Protein 1L5A (pdb70)

Nearest PDB structures (foldseek):
  1l5a-assembly1_C  TM=9.997E-01  e=7.066E-83  Vibrio cholerae
  7c1p-assembly3_C  TM=7.994E-01  e=9.201E-27  Mycetohabitans rhizoxinica HKI 454
  7c1k-assembly3_B  TM=8.334E-01  e=7.969E-25  Mycetohabitans rhizoxinica HKI 454
  7c1p-assembly2_B  TM=8.386E-01  e=1.879E-24  Mycetohabitans rhizoxinica HKI 454
  7c1p-assembly1_A  TM=8.193E-01  e=1.002E-24  Mycetohabitans rhizoxinica HKI 454

Sequence (1272 aa):
MLLAQKPFWQRHLAYPHINLDTVAHSLRLTGPLDTTLLLRALHLTVSEIDLFRARFSAQGELYWHPFSPPIDYQDLSIHLEAEPLAWRQIEQDLQRSSTLIDAPITSHQVYRLSHSEHLIYTRAHHIVLDGYGMMLFEQRLSQHYQSLLSGQTPTAAFKPYQSYLEEEAAYLTSHRYWQDKQFWQGYLREAPDLTLTSATYDPQLSHAVSLSYTLNSQLNHLLLKLANANQIGWPDALVALCALYLESAEPDAPWLWLPFMNRWGSVAANVPGLMVNSLPLLRLSAQQTSLGNYLKQSGQAIRSLYLHGRYRIEQIEQDQGLNAEQSYFMSPFINILPFESPHFADCQTELKVLASGSAEGINFTFRGSPQHELCLDITADLASYPQSHWQSHCERFPRFFEQLLARFQQVEQDVARLLAEPAAMLLAQKPFWQRHLAYPHINLDTVAHSLRLTGPLDTTLLLRALHLTVSEIDLFRARFSAQGELYWHPFSPPIDYQDLSIHLEAEPLAWRQIEQDLQRSSTLIDAPITSHQVYRLSHSEHLIYTRAHHIVLDGYGMMLFEQRLSQHYQSLLSGQTPTAAFKPYQSYLEEEAAYLTSHRYWQDKQFWQGYLREAPDLTLTSATYDPQLSHAVSLSYTLNSQLNHLLLKLANANQIGWPDALVALCALYLESAEPDAPWLWLPFMNRWGSVAANVPGLMVNSLPLLRLSAQQTSLGNYLKQSGQAIRSLYLHGRYRIEQIEQDQGLNAEQSYFMSPFINILPFESPHFADCQTELKVLASGSAEGINFTFRGSPQHELCLDITADLASYPQSHWQSHCERFPRFFEQLLARFQQVEQDVARLLAEPAAMLLAQKPFWQRHLAYPHINLDTVAHSLRLTGPLDTTLLLRALHLTVSEIDLFRARFSAQGELYWHPFSPPIDYQDLSIHLEAEPLAWRQIEQDLQRSSTLIDAPITSHQVYRLSHSEHLIYTRAHHIVLDGYGMMLFEQRLSQHYQSLLSGQTPTAAFKPYQSYLEEEAAYLTSHRYWQDKQFWQGYLREAPDLTLTSATYDPQLSHAVSLSYTLNSQLNHLLLKLANANQIGWPDALVALCALYLESAEPDAPWLWLPFMNRWGSVAANVPGLMVNSLPLLRLSAQQTSLGNYLKQSGQAIRSLYLHGRYRIEQIEQDQGLNAEQSYFMSPFINILPFESPHFADCQTELKVLASGSAEGINFTFRGSPQHELCLDITADLASYPQSHWQSHCERFPRFFEQLLARFQQVEQDVARLLAEPAA

GO terms:
  GO:0019290 siderophore biosynthetic process (P, IDA)
  GO:0016880 acid-ammonia (or amide) ligase activity (F, IDA)

Foldseek 3Di:
DDPLLVVVVVVCVVCLQDQFFKWKKKKKKFFQADVVQLQVLLVVLQVLAQLQQWAAAPVRDIDGDPDTADAAEDEQCVDPCQPVVVVVVLVVVVNDSCGGHPDGFKYWYKYNNHSRIIMIMIMGGLSWFADLLVVLSQQSSLQSSVCVVVVHDGDDGFDYVVVVVVVLVCCCPDVLLVVLLVVVVVVPVPDDDFAKDDPPFDQVLWDKDKDKDWFDLLLLVLLCLLQVLLVHHSVLQVQLLVLLLCCPLPVVHQWEKEWQQQLPPDSVVRHGTHQIAIDIQGQDHLPPAFLLVSSNVSSVSVVVCNSSVNNHVSVVCVVVPDDPSMDTQNPPYEEEAADDGRDDPRIDIDMDTPDGGTFAEWYWYWHYHSVDIIMIMIMGGVSHYPPVSSVVCVVRVSVSSVVLSVCCVVVVNDSVVNSVHGSD/DDPLLVVVVVLCVVPVQDQFFKWKKKKKKFFQAPVVLLVVLLVQLQVLAQLQQWAAAPVGDIDGHPDRDDAAEDECAVPDCQPVVVVVVLVVVNVDRPSSHPDRQKYWYKYHRHSGIIMIMIMGGLSWFADVLVLLSQQSSLQSSVCVVPVHDGDDGQDYPVQQVVVLVVCCPDVLLVVLLVVLVVVQVPDDHFAKDDLPDDSVQWDKDKDKAWDDLLLLVLLVVLQVLLVHDSVLLVQLLVLLLCCPLPVVDQWEKEWQQLLPPGSVVRHGTHQIAIDIQRRDDQPPAFQSRSSNVSSVSVVVCNSSVNHHQSNSCVVVVHDPSMDGQNPPYEEEAADDGRDHPRIDIDMDTPGNGDHAAWYWYWHYHSVDIIMTMIMHGVSHYPPVSSVSCVVSVVVSSVVLSVVCVVVVVPSVVNRVHGRD/DDPLLVVVVVLCVVPQQDQQFKWKKKKKKFFQADVVQLQVLLVVLQQLAQLQQWAQAPVGDIDGDPDGDDAAEDEQCVDPCQVVVVVVVLVVVVNDRDDRHPDGFKYWYKYNNHSGIIMIMIMGGLSWFDDLLVLLSQQSSLQSSVCVVVVHDGDDGFDYVVQVVVVLVVCCVDPLLVVLLVVLVVVCVPDDHFAKAPLPFDSVLWDKDKDKDWADLLLLVVLVVLQVVLVHDSVLSVVLLVLLLCCPLPVVHQKEKEKAQPQPPGSNVRHGTHQIAIDIQGRDHLPPFFQSRSSNVSRVRVVVCNSSVNHHQSVSCVVVPDDPSMHGQNPPYEAEAADDGRDDPRIDIDMDTPDRRGAGAWYWYWYHHSVGIIMTMIMHTVSHYDPVSSVVCVPVVSVSSVVLSVVCVVPVVDSVVNRRHGSD

Organism: Vibrio cholerae serotype O1 (strain ATCC 39315 / El Tor Inaba N16961) (NCBI:txid243277)

Solvent-accessible surface area: 56908 Å² total; per-residue (Å²): 66,31,55,7,1,85,41,40,18,99,53,15,97,63,44,65,139,65,36,21,8,7,5,0,25,3,2,72,1,47,9,99,11,56,18,99,43,0,40,120,0,0,76,40,0,2,50,30,2,32,1,6,56,1,43,0,19,58,154,11,114,34,76,100,52,99,143,41,14,109,40,67,70,50,60,7,51,141,90,116,47,9,85,73,54,0,76,158,53,0,77,118,17,40,131,47,83,7,68,2,44,81,24,75,4,9,21,4,15,0,0,57,13,36,129,34,37,0,1,0,0,2,19,0,9,32,0,0,0,2,50,48,0,2,25,21,1,5,65,7,0,18,86,6,3,87,15,54,77,48,70,122,127,58,95,91,54,25,100,69,5,99,35,7,49,101,53,13,56,62,16,84,90,32,61,80,30,55,106,0,57,119,48,3,54,37,49,15,173,88,21,71,131,22,86,64,36,64,110,126,32,42,15,69,120,40,108,65,30,60,100,75,60,68,4,80,83,47,4,3,42,3,1,45,97,1,4,109,58,19,89,31,42,30,43,20,0,1,6,0,1,0,1,11,4,0,49,90,38,36,80,135,16,42,11,0,3,6,22,17,63,13,7,47,71,14,26,0,35,66,4,1,0,3,2,36,2,25,2,0,3,38,26,51,69,6,66,182,41,37,9,13,31,2,0,34,85,3,5,100,22,0,51,32,1,39,36,36,0,45,1,24,4,28,21,2,21,86,48,68,63,29,82,98,158,66,41,10,37,50,14,6,27,1,38,26,87,43,112,143,39,0,116,1,26,113,8,133,31,93,59,109,83,37,24,74,33,42,29,56,1,0,32,0,15,0,106,26,17,9,106,143,107,0,9,0,19,3,30,0,0,49,49,27,18,65,91,73,97,24,93,69,5,19,75,40,0,16,38,25,4,108,107,2,27,38,55,17,84,135,15,142,117,53,40,75,119,2,24,68,58,96,3,96,72,34,54,8,1,97,46,38,18,103,63,15,85,64,43,69,120,55,38,31,9,7,8,0,27,2,3,68,0,52,11,106,10,57,19,98,41,0,38,118,0,0,76,42,0,2,54,28,3,33,1,6,61,0,43,0,19,60,158,9,116,32,74,100,50,100,142,42,13,92,40,74,74,61,78,15,51,103,48,181,93,17,82,64,52,0,90,135,56,2,78,119,20,39,121,34,85,19,63,3,41,82,16,69,4,8,16,1,17,0,2,51,15,38,131,32,30,0,2,0,0,3,11,0,10,33,0,0,0,2,50,46,0,0,22,21,0,7,62,6,0,16,78,5,4,91,13,60,78,34,88,132,124,67,90,90,52,26,97,66,6,94,30,13,46,110,46,18,47,62,20,84,123,41,97,88,56,136,76,1,78,60,50,5,95,16,54,13,167,132,28,68,128,18,85,70,40,66,110,132,51,39,13,68,113,38,112,75,30,64,94,62,26,84,12,89,78,118,7,7,68,6,3,58,24,2,4,104,61,28,121,38,41,39,41,14,0,1,5,0,1,0,2,8,5,0,42,79,14,37,85,129,15,43,11,0,5,5,30,14,54,19,6,55,69,14,40,0,36,72,4,2,0,6,4,34,0,24,1,0,4,39,17,51,71,9,146,105,39,31,1,8,63,3,1,36,80,2,6,102,25,0,56,36,2,46,43,29,0,43,2,27,2,36,26,2,21,124,56,78,64,29,77,104,156,65,42,12,42,50,16,3,29,0,34,23,71,38,89,126,39,1,128,1,27,122,13,126,28,114,59,115,77,39,23,76,26,48,56,29,0,0,20,0,22,1,96,25,18,6,71,123,116,1,15,0,22,2,40,2,3,51,52,30,21,68,94,74,92,21,108,39,4,21,56,86,0,30,117,33,6,117,101,13,44,53,69,28,54,83,30,149,117,63,51,81,25,6,22,66,66,90,1,84,66,32,63,9,1,90,38,36,18,101,65,15,87,64,49,66,113,39,48,18,6,6,8,0,26,2,2,83,0,49,7,88,11,56,16,95,44,0,40,116,0,0,79,43,0,1,50,28,3,31,0,5,57,0,42,0,21,60,153,14,114,29,76,100,50,96,143,38,13,94,38,79,76,66,66,8,48,138,77,118,46,11,94,73,46,0,79,150,53,0,86,128,17,39,130,55,73,8,74,4,43,82,18,74,5,7,19,0,21,0,2,54,13,39,131,25,49,0,1,1,0,2,21,1,11,31,0,0,0,1,39,44,0,4,31,21,0,7,62,7,0,17,79,6,4,91,14,56,82,58,63,127,116,54,92,95,52,28,92,69,6,96,38,14,53,102,50,16,58,64,14,84,85,33,48,101,33,47,108,2,50,131,45,4,76,16,50,18,172,134,23,69,134,24,81,72,46,68,110,129,50,45,16,73,124,36,111,61,32,68,75,69,52,78,15,80,93,58,14,7,131,4,16,43,23,0,2,114,55,27,87,36,43,32,42,45,0,4,8,0,4,1,2,13,2,1,35,73,17,28,83,142,20,50,12,0,3,6,31,12,50,36,3,202,74,15,37,0,30,64,3,2,0,6,5,36,0,24,0,0,5,43,26,56,65,4,116,183,26,33,6,11,60,1,0,42,81,4,6,60,24,8,56,43,1,103,102,26,2,39,1,30,7,34,32,2,28,116,52,71,64,28,86,108,99,70,40,16,46,53,17,4,26,1,38,19,59,44,67,68,49,1,121,2,31,110,6,134,37,76,51,104,87,39,26,70,31,50,22,56,0,0,35,1,28,3,51,22,11,6,112,132,63,6,38,0,42,0,33,0,0,55,44,30,19,67,80,71,94,29,92,48,7,21,105,76,0,12,96,32,12,94,105,26,13,51,37,22,107,79,60,92,117,63,40,72,20,5,21,78,70,104,11,114

Secondary structure (DSSP, 8-state):
--GGGHHHHHHHHHSTTS--SEEEEEEEEESS--HHHHHHHHHHHHHT-GGGGEEE-TT--EEE-SSPPP-EEEE-TT-TTHHHHHHHHHHHHHTS----BTS-S-EEEEEEEETTEEEEEEEEETTT--HHHHHHHHHHHHHHHHHHHHTPPP-PPPPPHHHHHHHHHHHHTSHHHHHHHHHHHHHHHTSPPPPBPPTT--GGG--EEEEEEEPPHHHHHHHHHHHHHTT--HHHHHHHHHHHHHHHHSTT--EEEEEE---TTSGGGGS-S---EEEEEEPPP-TT-BHHHHHHHHHHHHHHHHHTTTS-HHHHHHHTT--TT--B---SEEEEE-PPPPP-TT-EEEEEEEEE----SEEEEEEE-TTS-EEEEEEEETTTS-HHHHHHHHHHHHHHHHHHHHHHHTTTT-HHHHHHSB--/--TTTHHHHHHHHHSSSS---EEEEEEEEES---HHHHHHHHHHHHTT-GGGGEEE-TT--EEE-SSPPP-EEEE-TT-SSHHHHHHHHHHHHHT----SBTS-SEEEEEEE-SSSEEEEEEEEETTT--HHHHHHHHHHHHHHHHHHHSSPPP-PPPPPHHHHHHHHHHHHTSHHHHHHHHHHHHHHHTSPPPPBPPTT--GGG--EEEEEEE--HHHHHHHHHHHHHTT--HHHHHHHHHHHHGGGTSTT--EEEEEE---TTSGGGGS-S---EEEEEEPPP-SSSBHHHHHHHHHHHHHHHHHHTTS-HHHHHHHTT--TT--B---SEEEEE-PPPP--TT-EEEEEEEEE----SEEEEEEE-TTS-EEEEEEEETTTS-HHHHHHHHHHHHHHHHHHHHHHHTTTT-HHHHTTSB--/--TTTHHHHHHHHH-TTS-SSEEEEEEEEESS--HHHHHHHHHHHHHH-GGGGEEE-TT--EEE-SSPPP-EEEE-TTSTTHHHHHHHHHHHHTTS----BSS--EEEEEEEEETTEEEEEEEEETTT--HHHHHHHHHHHHHHHHHHHH-----PPPPPHHHHHHHHHHHHHSHHHHHHHHHHHHHHHTSPPPPBPPTT--GGG--EE----BPPHHHHHHHHHHHHHTTS-HHHHHHHHHHHHHHHH-TT--EEEEEE---TTSGGGGS-S---EEEEEEPPP-TT-BHHHHHHHHHHHHHHHHHTTTS-HHHHHHHTT--TT--B---SEEEEE--PPP--TT-EEEEEEEE-S---SEEEEEEE-TTS-EEEEEEEETTTS-HHHHHHHHHHHHHHHHHHHHHHHHTTT-HHHHHHSB--

B-factor: mean 47.57, std 17.95, range [7.71, 100.92]

Radius of gyration: 36.56 Å; Cα contacts (8 Å, |Δi|>4): 2176; chains: 3; bounding box: 96×94×98 Å

Structure (mmCIF, N/CA/C/O backbone):
data_1L5A
#
_entry.id   1L5A
#
_cell.length_a   132.595
_cell.length_b   161.349
_cell.length_c   115.602
_cell.angle_alpha   90.00
_cell.angle_beta   104.81
_cell.angle_gamma   90.00
#
_symmetry.space_group_name_H-M   'C 1 2 1'
#
loop_
_entity.id
_entity.type
_entity.pdbx_description
1 polymer 'amide synthase'
2 water water
#
loop_
_atom_site.group_PDB
_atom_site.id
_atom_site.type_symbol
_atom_site.label_atom_id
_atom_site.label_alt_id
_atom_site.label_comp_id
_atom_site.label_asym_id
_atom_site.label_entity_id
_atom_site.label_seq_id
_atom_site.pdbx_PDB_ins_code
_atom_site.Cartn_x
_atom_site.Cartn_y
_atom_site.Cartn_z
_atom_site.occupancy
_atom_site.B_iso_or_equiv
_atom_site.auth_seq_id
_atom_site.auth_comp_id
_atom_site.auth_asym_id
_atom_site.auth_atom_id
_atom_site.pdbx_PDB_model_num
ATOM 1 N N . MET A 1 1 ? 42.234 125.071 33.273 1.00 32.91 1 MET A N 1
ATOM 2 C CA . MET A 1 1 ? 40.886 125.307 33.871 1.00 32.29 1 MET A CA 1
ATOM 3 C C . MET A 1 1 ? 39.925 124.193 33.463 1.00 30.93 1 MET A C 1
ATOM 4 O O . MET A 1 1 ? 39.917 123.758 32.313 1.00 30.60 1 MET A O 1
ATOM 9 N N . LEU A 1 2 ? 39.131 123.727 34.417 1.00 28.25 2 LEU A N 1
ATOM 10 C CA . LEU A 1 2 ? 38.166 122.662 34.181 1.00 32.56 2 LEU A CA 1
ATOM 11 C C . LEU A 1 2 ? 36.878 123.173 33.523 1.00 37.13 2 LEU A C 1
ATOM 12 O O . LEU A 1 2 ? 36.403 124.274 33.824 1.00 35.99 2 LEU A O 1
ATOM 17 N N . LEU A 1 3 ? 36.308 122.370 32.631 1.00 35.46 3 LEU A N 1
ATOM 18 C CA . LEU A 1 3 ? 35.075 122.763 31.970 1.00 33.23 3 LEU A CA 1
ATOM 19 C C . LEU A 1 3 ? 34.091 123.373 32.981 1.00 33.60 3 LEU A C 1
ATOM 20 O O . LEU A 1 3 ? 33.513 124.434 32.741 1.00 33.58 3 LEU A O 1
ATOM 25 N N . ALA A 1 4 ? 33.920 122.714 34.122 1.00 28.16 4 ALA A N 1
ATOM 26 C CA . ALA A 1 4 ? 33.010 123.205 35.148 1.00 23.41 4 ALA A CA 1
ATOM 27 C C . ALA A 1 4 ? 33.351 124.620 35.669 1.00 27.37 4 ALA A C 1
ATOM 28 O O . ALA A 1 4 ? 32.476 125.311 36.219 1.00 32.71 4 ALA A O 1
ATOM 30 N N . GLN A 1 5 ? 34.598 125.054 35.503 1.00 23.37 5 GLN A N 1
ATOM 31 C CA . GLN A 1 5 ? 35.002 126.395 35.959 1.00 28.07 5 GLN A CA 1
ATOM 32 C C . GLN A 1 5 ? 34.795 127.463 34.880 1.00 34.16 5 GLN A C 1
ATOM 33 O O . GLN A 1 5 ? 34.629 128.641 35.206 1.00 37.54 5 GLN A O 1
ATOM 39 N N . LYS A 1 6 ? 34.808 127.056 33.608 1.00 27.83 6 LYS A N 1
ATOM 40 C CA . LYS A 1 6 ? 3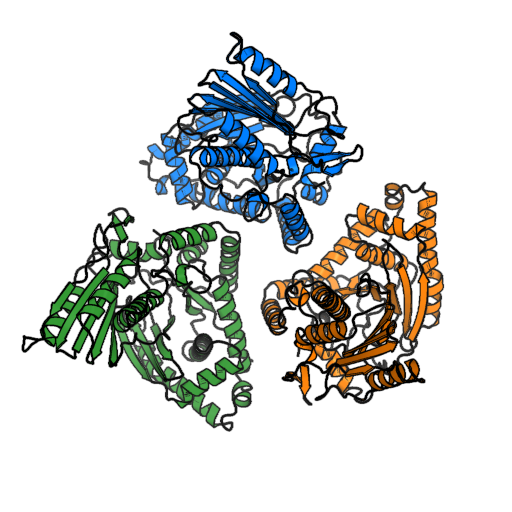4.646 127.990 32.497 1.00 32.35 6 LYS A CA 1
ATOM 41 C C . LYS A 1 6 ? 33.414 128.921 32.620 1.00 31.75 6 LYS A C 1
ATOM 42 O O . LYS A 1 6 ? 33.542 130.141 32.532 1.00 37.25 6 LYS A O 1
ATOM 48 N N . PRO A 1 7 ? 32.211 128.366 32.826 1.00 24.22 7 PRO A N 1
ATOM 49 C CA . PRO A 1 7 ? 31.089 129.299 32.925 1.00 27.67 7 PRO A CA 1
ATOM 50 C C . PRO A 1 7 ? 31.236 130.366 34.000 1.00 32.61 7 PRO A C 1
ATOM 51 O O . PRO A 1 7 ? 30.802 131.498 33.797 1.00 37.78 7 PRO A O 1
ATOM 55 N N . PHE A 1 8 ? 31.856 130.032 35.133 1.00 34.45 8 PHE A N 1
ATOM 56 C CA . PHE A 1 8 ? 32.038 131.039 36.179 1.00 33.74 8 PHE A CA 1
ATOM 57 C C . PHE A 1 8 ? 33.009 132.099 35.685 1.00 30.30 8 PHE A C 1
ATOM 58 O O . PHE A 1 8 ? 32.820 133.296 35.893 1.00 37.88 8 PHE A O 1
ATOM 66 N N . TRP A 1 9 ? 34.046 131.639 35.016 1.00 29.74 9 TRP A N 1
ATOM 67 C CA . TRP A 1 9 ? 35.062 132.521 34.500 1.00 31.50 9 TRP A CA 1
ATOM 68 C C . TRP A 1 9 ? 34.464 133.503 33.499 1.00 38.94 9 TRP A C 1
ATOM 69 O O . TRP A 1 9 ? 34.793 134.692 33.512 1.00 39.44 9 TRP A O 1
ATOM 80 N N . GLN A 1 10 ? 33.589 133.004 32.627 1.00 38.10 10 GLN A N 1
ATOM 81 C CA . GLN A 1 10 ? 32.962 133.855 31.634 1.00 31.60 10 GLN A CA 1
ATOM 82 C C . GLN A 1 10 ? 32.025 134.865 32.296 1.00 32.90 10 GLN A C 1
ATOM 83 O O . GLN A 1 10 ? 32.100 136.064 31.999 1.00 29.07 10 GLN A O 1
ATOM 89 N N . ARG A 1 11 ? 31.165 134.405 33.204 1.00 29.57 11 ARG A N 1
ATOM 90 C CA . ARG A 1 11 ? 30.273 135.332 33.900 1.00 35.30 11 ARG A CA 1
ATOM 91 C C . ARG A 1 11 ? 31.100 136.510 34.454 1.00 40.35 11 ARG A C 1
ATOM 92 O O . ARG A 1 11 ? 30.671 137.666 34.418 1.00 41.54 11 ARG A O 1
ATOM 100 N N . HIS A 1 12 ? 32.298 136.213 34.942 1.00 32.44 12 HIS A N 1
ATOM 101 C CA . HIS A 1 12 ? 33.159 137.244 35.489 1.00 36.97 12 HIS A CA 1
ATOM 102 C C . HIS A 1 12 ? 33.655 138.214 34.426 1.00 42.07 12 HIS A C 1
ATOM 103 O O . HIS A 1 12 ? 33.818 139.407 34.682 1.00 41.34 12 HIS A O 1
ATOM 110 N N . LEU A 1 13 ? 33.930 137.709 33.234 1.00 42.94 13 LEU A N 1
ATOM 111 C CA . LEU A 1 13 ? 34.405 138.599 32.197 1.00 44.71 13 LEU A CA 1
ATOM 112 C C . LEU A 1 13 ? 33.251 139.429 31.673 1.00 45.73 13 LEU A C 1
ATOM 113 O O . LEU A 1 13 ? 33.447 140.520 31.150 1.00 45.43 13 LEU A O 1
ATOM 118 N N . ALA A 1 14 ? 32.042 138.917 31.856 1.00 45.79 14 ALA A N 1
ATOM 119 C CA . ALA A 1 14 ? 30.843 139.589 31.381 1.00 47.19 14 ALA A CA 1
ATOM 120 C C . ALA A 1 14 ? 30.281 140.619 32.352 1.00 50.80 14 ALA A C 1
ATOM 121 O O . ALA A 1 14 ? 29.501 141.482 31.956 1.00 54.59 14 ALA A O 1
ATOM 123 N N . TYR A 1 15 ? 30.645 140.518 33.624 1.00 50.84 15 TYR A N 1
ATOM 124 C CA . TYR A 1 15 ? 30.159 141.467 34.623 1.00 53.81 15 TYR A CA 1
ATOM 125 C C . TYR A 1 15 ? 31.224 141.534 35.700 1.00 55.76 15 TYR A C 1
ATOM 126 O O . TYR A 1 15 ? 31.002 141.095 36.833 1.00 61.24 15 TYR A O 1
ATOM 135 N N . PRO A 1 16 ? 32.397 142.093 35.357 1.00 54.72 16 PRO A N 1
ATOM 136 C CA . PRO A 1 16 ? 33.583 142.264 36.207 1.00 57.14 16 PRO A CA 1
ATOM 137 C C . PRO A 1 16 ? 33.356 143.111 37.449 1.00 64.97 16 PRO A C 1
ATOM 138 O O . PRO A 1 16 ? 33.817 142.784 38.548 1.00 67.17 16 PRO A O 1
ATOM 142 N N . HIS A 1 17 ? 32.647 144.213 37.263 1.00 68.43 17 HIS A N 1
ATOM 143 C CA . HIS A 1 17 ? 32.370 145.120 38.356 1.00 69.23 17 HIS A CA 1
ATOM 144 C C . HIS A 1 17 ? 31.446 144.527 39.422 1.00 66.15 17 HIS A C 1
ATOM 145 O O . HIS A 1 17 ? 31.047 145.229 40.348 1.00 68.78 17 HIS A O 1
ATOM 152 N N . ILE A 1 18 ? 31.083 143.255 39.308 1.00 59.71 18 ILE A N 1
ATOM 153 C CA . ILE A 1 18 ? 30.211 142.684 40.329 1.00 61.08 18 ILE A CA 1
ATOM 154 C C . ILE A 1 18 ? 30.472 141.219 40.675 1.00 62.28 18 ILE A C 1
ATOM 155 O O . ILE A 1 18 ? 30.716 140.383 39.800 1.00 59.71 18 ILE A O 1
ATOM 160 N N . ASN A 1 19 ? 30.423 140.929 41.973 1.00 64.13 19 ASN A N 1
ATOM 161 C CA . ASN A 1 19 ? 30.652 139.586 42.497 1.00 64.19 19 ASN A CA 1
ATOM 162 C C . ASN A 1 19 ? 29.367 138.775 42.444 1.00 60.88 19 ASN A C 1
ATOM 163 O O . ASN A 1 19 ? 28.585 138.785 43.386 1.00 59.96 19 ASN A O 1
ATOM 165 N N . LEU A 1 20 ? 29.166 138.061 41.343 1.00 57.66 20 LEU A N 1
ATOM 166 C CA . LEU A 1 20 ? 27.971 137.248 41.150 1.00 54.95 20 LEU A CA 1
ATOM 167 C C . LEU A 1 20 ? 28.035 135.857 41.768 1.00 54.28 20 LEU A C 1
ATOM 168 O O . LEU A 1 20 ? 27.035 135.339 42.259 1.00 51.83 20 LEU A O 1
ATOM 173 N N . ASP A 1 21 ? 29.213 135.249 41.741 1.00 51.44 21 ASP A N 1
ATOM 174 C CA . ASP A 1 21 ? 29.351 133.895 42.244 1.00 45.53 21 ASP A CA 1
ATOM 175 C C . ASP A 1 21 ? 30.321 133.724 43.394 1.00 42.73 21 ASP A C 1
ATOM 176 O O . ASP A 1 21 ? 31.351 133.080 43.260 1.00 45.74 21 ASP A O 1
ATOM 181 N N . THR A 1 22 ? 29.970 134.305 44.531 1.00 45.30 22 THR A N 1
ATOM 182 C CA . THR A 1 22 ? 30.791 134.238 45.729 1.00 41.50 22 THR A CA 1
ATOM 183 C C . THR A 1 22 ? 30.175 133.263 46.725 1.00 44.06 22 THR A C 1
ATOM 184 O O . THR A 1 22 ? 28.970 133.028 46.712 1.00 43.91 22 THR A O 1
ATOM 188 N N . VAL A 1 23 ? 31.007 132.692 47.583 1.00 39.69 23 VAL A N 1
ATOM 189 C CA . VAL A 1 23 ? 30.528 131.780 48.614 1.00 38.95 23 VAL A CA 1
ATOM 190 C C . VAL A 1 23 ? 31.138 132.258 49.931 1.00 35.77 23 VAL A C 1
ATOM 191 O O . VAL A 1 23 ? 32.363 132.259 50.109 1.00 36.34 23 VAL A O 1
ATOM 195 N N . ALA A 1 24 ? 30.292 132.688 50.849 1.00 29.68 24 ALA A N 1
ATOM 196 C CA . ALA A 1 24 ? 30.791 133.151 52.133 1.00 28.24 24 ALA A CA 1
ATOM 197 C C . ALA A 1 24 ? 29.963 132.609 53.286 1.00 30.42 24 ALA A C 1
ATOM 198 O O . ALA A 1 24 ? 28.724 132.594 53.238 1.00 33.80 24 ALA A O 1
ATOM 200 N N . HIS A 1 25 ? 30.660 132.132 54.311 1.00 29.49 25 HIS A N 1
ATOM 201 C CA . HIS A 1 25 ? 30.013 131.615 55.508 1.00 29.98 25 HIS A CA 1
ATOM 202 C C . HIS A 1 25 ? 30.604 132.307 56.731 1.00 29.65 25 HIS A C 1
ATOM 203 O O . HIS A 1 25 ? 31.741 132.762 56.717 1.00 33.81 25 HIS A O 1
ATOM 210 N N . SER A 1 26 ? 29.822 132.408 57.788 1.00 31.66 26 SER A N 1
ATOM 211 C CA . SER A 1 26 ? 30.333 132.984 59.007 1.00 29.08 26 SER A CA 1
ATOM 212 C C . SER A 1 26 ? 30.021 131.959 60.070 1.00 31.61 26 SER A C 1
ATOM 213 O O . SER A 1 26 ? 28.946 131.343 60.071 1.00 28.54 26 SER A O 1
ATOM 216 N N . LEU A 1 27 ? 30.988 131.744 60.951 1.00 33.97 27 LEU A N 1
ATOM 217 C CA . LEU A 1 27 ? 30.821 130.800 62.040 1.00 30.39 27 LEU A CA 1
ATOM 218 C C . LEU A 1 27 ? 30.890 131.607 63.322 1.00 32.32 27 LEU A C 1
ATOM 219 O O . LEU A 1 27 ? 31.793 132.433 63.511 1.00 36.41 27 LEU A O 1
ATOM 224 N N . ARG A 1 28 ? 29.914 131.414 64.191 1.00 34.94 28 ARG A N 1
ATOM 225 C CA . ARG A 1 28 ? 29.923 132.142 65.442 1.00 41.10 28 ARG A CA 1
ATOM 226 C C . ARG A 1 28 ? 30.016 131.095 66.518 1.00 42.60 28 ARG A C 1
ATOM 227 O O . ARG A 1 28 ? 29.139 130.230 66.658 1.00 33.51 28 ARG A O 1
ATOM 235 N N . LEU A 1 29 ? 31.114 131.161 67.256 1.00 40.46 29 LEU A N 1
ATOM 236 C CA . LEU A 1 29 ? 31.349 130.212 68.312 1.00 37.82 29 LEU A CA 1
ATOM 237 C C . LEU A 1 29 ? 31.162 130.895 69.649 1.00 37.87 29 LEU A C 1
ATOM 238 O O . LEU A 1 29 ? 31.790 131.910 69.955 1.00 40.22 29 LEU A O 1
ATOM 243 N N . THR A 1 30 ? 30.270 130.327 70.437 1.00 35.88 30 THR A N 1
ATOM 244 C CA . THR A 1 30 ? 29.969 130.840 71.752 1.00 37.87 30 THR A CA 1
ATOM 245 C C . THR A 1 30 ? 30.455 129.778 72.728 1.00 38.20 30 THR A C 1
ATOM 246 O O . THR A 1 30 ? 29.959 128.646 72.718 1.00 36.22 30 THR A O 1
ATOM 250 N N . GLY A 1 31 ? 31.449 130.137 73.541 1.00 36.72 31 GLY A N 1
ATOM 251 C CA . GLY A 1 31 ? 32.004 129.182 74.493 1.00 39.21 31 GLY A CA 1
ATOM 252 C C . GLY A 1 31 ? 33.473 129.401 74.838 1.00 39.40 31 GLY A C 1
ATOM 253 O O . GLY A 1 31 ? 34.150 130.208 74.206 1.00 40.77 31 GLY A O 1
ATOM 254 N N . PRO A 1 32 ? 34.002 128.678 75.836 1.00 43.44 32 PRO A N 1
ATOM 255 C CA . PRO A 1 32 ? 35.397 128.786 76.286 1.00 45.32 32 PRO A CA 1
ATOM 256 C C . PRO A 1 32 ? 36.399 128.172 75.296 1.00 46.36 32 PRO A C 1
ATOM 257 O O . PRO A 1 32 ? 37.180 127.288 75.647 1.00 47.68 32 PRO A O 1
ATOM 261 N N . LEU A 1 33 ? 36.371 128.656 74.065 1.00 42.93 33 LEU A N 1
ATOM 262 C CA . LEU A 1 33 ? 37.245 128.173 73.015 1.00 36.60 33 LEU A CA 1
ATOM 263 C C . LEU A 1 33 ? 38.671 128.694 73.202 1.00 36.94 33 LEU A C 1
ATOM 264 O O . LEU A 1 33 ? 38.876 129.745 73.804 1.00 30.49 33 LEU A O 1
ATOM 269 N N . ASP A 1 34 ? 39.656 127.940 72.713 1.00 38.26 34 ASP A N 1
ATOM 270 C CA . ASP A 1 34 ? 41.068 128.328 72.819 1.00 32.99 34 ASP A CA 1
ATOM 271 C C . ASP A 1 34 ? 41.401 129.105 71.550 1.00 35.20 34 ASP A C 1
ATOM 272 O O . ASP A 1 34 ? 41.644 128.501 70.501 1.00 35.95 34 ASP A O 1
ATOM 277 N N . THR A 1 35 ? 41.407 130.436 71.639 1.00 35.14 35 THR A N 1
ATOM 278 C CA . THR A 1 35 ? 41.674 131.289 70.470 1.00 38.11 35 THR A CA 1
ATOM 279 C C . THR A 1 35 ? 42.867 130.829 69.662 1.00 40.46 35 THR A C 1
ATOM 280 O O . THR A 1 35 ? 42.764 130.563 68.467 1.00 47.96 35 THR A O 1
ATOM 284 N N . THR A 1 36 ? 44.006 130.738 70.326 1.00 43.28 36 THR A N 1
ATOM 285 C CA . THR A 1 36 ? 45.234 130.333 69.669 1.00 42.85 36 THR A CA 1
ATOM 286 C C . THR A 1 36 ? 45.113 129.010 68.925 1.00 35.79 36 THR A C 1
ATOM 287 O O . THR A 1 36 ? 45.474 128.928 67.764 1.00 37.83 36 THR A O 1
ATOM 291 N N . LEU A 1 37 ? 44.601 127.977 69.568 1.00 33.30 37 LEU A N 1
ATOM 292 C CA . LEU A 1 37 ? 44.455 126.706 68.869 1.00 36.58 37 LEU A CA 1
ATOM 293 C C . LEU A 1 37 ? 43.486 126.775 67.663 1.00 33.95 37 LEU A C 1
ATOM 294 O O . LEU A 1 37 ? 43.697 126.099 66.641 1.00 31.71 37 LEU A O 1
ATOM 299 N N . LEU A 1 38 ? 42.448 127.606 67.758 1.00 33.03 38 LEU A N 1
ATOM 300 C CA . LEU A 1 38 ? 41.495 127.742 66.650 1.00 31.65 38 LEU A CA 1
ATOM 301 C C . LEU A 1 38 ? 42.237 128.357 65.474 1.00 28.54 38 LEU A C 1
ATOM 302 O O . LEU A 1 38 ? 42.108 127.898 64.339 1.00 31.91 38 LEU A O 1
ATOM 307 N N . LEU A 1 39 ? 43.032 129.382 65.752 1.00 22.08 39 LEU A N 1
ATOM 308 C CA . LEU A 1 39 ? 43.797 130.044 64.707 1.00 25.61 39 LEU A CA 1
ATOM 309 C C . LEU A 1 39 ? 44.755 129.077 64.017 1.00 31.41 39 LEU A C 1
ATOM 310 O O . LEU A 1 39 ? 44.891 129.098 62.791 1.00 36.47 39 LEU A O 1
ATOM 315 N N . ARG A 1 40 ? 45.430 128.241 64.802 1.00 31.30 40 ARG A N 1
ATOM 316 C CA . ARG A 1 40 ? 46.359 127.258 64.257 1.00 25.56 40 ARG A CA 1
ATOM 317 C C . ARG A 1 40 ? 45.535 126.287 63.410 1.00 26.24 40 ARG A C 1
ATOM 318 O O . ARG A 1 40 ? 45.896 125.959 62.275 1.00 21.27 40 ARG A O 1
ATOM 326 N N . ALA A 1 41 ? 44.432 125.815 63.989 1.00 20.14 41 ALA A N 1
ATOM 327 C CA . ALA A 1 41 ? 43.538 124.904 63.284 1.00 20.25 41 ALA A CA 1
ATOM 328 C C . ALA A 1 41 ? 43.125 125.485 61.934 1.00 24.32 41 ALA A C 1
ATOM 329 O O . ALA A 1 41 ? 43.186 124.776 60.924 1.00 22.37 41 ALA A O 1
ATOM 331 N N . LEU A 1 42 ? 42.719 126.765 61.901 1.00 17.73 42 LEU A N 1
ATOM 332 C CA . LEU A 1 42 ? 42.302 127.367 60.638 1.00 17.72 42 LEU A CA 1
ATOM 333 C C . LEU A 1 42 ? 43.476 127.449 59.672 1.00 20.99 42 LEU A C 1
ATOM 334 O O . LEU A 1 42 ? 43.324 127.159 58.492 1.00 31.66 42 LEU A O 1
ATOM 339 N N . HIS A 1 43 ? 44.650 127.833 60.174 1.00 26.39 43 HIS A N 1
ATOM 340 C CA . HIS A 1 43 ? 45.869 127.923 59.360 1.00 21.15 43 HIS A CA 1
ATOM 341 C C . HIS A 1 43 ? 46.229 126.545 58.788 1.00 26.42 43 HIS A C 1
ATOM 342 O O . HIS A 1 43 ? 46.703 126.427 57.652 1.00 24.38 43 HIS A O 1
ATOM 349 N N . LEU A 1 44 ? 46.044 125.503 59.590 1.00 24.67 44 LEU A N 1
ATOM 350 C CA . LEU A 1 44 ? 46.330 124.156 59.123 1.00 28.99 44 LEU A CA 1
ATOM 351 C C . LEU A 1 44 ? 45.319 123.745 58.045 1.00 30.99 44 LEU A C 1
ATOM 352 O O . LEU A 1 44 ? 45.701 123.286 56.962 1.00 32.33 44 LEU A O 1
ATOM 357 N N . THR A 1 45 ? 44.032 123.920 58.327 1.00 24.03 45 THR A N 1
ATOM 358 C CA . THR A 1 45 ? 43.027 123.531 57.358 1.00 25.66 45 THR A CA 1
ATOM 359 C C . THR A 1 45 ? 43.253 124.138 55.977 1.00 30.73 45 THR A C 1
ATOM 360 O O . THR A 1 45 ? 43.239 123.422 54.967 1.00 26.00 45 THR A O 1
ATOM 364 N N . VAL A 1 46 ? 43.455 125.454 55.948 1.00 25.35 46 VAL A N 1
ATOM 365 C CA . VAL A 1 46 ? 43.673 126.193 54.714 1.00 26.14 46 VAL A CA 1
ATOM 366 C C . VAL A 1 46 ? 44.920 125.737 53.941 1.00 24.60 46 VAL A C 1
ATOM 367 O O . VAL A 1 46 ? 44.945 125.769 52.709 1.00 33.41 46 VAL A O 1
ATOM 371 N N . SER A 1 47 ? 45.952 125.298 54.644 1.00 23.59 47 SER A N 1
ATOM 372 C CA . SER A 1 47 ? 47.169 124.832 53.968 1.00 31.06 47 SER A CA 1
ATOM 373 C C . SER A 1 47 ? 46.917 123.604 53.147 1.00 29.24 47 SER A C 1
ATOM 374 O O . SER A 1 47 ? 47.534 123.407 52.109 1.00 32.25 47 SER A O 1
ATOM 377 N N . GLU A 1 48 ? 45.999 122.775 53.618 1.00 32.38 48 GLU A N 1
ATOM 378 C CA . GLU A 1 48 ? 45.666 121.540 52.932 1.00 26.81 48 GLU A CA 1
ATOM 379 C C . GLU A 1 48 ? 44.839 121.709 51.657 1.00 32.08 48 GLU A C 1
ATOM 380 O O . GLU A 1 48 ? 44.717 120.758 50.882 1.00 32.85 48 GLU A O 1
ATOM 386 N N . ILE A 1 49 ? 44.280 122.902 51.431 1.00 29.38 49 ILE A N 1
ATOM 387 C CA . ILE A 1 49 ? 43.435 123.131 50.262 1.00 25.49 49 ILE A CA 1
ATOM 388 C C . ILE A 1 49 ? 44.189 123.804 49.140 1.00 23.24 49 ILE A C 1
ATOM 389 O O . ILE A 1 49 ? 44.261 125.021 49.086 1.00 30.80 49 ILE A O 1
ATOM 394 N N . ASP A 1 50 ? 44.739 123.017 48.228 1.00 26.83 50 ASP A N 1
ATOM 395 C CA . ASP A 1 50 ? 45.511 123.574 47.128 1.00 21.93 50 ASP A CA 1
ATOM 396 C C . ASP A 1 50 ? 44.784 124.595 46.266 1.00 28.29 50 ASP A C 1
ATOM 397 O O . ASP A 1 50 ? 45.365 125.595 45.849 1.00 27.89 50 ASP A O 1
ATOM 402 N N . LEU A 1 51 ? 43.515 124.345 45.986 1.00 24.30 51 LEU A N 1
ATOM 403 C CA . LEU A 1 51 ? 42.772 125.255 45.132 1.00 29.07 51 LEU A CA 1
ATOM 404 C C . LEU A 1 51 ? 42.645 126.673 45.726 1.00 31.42 51 LEU A C 1
ATOM 405 O O . LEU A 1 51 ? 42.520 127.638 44.981 1.00 35.28 51 LEU A O 1
ATOM 410 N N . PHE A 1 52 ? 42.675 126.820 47.045 1.00 23.09 52 PHE A N 1
ATOM 411 C CA . PHE A 1 52 ? 42.600 128.166 47.602 1.00 23.87 52 PHE A CA 1
ATOM 412 C C . PHE A 1 52 ? 43.837 128.992 47.198 1.00 24.20 52 PHE A C 1
ATOM 413 O O . PHE A 1 52 ? 43.906 130.178 47.499 1.00 23.47 52 PHE A O 1
ATOM 421 N N . ARG A 1 53 ? 44.815 128.374 46.543 1.00 18.94 53 ARG A N 1
ATOM 422 C CA . ARG A 1 53 ? 46.013 129.102 46.117 1.00 21.66 53 ARG A CA 1
ATOM 423 C C . ARG A 1 53 ? 45.943 129.391 44.621 1.00 26.68 53 ARG A C 1
ATOM 424 O O . ARG A 1 53 ? 46.882 129.920 44.023 1.00 27.34 53 ARG A O 1
ATOM 432 N N . ALA A 1 54 ? 44.823 129.032 44.019 1.00 22.94 54 ALA A N 1
ATOM 433 C CA . ALA A 1 54 ? 44.619 129.256 42.606 1.00 29.07 54 ALA A CA 1
ATOM 434 C C . ALA A 1 54 ? 44.530 130.741 42.277 1.00 33.01 54 ALA A C 1
ATOM 435 O O . ALA A 1 54 ? 44.056 131.541 43.080 1.00 36.36 54 ALA A O 1
ATOM 437 N N . ARG A 1 55 ? 44.997 131.086 41.082 1.00 35.55 55 ARG A N 1
ATOM 438 C CA . ARG A 1 55 ? 44.957 132.446 40.563 1.00 42.16 55 ARG A CA 1
ATOM 439 C C . ARG A 1 55 ? 44.792 132.358 39.048 1.00 45.26 55 ARG A C 1
ATOM 440 O O . ARG A 1 55 ? 45.213 131.374 38.421 1.00 38.31 55 ARG A O 1
ATOM 448 N N . PHE A 1 56 ? 44.163 133.373 38.457 1.00 46.21 56 PHE A N 1
ATOM 449 C CA . PHE A 1 56 ? 43.949 133.350 37.017 1.00 44.69 56 PHE A CA 1
ATOM 450 C C . PHE A 1 56 ? 44.611 134.495 36.274 1.00 47.68 56 PHE A C 1
ATOM 451 O O . PHE A 1 56 ? 44.641 135.629 36.757 1.00 48.95 56 PHE A O 1
ATOM 459 N N . SER A 1 57 ? 45.146 134.192 35.093 1.00 50.44 57 SER A N 1
ATOM 460 C CA . SER A 1 57 ? 45.776 135.213 34.255 1.00 46.15 57 SER A CA 1
ATOM 461 C C . SER A 1 57 ? 44.647 135.945 33.544 1.00 45.36 57 SER A C 1
ATOM 462 O O . SER A 1 57 ? 43.489 135.524 33.607 1.00 44.10 57 SER A O 1
ATOM 465 N N . ALA A 1 58 ? 44.986 137.033 32.862 1.00 47.82 58 ALA A N 1
ATOM 466 C CA . ALA A 1 58 ? 43.990 137.809 32.131 1.00 45.86 58 ALA A CA 1
ATOM 467 C C . ALA A 1 58 ? 43.392 136.950 31.018 1.00 41.69 58 ALA A C 1
ATOM 468 O O . ALA A 1 58 ? 42.269 137.191 30.576 1.00 36.68 58 ALA A O 1
ATOM 470 N N . GLN A 1 59 ? 44.151 135.940 30.594 1.00 34.55 59 GLN A N 1
ATOM 471 C CA . GLN A 1 59 ? 43.737 135.026 29.538 1.00 40.29 59 GLN A CA 1
ATOM 472 C C . GLN A 1 59 ? 43.078 133.752 30.076 1.00 41.96 59 GLN A C 1
ATOM 473 O O . GLN A 1 59 ? 42.951 132.758 29.349 1.00 37.85 59 GLN A O 1
ATOM 479 N N . GLY A 1 60 ? 42.687 133.772 31.349 1.00 44.57 60 GLY A N 1
ATOM 480 C CA . GLY A 1 60 ? 42.052 132.613 31.956 1.00 43.71 60 GLY A CA 1
ATOM 481 C C . GLY A 1 60 ? 42.965 131.436 32.282 1.00 46.68 60 GLY A C 1
ATOM 482 O O . GLY A 1 60 ? 42.477 130.324 32.536 1.00 42.07 60 GLY A O 1
ATOM 483 N N . GLU A 1 61 ? 44.281 131.652 32.260 1.00 46.52 61 GLU A N 1
ATOM 484 C CA . GLU A 1 61 ? 45.219 130.579 32.587 1.00 46.72 61 GLU A CA 1
ATOM 485 C C . GLU A 1 61 ? 45.327 130.457 34.098 1.00 49.95 61 GLU A C 1
ATOM 486 O O . GLU A 1 61 ? 45.650 131.430 34.786 1.00 51.86 61 GLU A O 1
ATOM 492 N N . LEU A 1 62 ? 45.040 129.264 34.609 1.00 44.30 62 LEU A N 1
ATOM 493 C CA . LEU A 1 62 ? 45.107 129.018 36.030 1.00 38.40 62 LEU A CA 1
ATOM 494 C C . LEU A 1 62 ? 46.551 128.679 36.363 1.00 40.54 62 LEU A C 1
ATOM 495 O O . LEU A 1 62 ? 47.191 127.874 35.684 1.00 41.88 62 LEU A O 1
ATOM 500 N N . TYR A 1 63 ? 47.074 129.335 37.390 1.00 39.47 63 TYR A N 1
ATOM 501 C CA . TYR A 1 63 ? 48.444 129.107 37.840 1.00 34.39 63 TYR A CA 1
ATOM 502 C C . TYR A 1 63 ? 48.414 129.140 39.386 1.00 40.47 63 TYR A C 1
ATOM 503 O O . TYR A 1 63 ? 47.421 129.608 39.987 1.00 34.60 63 TYR A O 1
ATOM 512 N N . TRP A 1 64 ? 49.485 128.661 40.026 1.00 35.84 64 TRP A N 1
ATOM 513 C CA . TRP A 1 64 ? 49.512 128.572 41.487 1.00 35.53 64 TRP A CA 1
ATOM 514 C C . TRP A 1 64 ? 50.387 129.495 42.342 1.00 36.98 64 TRP A C 1
ATOM 515 O O . TRP A 1 64 ? 51.609 129.558 42.191 1.00 40.91 64 TRP A O 1
ATOM 526 N N . HIS A 1 65 ? 49.742 130.180 43.275 1.00 34.31 65 HIS A N 1
ATOM 527 C CA . HIS A 1 65 ? 50.441 131.042 44.217 1.00 31.19 65 HIS A CA 1
ATOM 528 C C . HIS A 1 65 ? 51.190 130.073 45.157 1.00 30.54 65 HIS A C 1
ATOM 529 O O . HIS A 1 65 ? 50.649 129.050 45.582 1.00 35.81 65 HIS A O 1
ATOM 536 N N . PRO A 1 66 ? 52.436 130.388 45.508 1.00 31.49 66 PRO A N 1
ATOM 537 C CA . PRO A 1 66 ? 53.181 129.477 46.386 1.00 28.00 66 PRO A CA 1
ATOM 538 C C . PRO A 1 66 ? 52.883 129.537 47.882 1.00 27.62 66 PRO A C 1
ATOM 539 O O . PRO A 1 66 ? 53.309 128.664 48.623 1.00 31.48 66 PRO A O 1
ATOM 543 N N . PHE A 1 67 ? 52.137 130.536 48.334 1.00 27.07 67 PHE A N 1
ATOM 544 C CA . PHE A 1 67 ? 51.864 130.648 49.761 1.00 24.05 67 PHE A CA 1
ATOM 545 C C . PHE A 1 67 ? 50.410 130.343 50.083 1.00 30.63 67 PHE A C 1
ATOM 546 O O . PHE A 1 67 ? 49.533 130.538 49.250 1.00 32.07 67 PHE A O 1
ATOM 554 N N . SER A 1 68 ? 50.141 129.858 51.289 1.00 34.52 68 SER A N 1
ATOM 555 C CA . SER A 1 68 ? 48.758 129.578 51.649 1.00 38.41 68 SER A CA 1
ATOM 556 C C . SER A 1 68 ? 48.068 130.881 51.999 1.00 41.65 68 SER A C 1
ATOM 557 O O . SER A 1 68 ? 48.705 131.878 52.321 1.00 44.52 68 SER A O 1
ATOM 560 N N . PRO A 1 69 ? 46.743 130.901 51.910 1.00 47.28 69 PRO A N 1
ATOM 561 C CA . PRO A 1 69 ? 45.963 132.100 52.228 1.00 43.46 69 PRO A CA 1
ATOM 562 C C . PRO A 1 69 ? 46.262 132.666 53.636 1.00 40.53 69 PRO A C 1
ATOM 563 O O . PRO A 1 69 ? 46.380 131.919 54.617 1.00 36.29 69 PRO A O 1
ATOM 567 N N . PRO A 1 70 ? 46.390 133.995 53.748 1.00 35.24 70 PRO A N 1
ATOM 568 C CA . PRO A 1 70 ? 46.660 134.629 55.051 1.00 33.06 70 PRO A CA 1
ATOM 569 C C . PRO A 1 70 ? 45.423 134.462 55.925 1.00 30.55 70 PRO A C 1
ATOM 570 O O . PRO A 1 70 ? 44.320 134.317 55.420 1.00 30.55 70 PRO A O 1
ATOM 574 N N . ILE A 1 71 ? 45.609 134.495 57.231 1.00 31.94 71 ILE A N 1
ATOM 575 C CA . ILE A 1 71 ? 44.493 134.426 58.147 1.00 32.81 71 ILE A CA 1
ATOM 576 C C . ILE A 1 71 ? 44.520 135.740 58.916 1.00 40.30 71 ILE A C 1
ATOM 577 O O . ILE A 1 71 ? 45.401 135.961 59.735 1.00 47.12 71 ILE A O 1
ATOM 582 N N . ASP A 1 72 ? 43.565 136.615 58.635 1.00 41.34 72 ASP A N 1
ATOM 583 C CA . ASP A 1 72 ? 43.495 137.904 59.293 1.00 39.73 72 ASP A CA 1
ATOM 584 C C . ASP A 1 72 ? 42.768 137.760 60.628 1.00 36.62 72 ASP A C 1
ATOM 585 O O . ASP A 1 72 ? 41.554 137.523 60.673 1.00 43.68 72 ASP A O 1
ATOM 590 N N . TYR A 1 73 ? 43.525 137.876 61.717 1.00 27.31 73 TYR A N 1
ATOM 591 C CA . TYR A 1 73 ? 42.970 137.771 63.071 1.00 28.10 73 TYR A CA 1
ATOM 592 C C . TYR A 1 73 ? 42.918 139.106 63.824 1.00 34.25 73 TYR A C 1
ATOM 593 O O . TYR A 1 73 ? 43.813 139.941 63.701 1.00 33.71 73 TYR A O 1
ATOM 602 N N . GLN A 1 74 ? 41.872 139.298 64.616 1.00 30.99 74 GLN A N 1
ATOM 603 C CA . GLN A 1 74 ? 41.761 140.513 65.401 1.00 33.31 74 GLN A CA 1
ATOM 604 C C . GLN A 1 74 ? 41.091 140.230 66.733 1.00 34.34 74 GLN A C 1
ATOM 605 O O . GLN A 1 74 ? 40.025 139.610 66.789 1.00 31.69 74 GLN A O 1
ATOM 611 N N . ASP A 1 75 ? 41.757 140.646 67.806 1.00 37.87 75 ASP A N 1
ATOM 612 C CA . ASP A 1 75 ? 41.218 140.504 69.157 1.00 41.33 75 ASP A CA 1
ATOM 613 C C . ASP A 1 75 ? 40.444 141.812 69.344 1.00 45.63 75 ASP A C 1
ATOM 614 O O . ASP A 1 75 ? 41.039 142.897 69.382 1.00 47.12 75 ASP A O 1
ATOM 619 N N . LEU A 1 76 ? 39.124 141.720 69.443 1.00 43.10 76 LEU A N 1
ATOM 620 C CA . LEU A 1 76 ? 38.315 142.911 69.587 1.00 34.98 76 LEU A CA 1
ATOM 621 C C . LEU A 1 76 ? 37.686 142.991 70.945 1.00 41.02 76 LEU A C 1
ATOM 622 O O . LEU A 1 76 ? 36.960 143.946 71.222 1.00 42.27 76 LEU A O 1
ATOM 627 N N . SER A 1 77 ? 37.959 141.995 71.788 1.00 42.72 77 SER A N 1
ATOM 628 C CA . SER A 1 77 ? 37.398 141.946 73.141 1.00 51.13 77 SER A CA 1
ATOM 629 C C . SER A 1 77 ? 37.629 143.227 73.939 1.00 54.47 77 SER A C 1
ATOM 630 O O . SER A 1 77 ? 36.989 143.457 74.966 1.00 54.94 77 SER A O 1
ATOM 633 N N . ILE A 1 78 ? 38.525 144.070 73.435 1.00 58.72 78 ILE A N 1
ATOM 634 C CA . ILE A 1 78 ? 38.851 145.339 74.069 1.00 60.81 78 ILE A CA 1
ATOM 635 C C . ILE A 1 78 ? 37.794 146.407 73.818 1.00 60.64 78 ILE A C 1
ATOM 636 O O . ILE A 1 78 ? 37.488 147.197 74.702 1.00 58.34 78 ILE A O 1
ATOM 641 N N . HIS A 1 79 ? 37.248 146.429 72.604 1.00 67.48 79 HIS A N 1
ATOM 642 C CA . HIS A 1 79 ? 36.241 147.417 72.212 1.00 68.53 79 HIS A CA 1
ATOM 643 C C . HIS A 1 79 ? 34.831 147.027 72.624 1.00 70.06 79 HIS A C 1
ATOM 644 O O . HIS A 1 79 ? 34.518 145.843 72.766 1.00 66.24 79 HIS A O 1
ATOM 651 N N . LEU A 1 80 ? 33.986 148.037 72.822 1.00 76.15 80 LEU A N 1
ATOM 652 C CA . LEU A 1 80 ? 32.594 147.820 73.217 1.00 78.47 80 LEU A CA 1
ATOM 653 C C . LEU A 1 80 ? 31.750 147.575 71.968 1.00 78.28 80 LEU A C 1
ATOM 654 O O . LEU A 1 80 ? 30.701 146.930 72.030 1.00 80.37 80 LEU A O 1
ATOM 656 N N . GLU A 1 81 ? 32.223 148.102 70.839 1.00 77.41 81 GLU A N 1
ATOM 657 C CA . GLU A 1 81 ? 31.560 147.936 69.543 1.00 73.70 81 GLU A CA 1
ATOM 658 C C . GLU A 1 81 ? 32.304 146.832 68.775 1.00 69.13 81 GLU A C 1
ATOM 659 O O . GLU A 1 81 ? 32.566 146.952 67.570 1.00 69.22 81 GLU A O 1
ATOM 661 N N . ALA A 1 82 ? 32.645 145.761 69.494 1.00 59.96 82 ALA A N 1
ATOM 662 C CA . ALA A 1 82 ? 33.375 144.634 68.918 1.00 46.67 82 ALA A CA 1
ATOM 663 C C . ALA A 1 82 ? 32.619 143.997 67.757 1.00 40.90 82 ALA A C 1
ATOM 664 O O . ALA A 1 82 ? 33.167 143.859 66.657 1.00 33.11 82 ALA A O 1
ATOM 666 N N . GLU A 1 83 ? 31.367 143.612 68.001 1.00 32.22 83 GLU A N 1
ATOM 667 C CA . GLU A 1 83 ? 30.571 142.990 66.963 1.00 34.96 83 GLU A CA 1
ATOM 668 C C . GLU A 1 83 ? 30.403 143.896 65.744 1.00 39.41 83 GLU A C 1
ATOM 669 O O . GLU A 1 83 ? 30.731 143.508 64.618 1.00 40.75 83 GLU A O 1
ATOM 675 N N . PRO A 1 84 ? 29.887 145.112 65.945 1.00 40.20 84 PRO A N 1
ATOM 676 C CA . PRO A 1 84 ? 29.727 145.995 64.791 1.00 40.91 84 PRO A CA 1
ATOM 677 C C . PRO A 1 84 ? 31.047 146.201 64.056 1.00 42.49 84 PRO A C 1
ATOM 678 O O . PRO A 1 84 ? 31.084 146.331 62.827 1.00 43.31 84 PRO A O 1
ATOM 682 N N . LEU A 1 85 ? 32.142 146.221 64.804 1.00 42.51 85 LEU A N 1
ATOM 683 C CA . LEU A 1 85 ? 33.430 146.422 64.169 1.00 41.11 85 LEU A CA 1
ATOM 684 C C . LEU A 1 85 ? 33.742 145.223 63.263 1.00 42.73 85 LEU A C 1
ATOM 685 O O . LEU A 1 85 ? 34.188 145.390 62.122 1.00 40.91 85 LEU A O 1
ATOM 690 N N . ALA A 1 86 ? 33.498 144.015 63.771 1.00 31.28 86 ALA A N 1
ATOM 691 C CA . ALA A 1 86 ? 33.759 142.816 62.996 1.00 33.98 86 ALA A CA 1
ATOM 692 C C . ALA A 1 86 ? 32.871 142.786 61.739 1.00 35.40 86 ALA A C 1
ATOM 693 O O . ALA A 1 86 ? 33.378 142.616 60.621 1.00 31.83 86 ALA A O 1
ATOM 695 N N . TRP A 1 87 ? 31.562 142.989 61.911 1.00 30.20 87 TRP A N 1
ATOM 696 C CA . TRP A 1 87 ? 30.660 142.976 60.760 1.00 34.05 87 TRP A CA 1
ATOM 697 C C . TRP A 1 87 ? 30.881 144.048 59.694 1.00 33.98 87 TRP A C 1
ATOM 698 O O . TRP A 1 87 ? 30.487 143.850 58.551 1.00 38.62 87 TRP A O 1
ATOM 709 N N . ARG A 1 88 ? 31.507 145.169 60.035 1.00 30.71 88 ARG A N 1
ATOM 710 C CA . ARG A 1 88 ? 31.748 146.185 59.014 1.00 40.66 88 ARG A CA 1
ATOM 711 C C . ARG A 1 88 ? 32.802 145.634 58.076 1.00 40.35 88 ARG A C 1
ATOM 712 O O . ARG A 1 88 ? 32.758 145.863 56.869 1.00 45.50 88 ARG A O 1
ATOM 720 N N . GLN A 1 89 ? 33.768 144.920 58.640 1.00 38.93 89 GLN A N 1
ATOM 721 C CA . GLN A 1 89 ? 34.847 144.378 57.833 1.00 37.48 89 GLN A CA 1
ATOM 722 C C . GLN A 1 89 ? 34.374 143.174 57.048 1.00 40.38 89 GLN A C 1
ATOM 723 O O . GLN A 1 89 ? 34.880 142.898 55.962 1.00 38.54 89 GLN A O 1
ATOM 729 N N . ILE A 1 90 ? 33.400 142.452 57.585 1.00 37.53 90 ILE A N 1
ATOM 730 C CA . ILE A 1 90 ? 32.895 141.309 56.853 1.00 39.85 90 ILE A CA 1
ATOM 731 C C . ILE A 1 90 ? 32.134 141.826 55.629 1.00 40.46 90 ILE A C 1
ATOM 732 O O . ILE A 1 90 ? 32.292 141.306 54.516 1.00 37.42 90 ILE A O 1
ATOM 737 N N . GLU A 1 91 ? 31.330 142.865 55.829 1.00 36.96 91 GLU A N 1
ATOM 738 C CA . GLU A 1 91 ? 30.561 143.432 54.727 1.00 43.68 91 GLU A CA 1
ATOM 739 C C . GLU A 1 91 ? 31.530 144.057 53.753 1.00 46.66 91 GLU A C 1
ATOM 740 O O . GLU A 1 91 ? 31.316 144.036 52.549 1.00 52.18 91 GLU A O 1
ATOM 746 N N . GLN A 1 92 ? 32.615 144.611 54.269 1.00 46.82 92 GLN A N 1
ATOM 747 C CA . GLN A 1 92 ? 33.585 145.226 53.388 1.00 48.46 92 GLN A CA 1
ATOM 748 C C . GLN A 1 92 ? 34.069 144.186 52.380 1.00 44.83 92 GLN A C 1
ATOM 749 O O . GLN A 1 92 ? 34.123 144.450 51.184 1.00 43.46 92 GLN A O 1
ATOM 755 N N . ASP A 1 93 ? 34.405 142.992 52.854 1.00 43.64 93 ASP A N 1
ATOM 756 C CA . ASP A 1 93 ? 34.886 141.968 51.938 1.00 41.86 93 ASP A CA 1
ATOM 757 C C . ASP A 1 93 ? 33.786 141.526 50.972 1.00 43.61 93 ASP A C 1
ATOM 758 O O . ASP A 1 93 ? 34.047 141.287 49.791 1.00 37.64 93 ASP A O 1
ATOM 763 N N . LEU A 1 94 ? 32.559 141.412 51.468 1.00 37.34 94 LEU A N 1
ATOM 764 C CA . LEU A 1 94 ? 31.448 141.047 50.603 1.00 39.25 94 LEU A CA 1
ATOM 765 C C . LEU A 1 94 ? 31.280 142.100 49.506 1.00 43.89 94 LEU A C 1
ATOM 766 O O . LEU A 1 94 ? 30.950 141.781 48.373 1.00 51.88 94 LEU A O 1
ATOM 771 N N . GLN A 1 95 ? 31.516 143.359 49.841 1.00 50.32 95 GLN A N 1
ATOM 772 C CA . GLN A 1 95 ? 31.383 144.426 48.867 1.00 51.78 95 GLN A CA 1
ATOM 773 C C . GLN A 1 95 ? 32.675 144.681 48.112 1.00 58.32 95 GLN A C 1
ATOM 774 O O . GLN A 1 95 ? 32.766 145.666 47.382 1.00 66.68 95 GLN A O 1
ATOM 780 N N . ARG A 1 96 ? 33.682 143.826 48.268 1.00 60.42 96 ARG A N 1
ATOM 781 C CA . ARG A 1 96 ? 34.926 144.095 47.553 1.00 63.79 96 ARG A CA 1
ATOM 782 C C . ARG A 1 96 ? 34.716 143.970 46.045 1.00 68.49 96 ARG A C 1
ATOM 783 O O . ARG A 1 96 ? 33.743 143.353 45.590 1.00 62.09 96 ARG A O 1
ATOM 791 N N . SER A 1 97 ? 35.628 144.577 45.283 1.00 76.13 97 SER A N 1
ATOM 792 C CA . SER A 1 97 ? 35.586 144.571 43.814 1.00 83.10 97 SER A CA 1
ATOM 793 C C . SER A 1 97 ? 35.509 143.150 43.243 1.00 84.15 97 SER A C 1
ATOM 794 O O . SER A 1 97 ? 35.031 142.936 42.119 1.00 83.67 97 SER A O 1
ATOM 797 N N . SER A 1 98 ? 35.995 142.194 44.031 1.00 81.91 98 SER A N 1
ATOM 798 C CA . SER A 1 98 ? 35.990 140.788 43.668 1.00 83.86 98 SER A CA 1
ATOM 799 C C . SER A 1 98 ? 36.557 140.461 42.288 1.00 84.26 98 SER A C 1
ATOM 800 O O . SER A 1 98 ? 35.975 139.656 41.552 1.00 84.56 98 SER A O 1
ATOM 803 N N . THR A 1 99 ? 37.687 141.079 41.940 1.00 79.16 99 THR A N 1
ATOM 804 C CA . THR A 1 99 ? 38.328 140.807 40.656 1.00 73.93 99 THR A CA 1
ATOM 805 C C . THR A 1 99 ? 38.828 139.368 40.717 1.00 69.50 99 THR A C 1
ATOM 806 O O . THR A 1 99 ? 38.876 138.773 41.788 1.00 69.96 99 THR A O 1
ATOM 810 N N . LEU A 1 100 ? 39.191 138.800 39.576 1.00 62.76 100 LEU A N 1
ATOM 811 C CA . LEU A 1 100 ? 39.668 137.431 39.560 1.00 54.04 100 LEU A CA 1
ATOM 812 C C . LEU A 1 100 ? 41.068 137.341 39.014 1.00 54.08 100 LEU A C 1
ATOM 813 O O . LEU A 1 100 ? 41.802 136.413 39.344 1.00 65.64 100 LEU A O 1
ATOM 818 N N . ILE A 1 101 ? 41.441 138.292 38.165 1.00 50.97 101 ILE A N 1
ATOM 819 C CA . ILE A 1 101 ? 42.771 138.266 37.573 1.00 45.94 101 ILE A CA 1
ATOM 820 C C . ILE A 1 101 ? 43.857 138.505 38.620 1.00 42.59 101 ILE A C 1
ATOM 821 O O . ILE A 1 101 ? 43.767 139.420 39.432 1.00 36.99 101 ILE A O 1
ATOM 826 N N . ASP A 1 102 ? 44.868 137.650 38.595 1.00 40.83 102 ASP A N 1
ATOM 827 C CA . ASP A 1 102 ? 46.005 137.750 39.491 1.00 45.75 102 ASP A CA 1
ATOM 828 C C . ASP A 1 102 ? 45.704 138.135 40.947 1.00 44.62 102 ASP A C 1
ATOM 829 O O . ASP A 1 102 ? 46.543 138.743 41.606 1.00 47.12 102 ASP A O 1
ATOM 834 N N . ALA A 1 103 ? 44.532 137.771 41.459 1.00 39.65 103 ALA A N 1
ATOM 835 C CA . ALA A 1 103 ? 44.189 138.107 42.836 1.00 40.60 103 ALA A CA 1
ATOM 836 C C . ALA A 1 103 ? 43.851 136.883 43.716 1.00 44.69 103 ALA A C 1
ATOM 837 O O . ALA A 1 103 ? 43.586 135.788 43.222 1.00 43.92 103 ALA A O 1
ATOM 839 N N . PRO A 1 104 ? 43.866 137.061 45.041 1.00 41.37 104 PRO A N 1
ATOM 840 C CA . PRO A 1 104 ? 43.553 135.931 45.915 1.00 35.36 104 PRO A CA 1
ATOM 841 C C . PRO A 1 104 ? 42.076 135.622 45.778 1.00 39.80 104 PRO A C 1
ATOM 842 O O . PRO A 1 104 ? 41.249 136.529 45.828 1.00 42.87 104 PRO A O 1
ATOM 846 N N . ILE A 1 105 ? 41.742 134.344 45.643 1.00 40.20 105 ILE A N 1
ATOM 847 C CA . ILE A 1 105 ? 40.353 133.946 45.497 1.00 34.73 105 ILE A CA 1
ATOM 848 C C . ILE A 1 105 ? 39.640 133.778 46.824 1.00 29.77 105 ILE A C 1
ATOM 849 O O . ILE A 1 105 ? 38.416 133.760 46.869 1.00 34.76 105 ILE A O 1
ATOM 854 N N . THR A 1 106 ? 40.372 133.635 47.917 1.00 26.30 106 THR A N 1
ATOM 855 C CA . THR A 1 106 ? 39.667 133.480 49.187 1.00 31.30 106 THR A CA 1
ATOM 856 C C . THR A 1 106 ? 40.090 134.502 50.230 1.00 27.37 106 THR A C 1
ATOM 857 O O . THR A 1 106 ? 41.058 135.221 50.050 1.00 32.99 106 THR A O 1
ATOM 861 N N . SER A 1 107 ? 39.344 134.555 51.324 1.00 29.29 107 SER A N 1
ATOM 862 C CA . SER A 1 107 ? 39.627 135.465 52.420 1.00 28.43 107 SER A CA 1
ATOM 863 C C . SER A 1 107 ? 39.294 134.733 53.718 1.00 26.15 107 SER A C 1
ATOM 864 O O . SER A 1 107 ? 38.325 133.967 53.776 1.00 26.56 107 SER A O 1
ATOM 867 N N . HIS A 1 108 ? 40.092 134.966 54.756 1.00 23.35 108 HIS A N 1
ATOM 868 C CA . HIS A 1 108 ? 39.874 134.319 56.045 1.00 24.98 108 HIS A CA 1
ATOM 869 C C . HIS A 1 108 ? 40.057 135.324 57.166 1.00 29.36 108 HIS A C 1
ATOM 870 O O . HIS A 1 108 ? 41.137 135.887 57.357 1.00 26.80 108 HIS A O 1
ATOM 877 N N . GLN A 1 109 ? 38.995 135.555 57.919 1.00 29.39 109 GLN A N 1
ATOM 878 C CA . GLN A 1 109 ? 39.080 136.515 58.995 1.00 30.38 109 GLN A CA 1
ATOM 879 C C . GLN A 1 109 ? 38.597 135.869 60.291 1.00 34.79 109 GLN A C 1
ATOM 880 O O . GLN A 1 109 ? 37.638 135.109 60.276 1.00 34.82 109 GLN A O 1
ATOM 886 N N . VAL A 1 110 ? 39.268 136.154 61.407 1.00 34.22 110 VAL A N 1
ATOM 887 C CA . VAL A 1 110 ? 38.850 135.608 62.694 1.00 30.01 110 VAL A CA 1
ATOM 888 C C . VAL A 1 110 ? 38.730 136.734 63.708 1.00 32.46 110 VAL A C 1
ATOM 889 O O . VAL A 1 110 ? 39.585 137.608 63.769 1.00 31.19 110 VAL A O 1
ATOM 893 N N . TYR A 1 111 ? 37.687 136.698 64.527 1.00 34.09 111 TYR A N 1
ATOM 894 C CA . TYR A 1 111 ? 37.498 137.736 65.531 1.00 34.73 111 TYR A CA 1
ATOM 895 C C . TYR A 1 111 ? 37.203 137.215 66.914 1.00 33.36 111 TYR A C 1
ATOM 896 O O . TYR A 1 111 ? 36.279 136.434 67.110 1.00 35.96 111 TYR A O 1
ATOM 905 N N . ARG A 1 112 ? 37.985 137.666 67.878 1.00 35.29 112 ARG A N 1
ATOM 906 C CA . ARG A 1 112 ? 37.733 137.302 69.256 1.00 39.96 112 ARG A CA 1
ATOM 907 C C . ARG A 1 112 ? 36.884 138.493 69.721 1.00 38.13 112 ARG A C 1
ATOM 908 O O . ARG A 1 112 ? 37.382 139.609 69.870 1.00 33.27 112 ARG A O 1
ATOM 916 N N . LEU A 1 113 ? 35.592 138.259 69.903 1.00 35.63 113 LEU A N 1
ATOM 917 C CA . LEU A 1 113 ? 34.688 139.317 70.330 1.00 40.76 113 LEU A CA 1
ATOM 918 C C . LEU A 1 113 ? 34.756 139.471 71.842 1.00 46.68 113 LEU A C 1
ATOM 919 O O . LEU A 1 113 ? 34.765 140.582 72.367 1.00 50.26 113 LEU A O 1
ATOM 924 N N . SER A 1 114 ? 34.788 138.339 72.532 1.00 45.88 114 SER A N 1
ATOM 925 C CA . SER A 1 114 ? 34.883 138.302 73.978 1.00 41.21 114 SER A CA 1
ATOM 926 C C . SER A 1 114 ? 35.612 136.987 74.275 1.00 45.37 114 SER A C 1
ATOM 927 O O . SER A 1 114 ? 35.949 136.254 73.353 1.00 47.86 114 SER A O 1
ATOM 930 N N . HIS A 1 115 ? 35.867 136.667 75.535 1.00 48.80 115 HIS A N 1
ATOM 931 C CA . HIS A 1 115 ? 36.569 135.419 75.810 1.00 51.29 115 HIS A CA 1
ATOM 932 C C . HIS A 1 115 ? 35.708 134.195 75.471 1.00 47.24 115 HIS A C 1
ATOM 933 O O . HIS A 1 115 ? 36.227 133.104 75.288 1.00 55.32 115 HIS A O 1
ATOM 940 N N . SER A 1 116 ? 34.399 134.377 75.368 1.00 43.63 116 SER A N 1
ATOM 941 C CA . SER A 1 116 ? 33.503 133.261 75.064 1.00 42.09 116 SER A CA 1
ATOM 942 C C . SER A 1 116 ? 32.792 133.418 73.710 1.00 42.09 116 SER A C 1
ATOM 943 O O . SER A 1 116 ? 31.871 132.655 73.377 1.00 35.19 116 SER A O 1
ATOM 946 N N . GLU A 1 117 ? 33.226 134.402 72.932 1.00 35.01 117 GLU A N 1
ATOM 947 C CA . GLU A 1 117 ? 32.608 134.665 71.649 1.00 33.14 117 GLU A CA 1
ATOM 948 C C . GLU A 1 117 ? 33.628 134.870 70.533 1.00 33.99 117 GLU A C 1
ATOM 949 O O . GLU A 1 117 ? 34.467 135.782 70.598 1.00 37.38 117 GLU A O 1
ATOM 955 N N . HIS A 1 118 ? 33.546 134.032 69.506 1.00 26.76 118 HIS A N 1
ATOM 956 C CA . HIS A 1 118 ? 34.444 134.139 68.350 1.00 34.72 118 HIS A CA 1
ATOM 957 C C . HIS A 1 118 ? 33.660 134.151 67.035 1.00 34.64 118 HIS A C 1
ATOM 958 O O . HIS A 1 118 ? 32.611 133.497 66.900 1.00 34.90 118 HIS A O 1
ATOM 965 N N . LEU A 1 119 ? 34.186 134.884 66.062 1.00 31.01 119 LEU A N 1
ATOM 966 C CA . LEU A 1 119 ? 33.543 134.972 64.764 1.00 29.15 119 LEU A CA 1
ATOM 967 C C . LEU A 1 119 ? 34.527 134.625 63.665 1.00 30.02 119 LEU A C 1
ATOM 968 O O . LEU A 1 119 ? 35.543 135.295 63.513 1.00 29.86 119 LEU A O 1
ATOM 973 N N . ILE A 1 120 ? 34.222 133.570 62.915 1.00 26.10 120 ILE A N 1
ATOM 974 C CA . ILE A 1 120 ? 35.057 133.135 61.803 1.00 27.26 120 ILE A CA 1
ATOM 975 C C . ILE A 1 120 ? 34.335 133.422 60.499 1.00 30.46 120 ILE A C 1
ATOM 976 O O . ILE A 1 120 ? 33.173 133.045 60.319 1.00 32.60 120 ILE A O 1
ATOM 981 N N . TYR A 1 121 ? 35.039 134.073 59.591 1.00 24.81 121 TYR A N 1
ATOM 982 C CA . TYR A 1 121 ? 34.489 134.423 58.302 1.00 30.26 121 TYR A CA 1
ATOM 983 C C . TYR A 1 121 ? 35.351 133.804 57.208 1.00 32.78 121 TYR A C 1
ATOM 984 O O . TYR A 1 121 ? 36.560 134.045 57.130 1.00 33.14 121 TYR A O 1
ATOM 993 N N . THR A 1 122 ? 34.709 133.012 56.359 1.00 30.89 122 THR A N 1
ATOM 994 C CA . THR A 1 122 ? 35.381 132.349 55.254 1.00 29.59 122 THR A CA 1
ATOM 995 C C . THR A 1 122 ? 34.715 132.747 53.945 1.00 29.60 122 THR A C 1
ATOM 996 O O . THR A 1 122 ? 33.504 132.669 53.826 1.00 32.80 122 THR A O 1
ATOM 1000 N N . ARG A 1 123 ? 35.498 133.171 52.966 1.00 26.00 123 ARG A N 1
ATOM 1001 C CA . ARG A 1 123 ? 34.938 133.537 51.679 1.00 29.91 123 ARG A CA 1
ATOM 1002 C C . ARG A 1 123 ? 35.769 133.030 50.530 1.00 28.88 123 ARG A C 1
ATOM 1003 O O . ARG A 1 123 ? 36.998 133.100 50.549 1.00 24.28 123 ARG A O 1
ATOM 1011 N N . ALA A 1 124 ? 35.077 132.572 49.499 1.00 26.93 124 ALA A N 1
ATOM 1012 C CA . ALA A 1 124 ? 35.735 132.073 48.310 1.00 28.09 124 ALA A CA 1
ATOM 1013 C C . ALA A 1 124 ? 34.857 132.370 47.111 1.00 25.16 124 ALA A C 1
ATOM 1014 O O . ALA A 1 124 ? 33.718 132.771 47.244 1.00 34.41 124 ALA A O 1
ATOM 1016 N N . HIS A 1 125 ? 35.401 132.195 45.926 1.00 34.88 125 HIS A N 1
ATOM 1017 C CA . HIS A 1 125 ? 34.615 132.376 44.721 1.00 30.46 125 HIS A CA 1
ATOM 1018 C C . HIS A 1 125 ? 34.129 130.979 44.313 1.00 33.51 125 HIS A C 1
ATOM 1019 O O . HIS A 1 125 ? 34.842 129.984 44.469 1.00 35.09 125 HIS A O 1
ATOM 1026 N N . HIS A 1 126 ? 32.915 130.897 43.797 1.00 32.80 126 HIS A N 1
ATOM 1027 C CA . HIS A 1 126 ? 32.373 129.615 43.382 1.00 38.57 126 HIS A CA 1
ATOM 1028 C C . HIS A 1 126 ? 33.271 128.834 42.411 1.00 37.18 126 HIS A C 1
ATOM 1029 O O . HIS A 1 126 ? 33.098 127.631 42.231 1.00 40.38 126 HIS A O 1
ATOM 1036 N N . ILE A 1 127 ? 34.223 129.521 41.788 1.00 32.41 127 ILE A N 1
ATOM 1037 C CA . ILE A 1 127 ? 35.103 128.894 40.819 1.00 26.62 127 ILE A CA 1
ATOM 1038 C C . ILE A 1 127 ? 36.166 127.973 41.438 1.00 30.64 127 ILE A C 1
ATOM 1039 O O . ILE A 1 127 ? 36.836 127.232 40.713 1.00 32.90 127 ILE A O 1
ATOM 1044 N N . VAL A 1 128 ? 36.339 128.028 42.758 1.00 24.48 128 VAL A N 1
ATOM 1045 C CA . VAL A 1 128 ? 37.290 127.132 43.432 1.00 26.67 128 VAL A CA 1
ATOM 1046 C C . VAL A 1 128 ? 36.641 126.389 44.606 1.00 28.64 128 VAL A C 1
ATOM 1047 O O . VAL A 1 128 ? 37.312 125.631 45.307 1.00 34.17 128 VAL A O 1
ATOM 1051 N N . LEU A 1 129 ? 35.337 126.577 44.792 1.00 23.09 129 LEU A N 1
ATOM 1052 C CA . LEU A 1 129 ? 34.640 125.936 45.888 1.00 23.70 129 LEU A CA 1
ATOM 1053 C C . LEU A 1 129 ? 33.117 125.899 45.711 1.00 27.47 129 LEU A C 1
ATOM 1054 O O . LEU A 1 129 ? 32.515 126.892 45.293 1.00 22.86 129 LEU A O 1
ATOM 1059 N N . ASP A 1 130 ? 32.507 124.752 46.026 1.00 19.40 130 ASP A N 1
ATOM 1060 C CA . ASP A 1 130 ? 31.057 124.607 45.976 1.00 17.47 130 ASP A CA 1
ATOM 1061 C C . ASP A 1 130 ? 30.567 124.342 47.397 1.00 24.66 130 ASP A C 1
ATOM 1062 O O . ASP A 1 130 ? 31.332 124.458 48.351 1.00 24.18 130 ASP A O 1
ATOM 1067 N N . GLY A 1 131 ? 29.305 123.969 47.548 1.00 20.14 131 GLY A N 1
ATOM 1068 C CA . GLY A 1 131 ? 28.790 123.744 48.886 1.00 19.70 131 GLY A CA 1
ATOM 1069 C C . GLY A 1 131 ? 29.492 122.649 49.644 1.00 24.55 131 GLY A C 1
ATOM 1070 O O . GLY A 1 131 ? 29.918 122.825 50.787 1.00 32.43 131 GLY A O 1
ATOM 1071 N N . TYR A 1 132 ? 29.626 121.506 48.993 1.00 31.46 132 TYR A N 1
ATOM 1072 C CA . TYR A 1 132 ? 30.251 120.345 49.605 1.00 30.39 132 TYR A CA 1
ATOM 1073 C C . TYR A 1 132 ? 31.699 120.700 50.002 1.00 30.60 132 TYR A C 1
ATOM 1074 O O . TYR A 1 132 ? 32.174 120.310 51.083 1.00 24.21 132 TYR A O 1
ATOM 1083 N N . GLY A 1 133 ? 32.393 121.444 49.142 1.00 24.68 133 GLY A N 1
ATOM 1084 C CA . GLY A 1 133 ? 33.752 121.841 49.478 1.00 24.56 133 GLY A CA 1
ATOM 1085 C C . GLY A 1 133 ? 33.771 122.663 50.777 1.00 30.32 133 GLY A C 1
ATOM 1086 O O . GLY A 1 133 ? 34.631 122.469 51.659 1.00 18.43 133 GLY A O 1
ATOM 1087 N N . MET A 1 134 ? 32.796 123.567 50.899 1.00 20.19 134 MET A N 1
ATOM 1088 C CA . MET A 1 134 ? 32.678 124.417 52.053 1.00 22.41 134 MET A CA 1
ATOM 1089 C C . MET A 1 134 ? 32.530 123.590 53.323 1.00 28.23 134 MET A C 1
ATOM 1090 O O . MET A 1 134 ? 33.254 123.807 54.311 1.00 27.93 134 MET A O 1
ATOM 1095 N N . MET A 1 135 ? 31.607 122.634 53.318 1.00 30.44 135 MET A N 1
ATOM 1096 C CA . MET A 1 135 ? 31.452 121.841 54.524 1.00 28.14 135 MET A CA 1
ATOM 1097 C C . MET A 1 135 ? 32.702 121.009 54.790 1.00 23.50 135 MET A C 1
ATOM 1098 O O . MET A 1 135 ? 33.069 120.834 55.953 1.00 29.91 135 MET A O 1
ATOM 1103 N N . LEU A 1 136 ? 33.370 120.525 53.739 1.00 17.38 136 LEU A N 1
ATOM 1104 C CA . LEU A 1 136 ? 34.604 119.770 53.936 1.00 24.47 136 LEU A CA 1
ATOM 1105 C C . LEU A 1 136 ? 35.584 120.678 54.666 1.00 29.13 136 LEU A C 1
ATOM 1106 O O . LEU A 1 136 ? 36.257 120.251 55.594 1.00 37.91 136 LEU A O 1
ATOM 1111 N N . PHE A 1 137 ? 35.657 121.937 54.245 1.00 28.93 137 PHE A N 1
ATOM 1112 C CA . PHE A 1 137 ? 36.544 122.903 54.885 1.00 26.65 137 PHE A CA 1
ATOM 1113 C C . PHE A 1 137 ? 36.156 123.079 56.363 1.00 32.12 137 PHE A C 1
ATOM 1114 O O . PHE A 1 137 ? 37.015 123.239 57.229 1.00 35.41 137 PHE A O 1
ATOM 1122 N N . GLU A 1 138 ? 34.861 123.045 56.648 1.00 28.62 138 GLU A N 1
ATOM 1123 C CA . GLU A 1 138 ? 34.394 123.240 58.013 1.00 30.82 138 GLU A CA 1
ATOM 1124 C C . GLU A 1 138 ? 34.696 122.062 58.900 1.00 30.80 138 GLU A C 1
ATOM 1125 O O . GLU A 1 138 ? 35.156 122.231 60.022 1.00 33.53 138 GLU A O 1
ATOM 1131 N N . GLN A 1 139 ? 34.449 120.865 58.392 1.00 32.50 139 GLN A N 1
ATOM 1132 C CA . GLN A 1 139 ? 34.710 119.665 59.162 1.00 30.33 139 GLN A CA 1
ATOM 1133 C C . GLN A 1 139 ? 36.213 119.524 59.440 1.00 31.66 139 GLN A C 1
ATOM 1134 O O . GLN A 1 139 ? 36.628 119.141 60.541 1.00 31.61 139 GLN A O 1
ATOM 1140 N N . ARG A 1 140 ? 37.031 119.856 58.451 1.00 26.36 140 ARG A N 1
ATOM 1141 C CA . ARG A 1 140 ? 38.468 119.781 58.627 1.00 26.13 140 ARG A CA 1
ATOM 1142 C C . ARG A 1 140 ? 38.877 120.784 59.731 1.00 30.76 140 ARG A C 1
ATOM 1143 O O . ARG A 1 140 ? 39.667 120.465 60.621 1.00 30.40 140 ARG A O 1
ATOM 1151 N N . LEU A 1 141 ? 38.320 121.988 59.695 1.00 24.23 141 LEU A N 1
ATOM 1152 C CA . LEU A 1 141 ? 38.663 122.972 60.710 1.00 29.34 141 LEU A CA 1
ATOM 1153 C C . LEU A 1 141 ? 38.352 122.361 62.065 1.00 32.72 141 LEU A C 1
ATOM 1154 O O . LEU A 1 141 ? 39.140 122.453 63.009 1.00 34.72 141 LEU A O 1
ATOM 1159 N N . SER A 1 142 ? 37.187 121.739 62.147 1.00 28.28 142 SER A N 1
ATOM 1160 C CA . SER A 1 142 ? 36.760 121.074 63.358 1.00 30.76 142 SER A CA 1
ATOM 1161 C C . SER A 1 142 ? 37.807 120.024 63.772 1.00 36.95 142 SER A C 1
ATOM 1162 O O . SER A 1 142 ? 38.281 120.012 64.907 1.00 37.05 142 SER A O 1
ATOM 1165 N N . GLN A 1 143 ? 38.161 119.143 62.838 1.00 32.39 143 GLN A N 1
ATOM 1166 C CA . GLN A 1 143 ? 39.118 118.091 63.114 1.00 30.78 143 GLN A CA 1
ATOM 1167 C C . GLN A 1 143 ? 40.440 118.598 63.659 1.00 32.10 143 GLN A C 1
ATOM 1168 O O . GLN A 1 143 ? 40.929 118.107 64.683 1.00 34.03 143 GLN A O 1
ATOM 1174 N N . HIS A 1 144 ? 41.029 119.576 62.993 1.00 28.25 144 HIS A N 1
ATOM 1175 C CA . HIS A 1 144 ? 42.291 120.084 63.483 1.00 26.52 144 HIS A CA 1
ATOM 1176 C C . HIS A 1 144 ? 42.154 120.691 64.870 1.00 28.36 144 HIS A C 1
ATOM 1177 O O . HIS A 1 144 ? 43.031 120.491 65.716 1.00 29.55 144 HIS A O 1
ATOM 1184 N N . TYR A 1 145 ? 41.059 121.408 65.129 1.00 27.88 145 TYR A N 1
ATOM 1185 C CA . TYR A 1 145 ? 40.884 122.007 66.455 1.00 27.37 145 TYR A CA 1
ATOM 1186 C C . TYR A 1 145 ? 40.837 120.926 67.539 1.00 31.01 145 TYR A C 1
ATOM 1187 O O . TYR A 1 145 ? 41.510 121.030 68.564 1.00 38.82 145 TYR A O 1
ATOM 1196 N N . GLN A 1 146 ? 40.042 119.891 67.313 1.00 25.50 146 GLN A N 1
ATOM 1197 C CA . GLN A 1 146 ? 39.921 118.823 68.290 1.00 28.71 146 GLN A CA 1
ATOM 1198 C C . GLN A 1 146 ? 41.264 118.157 68.538 1.00 30.52 146 GLN A C 1
ATOM 1199 O O . GLN A 1 146 ? 41.579 117.815 69.667 1.00 29.25 146 GLN A O 1
ATOM 1205 N N . SER A 1 147 ? 42.049 117.978 67.481 1.00 31.30 147 SER A N 1
ATOM 1206 C CA . SER A 1 147 ? 43.344 117.349 67.611 1.00 33.17 147 SER A CA 1
ATOM 1207 C C . SER A 1 147 ? 44.238 118.225 68.446 1.00 38.31 147 SER A C 1
ATOM 1208 O O . SER A 1 147 ? 44.892 117.742 69.360 1.00 47.22 147 SER A O 1
ATOM 1211 N N . LEU A 1 148 ? 44.261 119.516 68.150 1.00 34.64 148 LEU A N 1
ATOM 1212 C CA . LEU A 1 148 ? 45.121 120.403 68.904 1.00 33.59 148 LEU A CA 1
ATOM 1213 C C . LEU A 1 148 ? 44.715 120.449 70.363 1.00 38.55 148 LEU A C 1
ATOM 1214 O O . LEU A 1 148 ? 45.559 120.413 71.253 1.00 33.06 148 LEU A O 1
ATOM 1219 N N . LEU A 1 149 ? 43.413 120.505 70.610 1.00 44.45 149 LEU A N 1
ATOM 1220 C CA . LEU A 1 149 ? 42.908 120.586 71.971 1.00 42.58 149 LEU A CA 1
ATOM 1221 C C . LEU A 1 149 ? 43.196 119.320 72.762 1.00 45.29 149 LEU A C 1
ATOM 1222 O O . LEU A 1 149 ? 43.578 119.387 73.924 1.00 45.13 149 LEU A O 1
ATOM 1227 N N . SER A 1 150 ? 43.019 118.166 72.132 1.00 44.74 150 SER A N 1
ATOM 1228 C CA . SER A 1 150 ? 43.239 116.896 72.816 1.00 46.18 150 SER A CA 1
ATOM 1229 C C . SER A 1 150 ? 44.666 116.390 72.702 1.00 48.91 150 SER A C 1
ATOM 1230 O O . SER A 1 150 ? 44.978 115.294 73.171 1.00 48.58 150 SER A O 1
ATOM 1233 N N . GLY A 1 151 ? 45.523 117.183 72.071 1.00 47.63 151 GLY A N 1
ATOM 1234 C CA . GLY A 1 151 ? 46.911 116.797 71.921 1.00 49.25 151 GLY A CA 1
ATOM 1235 C C . GLY A 1 151 ? 47.172 115.508 71.153 1.00 55.75 151 GLY A C 1
ATOM 1236 O O . GLY A 1 151 ? 48.152 114.814 71.420 1.00 58.33 151 GLY A O 1
ATOM 1237 N N . GLN A 1 152 ? 46.305 115.171 70.206 1.00 56.85 152 GLN A N 1
ATOM 1238 C CA . GLN A 1 152 ? 46.513 113.973 69.404 1.00 56.49 152 GLN A CA 1
ATOM 1239 C C . GLN A 1 152 ? 47.029 114.325 68.011 1.00 53.06 152 GLN A C 1
ATOM 1240 O O . GLN A 1 152 ? 46.979 115.478 67.582 1.00 53.01 152 GLN A O 1
ATOM 1246 N N . THR A 1 153 ? 47.543 113.319 67.315 1.00 55.69 153 THR A N 1
ATOM 1247 C CA . THR A 1 153 ? 48.050 113.514 65.966 1.00 54.58 153 THR A CA 1
ATOM 1248 C C . THR A 1 153 ? 46.808 113.624 65.107 1.00 48.33 153 THR A C 1
ATOM 1249 O O . THR A 1 153 ? 45.880 112.823 65.214 1.00 46.75 153 THR A O 1
ATOM 1253 N N . PRO A 1 154 ? 46.760 114.638 64.255 1.00 45.05 154 PRO A N 1
ATOM 1254 C CA . PRO A 1 154 ? 45.573 114.784 63.413 1.00 43.63 154 PRO A CA 1
ATOM 1255 C C . PRO A 1 154 ? 45.471 113.720 62.321 1.00 41.80 154 PRO A C 1
ATOM 1256 O O . PRO A 1 154 ? 46.482 113.172 61.877 1.00 37.70 154 PRO A O 1
ATOM 1260 N N . THR A 1 155 ? 44.251 113.413 61.893 1.00 38.56 155 THR A N 1
ATOM 1261 C CA . THR A 1 155 ? 44.090 112.429 60.834 1.00 37.31 155 THR A CA 1
ATOM 1262 C C . THR A 1 155 ? 44.609 113.004 59.527 1.00 37.51 155 THR A C 1
ATOM 1263 O O . THR A 1 155 ? 45.037 114.164 59.459 1.00 36.48 155 THR A O 1
ATOM 1267 N N . ALA A 1 156 ? 44.530 112.195 58.483 1.00 30.93 156 ALA A N 1
ATOM 1268 C CA . ALA A 1 156 ? 45.029 112.580 57.185 1.00 29.60 156 ALA A CA 1
ATOM 1269 C C . ALA A 1 156 ? 44.474 113.883 56.631 1.00 34.24 156 ALA A C 1
ATOM 1270 O O . ALA A 1 156 ? 43.321 114.266 56.869 1.00 41.30 156 ALA A O 1
ATOM 1272 N N . ALA A 1 157 ? 45.344 114.541 55.879 1.00 28.86 157 ALA A N 1
ATOM 1273 C CA . ALA A 1 157 ? 45.089 115.799 55.213 1.00 30.87 157 ALA A CA 1
ATOM 1274 C C . ALA A 1 157 ? 44.339 115.576 53.891 1.00 33.03 157 ALA A C 1
ATOM 1275 O O . ALA A 1 157 ? 44.263 114.457 53.390 1.00 38.40 157 ALA A O 1
ATOM 1277 N N . PHE A 1 158 ? 43.792 116.649 53.335 1.00 28.40 158 PHE A N 1
ATOM 1278 C CA . PHE A 1 158 ? 43.098 116.571 52.060 1.00 29.69 158 PHE A CA 1
ATOM 1279 C C . PHE A 1 158 ? 44.146 116.121 51.041 1.00 28.92 158 PHE A C 1
ATOM 1280 O O . PHE A 1 158 ? 45.317 116.468 51.174 1.00 35.69 158 PHE A O 1
ATOM 1288 N N . LYS A 1 159 ? 43.741 115.353 50.038 1.00 23.59 159 LYS A N 1
ATOM 1289 C CA . LYS A 1 159 ? 44.676 114.912 49.009 1.00 27.66 159 LYS A CA 1
ATOM 1290 C C . LYS A 1 159 ? 44.955 116.146 48.143 1.00 30.36 159 LYS A C 1
ATOM 1291 O O . LYS A 1 159 ? 44.144 117.056 48.090 1.00 27.45 159 LYS A O 1
ATOM 1297 N N . PRO A 1 160 ? 46.110 116.197 47.463 1.00 32.66 160 PRO A N 1
ATOM 1298 C CA . PRO A 1 160 ? 46.384 117.372 46.626 1.00 32.33 160 PRO A CA 1
ATOM 1299 C C . PRO A 1 160 ? 45.387 117.514 45.501 1.00 29.94 160 PRO A C 1
ATOM 1300 O O . PRO A 1 160 ? 44.840 116.520 45.035 1.00 31.42 160 PRO A O 1
ATOM 1304 N N . TYR A 1 161 ? 45.148 118.751 45.070 1.00 31.62 161 TYR A N 1
ATOM 1305 C CA . TYR A 1 161 ? 44.194 119.003 43.994 1.00 32.94 161 TYR A CA 1
ATOM 1306 C C . TYR A 1 161 ? 44.661 118.281 42.739 1.00 33.11 161 TYR A C 1
ATOM 1307 O O . TYR A 1 161 ? 43.847 117.835 41.936 1.00 35.68 161 TYR A O 1
ATOM 1316 N N . GLN A 1 162 ? 45.980 118.172 42.587 1.00 34.54 162 GLN A N 1
ATOM 1317 C CA . GLN A 1 162 ? 46.594 117.502 41.446 1.00 35.22 162 GLN A CA 1
ATOM 1318 C C . GLN A 1 162 ? 46.126 116.050 41.310 1.00 33.61 162 GLN A C 1
ATOM 1319 O O . GLN A 1 162 ? 46.042 115.514 40.200 1.00 32.77 162 GLN A O 1
ATOM 1325 N N . SER A 1 163 ? 45.831 115.400 42.428 1.00 28.30 163 SER A N 1
ATOM 1326 C CA . SER A 1 163 ? 45.363 114.022 42.344 1.00 29.95 163 SER A CA 1
ATOM 1327 C C . SER A 1 163 ? 43.992 114.019 41.667 1.00 32.74 163 SER A C 1
ATOM 1328 O O . SER A 1 163 ? 43.680 113.108 40.886 1.00 29.05 163 SER A O 1
ATOM 1331 N N . TYR A 1 164 ? 43.180 115.034 41.969 1.00 23.50 164 TYR A N 1
ATOM 1332 C CA . TYR A 1 164 ? 41.860 115.145 41.360 1.00 26.82 164 TYR A CA 1
ATOM 1333 C C . TYR A 1 164 ? 42.012 115.435 39.859 1.00 27.90 164 TYR A C 1
ATOM 1334 O O . TYR A 1 164 ? 41.340 114.831 39.023 1.00 27.43 164 TYR A O 1
ATOM 1343 N N . LEU A 1 165 ? 42.906 116.343 39.502 1.00 25.78 165 LEU A N 1
ATOM 1344 C CA . LEU A 1 165 ? 43.067 116.638 38.094 1.00 27.90 165 LEU A CA 1
ATOM 1345 C C . LEU A 1 165 ? 43.390 115.376 37.335 1.00 29.87 165 LEU A C 1
ATOM 1346 O O . LEU A 1 165 ? 42.818 115.118 36.272 1.00 31.73 165 LEU A O 1
ATOM 1351 N N . GLU A 1 166 ? 44.317 114.596 37.879 1.00 29.43 166 GLU A N 1
ATOM 1352 C CA . GLU A 1 166 ? 44.712 113.349 37.239 1.00 34.01 166 GLU A CA 1
ATOM 1353 C C . GLU A 1 166 ? 43.518 112.415 37.088 1.00 34.11 166 GLU A C 1
ATOM 1354 O O . GLU A 1 166 ? 43.268 111.864 36.009 1.00 31.74 166 GLU A O 1
ATOM 1360 N N . GLU A 1 167 ? 42.773 112.243 38.171 1.00 25.15 167 GLU A N 1
ATOM 1361 C CA . GLU A 1 167 ? 41.612 111.380 38.118 1.00 27.78 167 GLU A CA 1
ATOM 1362 C C . GLU A 1 167 ? 40.648 111.895 37.030 1.00 30.15 167 GLU A C 1
ATOM 1363 O O . GLU A 1 167 ? 40.204 111.122 36.175 1.00 30.61 167 GLU A O 1
ATOM 1369 N N . GLU A 1 168 ? 40.368 113.199 37.036 1.00 28.41 168 GLU A N 1
ATOM 1370 C CA . GLU A 1 168 ? 39.451 113.781 36.067 1.00 28.17 168 GLU A CA 1
ATOM 1371 C C . GLU A 1 168 ? 39.982 113.610 34.653 1.00 33.26 168 GLU A C 1
ATOM 1372 O O . GLU A 1 168 ? 39.218 113.342 33.711 1.00 32.09 168 GLU A O 1
ATOM 1378 N N . ALA A 1 169 ? 41.291 113.752 34.500 1.00 30.11 169 ALA A N 1
ATOM 1379 C CA . ALA A 1 169 ? 41.904 113.587 33.186 1.00 35.35 169 ALA A CA 1
ATOM 1380 C C . ALA A 1 169 ? 41.694 112.161 32.651 1.00 38.84 169 ALA A C 1
ATOM 1381 O O . ALA A 1 169 ? 41.319 111.961 31.489 1.00 43.57 169 ALA A O 1
ATOM 1383 N N . ALA A 1 170 ? 41.941 111.180 33.509 1.00 30.44 170 ALA A N 1
ATOM 1384 C CA . ALA A 1 170 ? 41.793 109.786 33.146 1.00 32.20 170 ALA A CA 1
ATOM 1385 C C . ALA A 1 170 ? 40.350 109.484 32.754 1.00 36.10 170 ALA A C 1
ATOM 1386 O O . ALA A 1 170 ? 40.097 108.713 31.815 1.00 36.39 170 ALA A O 1
ATOM 1388 N N . TYR A 1 171 ? 39.408 110.075 33.486 1.00 36.42 171 TYR A N 1
ATOM 1389 C CA . TYR A 1 171 ? 37.984 109.872 33.211 1.00 34.53 171 TYR A CA 1
ATOM 1390 C C . TYR A 1 171 ? 37.584 110.414 31.838 1.00 38.01 171 TYR A C 1
ATOM 1391 O O . TYR A 1 171 ? 36.801 109.782 31.123 1.00 32.39 171 TYR A O 1
ATOM 1400 N N . LEU A 1 172 ? 38.114 111.588 31.489 1.00 29.87 172 LEU A N 1
ATOM 1401 C CA . LEU A 1 172 ? 37.806 112.216 30.209 1.00 38.93 172 LEU A CA 1
ATOM 1402 C C . LEU A 1 172 ? 38.262 111.420 28.996 1.00 41.70 172 LEU A C 1
ATOM 1403 O O . LEU A 1 172 ? 37.771 111.646 27.885 1.00 41.40 172 LEU A O 1
ATOM 1408 N N . THR A 1 173 ? 39.215 110.513 29.206 1.00 40.84 173 THR A N 1
ATOM 1409 C CA . THR A 1 173 ? 39.733 109.681 28.126 1.00 39.46 173 THR A CA 1
ATOM 1410 C C . THR A 1 173 ? 39.262 108.246 28.267 1.00 36.09 173 THR A C 1
ATOM 1411 O O . THR A 1 173 ? 39.575 107.415 27.435 1.00 43.48 173 THR A O 1
ATOM 1415 N N . SER A 1 174 ? 38.496 107.963 29.308 1.00 32.82 174 SER A N 1
ATOM 1416 C CA . SER A 1 174 ? 38.002 106.615 29.544 1.00 35.57 174 SER A CA 1
ATOM 1417 C C . SER A 1 174 ? 36.777 106.264 28.706 1.00 35.30 174 SER A C 1
ATOM 1418 O O . SER A 1 174 ? 36.117 107.141 28.150 1.00 37.73 174 SER A O 1
ATOM 1421 N N . HIS A 1 175 ? 36.475 104.973 28.627 1.00 34.80 175 HIS A N 1
ATOM 1422 C CA . HIS A 1 175 ? 35.300 104.527 27.892 1.00 43.25 175 HIS A CA 1
ATOM 1423 C C . HIS A 1 175 ? 34.037 105.022 28.617 1.00 39.06 175 HIS A C 1
ATOM 1424 O O . HIS A 1 175 ? 33.031 105.324 27.975 1.00 33.81 175 HIS A O 1
ATOM 1431 N N . ARG A 1 176 ? 34.099 105.109 29.948 1.00 40.21 176 ARG A N 1
ATOM 1432 C CA . ARG A 1 176 ? 32.957 105.561 30.762 1.00 40.32 176 ARG A CA 1
ATOM 1433 C C . ARG A 1 176 ? 32.482 106.931 30.260 1.00 40.48 176 ARG A C 1
ATOM 1434 O O . ARG A 1 176 ? 31.290 107.199 30.181 1.00 37.87 176 ARG A O 1
ATOM 1442 N N . TYR A 1 177 ? 33.434 107.792 29.924 1.00 37.50 177 TYR A N 1
ATOM 1443 C CA . TYR A 1 177 ? 33.122 109.106 29.394 1.00 40.98 177 TYR A CA 1
ATOM 1444 C C . TYR A 1 177 ? 32.150 108.914 28.231 1.00 42.21 177 TYR A C 1
ATOM 1445 O O . TYR A 1 177 ? 31.114 109.583 28.144 1.00 43.08 177 TYR A O 1
ATOM 1454 N N . TRP A 1 178 ? 32.485 107.992 27.335 1.00 41.01 178 TRP A N 1
ATOM 1455 C CA . TRP A 1 178 ? 31.619 107.757 26.204 1.00 40.93 178 TRP A CA 1
ATOM 1456 C C . TRP A 1 178 ? 30.312 107.061 26.526 1.00 40.09 178 TRP A C 1
ATOM 1457 O O . TRP A 1 178 ? 29.296 107.314 25.875 1.00 35.06 178 TRP A O 1
ATOM 1468 N N . GLN A 1 179 ? 30.309 106.216 27.546 1.00 38.10 179 GLN A N 1
ATOM 1469 C CA . GLN A 1 179 ? 29.057 105.593 27.935 1.00 44.36 179 GLN A CA 1
ATOM 1470 C C . GLN A 1 179 ? 28.176 106.705 28.499 1.00 44.74 179 GLN A C 1
ATOM 1471 O O . GLN A 1 179 ? 26.966 106.719 28.289 1.00 46.96 179 GLN A O 1
ATOM 1477 N N . ASP A 1 180 ? 28.789 107.636 29.222 1.00 41.50 180 ASP A N 1
ATOM 1478 C CA . ASP A 1 180 ? 28.029 108.722 29.814 1.00 40.13 180 ASP A CA 1
ATOM 1479 C C . ASP A 1 180 ? 27.402 109.587 28.720 1.00 39.86 180 ASP A C 1
ATOM 1480 O O . ASP A 1 180 ? 26.189 109.805 28.731 1.00 34.53 180 ASP A O 1
ATOM 1485 N N . LYS A 1 181 ? 28.207 110.063 27.772 1.00 34.36 181 LYS A N 1
ATOM 1486 C CA . LYS A 1 181 ? 27.666 110.869 26.684 1.00 34.68 181 LYS A CA 1
ATOM 1487 C C . LYS A 1 181 ? 26.498 110.117 26.055 1.00 40.56 181 LYS A C 1
ATOM 1488 O O . LYS A 1 181 ? 25.423 110.678 25.824 1.00 44.62 181 LYS A O 1
ATOM 1494 N N . GLN A 1 182 ? 26.727 108.837 25.784 1.00 44.56 182 GLN A N 1
ATOM 1495 C CA . GLN A 1 182 ? 25.718 107.965 25.198 1.00 45.87 182 GLN A CA 1
ATOM 1496 C C . GLN A 1 182 ? 24.412 108.076 25.989 1.00 42.74 182 GLN A C 1
ATOM 1497 O O . GLN A 1 182 ? 23.352 108.363 25.434 1.00 40.57 182 GLN A O 1
ATOM 1503 N N . PHE A 1 183 ? 24.513 107.879 27.299 1.00 36.87 183 PHE A N 1
ATOM 1504 C CA . PHE A 1 183 ? 23.362 107.918 28.175 1.00 35.80 183 PHE A CA 1
ATOM 1505 C C . PHE A 1 183 ? 22.574 109.231 28.203 1.00 41.50 183 PHE A C 1
ATOM 1506 O O . PHE A 1 183 ? 21.336 109.204 28.144 1.00 40.07 183 PHE A O 1
ATOM 1514 N N . TRP A 1 184 ? 23.260 110.369 28.312 1.00 36.40 184 TRP A N 1
ATOM 1515 C CA . TRP A 1 184 ? 22.533 111.634 28.362 1.00 39.78 184 TRP A CA 1
ATOM 1516 C C . TRP A 1 184 ? 21.901 111.878 27.014 1.00 40.23 184 TRP A C 1
ATOM 1517 O O . TRP A 1 184 ? 20.784 112.379 26.933 1.00 39.26 184 TRP A O 1
ATOM 1528 N N . GLN A 1 185 ? 22.607 111.500 25.957 1.00 37.56 185 GLN A N 1
ATOM 1529 C CA . GLN A 1 185 ? 22.085 111.667 24.605 1.00 43.94 185 GLN A CA 1
ATOM 1530 C C . GLN A 1 185 ? 20.730 110.945 24.437 1.00 45.86 185 GLN A C 1
ATOM 1531 O O . GLN A 1 185 ? 19.769 111.489 23.893 1.00 43.18 185 GLN A O 1
ATOM 1537 N N . GLY A 1 186 ? 20.655 109.715 24.924 1.00 42.31 186 GLY A N 1
ATOM 1538 C CA . GLY A 1 186 ? 19.423 108.978 24.786 1.00 37.93 186 GLY A CA 1
ATOM 1539 C C . GLY A 1 186 ? 18.345 109.462 25.715 1.00 40.66 186 GLY A C 1
ATOM 1540 O O . GLY A 1 186 ? 17.173 109.465 25.352 1.00 44.95 186 GLY A O 1
ATOM 1541 N N . TYR A 1 187 ? 18.747 109.868 26.916 1.00 39.93 187 TYR A N 1
ATOM 1542 C CA . TYR A 1 187 ? 17.827 110.354 27.940 1.00 33.82 187 TYR A CA 1
ATOM 1543 C C . TYR A 1 187 ? 17.032 111.552 27.443 1.00 39.95 187 TYR A C 1
ATOM 1544 O O . TYR A 1 187 ? 15.811 111.618 27.619 1.00 37.09 187 TYR A O 1
ATOM 1553 N N . LEU A 1 188 ? 17.737 112.498 26.830 1.00 36.58 188 LEU A N 1
ATOM 1554 C CA . LEU A 1 188 ? 17.107 113.702 26.318 1.00 42.91 188 LEU A CA 1
ATOM 1555 C C . LEU A 1 188 ? 16.332 113.463 25.029 1.00 43.61 188 LEU A C 1
ATOM 1556 O O . LEU A 1 188 ? 15.301 114.088 24.816 1.00 50.14 188 LEU A O 1
ATOM 1561 N N . ARG A 1 189 ? 16.813 112.564 24.176 1.00 49.12 189 ARG A N 1
ATOM 1562 C CA . ARG A 1 189 ? 16.137 112.289 22.903 1.00 54.07 189 ARG A CA 1
ATOM 1563 C C . ARG A 1 189 ? 14.724 111.785 23.137 1.00 53.70 189 ARG A C 1
ATOM 1564 O O . ARG A 1 189 ? 13.760 112.287 22.557 1.00 51.93 189 ARG A O 1
ATOM 1572 N N . GLU A 1 190 ? 14.611 110.790 24.006 1.00 55.04 190 GLU A N 1
ATOM 1573 C CA . GLU A 1 190 ? 13.324 110.209 24.339 1.00 55.15 190 GLU A CA 1
ATOM 1574 C C . GLU A 1 190 ? 12.721 111.036 25.466 1.00 55.82 190 GLU A C 1
ATOM 1575 O O . GLU A 1 190 ? 12.332 110.486 26.508 1.00 58.06 190 GLU A O 1
ATOM 1577 N N . ALA A 1 191 ? 12.644 112.356 25.253 1.00 50.33 191 ALA A N 1
ATOM 1578 C CA . ALA A 1 191 ? 12.101 113.267 26.265 1.00 39.90 191 ALA A CA 1
ATOM 1579 C C . ALA A 1 191 ? 11.756 114.659 25.752 1.00 37.70 191 ALA A C 1
ATOM 1580 O O . ALA A 1 191 ? 12.263 115.109 24.717 1.00 34.24 191 ALA A O 1
ATOM 1582 N N . PRO A 1 192 ? 10.872 115.358 26.481 1.00 30.78 192 PRO A N 1
ATOM 1583 C CA . PRO A 1 192 ? 10.442 116.713 26.131 1.00 36.17 192 PRO A CA 1
ATOM 1584 C C . PRO A 1 192 ? 11.672 117.616 26.231 1.00 37.96 192 PRO A C 1
ATOM 1585 O O . PRO A 1 192 ? 12.555 117.357 27.048 1.00 42.62 192 PRO A O 1
ATOM 1589 N N . ASP A 1 193 ? 11.717 118.662 25.412 1.00 33.77 193 ASP A N 1
ATOM 1590 C CA . ASP A 1 193 ? 12.824 119.608 25.401 1.00 40.97 193 ASP A CA 1
ATOM 1591 C C . ASP A 1 193 ? 13.111 120.280 26.734 1.00 43.66 193 ASP A C 1
ATOM 1592 O O . ASP A 1 193 ? 12.228 120.467 27.570 1.00 45.31 193 ASP A O 1
ATOM 1597 N N . LEU A 1 194 ? 14.371 120.630 26.931 1.00 43.51 194 LEU A N 1
ATOM 1598 C CA . LEU A 1 194 ? 14.772 121.326 28.142 1.00 42.15 194 LEU A CA 1
ATOM 1599 C C . LEU A 1 194 ? 14.616 122.813 27.817 1.00 40.81 194 LEU A C 1
ATOM 1600 O O . LEU A 1 194 ? 14.700 123.214 26.655 1.00 36.87 194 LEU A O 1
ATOM 1605 N N . THR A 1 195 ? 14.381 123.625 28.837 1.00 39.50 195 THR A N 1
ATOM 1606 C CA . THR A 1 195 ? 14.228 125.048 28.632 1.00 33.33 195 THR A CA 1
ATOM 1607 C C . THR A 1 195 ? 15.571 125.761 28.632 1.00 35.00 195 THR A C 1
ATOM 1608 O O . THR A 1 195 ? 16.404 125.510 29.487 1.00 31.70 195 THR A O 1
ATOM 1612 N N . LEU A 1 196 ? 15.778 126.651 27.668 1.00 39.76 196 LEU A N 1
ATOM 1613 C CA . LEU A 1 196 ? 17.024 127.399 27.604 1.00 39.39 196 LEU A CA 1
ATOM 1614 C C . LEU A 1 196 ? 16.923 128.666 28.428 1.00 43.67 196 LEU A C 1
ATOM 1615 O O . LEU A 1 196 ? 15.838 129.086 28.825 1.00 42.96 196 LEU A O 1
ATOM 1620 N N . THR A 1 197 ? 18.078 129.267 28.680 1.00 47.48 197 THR A N 1
ATOM 1621 C CA . THR A 1 197 ? 18.155 130.506 29.434 1.00 41.00 197 THR A CA 1
ATOM 1622 C C . THR A 1 197 ? 17.680 131.589 28.483 1.00 40.10 197 THR A C 1
ATOM 1623 O O . THR A 1 197 ? 18.071 131.609 27.322 1.00 36.85 197 THR A O 1
ATOM 1627 N N . SER A 1 198 ? 16.833 132.483 28.976 1.00 43.76 198 SER A N 1
ATOM 1628 C CA . SER A 1 198 ? 16.329 133.567 28.150 1.00 40.95 198 SER A CA 1
ATOM 1629 C C . SER A 1 198 ? 17.490 134.388 27.627 1.00 40.79 198 SER A C 1
ATOM 1630 O O . SER A 1 198 ? 18.516 134.556 28.298 1.00 43.88 198 SER A O 1
ATOM 1633 N N . ALA A 1 199 ? 17.316 134.898 26.420 1.00 41.40 199 ALA A N 1
ATOM 1634 C CA . ALA A 1 199 ? 18.329 135.710 25.765 1.00 45.86 199 ALA A CA 1
ATOM 1635 C C . ALA A 1 199 ? 18.413 137.096 26.399 1.00 45.51 199 ALA A C 1
ATOM 1636 O O . ALA A 1 199 ? 19.423 137.781 26.278 1.00 46.63 199 ALA A O 1
ATOM 1638 N N . THR A 1 200 ? 17.357 137.491 27.094 1.00 42.28 200 THR A N 1
ATOM 1639 C CA . THR A 1 200 ? 17.315 138.802 27.723 1.00 45.51 200 THR A CA 1
ATOM 1640 C C . THR A 1 200 ? 17.498 138.712 29.232 1.00 47.90 200 THR A C 1
ATOM 1641 O O . THR A 1 200 ? 17.144 139.634 29.977 1.00 44.29 200 THR A O 1
ATOM 1645 N N . TYR A 1 201 ? 18.039 137.594 29.699 1.00 49.43 201 TYR A N 1
ATOM 1646 C CA . TYR A 1 201 ? 18.249 137.456 31.125 1.00 49.46 201 TYR A CA 1
ATOM 1647 C C . TYR A 1 201 ? 19.562 138.066 31.570 1.00 46.19 201 TYR A C 1
ATOM 1648 O O . TYR A 1 201 ? 20.619 137.654 31.124 1.00 48.27 201 TYR A O 1
ATOM 1657 N N . ASP A 1 202 ? 19.486 139.060 32.444 1.00 48.69 202 ASP A N 1
ATOM 1658 C CA . ASP A 1 202 ? 20.680 139.711 32.961 1.00 49.18 202 ASP A CA 1
ATOM 1659 C C . ASP A 1 202 ? 20.867 139.234 34.401 1.00 51.09 202 ASP A C 1
ATOM 1660 O O . ASP A 1 202 ? 20.100 139.598 35.291 1.00 43.27 202 ASP A O 1
ATOM 1665 N N . PRO A 1 203 ? 21.906 138.421 34.639 1.00 52.44 203 PRO A N 1
ATOM 1666 C CA . PRO A 1 203 ? 22.238 137.858 35.947 1.00 48.18 203 PRO A CA 1
ATOM 1667 C C . PRO A 1 203 ? 22.247 138.869 37.070 1.00 48.06 203 PRO A C 1
ATOM 1668 O O . PRO A 1 203 ? 21.796 138.565 38.174 1.00 51.99 203 PRO A O 1
ATOM 1672 N N . GLN A 1 204 ? 22.756 140.071 36.799 1.00 47.04 204 GLN A N 1
ATOM 1673 C CA . GLN A 1 204 ? 22.828 141.095 37.839 1.00 46.34 204 GLN A CA 1
ATOM 1674 C C . GLN A 1 204 ? 21.487 141.682 38.250 1.00 43.53 204 GLN A C 1
ATOM 1675 O O . GLN A 1 204 ? 21.340 142.163 39.368 1.00 44.70 204 GLN A O 1
ATOM 1681 N N . LEU A 1 205 ? 20.495 141.637 37.373 1.00 42.60 205 LEU A N 1
ATOM 1682 C CA . LEU A 1 205 ? 19.205 142.178 37.761 1.00 42.27 205 LEU A CA 1
ATOM 1683 C C . LEU A 1 205 ? 18.407 141.225 38.638 1.00 42.61 205 LEU A C 1
ATOM 1684 O O . LEU A 1 205 ? 17.209 141.412 38.826 1.00 47.61 205 LEU A O 1
ATOM 1689 N N . SER A 1 206 ? 19.061 140.203 39.178 1.00 39.23 206 SER A N 1
ATOM 1690 C CA . SER A 1 206 ? 18.370 139.252 40.044 1.00 40.04 206 SER A CA 1
ATOM 1691 C C . SER A 1 206 ? 17.648 139.948 41.204 1.00 36.91 206 SER A C 1
ATOM 1692 O O . SER A 1 206 ? 18.140 140.927 41.739 1.00 41.35 206 SER A O 1
ATOM 1695 N N . HIS A 1 207 ? 16.491 139.428 41.593 1.00 31.78 207 HIS A N 1
ATOM 1696 C CA . HIS A 1 207 ? 15.695 139.982 42.681 1.00 34.49 207 HIS A CA 1
ATOM 1697 C C . HIS A 1 207 ? 15.107 138.783 43.404 1.00 37.50 207 HIS A C 1
ATOM 1698 O O . HIS A 1 207 ? 14.058 138.277 43.023 1.00 48.27 207 HIS A O 1
ATOM 1705 N N . ALA A 1 208 ? 15.776 138.340 44.462 1.00 39.49 208 ALA A N 1
ATOM 1706 C CA . ALA A 1 208 ? 15.354 137.154 45.207 1.00 37.62 208 ALA A CA 1
ATOM 1707 C C . ALA A 1 208 ? 14.319 137.335 46.302 1.00 35.47 208 ALA A C 1
ATOM 1708 O O . ALA A 1 208 ? 14.357 138.301 47.051 1.00 43.28 208 ALA A O 1
ATOM 1710 N N . VAL A 1 209 ? 13.396 136.388 46.384 1.00 28.87 209 VAL A N 1
ATOM 1711 C CA . VAL A 1 209 ? 12.374 136.393 47.415 1.00 37.52 209 VAL A CA 1
ATOM 1712 C C . VAL A 1 209 ? 12.341 134.985 48.017 1.00 41.01 209 VAL A C 1
ATOM 1713 O O . VAL A 1 209 ? 12.668 134.005 47.346 1.00 42.95 209 VAL A O 1
ATOM 1717 N N . SER A 1 210 ? 11.958 134.877 49.284 1.00 42.14 210 SER A N 1
ATOM 1718 C CA . SER A 1 210 ? 11.938 133.573 49.922 1.00 43.24 210 SER A CA 1
ATOM 1719 C C . SER A 1 210 ? 11.024 133.454 51.135 1.00 43.81 210 SER A C 1
ATOM 1720 O O . SER A 1 210 ? 10.616 134.449 51.732 1.00 42.19 210 SER A O 1
ATOM 1723 N N . LEU A 1 211 ? 10.706 132.209 51.478 1.00 46.38 211 LEU A N 1
ATOM 1724 C CA . LEU A 1 211 ? 9.848 131.888 52.607 1.00 47.07 211 LEU A CA 1
ATOM 1725 C C . LEU A 1 211 ? 10.283 130.529 53.128 1.00 48.31 211 LEU A C 1
ATOM 1726 O O . LEU A 1 211 ? 10.648 129.651 52.347 1.00 46.74 211 LEU A O 1
ATOM 1731 N N . SER A 1 212 ? 10.243 130.357 54.446 1.00 49.65 212 SER A N 1
ATOM 1732 C CA . SER A 1 212 ? 10.650 129.103 55.060 1.00 47.70 212 SER A CA 1
ATOM 1733 C C . SER A 1 212 ? 9.507 128.465 55.817 1.00 52.28 212 SER A C 1
ATOM 1734 O O . SER A 1 212 ? 8.801 129.137 56.570 1.00 50.60 212 SER A O 1
ATOM 1737 N N . TYR A 1 213 ? 9.329 127.165 55.604 1.00 55.12 213 TYR A N 1
ATOM 1738 C CA . TYR A 1 213 ? 8.294 126.403 56.278 1.00 60.64 213 TYR A CA 1
ATOM 1739 C C . TYR A 1 213 ? 8.946 125.217 56.973 1.00 63.31 213 TYR A C 1
ATOM 1740 O O . TYR A 1 213 ? 9.610 124.402 56.336 1.00 62.66 213 TYR A O 1
ATOM 1749 N N . THR A 1 214 ? 8.766 125.132 58.287 1.00 66.11 214 THR A N 1
ATOM 1750 C CA . THR A 1 214 ? 9.348 124.042 59.058 1.00 64.69 214 THR A CA 1
ATOM 1751 C C . THR A 1 214 ? 8.423 122.838 59.032 1.00 64.80 214 THR A C 1
ATOM 1752 O O . THR A 1 214 ? 7.251 122.925 59.411 1.00 61.97 214 THR A O 1
ATOM 1756 N N . LEU A 1 215 ? 8.962 121.714 58.570 1.00 62.57 215 LEU A N 1
ATOM 1757 C CA . LEU A 1 215 ? 8.199 120.483 58.483 1.00 59.75 215 LEU A CA 1
ATOM 1758 C C . LEU A 1 215 ? 7.890 119.923 59.856 1.00 58.02 215 LEU A C 1
ATOM 1759 O O . LEU A 1 215 ? 8.740 119.899 60.748 1.00 52.13 215 LEU A O 1
ATOM 1764 N N . ASN A 1 216 ? 6.651 119.482 60.013 1.00 57.01 216 ASN A N 1
ATOM 1765 C CA . ASN A 1 216 ? 6.193 118.897 61.253 1.00 57.01 216 ASN A CA 1
ATOM 1766 C C . ASN A 1 216 ? 7.011 117.637 61.551 1.00 58.28 216 ASN A C 1
ATOM 1767 O O . ASN A 1 216 ? 7.342 116.864 60.646 1.00 56.85 216 ASN A O 1
ATOM 1772 N N . SER A 1 217 ? 7.351 117.436 62.819 1.00 61.78 217 SER A N 1
ATOM 1773 C CA . SER A 1 217 ? 8.139 116.269 63.211 1.00 64.19 217 SER A CA 1
ATOM 1774 C C . SER A 1 217 ? 7.524 114.942 62.781 1.00 61.29 217 SER A C 1
ATOM 1775 O O . SER A 1 217 ? 8.236 114.036 62.340 1.00 57.34 217 SER A O 1
ATOM 1778 N N . GLN A 1 218 ? 6.205 114.827 62.905 1.00 58.84 218 GLN A N 1
ATOM 1779 C CA . GLN A 1 218 ? 5.528 113.594 62.525 1.00 61.29 218 GLN A CA 1
ATOM 1780 C C . GLN A 1 218 ? 5.821 113.274 61.063 1.00 61.79 218 GLN A C 1
ATOM 1781 O O . GLN A 1 218 ? 5.913 112.098 60.685 1.00 59.55 218 GLN A O 1
ATOM 1783 N N . LEU A 1 219 ? 5.980 114.316 60.243 1.00 60.37 219 LEU A N 1
ATOM 1784 C CA . LEU A 1 219 ? 6.283 114.117 58.829 1.00 55.25 219 LEU A CA 1
ATOM 1785 C C . LEU A 1 219 ? 7.691 113.553 58.685 1.00 56.75 219 LEU A C 1
ATOM 1786 O O . LEU A 1 219 ? 7.933 112.692 57.844 1.00 49.92 219 LEU A O 1
ATOM 1791 N N . ASN A 1 220 ? 8.620 114.044 59.505 1.00 59.90 220 ASN A N 1
ATOM 1792 C CA . ASN A 1 220 ? 9.999 113.572 59.449 1.00 61.39 220 ASN A CA 1
ATOM 1793 C C . ASN A 1 220 ? 10.103 112.078 59.729 1.00 62.04 220 ASN A C 1
ATOM 1794 O O . ASN A 1 220 ? 10.864 111.372 59.068 1.00 62.61 220 ASN A O 1
ATOM 1799 N N . HIS A 1 221 ? 9.342 111.592 60.704 1.00 63.42 221 HIS A N 1
ATOM 1800 C CA . HIS A 1 221 ? 9.364 110.167 61.013 1.00 62.63 221 HIS A CA 1
ATOM 1801 C C . HIS A 1 221 ? 8.852 109.417 59.783 1.00 63.95 221 HIS A C 1
ATOM 1802 O O . HIS A 1 221 ? 9.446 108.422 59.361 1.00 68.59 221 HIS A O 1
ATOM 1804 N N . LEU A 1 222 ? 7.760 109.909 59.199 1.00 62.30 222 LEU A N 1
ATOM 1805 C CA . LEU A 1 222 ? 7.175 109.291 58.005 1.00 58.45 222 LEU A CA 1
ATOM 1806 C C . LEU A 1 222 ? 8.160 109.325 56.838 1.00 56.71 222 LEU A C 1
ATOM 1807 O O . LEU A 1 222 ? 8.298 108.350 56.088 1.00 52.80 222 LEU A O 1
ATOM 1812 N N . LEU A 1 223 ? 8.839 110.463 56.701 1.00 56.12 223 LEU A N 1
ATOM 1813 C CA . LEU A 1 223 ? 9.825 110.683 55.646 1.00 52.93 223 LEU A CA 1
ATOM 1814 C C . LEU A 1 223 ? 10.859 109.568 55.725 1.00 57.80 223 LEU A C 1
ATOM 1815 O O . LEU A 1 223 ? 11.211 108.950 54.711 1.00 55.07 223 LEU A O 1
ATOM 1820 N N . LEU A 1 224 ? 11.348 109.319 56.940 1.00 57.08 224 LEU A N 1
ATOM 1821 C CA . LEU A 1 224 ? 12.335 108.271 57.144 1.00 57.83 224 LEU A CA 1
ATOM 1822 C C . LEU A 1 224 ? 11.726 106.939 56.746 1.00 61.95 224 LEU A C 1
ATOM 1823 O O . LEU A 1 224 ? 12.244 106.280 55.843 1.00 65.52 224 LEU A O 1
ATOM 1828 N N . LYS A 1 225 ? 10.622 106.550 57.388 1.00 62.35 225 LYS A N 1
ATOM 1829 C CA . LYS A 1 225 ? 9.981 105.280 57.049 1.00 63.40 225 LYS A CA 1
ATOM 1830 C C . LYS A 1 225 ? 9.891 105.147 55.540 1.00 60.85 225 LYS A C 1
ATOM 1831 O O . LYS A 1 225 ? 10.420 104.198 54.959 1.00 59.43 225 LYS A O 1
ATOM 1837 N N . LEU A 1 226 ? 9.235 106.111 54.906 1.00 58.10 226 LEU A N 1
ATOM 1838 C CA . LEU A 1 226 ? 9.084 106.096 53.459 1.00 58.24 226 LEU A CA 1
ATOM 1839 C C . LEU A 1 226 ? 10.408 105.822 52.759 1.00 59.32 226 LEU A C 1
ATOM 1840 O O . LEU A 1 226 ? 10.468 105.030 51.819 1.00 60.00 226 LEU A O 1
ATOM 1845 N N . ALA A 1 227 ? 11.465 106.479 53.230 1.00 59.00 227 ALA A N 1
ATOM 1846 C CA . ALA A 1 227 ? 12.801 106.328 52.664 1.00 56.78 227 ALA A CA 1
ATOM 1847 C C . ALA A 1 227 ? 13.292 104.899 52.809 1.00 58.47 227 ALA A C 1
ATOM 1848 O O . ALA A 1 227 ? 13.721 104.274 51.835 1.00 56.97 227 ALA A O 1
ATOM 1850 N N . ASN A 1 228 ? 13.238 104.400 54.041 1.00 58.29 228 ASN A N 1
ATOM 1851 C CA . ASN A 1 228 ? 13.653 103.039 54.352 1.00 61.58 228 ASN A CA 1
ATOM 1852 C C . ASN A 1 228 ? 12.935 102.035 53.462 1.00 61.19 228 ASN A C 1
ATOM 1853 O O . ASN A 1 228 ? 13.567 101.233 52.770 1.00 60.88 228 ASN A O 1
ATOM 1858 N N . ALA A 1 229 ? 11.607 102.098 53.489 1.00 56.86 229 ALA A N 1
ATOM 1859 C CA . ALA A 1 229 ? 10.770 101.192 52.723 1.00 57.39 229 ALA A CA 1
ATOM 1860 C C . ALA A 1 229 ? 11.126 101.111 51.247 1.00 60.26 229 ALA A C 1
ATOM 1861 O O . ALA A 1 229 ? 10.790 100.132 50.577 1.00 65.01 229 ALA A O 1
ATOM 1863 N N . ASN A 1 230 ? 11.805 102.127 50.728 1.00 56.55 230 ASN A N 1
ATOM 1864 C CA . ASN A 1 230 ? 12.165 102.099 49.324 1.00 52.90 230 ASN A CA 1
ATOM 1865 C C . ASN A 1 230 ? 13.666 101.969 49.106 1.00 52.88 230 ASN A C 1
ATOM 1866 O O . ASN A 1 230 ? 14.170 102.161 47.996 1.00 51.60 230 ASN A O 1
ATOM 1871 N N . GLN A 1 231 ? 14.382 101.617 50.168 1.00 51.44 231 GLN A N 1
ATOM 1872 C CA . GLN A 1 231 ? 15.826 101.444 50.075 1.00 55.74 231 GLN A CA 1
ATOM 1873 C C . GLN A 1 231 ? 16.508 102.673 49.466 1.00 56.41 231 GLN A C 1
ATOM 1874 O O . GLN A 1 231 ? 17.378 102.553 48.592 1.00 54.44 231 GLN A O 1
ATOM 1876 N N . ILE A 1 232 ? 16.085 103.853 49.915 1.00 54.21 232 ILE A N 1
ATOM 1877 C CA . ILE A 1 232 ? 16.666 105.109 49.456 1.00 52.61 232 ILE A CA 1
ATOM 1878 C C . ILE A 1 232 ? 16.844 105.998 50.679 1.00 51.83 232 ILE A C 1
ATOM 1879 O O . ILE A 1 232 ? 16.180 105.792 51.697 1.00 47.81 232 ILE A O 1
ATOM 1884 N N . GLY A 1 233 ? 17.758 106.961 50.594 1.00 50.56 233 GLY A N 1
ATOM 1885 C CA . GLY A 1 233 ? 17.966 107.862 51.714 1.00 51.86 233 GLY A CA 1
ATOM 1886 C C . GLY A 1 233 ? 16.902 108.954 51.676 1.00 53.83 233 GLY A C 1
ATOM 1887 O O . GLY A 1 233 ? 16.286 109.177 50.628 1.00 50.67 233 GLY A O 1
ATOM 1888 N N . TRP A 1 234 ? 16.678 109.645 52.793 1.00 50.54 234 TRP A N 1
ATOM 1889 C CA . TRP A 1 234 ? 15.665 110.688 52.787 1.00 51.26 234 TRP A CA 1
ATOM 1890 C C . TRP A 1 234 ? 15.910 111.799 51.773 1.00 47.89 234 TRP A C 1
ATOM 1891 O O . TRP A 1 234 ? 14.959 112.334 51.206 1.00 48.52 234 TRP A O 1
ATOM 1902 N N . PRO A 1 235 ? 17.179 112.175 51.536 1.00 44.26 235 PRO A N 1
ATOM 1903 C CA . PRO A 1 235 ? 17.375 113.237 50.541 1.00 43.38 235 PRO A CA 1
ATOM 1904 C C . PRO A 1 235 ? 16.777 112.820 49.175 1.00 40.43 235 PRO A C 1
ATOM 1905 O O . PRO A 1 235 ? 15.961 113.540 48.599 1.00 39.99 235 PRO A O 1
ATOM 1909 N N . ASP A 1 236 ? 17.181 111.659 48.669 1.00 37.29 236 ASP A N 1
ATOM 1910 C CA . ASP A 1 236 ? 16.663 111.159 47.398 1.00 38.37 236 ASP A CA 1
ATOM 1911 C C . ASP A 1 236 ? 15.147 111.005 47.467 1.00 40.64 236 ASP A C 1
ATOM 1912 O O . ASP A 1 236 ? 14.458 111.135 46.450 1.00 39.33 236 ASP A O 1
ATOM 1917 N N . ALA A 1 237 ? 14.638 110.711 48.664 1.00 35.11 237 ALA A N 1
ATOM 1918 C CA . ALA A 1 237 ? 13.202 110.527 48.861 1.00 41.48 237 ALA A CA 1
ATOM 1919 C C . ALA A 1 237 ? 12.464 111.848 48.674 1.00 44.68 237 ALA A C 1
ATOM 1920 O O . ALA A 1 237 ? 11.410 111.883 48.034 1.00 43.99 237 ALA A O 1
ATOM 1922 N N . LEU A 1 238 ? 13.016 112.922 49.243 1.00 40.04 238 LEU A N 1
ATOM 1923 C CA . LEU A 1 238 ? 12.414 114.240 49.126 1.00 41.23 238 LEU A CA 1
ATOM 1924 C C . LEU A 1 238 ? 12.425 114.677 47.663 1.00 39.18 238 LEU A C 1
ATOM 1925 O O . LEU A 1 238 ? 11.507 115.359 47.209 1.00 32.38 238 LEU A O 1
ATOM 1930 N N . VAL A 1 239 ? 13.461 114.283 46.925 1.00 32.45 239 VAL A N 1
ATOM 1931 C CA . VAL A 1 239 ? 13.548 114.660 45.520 1.00 31.18 239 VAL A CA 1
ATOM 1932 C C . VAL A 1 239 ? 12.408 114.010 44.765 1.00 38.28 239 VAL A C 1
ATOM 1933 O O . VAL A 1 239 ? 11.813 114.624 43.876 1.00 34.54 239 VAL A O 1
ATOM 1937 N N . ALA A 1 240 ? 12.102 112.766 45.143 1.00 41.30 240 ALA A N 1
ATOM 1938 C CA . ALA A 1 240 ? 11.020 112.001 44.529 1.00 34.41 240 ALA A CA 1
ATOM 1939 C C . ALA A 1 240 ? 9.701 112.652 44.910 1.00 36.99 240 ALA A C 1
ATOM 1940 O O . ALA A 1 240 ? 8.894 112.972 44.035 1.00 40.02 240 ALA A O 1
ATOM 1942 N N . LEU A 1 241 ? 9.492 112.849 46.215 1.00 33.78 241 LEU A N 1
ATOM 1943 C CA . LEU A 1 241 ? 8.284 113.495 46.726 1.00 38.38 241 LEU A CA 1
ATOM 1944 C C . LEU A 1 241 ? 8.109 114.868 46.088 1.00 40.20 241 LEU A C 1
ATOM 1945 O O . LEU A 1 241 ? 7.014 115.240 45.695 1.00 43.49 241 LEU A O 1
ATOM 1950 N N . CYS A 1 242 ? 9.193 115.622 45.982 1.00 43.27 242 CYS A N 1
ATOM 1951 C CA . CYS A 1 242 ? 9.115 116.935 45.374 1.00 41.30 242 CYS A CA 1
ATOM 1952 C C . CYS A 1 242 ? 8.645 116.811 43.931 1.00 41.56 242 CYS A C 1
ATOM 1953 O O . CYS A 1 242 ? 7.847 117.620 43.464 1.00 40.72 242 CYS A O 1
ATOM 1956 N N . ALA A 1 243 ? 9.128 115.801 43.216 1.00 40.13 243 ALA A N 1
ATOM 1957 C CA . ALA A 1 243 ? 8.704 115.631 41.827 1.00 43.75 243 ALA A CA 1
ATOM 1958 C C . ALA A 1 243 ? 7.226 115.233 41.757 1.00 43.88 243 ALA A C 1
ATOM 1959 O O . ALA A 1 243 ? 6.508 115.642 40.843 1.00 42.35 243 ALA A O 1
ATOM 1961 N N . LEU A 1 244 ? 6.781 114.422 42.711 1.00 45.40 244 LEU A N 1
ATOM 1962 C CA . LEU A 1 244 ? 5.382 113.999 42.751 1.00 49.46 244 LEU A CA 1
ATOM 1963 C C . LEU A 1 244 ? 4.538 115.264 42.890 1.00 55.10 244 LEU A C 1
ATOM 1964 O O . LEU A 1 244 ? 3.564 115.473 42.162 1.00 57.53 244 LEU A O 1
ATOM 1969 N N . TYR A 1 245 ? 4.938 116.104 43.841 1.00 57.16 245 TYR A N 1
ATOM 1970 C CA . TYR A 1 245 ? 4.276 117.370 44.136 1.00 52.61 245 TYR A CA 1
ATOM 1971 C C . TYR A 1 245 ? 4.143 118.264 42.910 1.00 47.25 245 TYR A C 1
ATOM 1972 O O . TYR A 1 245 ? 3.100 118.867 42.682 1.00 50.88 245 TYR A O 1
ATOM 1981 N N . LEU A 1 246 ? 5.206 118.344 42.125 1.00 46.12 246 LEU A N 1
ATOM 1982 C CA . LEU A 1 246 ? 5.215 119.163 40.928 1.00 47.55 246 LEU A CA 1
ATOM 1983 C C . LEU A 1 246 ? 4.300 118.594 39.865 1.00 48.68 246 LEU A C 1
ATOM 1984 O O . LEU A 1 246 ? 4.069 119.225 38.836 1.00 54.39 246 LEU A O 1
ATOM 1989 N N . GLU A 1 247 ? 3.772 117.402 40.105 1.00 50.11 247 GLU A N 1
ATOM 1990 C CA . GLU A 1 247 ? 2.881 116.787 39.124 1.00 55.39 247 GLU A CA 1
ATOM 1991 C C . GLU A 1 247 ? 1.603 117.614 39.032 1.00 53.30 247 GLU A C 1
ATOM 1992 O O . GLU A 1 247 ? 1.066 117.828 37.953 1.00 48.70 247 GLU A O 1
ATOM 1998 N N . SER A 1 248 ? 1.130 118.083 40.179 1.00 54.98 248 SER A N 1
ATOM 1999 C CA . SER A 1 248 ? -0.068 118.901 40.223 1.00 59.43 248 SER A CA 1
ATOM 2000 C C . SER A 1 248 ? 0.308 120.374 40.199 1.00 60.22 248 SER A C 1
ATOM 2001 O O . SER A 1 248 ? -0.176 121.130 39.366 1.00 62.02 248 SER A O 1
ATOM 2004 N N . ALA A 1 249 ? 1.197 120.759 41.108 1.00 65.06 249 ALA A N 1
ATOM 2005 C CA . ALA A 1 249 ? 1.647 122.140 41.253 1.00 67.91 249 ALA A CA 1
ATOM 2006 C C . ALA A 1 249 ? 2.220 122.824 40.008 1.00 68.93 249 ALA A C 1
ATOM 2007 O O . ALA A 1 249 ? 2.116 124.043 39.871 1.00 71.22 249 ALA A O 1
ATOM 2009 N N . GLU A 1 250 ? 2.823 122.062 39.105 1.00 70.14 250 GLU A N 1
ATOM 2010 C CA . GLU A 1 250 ? 3.406 122.653 37.900 1.00 70.32 250 GLU A CA 1
ATOM 2011 C C . GLU A 1 250 ? 3.557 121.553 36.850 1.00 70.15 250 GLU A C 1
ATOM 2012 O O . GLU A 1 250 ? 4.640 121.293 36.342 1.00 68.24 250 GLU A O 1
ATOM 2018 N N . PRO A 1 251 ? 2.445 120.909 36.496 1.00 73.45 251 PRO A N 1
ATOM 2019 C CA . PRO A 1 251 ? 2.421 119.824 35.510 1.00 74.90 251 PRO A CA 1
ATOM 2020 C C . PRO A 1 251 ? 3.155 120.098 34.196 1.00 74.97 251 PRO A C 1
ATOM 2021 O O . PRO A 1 251 ? 3.720 119.180 33.598 1.00 75.87 251 PRO A O 1
ATOM 2025 N N . ASP A 1 252 ? 3.152 121.350 33.748 1.00 73.50 252 ASP A N 1
ATOM 2026 C CA . ASP A 1 252 ? 3.805 121.704 32.491 1.00 72.25 252 ASP A CA 1
ATOM 2027 C C . ASP A 1 252 ? 5.332 121.727 32.537 1.00 69.82 252 ASP A C 1
ATOM 2028 O O . ASP A 1 252 ? 5.993 121.927 31.511 1.00 64.53 252 ASP A O 1
ATOM 2033 N N . ALA A 1 253 ? 5.890 121.527 33.729 1.00 62.06 253 ALA A N 1
ATOM 2034 C CA . ALA A 1 253 ? 7.336 121.490 33.893 1.00 53.85 253 ALA A CA 1
ATOM 2035 C C . ALA A 1 253 ? 7.731 120.016 33.964 1.00 44.59 253 ALA A C 1
ATOM 2036 O O . ALA A 1 253 ? 7.584 119.361 34.992 1.00 45.01 253 ALA A O 1
ATOM 2038 N N . PRO A 1 254 ? 8.211 119.463 32.851 1.00 40.76 254 PRO A N 1
ATOM 2039 C CA . PRO A 1 254 ? 8.598 118.052 32.876 1.00 40.52 254 PRO A CA 1
ATOM 2040 C C . PRO A 1 254 ? 9.915 117.773 33.596 1.00 38.27 254 PRO A C 1
ATOM 2041 O O . PRO A 1 254 ? 10.191 116.636 33.963 1.00 44.86 254 PRO A O 1
ATOM 2045 N N . TRP A 1 255 ? 10.722 118.803 33.814 1.00 38.81 255 TRP A N 1
ATOM 2046 C CA . TRP A 1 255 ? 12.000 118.590 34.466 1.00 33.31 255 TRP A CA 1
ATOM 2047 C C . TRP A 1 255 ? 12.182 119.167 35.866 1.00 39.81 255 TRP A C 1
ATOM 2048 O O . TRP A 1 255 ? 11.601 120.201 36.207 1.00 43.39 255 TRP A O 1
ATOM 2059 N N . LEU A 1 256 ? 12.987 118.470 36.673 1.00 38.88 256 LEU A N 1
ATOM 2060 C CA . LEU A 1 256 ? 13.346 118.903 38.028 1.00 31.86 256 LEU A CA 1
ATOM 2061 C C . LEU A 1 256 ? 14.865 118.850 38.020 1.00 31.46 256 LEU A C 1
ATOM 2062 O O . LEU A 1 256 ? 15.423 117.797 37.767 1.00 36.63 256 LEU A O 1
ATOM 2067 N N . TRP A 1 257 ? 15.541 119.965 38.286 1.00 33.96 257 TRP A N 1
ATOM 2068 C CA . TRP A 1 257 ? 16.993 119.962 38.278 1.00 27.99 257 TRP A CA 1
ATOM 2069 C C . TRP A 1 257 ? 17.552 119.663 39.649 1.00 36.24 257 TRP A C 1
ATOM 2070 O O . TRP A 1 257 ? 17.013 120.120 40.662 1.00 38.53 257 TRP A O 1
ATOM 2081 N N . LEU A 1 258 ? 18.638 118.886 39.653 1.00 37.73 258 LEU A N 1
ATOM 2082 C CA . LEU A 1 258 ? 19.335 118.436 40.859 1.00 35.22 258 LEU A CA 1
ATOM 2083 C C . LEU A 1 258 ? 20.814 118.725 40.825 1.00 32.96 258 LEU A C 1
ATOM 2084 O O . LEU A 1 258 ? 21.413 118.881 39.755 1.00 35.71 258 LEU A O 1
ATOM 2089 N N . PRO A 1 259 ? 21.429 118.789 42.008 1.00 27.52 259 PRO A N 1
ATOM 2090 C CA . PRO A 1 259 ? 22.862 119.032 42.005 1.00 28.71 259 PRO A CA 1
ATOM 2091 C C . PRO A 1 259 ? 23.486 117.684 42.392 1.00 31.08 259 PRO A C 1
ATOM 2092 O O . PRO A 1 259 ? 23.157 117.136 43.452 1.00 36.28 259 PRO A O 1
ATOM 2096 N N . PHE A 1 260 ? 24.308 117.108 41.517 1.00 24.93 260 PHE A N 1
ATOM 2097 C CA . PHE A 1 260 ? 25.002 115.865 41.872 1.00 24.84 260 PHE A CA 1
ATOM 2098 C C . PHE A 1 260 ? 26.405 116.303 42.353 1.00 29.23 260 PHE A C 1
ATOM 2099 O O . PHE A 1 260 ? 27.199 116.870 41.579 1.00 26.35 260 PHE A O 1
ATOM 2107 N N . MET A 1 261 ? 26.697 116.064 43.630 1.00 28.00 261 MET A N 1
ATOM 2108 C CA . MET A 1 261 ? 27.971 116.484 44.222 1.00 28.17 261 MET A CA 1
ATOM 2109 C C . MET A 1 261 ? 29.205 116.060 43.409 1.00 31.30 261 MET A C 1
ATOM 2110 O O . MET A 1 261 ? 30.193 116.808 43.313 1.00 30.87 261 MET A O 1
ATOM 2115 N N . ASN A 1 262 ? 29.153 114.858 42.834 1.00 28.55 262 ASN A N 1
ATOM 2116 C CA . ASN A 1 262 ? 30.261 114.370 42.036 1.00 24.95 262 ASN A CA 1
ATOM 2117 C C . ASN A 1 262 ? 31.494 114.083 42.930 1.00 28.86 262 ASN A C 1
ATOM 2118 O O . ASN A 1 262 ? 32.632 114.241 42.502 1.00 28.54 262 ASN A O 1
ATOM 2123 N N . ARG A 1 263 ? 31.238 113.665 44.170 1.00 28.11 263 ARG A N 1
ATOM 2124 C CA . ARG A 1 263 ? 32.275 113.327 45.151 1.00 36.81 263 ARG A CA 1
ATOM 2125 C C . ARG A 1 263 ? 32.261 111.813 45.358 1.00 39.20 263 ARG A C 1
ATOM 2126 O O . ARG A 1 263 ? 33.223 111.228 45.839 1.00 34.06 263 ARG A O 1
ATOM 2134 N N . TRP A 1 264 ? 31.138 111.197 45.003 1.00 43.31 264 TRP A N 1
ATOM 2135 C CA . TRP A 1 264 ? 30.929 109.761 45.144 1.00 39.15 264 TRP A CA 1
ATOM 2136 C C . TRP A 1 264 ? 31.989 108.895 44.470 1.00 35.24 264 TRP A C 1
ATOM 2137 O O . TRP A 1 264 ? 32.228 108.999 43.268 1.00 31.27 264 TRP A O 1
ATOM 2148 N N . GLY A 1 265 ? 32.634 108.044 45.265 1.00 29.28 265 GLY A N 1
ATOM 2149 C CA . GLY A 1 265 ? 33.669 107.176 44.737 1.00 18.98 265 GLY A CA 1
ATOM 2150 C C . GLY A 1 265 ? 34.884 107.875 44.160 1.00 25.60 265 GLY A C 1
ATOM 2151 O O . GLY A 1 265 ? 35.684 107.242 43.487 1.00 26.12 265 GLY A O 1
ATOM 2152 N N . SER A 1 266 ? 35.061 109.164 44.446 1.00 28.16 266 SER A N 1
ATOM 2153 C CA . SER A 1 266 ? 36.187 109.906 43.888 1.00 29.00 266 SER A CA 1
ATOM 2154 C C . SER A 1 266 ? 37.128 110.524 44.913 1.00 32.35 266 SER A C 1
ATOM 2155 O O . SER A 1 266 ? 36.765 110.769 46.066 1.00 26.52 266 SER A O 1
ATOM 2158 N N . VAL A 1 267 ? 38.345 110.803 44.476 1.00 28.83 267 VAL A N 1
ATOM 2159 C CA . VAL A 1 267 ? 39.309 111.409 45.373 1.00 29.95 267 VAL A CA 1
ATOM 2160 C C . VAL A 1 267 ? 38.834 112.820 45.731 1.00 31.56 267 VAL A C 1
ATOM 2161 O O . VAL A 1 267 ? 39.323 113.438 46.672 1.00 37.47 267 VAL A O 1
ATOM 2165 N N . ALA A 1 268 ? 37.851 113.311 44.985 1.00 30.57 268 ALA A N 1
ATOM 2166 C CA . ALA A 1 268 ? 37.290 114.632 45.224 1.00 23.13 268 ALA A CA 1
ATOM 2167 C C . ALA A 1 268 ? 36.608 114.609 46.583 1.00 26.27 268 ALA A C 1
ATOM 2168 O O . ALA A 1 268 ? 36.282 115.654 47.147 1.00 28.50 268 ALA A O 1
ATOM 2170 N N . ALA A 1 269 ? 36.378 113.412 47.109 1.00 21.93 269 ALA A N 1
ATOM 2171 C CA . ALA A 1 269 ? 35.730 113.306 48.407 1.00 25.19 269 ALA A CA 1
ATOM 2172 C C . ALA A 1 269 ? 36.680 113.822 49.471 1.00 25.93 269 ALA A C 1
ATOM 2173 O O . ALA A 1 269 ? 36.274 114.059 50.608 1.00 22.66 269 ALA A O 1
ATOM 2175 N N . ASN A 1 270 ? 37.943 113.985 49.091 1.00 21.46 270 ASN A N 1
ATOM 2176 C CA . ASN A 1 270 ? 38.960 114.479 50.005 1.00 30.58 270 ASN A CA 1
ATOM 2177 C C . ASN A 1 270 ? 39.722 115.628 49.379 1.00 30.44 270 ASN A C 1
ATOM 2178 O O . ASN A 1 270 ? 40.901 115.809 49.651 1.00 37.13 270 ASN A O 1
ATOM 2183 N N . VAL A 1 271 ? 39.051 116.405 48.542 1.00 27.07 271 VAL A N 1
ATOM 2184 C CA . VAL A 1 271 ? 39.693 117.532 47.895 1.00 26.93 271 VAL A CA 1
ATOM 2185 C C . VAL A 1 271 ? 38.677 118.636 47.736 1.00 25.59 271 VAL A C 1
ATOM 2186 O O . VAL A 1 271 ? 37.841 118.595 46.841 1.00 27.24 271 VAL A O 1
ATOM 2190 N N . PRO A 1 272 ? 38.713 119.622 48.634 1.00 26.36 272 PRO A N 1
ATOM 2191 C CA . PRO A 1 272 ? 37.762 120.728 48.536 1.00 17.04 272 PRO A CA 1
ATOM 2192 C C . PRO A 1 272 ? 37.985 121.401 47.183 1.00 25.17 272 PRO A C 1
ATOM 2193 O O . PRO A 1 272 ? 39.125 121.594 46.766 1.00 23.51 272 PRO A O 1
ATOM 2197 N N . GLY A 1 273 ? 36.898 121.713 46.484 1.00 24.31 273 GLY A N 1
ATOM 2198 C CA . GLY A 1 273 ? 37.012 122.355 45.187 1.00 25.73 273 GLY A CA 1
ATOM 2199 C C . GLY A 1 273 ? 35.656 122.468 44.506 1.00 30.96 273 GLY A C 1
ATOM 2200 O O . GLY A 1 273 ? 34.614 122.339 45.149 1.00 23.60 273 GLY A O 1
ATOM 2201 N N . LEU A 1 274 ? 35.667 122.705 43.196 1.00 27.52 274 LEU A N 1
ATOM 2202 C CA . LEU A 1 274 ? 34.435 122.811 42.433 1.00 21.64 274 LEU A CA 1
ATOM 2203 C C . LEU A 1 274 ? 34.156 121.526 41.660 1.00 23.80 274 LEU A C 1
ATOM 2204 O O . LEU A 1 274 ? 34.867 121.174 40.709 1.00 19.25 274 LEU A O 1
ATOM 2209 N N . MET A 1 275 ? 33.110 120.820 42.053 1.00 20.85 275 MET A N 1
ATOM 2210 C CA . MET A 1 275 ? 32.792 119.596 41.339 1.00 30.12 275 MET A CA 1
ATOM 2211 C C . MET A 1 275 ? 31.298 119.390 41.094 1.00 28.28 275 MET A C 1
ATOM 2212 O O . MET A 1 275 ? 30.921 118.587 40.250 1.00 26.95 275 MET A O 1
ATOM 2217 N N . VAL A 1 276 ? 30.458 120.117 41.825 1.00 23.47 276 VAL A N 1
ATOM 2218 C CA . VAL A 1 276 ? 29.024 119.957 41.702 1.00 20.04 276 VAL A CA 1
ATOM 2219 C C . VAL A 1 276 ? 28.568 120.097 40.242 1.00 25.36 276 VAL A C 1
ATOM 2220 O O . VAL A 1 276 ? 29.089 120.917 39.479 1.00 21.66 276 VAL A O 1
ATOM 2224 N N . ASN A 1 277 ? 27.592 119.283 39.857 1.00 28.28 277 ASN A N 1
ATOM 2225 C CA . ASN A 1 277 ? 27.095 119.276 38.484 1.00 27.78 277 ASN A CA 1
ATOM 2226 C C . ASN A 1 277 ? 25.577 119.281 38.513 1.00 31.82 277 ASN A C 1
ATOM 2227 O O . ASN A 1 277 ? 24.946 118.517 39.257 1.00 35.94 277 ASN A O 1
ATOM 2232 N N . SER A 1 278 ? 24.987 120.159 37.715 1.00 36.56 278 SER A N 1
ATOM 2233 C CA . SER A 1 278 ? 23.528 120.287 37.644 1.00 33.75 278 SER A CA 1
ATOM 2234 C C . SER A 1 278 ? 22.967 119.349 36.592 1.00 31.24 278 SER A C 1
ATOM 2235 O O . SER A 1 278 ? 23.339 119.416 35.418 1.00 36.12 278 SER A O 1
ATOM 2238 N N . LEU A 1 279 ? 22.047 118.494 37.002 1.00 27.81 279 LEU A N 1
ATOM 2239 C CA . LEU A 1 279 ? 21.482 117.531 36.071 1.00 31.50 279 LEU A CA 1
ATOM 2240 C C . LEU A 1 279 ? 19.964 117.524 36.055 1.00 30.33 279 LEU A C 1
ATOM 2241 O O . LEU A 1 279 ? 19.307 117.746 37.075 1.00 21.23 279 LEU A O 1
ATOM 2246 N N . PRO A 1 280 ? 19.381 117.277 34.877 1.00 33.75 280 PRO A N 1
ATOM 2247 C CA . PRO A 1 280 ? 17.920 117.257 34.830 1.00 35.19 280 PRO A CA 1
ATOM 2248 C C . PRO A 1 280 ? 17.334 115.850 35.011 1.00 31.92 280 PRO A C 1
ATOM 2249 O O . PRO A 1 280 ? 17.799 114.894 34.408 1.00 37.83 280 PRO A O 1
ATOM 2253 N N . LEU A 1 281 ? 16.323 115.757 35.867 1.00 29.45 281 LEU A N 1
ATOM 2254 C CA . LEU A 1 281 ? 15.590 114.527 36.162 1.00 33.33 281 LEU A CA 1
ATOM 2255 C C . LEU A 1 281 ? 14.247 114.654 35.443 1.00 35.22 281 LEU A C 1
ATOM 2256 O O . LEU A 1 281 ? 13.535 115.647 35.621 1.00 39.24 281 LEU A O 1
ATOM 2261 N N . LEU A 1 282 ? 13.902 113.678 34.615 1.00 40.08 282 LEU A N 1
ATOM 2262 C CA . LEU A 1 282 ? 12.618 113.728 33.922 1.00 33.01 282 LEU A CA 1
ATOM 2263 C C . LEU A 1 282 ? 11.681 113.139 34.943 1.00 34.52 282 LEU A C 1
ATOM 2264 O O . LEU A 1 282 ? 11.845 111.986 35.344 1.00 35.49 282 LEU A O 1
ATOM 2269 N N . ARG A 1 283 ? 10.721 113.935 35.396 1.00 33.22 283 ARG A N 1
ATOM 2270 C CA . ARG A 1 283 ? 9.806 113.459 36.414 1.00 37.82 283 ARG A CA 1
ATOM 2271 C C . ARG A 1 283 ? 8.897 112.379 35.883 1.00 42.81 283 ARG A C 1
ATOM 2272 O O . ARG A 1 283 ? 8.377 112.472 34.769 1.00 44.41 283 ARG A O 1
ATOM 2280 N N . LEU A 1 284 ? 8.714 111.347 36.690 1.00 43.78 284 LEU A N 1
ATOM 2281 C CA . LEU A 1 284 ? 7.840 110.246 36.332 1.00 47.47 284 LEU A CA 1
ATOM 2282 C C . LEU A 1 284 ? 6.378 110.665 36.525 1.00 50.75 284 LEU A C 1
ATOM 2283 O O . LEU A 1 284 ? 6.062 111.483 37.393 1.00 49.07 284 LEU A O 1
ATOM 2288 N N . SER A 1 285 ? 5.492 110.089 35.720 1.00 50.04 285 SER A N 1
ATOM 2289 C CA . SER A 1 285 ? 4.070 110.372 35.823 1.00 53.10 285 SER A CA 1
ATOM 2290 C C . SER A 1 285 ? 3.495 109.735 37.088 1.00 52.96 285 SER A C 1
ATOM 2291 O O . SER A 1 285 ? 3.993 108.712 37.556 1.00 55.57 285 SER A O 1
ATOM 2294 N N . ALA A 1 286 ? 2.450 110.341 37.641 1.00 53.67 286 ALA A N 1
ATOM 2295 C CA . ALA A 1 286 ? 1.820 109.805 38.842 1.00 59.82 286 ALA A CA 1
ATOM 2296 C C . ALA A 1 286 ? 0.623 108.928 38.462 1.00 63.61 286 ALA A C 1
ATOM 2297 O O . ALA A 1 286 ? 0.068 108.211 39.305 1.00 67.01 286 ALA A O 1
ATOM 2299 N N . GLN A 1 287 ? 0.239 108.987 37.189 1.00 61.71 287 GLN A N 1
ATOM 2300 C CA . GLN A 1 287 ? -0.894 108.223 36.679 1.00 66.42 287 GLN A CA 1
ATOM 2301 C C . GLN A 1 287 ? -0.579 106.733 36.548 1.00 69.35 287 GLN A C 1
ATOM 2302 O O . GLN A 1 287 ? 0.480 106.353 36.045 1.00 72.38 287 GLN A O 1
ATOM 2304 N N . GLN A 1 288 ? -1.504 105.894 37.011 1.00 70.72 288 GLN A N 1
ATOM 2305 C CA . GLN A 1 288 ? -1.342 104.440 36.939 1.00 73.05 288 GLN A CA 1
ATOM 2306 C C . GLN A 1 288 ? -0.141 103.916 37.715 1.00 67.15 288 GLN A C 1
ATOM 2307 O O . GLN A 1 288 ? 0.659 103.151 37.179 1.00 67.17 288 GLN A O 1
ATOM 2313 N N . THR A 1 289 ? -0.017 104.310 38.974 1.00 61.15 289 THR A N 1
ATOM 2314 C CA . THR A 1 289 ? 1.100 103.855 39.775 1.00 56.41 289 THR A CA 1
ATOM 2315 C C . THR A 1 289 ? 0.822 104.138 41.217 1.00 54.36 289 THR A C 1
ATOM 2316 O O . THR A 1 289 ? 0.096 105.071 41.547 1.00 54.26 289 THR A O 1
ATOM 2320 N N . SER A 1 290 ? 1.430 103.341 42.078 1.00 50.82 290 SER A N 1
ATOM 2321 C CA . SER A 1 290 ? 1.269 103.524 43.503 1.00 57.12 290 SER A CA 1
ATOM 2322 C C . SER A 1 290 ? 2.368 104.458 43.988 1.00 58.13 290 SER A C 1
ATOM 2323 O O . SER A 1 290 ? 3.406 104.607 43.334 1.00 56.73 290 SER A O 1
ATOM 2326 N N . LEU A 1 291 ? 2.126 105.095 45.128 1.00 56.61 291 LEU A N 1
ATOM 2327 C CA . LEU A 1 291 ? 3.103 105.994 45.726 1.00 56.21 291 LEU A CA 1
ATOM 2328 C C . LEU A 1 291 ? 4.373 105.168 45.919 1.00 56.43 291 LEU A C 1
ATOM 2329 O O . LEU A 1 291 ? 5.487 105.614 45.605 1.00 56.20 291 LEU A O 1
ATOM 2334 N N . GLY A 1 292 ? 4.181 103.952 46.423 1.00 52.71 292 GLY A N 1
ATOM 2335 C CA . GLY A 1 292 ? 5.297 103.059 46.659 1.00 50.07 292 GLY A CA 1
ATOM 2336 C C . GLY A 1 292 ? 6.102 102.843 45.399 1.00 47.09 292 GLY A C 1
ATOM 2337 O O . GLY A 1 292 ? 7.326 102.927 45.418 1.00 50.77 292 GLY A O 1
ATOM 2338 N N . ASN A 1 293 ? 5.425 102.565 44.293 1.00 43.64 293 ASN A N 1
ATOM 2339 C CA . ASN A 1 293 ? 6.143 102.357 43.052 1.00 49.25 293 ASN A CA 1
ATOM 2340 C C . ASN A 1 293 ? 6.728 103.685 42.541 1.00 50.26 293 ASN A C 1
ATOM 2341 O O . ASN A 1 293 ? 7.733 103.700 41.824 1.00 46.66 293 ASN A O 1
ATOM 2343 N N . TYR A 1 294 ? 6.108 104.800 42.917 1.00 48.44 294 TYR A N 1
ATOM 2344 C CA . TYR A 1 294 ? 6.597 106.097 42.473 1.00 47.56 294 TYR A CA 1
ATOM 2345 C C . TYR A 1 294 ? 7.964 106.382 43.098 1.00 45.10 294 TYR A C 1
ATOM 2346 O O . TYR A 1 294 ? 8.934 106.683 42.401 1.00 40.57 294 TYR A O 1
ATOM 2355 N N . LEU A 1 295 ? 8.037 106.287 44.419 1.00 42.80 295 LEU A N 1
ATOM 2356 C CA . LEU A 1 295 ? 9.293 106.521 45.111 1.00 44.49 295 LEU A CA 1
ATOM 2357 C C . LEU A 1 295 ? 10.405 105.580 44.597 1.00 50.43 295 LEU A C 1
ATOM 2358 O O . LEU A 1 295 ? 11.478 106.045 44.177 1.00 47.85 295 LEU A O 1
ATOM 2363 N N . LYS A 1 296 ? 10.147 104.268 44.610 1.00 48.83 296 LYS A N 1
ATOM 2364 C CA . LYS A 1 296 ? 11.135 103.298 44.143 1.00 44.18 296 LYS A CA 1
ATOM 2365 C C . LYS A 1 296 ? 11.641 103.615 42.747 1.00 41.30 296 LYS A C 1
ATOM 2366 O O . LYS A 1 296 ? 12.846 103.687 42.525 1.00 44.05 296 LYS A O 1
ATOM 2368 N N . GLN A 1 297 ? 10.730 103.810 41.803 1.00 45.68 297 GLN A N 1
ATOM 2369 C CA . GLN A 1 297 ? 11.121 104.108 40.426 1.00 49.08 297 GLN A CA 1
ATOM 2370 C C . GLN A 1 297 ? 11.771 105.490 40.242 1.00 51.37 297 GLN A C 1
ATOM 2371 O O . GLN A 1 297 ? 12.539 105.706 39.296 1.00 49.22 297 GLN A O 1
ATOM 2377 N N . SER A 1 298 ? 11.466 106.431 41.131 1.00 48.20 298 SER A N 1
ATOM 2378 C CA . SER A 1 298 ? 12.080 107.745 41.030 1.00 46.75 298 SER A CA 1
ATOM 2379 C C . SER A 1 298 ? 13.513 107.577 41.511 1.00 45.44 298 SER A C 1
ATOM 2380 O O . SER A 1 298 ? 14.463 108.038 40.857 1.00 38.63 298 SER A O 1
ATOM 2383 N N . GLY A 1 299 ? 13.655 106.890 42.647 1.00 37.38 299 GLY A N 1
ATOM 2384 C CA . GLY A 1 299 ? 14.970 106.639 43.210 1.00 44.60 299 GLY A CA 1
ATOM 2385 C C . GLY A 1 299 ? 15.934 106.037 42.199 1.00 47.75 299 GLY A C 1
ATOM 2386 O O . GLY A 1 299 ? 17.118 106.403 42.152 1.00 47.91 299 GLY A O 1
ATOM 2387 N N . GLN A 1 300 ? 15.426 105.124 41.374 1.00 44.91 300 GLN A N 1
ATOM 2388 C CA . GLN A 1 300 ? 16.252 104.477 40.366 1.00 44.49 300 GLN A CA 1
ATOM 2389 C C . GLN A 1 300 ? 16.640 105.482 39.304 1.00 43.91 300 GLN A C 1
ATOM 2390 O O . GLN A 1 300 ? 17.798 105.523 38.867 1.00 44.75 300 GLN A O 1
ATOM 2396 N N . ALA A 1 301 ? 15.669 106.294 38.891 1.00 42.41 301 ALA A N 1
ATOM 2397 C CA . ALA A 1 301 ? 15.901 107.313 37.872 1.00 38.94 301 ALA A CA 1
ATOM 2398 C C . ALA A 1 301 ? 16.948 108.292 38.405 1.00 40.87 301 ALA A C 1
ATOM 2399 O O . ALA A 1 301 ? 17.850 108.722 37.675 1.00 32.76 301 ALA A O 1
ATOM 2401 N N . ILE A 1 302 ? 16.824 108.636 39.685 1.00 35.98 302 ILE A N 1
ATOM 2402 C CA . ILE A 1 302 ? 17.774 109.544 40.299 1.00 38.42 302 ILE A CA 1
ATOM 2403 C C . ILE A 1 302 ? 19.146 108.899 40.329 1.00 41.37 302 ILE A C 1
ATOM 2404 O O . ILE A 1 302 ? 20.138 109.505 39.899 1.00 44.93 302 ILE A O 1
ATOM 2409 N N . ARG A 1 303 ? 19.196 107.662 40.822 1.00 40.72 303 ARG A N 1
ATOM 2410 C CA . ARG A 1 303 ? 20.456 106.918 40.908 1.00 41.54 303 ARG A CA 1
ATOM 2411 C C . ARG A 1 303 ? 21.161 106.887 39.555 1.00 42.22 303 ARG A C 1
ATOM 2412 O O . ARG A 1 303 ? 22.382 107.073 39.438 1.00 41.12 303 ARG A O 1
ATOM 2420 N N . SER A 1 304 ? 20.364 106.615 38.535 1.00 38.24 304 SER A N 1
ATOM 2421 C CA . SER A 1 304 ? 20.859 106.562 37.186 1.00 39.20 304 SER A CA 1
ATOM 2422 C C . SER A 1 304 ? 21.550 107.887 36.856 1.00 42.85 304 SER A C 1
ATOM 2423 O O . SER A 1 304 ? 22.554 107.896 36.150 1.00 41.62 304 SER A O 1
ATOM 2426 N N . LEU A 1 305 ? 21.021 109.003 37.365 1.00 40.56 305 LEU A N 1
ATOM 2427 C CA . LEU A 1 305 ? 21.633 110.303 37.093 1.00 40.81 305 LEU A CA 1
ATOM 2428 C C . LEU A 1 305 ? 23.030 110.357 37.728 1.00 36.28 305 LEU A C 1
ATOM 2429 O O . LEU A 1 305 ? 23.997 110.790 37.109 1.00 26.57 305 LEU A O 1
ATOM 2434 N N . TYR A 1 306 ? 23.131 109.911 38.969 1.00 32.11 306 TYR A N 1
ATOM 2435 C CA . TYR A 1 306 ? 24.421 109.911 39.656 1.00 38.59 306 TYR A CA 1
ATOM 2436 C C . TYR A 1 306 ? 25.471 109.050 38.935 1.00 35.93 306 TYR A C 1
ATOM 2437 O O . TYR A 1 306 ? 26.630 109.441 38.841 1.00 32.17 306 TYR A O 1
ATOM 2446 N N . LEU A 1 307 ? 25.067 107.885 38.431 1.00 34.38 307 LEU A N 1
ATOM 2447 C CA . LEU A 1 307 ? 26.002 107.001 37.736 1.00 35.76 307 LEU A CA 1
ATOM 2448 C C . LEU A 1 307 ? 26.611 107.612 36.470 1.00 35.30 307 LEU A C 1
ATOM 2449 O O . LEU A 1 307 ? 27.749 107.301 36.111 1.00 35.67 307 LEU A O 1
ATOM 2454 N N . HIS A 1 308 ? 25.869 108.482 35.793 1.00 30.58 308 HIS A N 1
ATOM 2455 C CA . HIS A 1 308 ? 26.394 109.112 34.586 1.00 29.75 308 HIS A CA 1
ATOM 2456 C C . HIS A 1 308 ? 26.672 110.579 34.901 1.00 34.47 308 HIS A C 1
ATOM 2457 O O . HIS A 1 308 ? 27.021 111.367 34.010 1.00 32.62 308 HIS A O 1
ATOM 2464 N N . GLY A 1 309 ? 26.558 110.909 36.193 1.00 28.13 309 GLY A N 1
ATOM 2465 C CA . GLY A 1 309 ? 26.744 112.261 36.689 1.00 27.29 309 GLY A CA 1
ATOM 2466 C C . GLY A 1 309 ? 28.056 113.022 36.547 1.00 31.80 309 GLY A C 1
ATOM 2467 O O . GLY A 1 309 ? 28.076 114.241 36.713 1.00 34.51 309 GLY A O 1
ATOM 2468 N N . ARG A 1 310 ? 29.144 112.335 36.239 1.00 31.66 310 ARG A N 1
ATOM 2469 C CA . ARG A 1 310 ? 30.437 112.984 36.120 1.00 28.56 310 ARG A CA 1
ATOM 2470 C C . ARG A 1 310 ? 30.572 113.662 34.769 1.00 36.73 310 ARG A C 1
ATOM 2471 O O . ARG A 1 310 ? 31.534 114.422 34.532 1.00 35.84 310 ARG A O 1
ATOM 2479 N N . TYR A 1 311 ? 29.617 113.389 33.875 1.00 36.10 311 TYR A N 1
ATOM 2480 C CA . TYR A 1 311 ? 29.633 114.009 32.539 1.00 30.60 311 TYR A CA 1
ATOM 2481 C C . TYR A 1 311 ? 29.080 115.427 32.755 1.00 27.26 311 TYR A C 1
ATOM 2482 O O . TYR A 1 311 ? 27.966 115.622 33.237 1.00 25.50 311 TYR A O 1
ATOM 2491 N N . ARG A 1 312 ? 29.892 116.419 32.443 1.00 31.84 312 ARG A N 1
ATOM 2492 C CA . ARG A 1 312 ? 29.505 117.813 32.631 1.00 33.41 312 ARG A CA 1
ATOM 2493 C C . ARG A 1 312 ? 28.291 118.286 31.823 1.00 33.92 312 ARG A C 1
ATOM 2494 O O . ARG A 1 312 ? 28.192 118.067 30.607 1.00 27.26 312 ARG A O 1
ATOM 2502 N N . ILE A 1 313 ? 27.371 118.948 32.516 1.00 33.77 313 ILE A N 1
ATOM 2503 C CA . ILE A 1 313 ? 26.178 119.470 31.875 1.00 32.54 313 ILE A CA 1
ATOM 2504 C C . ILE A 1 313 ? 26.587 120.476 30.796 1.00 32.46 313 ILE A C 1
ATOM 2505 O O . ILE A 1 313 ? 25.912 120.614 29.779 1.00 35.61 313 ILE A O 1
ATOM 2510 N N . GLU A 1 314 ? 27.696 121.177 31.009 1.00 27.94 314 GLU A N 1
ATOM 2511 C CA . GLU A 1 314 ? 28.158 122.141 30.019 1.00 28.21 314 GLU A CA 1
ATOM 2512 C C . GLU A 1 314 ? 28.456 121.377 28.755 1.00 33.31 314 GLU A C 1
ATOM 2513 O O . GLU A 1 314 ? 28.200 121.858 27.647 1.00 38.78 314 GLU A O 1
ATOM 2519 N N . GLN A 1 315 ? 29.004 120.174 28.936 1.00 39.54 315 GLN A N 1
ATOM 2520 C CA . GLN A 1 315 ? 29.358 119.301 27.818 1.00 34.09 315 GLN A CA 1
ATOM 2521 C C . GLN A 1 315 ? 28.066 118.853 27.146 1.00 30.95 315 GLN A C 1
ATOM 2522 O O . GLN A 1 315 ? 27.965 118.860 25.924 1.00 29.24 315 GLN A O 1
ATOM 2528 N N . ILE A 1 316 ? 27.085 118.459 27.955 1.00 25.11 316 ILE A N 1
ATOM 2529 C CA . ILE A 1 316 ? 25.795 118.055 27.422 1.00 29.80 316 ILE A CA 1
ATOM 2530 C C . ILE A 1 316 ? 25.264 119.227 26.578 1.00 32.20 316 ILE A C 1
ATOM 2531 O O . ILE A 1 316 ? 24.850 119.026 25.443 1.00 35.02 316 ILE A O 1
ATOM 2536 N N . GLU A 1 317 ? 25.307 120.445 27.112 1.00 28.62 317 GLU A N 1
ATOM 2537 C CA . GLU A 1 317 ? 24.822 121.595 26.350 1.00 39.81 317 GLU A CA 1
ATOM 2538 C C . GLU A 1 317 ? 25.440 121.572 24.951 1.00 44.40 317 GLU A C 1
ATOM 2539 O O . GLU A 1 317 ? 24.722 121.708 23.949 1.00 45.01 317 GLU A O 1
ATOM 2545 N N . GLN A 1 318 ? 26.760 121.401 24.878 1.00 43.64 318 GLN A N 1
ATOM 2546 C CA . GLN A 1 318 ? 27.437 121.360 23.579 1.00 47.73 318 GLN A CA 1
ATOM 2547 C C . GLN A 1 318 ? 26.922 120.198 22.730 1.00 45.56 318 GLN A C 1
ATOM 2548 O O . GLN A 1 318 ? 26.672 120.352 21.535 1.00 44.88 318 GLN A O 1
ATOM 2554 N N . ASP A 1 319 ? 26.774 119.036 23.357 1.00 38.43 319 ASP A N 1
ATOM 2555 C CA . ASP A 1 319 ? 26.312 117.852 22.655 1.00 39.45 319 ASP A CA 1
ATOM 2556 C C . ASP A 1 319 ? 24.929 118.076 22.057 1.00 43.45 319 ASP A C 1
ATOM 2557 O O . ASP A 1 319 ? 24.620 117.576 20.979 1.00 46.29 319 ASP A O 1
ATOM 2562 N N . GLN A 1 320 ? 24.100 118.839 22.756 1.00 44.67 320 GLN A N 1
ATOM 2563 C CA . GLN A 1 320 ? 22.747 119.107 22.297 1.00 37.93 320 GLN A CA 1
ATOM 2564 C C . GLN A 1 320 ? 22.659 120.277 21.339 1.00 35.44 320 GLN A C 1
ATOM 2565 O O . GLN A 1 320 ? 21.569 120.744 21.055 1.00 42.85 320 GLN A O 1
ATOM 2571 N N . GLY A 1 321 ? 23.788 120.775 20.857 1.00 31.66 321 GLY A N 1
ATOM 2572 C CA . GLY A 1 321 ? 23.715 121.872 19.910 1.00 36.44 321 GLY A CA 1
ATOM 2573 C C . GLY A 1 321 ? 23.632 123.320 20.375 1.00 43.19 321 GLY A C 1
ATOM 2574 O O . GLY A 1 321 ? 23.726 124.213 19.536 1.00 43.06 321 GLY A O 1
ATOM 2575 N N . LEU A 1 322 ? 23.449 123.590 21.666 1.00 44.45 322 LEU A N 1
ATOM 2576 C CA . LEU A 1 322 ? 23.406 124.988 22.091 1.00 45.30 322 LEU A CA 1
ATOM 2577 C C . LEU A 1 322 ? 24.719 125.609 21.639 1.00 46.57 322 LEU A C 1
ATOM 2578 O O . LEU A 1 322 ? 25.721 124.902 21.508 1.00 49.39 322 LEU A O 1
ATOM 2583 N N . ASN A 1 323 ? 24.713 126.916 21.390 1.00 46.61 323 ASN A N 1
ATOM 2584 C CA . ASN A 1 323 ? 25.926 127.619 20.980 1.00 52.22 323 ASN A CA 1
ATOM 2585 C C . ASN A 1 323 ? 26.587 128.146 22.249 1.00 54.26 323 ASN A C 1
ATOM 2586 O O . ASN A 1 323 ? 26.018 128.038 23.338 1.00 61.24 323 ASN A O 1
ATOM 2591 N N . ALA A 1 324 ? 27.772 128.726 22.121 1.00 53.43 324 ALA A N 1
ATOM 2592 C CA . ALA A 1 324 ? 28.471 129.239 23.292 1.00 57.14 324 ALA A CA 1
ATOM 2593 C C . ALA A 1 324 ? 27.659 130.243 24.120 1.00 58.94 324 ALA A C 1
ATOM 2594 O O . ALA A 1 324 ? 27.715 130.227 25.346 1.00 58.44 324 ALA A O 1
ATOM 2596 N N . GLU A 1 325 ? 26.899 131.110 23.461 1.00 61.21 325 GLU A N 1
ATOM 2597 C CA . GLU A 1 325 ? 26.106 132.101 24.184 1.00 63.62 325 GLU A CA 1
ATOM 2598 C C . GLU A 1 325 ? 24.845 131.540 24.841 1.00 59.51 325 GLU A C 1
ATOM 2599 O O . GLU A 1 325 ? 24.049 132.301 25.387 1.00 64.12 325 GLU A O 1
ATOM 2605 N N . GLN A 1 326 ? 24.657 130.225 24.803 1.00 52.06 326 GLN A N 1
ATOM 2606 C CA . GLN A 1 326 ? 23.468 129.640 25.413 1.00 47.62 326 GLN A CA 1
ATOM 2607 C C . GLN A 1 326 ? 23.747 128.759 26.616 1.00 39.77 326 GLN A C 1
ATOM 2608 O O . GLN A 1 326 ? 24.871 128.310 26.826 1.00 48.66 326 GLN A O 1
ATOM 2614 N N . SER A 1 327 ? 22.705 128.519 27.401 1.00 30.56 327 SER A N 1
ATOM 2615 C CA . SER A 1 327 ? 22.782 127.676 28.593 1.00 36.85 327 SER A CA 1
ATOM 2616 C C . SER A 1 327 ? 21.372 127.206 28.940 1.00 35.79 327 SER A C 1
ATOM 2617 O O . SER A 1 327 ? 20.393 127.789 28.487 1.00 38.24 327 SER A O 1
ATOM 2620 N N . TYR A 1 328 ? 21.261 126.146 29.728 1.00 30.29 328 TYR A N 1
ATOM 2621 C CA . TYR A 1 328 ? 19.943 125.663 30.119 1.00 29.27 328 TYR A CA 1
ATOM 2622 C C . TYR A 1 328 ? 19.409 126.443 31.311 1.00 35.55 328 TYR A C 1
ATOM 2623 O O . TYR A 1 328 ? 20.177 126.888 32.193 1.00 28.88 328 TYR A O 1
ATOM 2632 N N . PHE A 1 329 ? 18.088 126.582 31.348 1.00 29.78 329 PHE A N 1
ATOM 2633 C CA . PHE A 1 329 ? 17.433 127.254 32.457 1.00 27.41 329 PHE A CA 1
ATOM 2634 C C . PHE A 1 329 ? 17.221 126.147 33.472 1.00 29.28 329 PHE A C 1
ATOM 2635 O O . PHE A 1 329 ? 16.265 125.383 33.378 1.00 28.61 329 PHE A O 1
ATOM 2643 N N . MET A 1 330 ? 18.120 126.032 34.443 1.00 37.44 330 MET A N 1
ATOM 2644 C CA . MET A 1 330 ? 17.981 124.953 35.423 1.00 36.42 330 MET A CA 1
ATOM 2645 C C . MET A 1 330 ? 16.923 125.214 36.475 1.00 31.99 330 MET A C 1
ATOM 2646 O O . MET A 1 330 ? 17.224 125.389 37.646 1.00 36.93 330 MET A O 1
ATOM 2651 N N . SER A 1 331 ? 15.667 125.215 36.047 1.00 30.70 331 SER A N 1
ATOM 2652 C CA . SER A 1 331 ? 14.563 125.438 36.966 1.00 29.52 331 SER A CA 1
ATOM 2653 C C . SER A 1 331 ? 13.345 124.651 36.516 1.00 23.61 331 SER A C 1
ATOM 2654 O O . SER A 1 331 ? 13.116 124.487 35.333 1.00 27.73 331 SER A O 1
ATOM 2657 N N . PRO A 1 332 ? 12.555 124.137 37.457 1.00 22.01 332 PRO A N 1
ATOM 2658 C CA . PRO A 1 332 ? 12.702 124.220 38.917 1.00 28.26 332 PRO A CA 1
ATOM 2659 C C . PRO A 1 332 ? 13.918 123.419 39.429 1.00 30.99 332 PRO A C 1
ATOM 2660 O O . PRO A 1 332 ? 14.340 122.442 38.823 1.00 32.21 332 PRO A O 1
ATOM 2664 N N . PHE A 1 333 ? 14.457 123.836 40.564 1.00 34.68 333 PHE A N 1
ATOM 2665 C CA . PHE A 1 333 ? 15.660 123.231 41.117 1.00 32.38 333 PHE A CA 1
ATOM 2666 C C . PHE A 1 333 ? 15.488 122.807 42.577 1.00 35.26 333 PHE A C 1
ATOM 2667 O O . PHE A 1 333 ? 14.880 123.531 43.369 1.00 37.20 333 PHE A O 1
ATOM 2675 N N . ILE A 1 334 ? 16.016 121.638 42.937 1.00 31.07 334 ILE A N 1
ATOM 2676 C CA . ILE A 1 334 ? 15.914 121.195 44.324 1.00 32.78 334 ILE A CA 1
ATOM 2677 C C . ILE A 1 334 ? 17.307 120.990 44.943 1.00 28.79 334 ILE A C 1
ATOM 2678 O O . ILE A 1 334 ? 18.239 120.536 44.294 1.00 32.29 334 ILE A O 1
ATOM 2683 N N . ASN A 1 335 ? 17.445 121.380 46.199 1.00 34.27 335 ASN A N 1
ATOM 2684 C CA . ASN A 1 335 ? 18.713 121.302 46.927 1.00 33.46 335 ASN A CA 1
ATOM 2685 C C . ASN A 1 335 ? 18.418 120.714 48.278 1.00 36.02 335 ASN A C 1
ATOM 2686 O O . ASN A 1 335 ? 17.437 121.102 48.928 1.00 41.96 335 ASN A O 1
ATOM 2691 N N . ILE A 1 336 ? 19.253 119.785 48.712 1.00 33.80 336 ILE A N 1
ATOM 2692 C CA . ILE A 1 336 ? 19.079 119.221 50.040 1.00 32.93 336 ILE A CA 1
ATOM 2693 C C . ILE A 1 336 ? 20.333 119.600 50.817 1.00 36.38 336 ILE A C 1
ATOM 2694 O O . ILE A 1 336 ? 21.445 119.298 50.393 1.00 40.82 336 ILE A O 1
ATOM 2699 N N . LEU A 1 337 ? 20.157 120.289 51.936 1.00 36.55 337 LEU A N 1
ATOM 2700 C CA . LEU A 1 337 ? 21.291 120.701 52.765 1.00 37.47 337 LEU A CA 1
ATOM 2701 C C . LEU A 1 337 ? 21.192 119.969 54.099 1.00 36.97 337 LEU A C 1
ATOM 2702 O O . LEU A 1 337 ? 20.590 120.473 55.052 1.00 39.04 337 LEU A O 1
ATOM 2707 N N . PRO A 1 338 ? 21.808 118.775 54.180 1.00 32.90 338 PRO A N 1
ATOM 2708 C CA . PRO A 1 338 ? 21.839 117.870 55.332 1.00 33.81 338 PRO A CA 1
ATOM 2709 C C . PRO A 1 338 ? 22.928 118.003 56.376 1.00 37.74 338 PRO A C 1
ATOM 2710 O O . PRO A 1 338 ? 22.757 117.559 57.511 1.00 44.85 338 PRO A O 1
ATOM 2714 N N . PHE A 1 339 ? 24.049 118.596 55.999 1.00 43.23 339 PHE A N 1
ATOM 2715 C CA . PHE A 1 339 ? 25.195 118.723 56.901 1.00 42.09 339 PHE A CA 1
ATOM 2716 C C . PHE A 1 339 ? 25.083 119.662 58.100 1.00 37.94 339 PHE A C 1
ATOM 2717 O O . PHE A 1 339 ? 24.580 120.777 57.984 1.00 42.26 339 PHE A O 1
ATOM 2725 N N . GLU A 1 340 ? 25.561 119.197 59.251 1.00 33.95 340 GLU A N 1
ATOM 2726 C CA . GLU A 1 340 ? 25.526 119.985 60.484 1.00 39.95 340 GLU A CA 1
ATOM 2727 C C . GLU A 1 340 ? 26.660 120.996 60.483 1.00 39.35 340 GLU A C 1
ATOM 2728 O O . GLU A 1 340 ? 27.659 120.809 59.795 1.00 42.81 340 GLU A O 1
ATOM 2734 N N . SER A 1 341 ? 26.517 122.059 61.260 1.00 36.84 341 SER A N 1
ATOM 2735 C CA . SER A 1 341 ? 27.580 123.044 61.341 1.00 38.56 341 SER A CA 1
ATOM 2736 C C . SER A 1 341 ? 28.761 122.370 62.076 1.00 37.48 341 SER A C 1
ATOM 2737 O O . SER A 1 341 ? 28.573 121.422 62.848 1.00 33.66 341 SER A O 1
ATOM 2740 N N . PRO A 1 342 ? 29.994 122.835 61.834 1.00 33.09 342 PRO A N 1
ATOM 2741 C CA . PRO A 1 342 ? 31.151 122.217 62.502 1.00 32.48 342 PRO A CA 1
ATOM 2742 C C . PRO A 1 342 ? 31.123 122.353 64.030 1.00 33.15 342 PRO A C 1
ATOM 2743 O O . PRO A 1 342 ? 30.741 123.399 64.561 1.00 33.12 342 PRO A O 1
ATOM 2747 N N . HIS A 1 343 ? 31.529 121.305 64.740 1.00 31.77 343 HIS A N 1
ATOM 2748 C CA . HIS A 1 343 ? 31.532 121.359 66.200 1.00 34.73 343 HIS A CA 1
ATOM 2749 C C . HIS A 1 343 ? 32.884 121.697 66.860 1.00 33.49 343 HIS A C 1
ATOM 2750 O O . HIS A 1 343 ? 33.948 121.408 66.320 1.00 33.67 343 HIS A O 1
ATOM 2757 N N . PHE A 1 344 ? 32.820 122.327 68.027 1.00 33.45 344 PHE A N 1
ATOM 2758 C CA . PHE A 1 344 ? 34.009 122.680 68.802 1.00 36.69 344 PHE A CA 1
ATOM 2759 C C . PHE A 1 344 ? 33.710 122.468 70.291 1.00 39.97 344 PHE A C 1
ATOM 2760 O O . PHE A 1 344 ? 32.758 123.049 70.834 1.00 39.41 344 PHE A O 1
ATOM 2768 N N . ALA A 1 345 ? 34.519 121.631 70.939 1.00 37.86 345 ALA A N 1
ATOM 2769 C CA . ALA A 1 345 ? 34.360 121.319 72.359 1.00 35.60 345 ALA A CA 1
ATOM 2770 C C . ALA A 1 345 ? 33.824 122.464 73.207 1.00 34.20 345 ALA A C 1
ATOM 2771 O O . ALA A 1 345 ? 34.334 123.585 73.163 1.00 33.78 345 ALA A O 1
ATOM 2773 N N . ASP A 1 346 ? 32.789 122.163 73.979 1.00 31.00 346 ASP A N 1
ATOM 2774 C CA . ASP A 1 346 ? 32.172 123.132 74.870 1.00 36.76 346 ASP A CA 1
ATOM 2775 C C . ASP A 1 346 ? 31.686 124.412 74.195 1.00 36.74 346 ASP A C 1
ATOM 2776 O O . ASP A 1 346 ? 31.722 125.480 74.802 1.00 38.79 346 ASP A O 1
ATOM 2781 N N . CYS A 1 347 ? 31.230 124.317 72.946 1.00 38.86 347 CYS A N 1
ATOM 2782 C CA . CYS A 1 347 ? 30.721 125.507 72.253 1.00 35.62 347 CYS A CA 1
ATOM 2783 C C . CYS A 1 347 ? 29.486 125.253 71.405 1.00 32.84 347 CYS A C 1
ATOM 2784 O O . CYS A 1 347 ? 29.184 124.121 71.020 1.00 35.10 347 CYS A O 1
ATOM 2787 N N . GLN A 1 348 ? 28.764 126.328 71.130 1.00 36.86 348 GLN A N 1
ATOM 2788 C CA . GLN A 1 348 ? 27.601 126.252 70.256 1.00 39.79 348 GLN A CA 1
ATOM 2789 C C . GLN A 1 348 ? 28.084 126.921 68.982 1.00 34.05 348 GLN A C 1
ATOM 2790 O O . GLN A 1 348 ? 28.822 127.897 69.033 1.00 36.46 348 GLN A O 1
ATOM 2796 N N . THR A 1 349 ? 27.674 126.390 67.843 1.00 36.26 349 THR A N 1
ATOM 2797 C CA . THR A 1 349 ? 28.068 126.952 66.565 1.00 33.72 349 THR A CA 1
ATOM 2798 C C . THR A 1 349 ? 26.849 127.470 65.806 1.00 33.16 349 THR A C 1
ATOM 2799 O O . THR A 1 349 ? 25.877 126.753 65.573 1.00 34.69 349 THR A O 1
ATOM 2803 N N . GLU A 1 350 ? 26.896 128.735 65.437 1.00 35.20 350 GLU A N 1
ATOM 2804 C CA . GLU A 1 350 ? 25.816 129.331 64.673 1.00 41.46 350 GLU A CA 1
ATOM 2805 C C . GLU A 1 350 ? 26.440 129.619 63.304 1.00 40.21 350 GLU A C 1
ATOM 2806 O O . GLU A 1 350 ? 27.353 130.444 63.171 1.00 40.90 350 GLU A O 1
ATOM 2812 N N . LEU A 1 351 ? 25.973 128.904 62.290 1.00 35.10 351 LEU A N 1
ATOM 2813 C CA . LEU A 1 351 ? 26.496 129.079 60.941 1.00 32.10 351 LEU A CA 1
ATOM 2814 C C . LEU A 1 351 ? 25.597 130.020 60.160 1.00 32.31 351 LEU A C 1
ATOM 2815 O O . LEU A 1 351 ? 24.373 129.963 60.281 1.00 32.14 351 LEU A O 1
ATOM 2820 N N . LYS A 1 352 ? 26.183 130.905 59.369 1.00 35.50 352 LYS A N 1
ATOM 2821 C CA . LYS A 1 352 ? 25.351 131.812 58.592 1.00 35.27 352 LYS A CA 1
ATOM 2822 C C . LYS A 1 352 ? 25.884 131.954 57.167 1.00 37.16 352 LYS A C 1
ATOM 2823 O O . LYS A 1 352 ? 27.051 132.317 56.951 1.00 38.76 352 LYS A O 1
ATOM 2829 N N . VAL A 1 353 ? 25.029 131.625 56.200 1.00 32.79 353 VAL A N 1
ATOM 2830 C CA . VAL A 1 353 ? 25.366 131.724 54.782 1.00 31.52 353 VAL A CA 1
ATOM 2831 C C . VAL A 1 353 ? 25.240 133.200 54.401 1.00 35.27 353 VAL A C 1
ATOM 2832 O O . VAL A 1 353 ? 24.146 133.743 54.414 1.00 34.17 353 VAL A O 1
ATOM 2836 N N . LEU A 1 354 ? 26.362 133.844 54.084 1.00 36.14 354 LEU A N 1
ATOM 2837 C CA . LEU A 1 354 ? 26.381 135.264 53.748 1.00 34.09 354 LEU A CA 1
ATOM 2838 C C . LEU A 1 354 ? 26.325 135.518 52.264 1.00 42.10 354 LEU A C 1
ATOM 2839 O O . LEU A 1 354 ? 25.970 136.622 51.831 1.00 44.86 354 LEU A O 1
ATOM 2844 N N . ALA A 1 355 ? 26.705 134.503 51.492 1.00 44.66 355 ALA A N 1
ATOM 2845 C CA . ALA A 1 355 ? 26.691 134.573 50.037 1.00 42.70 355 ALA A CA 1
ATOM 2846 C C . ALA A 1 355 ? 26.710 133.151 49.488 1.00 48.26 355 ALA A C 1
ATOM 2847 O O . ALA A 1 355 ? 27.346 132.258 50.075 1.00 46.56 355 ALA A O 1
ATOM 2849 N N . SER A 1 356 ? 26.006 132.925 48.377 1.00 47.78 356 SER A N 1
ATOM 2850 C CA . SER A 1 356 ? 25.993 131.593 47.776 1.00 47.34 356 SER A CA 1
ATOM 2851 C C . SER A 1 356 ? 25.534 131.552 46.338 1.00 50.99 356 SER A C 1
ATOM 2852 O O . SER A 1 356 ? 24.727 130.708 45.961 1.00 51.09 356 SER A O 1
ATOM 2855 N N . GLY A 1 357 ? 26.059 132.460 45.532 1.00 55.47 357 GLY A N 1
ATOM 2856 C CA . GLY A 1 357 ? 25.700 132.469 44.136 1.00 61.65 357 GLY A CA 1
ATOM 2857 C C . GLY A 1 357 ? 24.520 133.355 43.838 1.00 69.02 357 GLY A C 1
ATOM 2858 O O . GLY A 1 357 ? 24.188 134.260 44.606 1.00 66.94 357 GLY A O 1
ATOM 2859 N N . SER A 1 358 ? 23.879 133.079 42.711 1.00 73.98 358 SER A N 1
ATOM 2860 C CA . SER A 1 358 ? 22.736 133.859 42.277 1.00 78.05 358 SER A CA 1
ATOM 2861 C C . SER A 1 358 ? 21.515 132.979 42.039 1.00 74.59 358 SER A C 1
ATOM 2862 O O . SER A 1 358 ? 21.612 131.885 41.471 1.00 72.73 358 SER A O 1
ATOM 2865 N N . ALA A 1 359 ? 20.367 133.473 42.488 1.00 71.40 359 ALA A N 1
ATOM 2866 C CA . ALA A 1 359 ? 19.112 132.749 42.351 1.00 70.97 359 ALA A CA 1
ATOM 2867 C C . ALA A 1 359 ? 18.567 132.878 40.934 1.00 66.49 359 ALA A C 1
ATOM 2868 O O . ALA A 1 359 ? 18.487 133.980 40.397 1.00 71.81 359 ALA A O 1
ATOM 2870 N N . GLU A 1 360 ? 18.203 131.757 40.324 1.00 56.60 360 GLU A N 1
ATOM 2871 C CA . GLU A 1 360 ? 17.653 131.791 38.980 1.00 54.17 360 GLU A CA 1
ATOM 2872 C C . GLU A 1 360 ? 16.456 130.841 38.967 1.00 47.84 360 GLU A C 1
ATOM 2873 O O . GLU A 1 360 ? 16.553 129.717 39.442 1.00 44.32 360 GLU A O 1
ATOM 2879 N N . GLY A 1 361 ? 15.322 131.299 38.446 1.00 40.23 361 GLY A N 1
ATOM 2880 C CA . GLY A 1 361 ? 14.138 130.460 38.422 1.00 29.84 361 GLY A CA 1
ATOM 2881 C C . GLY A 1 361 ? 13.591 130.265 39.825 1.00 32.45 361 GLY A C 1
ATOM 2882 O O . GLY A 1 361 ? 13.682 131.157 40.661 1.00 33.68 361 GLY A O 1
ATOM 2883 N N . ILE A 1 362 ? 12.981 129.118 40.089 1.00 32.38 362 ILE A N 1
ATOM 2884 C CA . ILE A 1 362 ? 12.475 128.854 41.419 1.00 30.85 362 ILE A CA 1
ATOM 2885 C C . ILE A 1 362 ? 13.315 127.710 41.999 1.00 36.63 362 ILE A C 1
ATOM 2886 O O . ILE A 1 362 ? 13.740 126.802 41.283 1.00 38.75 362 ILE A O 1
ATOM 2891 N N . ASN A 1 363 ? 13.560 127.771 43.300 1.00 39.56 363 ASN A N 1
ATOM 2892 C CA . ASN A 1 363 ? 14.397 126.795 43.989 1.00 37.19 363 ASN A CA 1
ATOM 2893 C C . ASN A 1 363 ? 13.721 126.245 45.261 1.00 40.58 363 ASN A C 1
ATOM 2894 O O . ASN A 1 363 ? 13.178 127.006 46.074 1.00 42.85 363 ASN A O 1
ATOM 2899 N N . PHE A 1 364 ? 13.726 124.925 45.417 1.00 32.83 364 PHE A N 1
ATOM 2900 C CA . PHE A 1 364 ? 13.160 124.307 46.606 1.00 39.15 364 PHE A CA 1
ATOM 2901 C C . PHE A 1 364 ? 14.353 123.787 47.380 1.00 39.89 364 PHE A C 1
ATOM 2902 O O . PHE A 1 364 ? 15.151 123.013 46.855 1.00 44.13 364 PHE A O 1
ATOM 2910 N N . THR A 1 365 ? 14.495 124.231 48.618 1.00 36.88 365 THR A N 1
ATOM 2911 C CA . THR A 1 365 ? 15.617 123.797 49.421 1.00 37.20 365 THR A CA 1
ATOM 2912 C C . THR A 1 365 ? 15.207 123.188 50.749 1.00 40.89 365 THR A C 1
ATOM 2913 O O . THR A 1 365 ? 14.312 123.670 51.436 1.00 38.93 365 THR A O 1
ATOM 2917 N N . PHE A 1 366 ? 15.861 122.093 51.093 1.00 41.83 366 PHE A N 1
ATOM 2918 C CA . PHE A 1 366 ? 15.567 121.438 52.347 1.00 41.67 366 PHE A CA 1
ATOM 2919 C C . PHE A 1 366 ? 16.832 121.462 53.186 1.00 43.97 366 PHE A C 1
ATOM 2920 O O . PHE A 1 366 ? 17.837 120.848 52.822 1.00 42.21 366 PHE A O 1
ATOM 2928 N N . ARG A 1 367 ? 16.800 122.209 54.285 1.00 41.61 367 ARG A N 1
ATOM 2929 C CA . ARG A 1 367 ? 17.959 122.276 55.158 1.00 48.36 367 ARG A CA 1
ATOM 2930 C C . ARG A 1 367 ? 17.628 121.641 56.493 1.00 46.85 367 ARG A C 1
ATOM 2931 O O . ARG A 1 367 ? 16.560 121.870 57.066 1.00 49.68 367 ARG A O 1
ATOM 2939 N N . GLY A 1 368 ? 18.549 120.816 56.973 1.00 46.51 368 GLY A N 1
ATOM 2940 C CA . GLY A 1 368 ? 18.348 120.141 58.237 1.00 42.69 368 GLY A CA 1
ATOM 2941 C C . GLY A 1 368 ? 18.328 118.632 58.086 1.00 43.67 368 GLY A C 1
ATOM 2942 O O . GLY A 1 368 ? 19.003 118.059 57.220 1.00 34.82 368 GLY A O 1
ATOM 2943 N N . SER A 1 369 ? 17.526 117.985 58.923 1.00 45.04 369 SER A N 1
ATOM 2944 C CA . SER A 1 369 ? 17.450 116.537 58.913 1.00 47.74 369 SER A CA 1
ATOM 2945 C C . SER A 1 369 ? 16.197 116.034 59.613 1.00 47.59 369 SER A C 1
ATOM 2946 O O . SER A 1 369 ? 15.820 116.532 60.674 1.00 47.52 369 SER A O 1
ATOM 2949 N N . PRO A 1 370 ? 15.534 115.027 59.028 1.00 49.15 370 PRO A N 1
ATOM 2950 C CA . PRO A 1 370 ? 14.319 114.493 59.652 1.00 49.94 370 PRO A CA 1
ATOM 2951 C C . PRO A 1 370 ? 14.565 114.015 61.090 1.00 53.23 370 PRO A C 1
ATOM 2952 O O . PRO A 1 370 ? 13.625 113.835 61.867 1.00 51.80 370 PRO A O 1
ATOM 2956 N N . GLN A 1 371 ? 15.832 113.815 61.435 1.00 53.22 371 GLN A N 1
ATOM 2957 C CA . GLN A 1 371 ? 16.195 113.378 62.774 1.00 62.49 371 GLN A CA 1
ATOM 2958 C C . GLN A 1 371 ? 16.064 114.534 63.767 1.00 66.77 371 GLN A C 1
ATOM 2959 O O . GLN A 1 371 ? 15.969 114.325 64.983 1.00 67.36 371 GLN A O 1
ATOM 2965 N N . HIS A 1 372 ? 16.067 115.756 63.248 1.00 66.03 372 HIS A N 1
ATOM 2966 C CA . HIS A 1 372 ? 15.947 116.931 64.098 1.00 68.92 372 HIS A CA 1
ATOM 2967 C C . HIS A 1 372 ? 14.917 117.881 63.505 1.00 65.73 372 HIS A C 1
ATOM 2968 O O . HIS A 1 372 ? 13.730 117.564 63.441 1.00 63.45 372 HIS A O 1
ATOM 2975 N N . GLU A 1 373 ? 15.371 119.053 63.084 1.00 64.92 373 GLU A N 1
ATOM 2976 C CA . GLU A 1 373 ? 14.478 120.011 62.468 1.00 60.86 373 GLU A CA 1
ATOM 2977 C C . GLU A 1 373 ? 14.818 120.043 60.986 1.00 58.05 373 GLU A C 1
ATOM 2978 O O . GLU A 1 373 ? 15.989 120.092 60.606 1.00 53.41 373 GLU A O 1
ATOM 2984 N N . LEU A 1 374 ? 13.784 119.987 60.156 1.00 54.56 374 LEU A N 1
ATOM 2985 C CA . LEU A 1 374 ? 13.951 120.017 58.713 1.00 53.06 374 LEU A CA 1
ATOM 2986 C C . LEU A 1 374 ? 13.073 121.119 58.148 1.00 53.28 374 LEU A C 1
ATOM 2987 O O . LEU A 1 374 ? 11.845 121.062 58.258 1.00 52.76 374 LEU A O 1
ATOM 2992 N N . CYS A 1 375 ? 13.701 122.122 57.542 1.00 52.80 375 CYS A N 1
ATOM 2993 C CA . CYS A 1 375 ? 12.954 123.238 56.961 1.00 54.61 375 CYS A CA 1
ATOM 2994 C C . CYS A 1 375 ? 12.991 123.243 55.432 1.00 51.57 375 CYS A C 1
ATOM 2995 O O . CYS A 1 375 ? 13.914 122.702 54.814 1.00 53.62 375 CYS A O 1
ATOM 2998 N N . LEU A 1 376 ? 11.960 123.840 54.840 1.00 46.00 376 LEU A N 1
ATOM 2999 C CA . LEU A 1 376 ? 11.841 123.959 53.398 1.00 40.63 376 LEU A CA 1
ATOM 3000 C C . LEU A 1 376 ? 11.891 125.432 53.059 1.00 40.27 376 LEU A C 1
ATOM 3001 O O . LEU A 1 376 ? 11.150 126.223 53.630 1.00 44.16 376 LEU A O 1
ATOM 3006 N N . ASP A 1 377 ? 12.774 125.803 52.143 1.00 40.73 377 ASP A N 1
ATOM 3007 C CA . ASP A 1 377 ? 12.890 127.189 51.730 1.00 37.24 377 ASP A CA 1
ATOM 3008 C C . ASP A 1 377 ? 12.490 127.282 50.273 1.00 42.95 377 ASP A C 1
ATOM 3009 O O . ASP A 1 377 ? 13.081 126.604 49.429 1.00 41.23 377 ASP A O 1
ATOM 3014 N N . ILE A 1 378 ? 11.489 128.112 49.980 1.00 40.47 378 ILE A N 1
ATOM 3015 C CA . ILE A 1 378 ? 11.040 128.305 48.606 1.00 38.49 378 ILE A CA 1
ATOM 3016 C C . ILE A 1 378 ? 11.557 129.668 48.160 1.00 36.99 378 ILE A C 1
ATOM 3017 O O . ILE A 1 378 ? 11.036 130.694 48.566 1.00 44.91 378 ILE A O 1
ATOM 3022 N N . THR A 1 379 ? 12.587 129.672 47.325 1.00 36.36 379 THR A N 1
ATOM 3023 C CA . THR A 1 379 ? 13.192 130.905 46.838 1.00 32.88 379 THR A CA 1
ATOM 3024 C C . THR A 1 379 ? 13.052 131.089 45.326 1.00 38.78 379 THR A C 1
ATOM 3025 O O . THR A 1 379 ? 13.282 130.161 44.549 1.00 36.45 379 THR A O 1
ATOM 3029 N N . ALA A 1 380 ? 12.682 132.298 44.914 1.00 38.74 380 ALA A N 1
ATOM 3030 C CA . ALA A 1 380 ? 12.523 132.597 43.501 1.00 34.98 380 ALA A CA 1
ATOM 3031 C C . ALA A 1 380 ? 13.201 133.903 43.157 1.00 35.30 380 ALA A C 1
ATOM 3032 O O . ALA A 1 380 ? 13.300 134.796 43.990 1.00 38.16 380 ALA A O 1
ATOM 3034 N N . ASP A 1 381 ? 13.690 133.991 41.928 1.00 32.50 381 ASP A N 1
ATOM 3035 C CA . ASP A 1 381 ? 14.312 135.203 41.430 1.00 34.70 381 ASP A CA 1
ATOM 3036 C C . ASP A 1 381 ? 13.229 135.835 40.557 1.00 34.14 381 ASP A C 1
ATOM 3037 O O . ASP A 1 381 ? 12.963 135.372 39.447 1.00 33.53 381 ASP A O 1
ATOM 3042 N N . LEU A 1 382 ? 12.596 136.883 41.060 1.00 33.35 382 LEU A N 1
ATOM 3043 C CA . LEU A 1 382 ? 11.518 137.523 40.312 1.00 37.77 382 LEU A CA 1
ATOM 3044 C C . LEU A 1 382 ? 11.895 138.032 38.921 1.00 35.17 382 LEU A C 1
ATOM 3045 O O . LEU A 1 382 ? 11.021 138.266 38.091 1.00 36.31 382 LEU A O 1
ATOM 3050 N N . ALA A 1 383 ? 13.191 138.162 38.658 1.00 32.44 383 ALA A N 1
ATOM 3051 C CA . ALA A 1 383 ? 13.664 138.628 37.360 1.00 31.72 383 ALA A CA 1
ATOM 3052 C C . ALA A 1 383 ? 13.724 137.486 36.337 1.00 33.90 383 ALA A C 1
ATOM 3053 O O . ALA A 1 383 ? 13.982 137.712 35.158 1.00 34.22 383 ALA A O 1
ATOM 3055 N N . SER A 1 384 ? 13.501 136.260 36.788 1.00 31.22 384 SER A N 1
ATOM 3056 C CA . SER A 1 384 ? 13.540 135.119 35.877 1.00 40.49 384 SER A CA 1
ATOM 3057 C C . SER A 1 384 ? 12.519 134.056 36.272 1.00 42.36 384 SER A C 1
ATOM 3058 O O . SER A 1 384 ? 12.622 132.901 35.854 1.00 42.03 384 SER A O 1
ATOM 3061 N N . TYR A 1 385 ? 11.544 134.438 37.093 1.00 37.63 385 TYR A N 1
ATOM 3062 C CA . TYR A 1 385 ? 10.519 133.497 37.521 1.00 34.11 385 TYR A CA 1
ATOM 3063 C C . TYR A 1 385 ? 9.331 134.309 38.011 1.00 33.20 385 TYR A C 1
ATOM 3064 O O . TYR A 1 385 ? 9.476 135.188 38.840 1.00 34.15 385 TYR A O 1
ATOM 3073 N N . PRO A 1 386 ? 8.129 134.018 37.498 1.00 42.70 386 PRO A N 1
ATOM 3074 C CA . PRO A 1 386 ? 6.908 134.741 37.879 1.00 40.84 386 PRO A CA 1
ATOM 3075 C C . PRO A 1 386 ? 6.573 134.720 39.359 1.00 42.10 386 PRO A C 1
ATOM 3076 O O . PRO A 1 386 ? 6.450 133.659 39.966 1.00 40.45 386 PRO A O 1
ATOM 3080 N N . GLN A 1 387 ? 6.412 135.910 39.928 1.00 42.79 387 GLN A N 1
ATOM 3081 C CA . GLN A 1 387 ? 6.097 136.037 41.339 1.00 43.38 387 GLN A CA 1
ATOM 3082 C C . GLN A 1 387 ? 4.852 135.303 41.797 1.00 42.83 387 GLN A C 1
ATOM 3083 O O . GLN A 1 387 ? 4.843 134.733 42.882 1.00 47.61 387 GLN A O 1
ATOM 3089 N N . SER A 1 388 ? 3.796 135.320 40.993 1.00 46.96 388 SER A N 1
ATOM 3090 C CA . SER A 1 388 ? 2.564 134.658 41.404 1.00 45.72 388 SER A CA 1
ATOM 3091 C C . SER A 1 388 ? 2.763 133.167 41.584 1.00 44.99 388 SER A C 1
ATOM 3092 O O . SER A 1 388 ? 2.312 132.602 42.574 1.00 49.29 388 SER A O 1
ATOM 3095 N N . HIS A 1 389 ? 3.453 132.527 40.647 1.00 46.67 389 HIS A N 1
ATOM 3096 C CA . HIS A 1 389 ? 3.701 131.093 40.761 1.00 47.19 389 HIS A CA 1
ATOM 3097 C C . HIS A 1 389 ? 4.463 130.851 42.064 1.00 46.65 389 HIS A C 1
ATOM 3098 O O . HIS A 1 389 ? 4.156 129.926 42.818 1.00 48.27 389 HIS A O 1
ATOM 3105 N N . TRP A 1 390 ? 5.451 131.693 42.341 1.00 42.94 390 TRP A N 1
ATOM 3106 C CA . TRP A 1 390 ? 6.196 131.546 43.573 1.00 41.28 390 TRP A CA 1
ATOM 3107 C C . TRP A 1 390 ? 5.209 131.620 44.738 1.00 44.24 390 TRP A C 1
ATOM 3108 O O . TRP A 1 390 ? 5.289 130.812 45.668 1.00 47.01 390 TRP A O 1
ATOM 3119 N N . GLN A 1 391 ? 4.281 132.582 44.684 1.00 42.52 391 GLN A N 1
ATOM 3120 C CA . GLN A 1 391 ? 3.261 132.742 45.729 1.00 45.73 391 GLN A CA 1
ATOM 3121 C C . GLN A 1 391 ? 2.558 131.399 45.919 1.00 49.57 391 GLN A C 1
ATOM 3122 O O . GLN A 1 391 ? 2.488 130.849 47.021 1.00 54.71 391 GLN A O 1
ATOM 3128 N N . SER A 1 392 ? 2.027 130.889 44.817 1.00 43.05 392 SER A N 1
ATOM 3129 C CA . SER A 1 392 ? 1.308 129.632 44.799 1.00 45.90 392 SER A CA 1
ATOM 3130 C C . SER A 1 392 ? 2.095 128.479 45.446 1.00 48.36 392 SER A C 1
ATOM 3131 O O . SER A 1 392 ? 1.536 127.718 46.250 1.00 45.52 392 SER A O 1
ATOM 3134 N N . HIS A 1 393 ? 3.382 128.354 45.101 1.00 46.08 393 HIS A N 1
ATOM 3135 C CA . HIS A 1 393 ? 4.210 127.281 45.654 1.00 44.42 393 HIS A CA 1
ATOM 3136 C C . HIS A 1 393 ? 4.327 127.419 47.158 1.00 43.91 393 HIS A C 1
ATOM 3137 O O . HIS A 1 393 ? 4.241 126.420 47.882 1.00 43.45 393 HIS A O 1
ATOM 3144 N N . CYS A 1 394 ? 4.500 128.646 47.642 1.00 41.15 394 CYS A N 1
ATOM 3145 C CA . CYS A 1 394 ? 4.631 128.833 49.084 1.00 45.33 394 CYS A CA 1
ATOM 3146 C C . CYS A 1 394 ? 3.397 128.411 49.863 1.00 48.50 394 CYS A C 1
ATOM 3147 O O . CYS A 1 394 ? 3.467 128.177 51.064 1.00 54.43 394 CYS A O 1
ATOM 3150 N N . GLU A 1 395 ? 2.260 128.314 49.191 1.00 53.30 395 GLU A N 1
ATOM 3151 C CA . GLU A 1 395 ? 1.053 127.903 49.886 1.00 55.71 395 GLU A CA 1
ATOM 3152 C C . GLU A 1 395 ? 0.771 126.425 49.609 1.00 55.63 395 GLU A C 1
ATOM 3153 O O . GLU A 1 395 ? 0.351 125.692 50.504 1.00 56.57 395 GLU A O 1
ATOM 3155 N N . ARG A 1 396 ? 1.035 125.983 48.381 1.00 48.26 396 ARG A N 1
ATOM 3156 C CA . ARG A 1 396 ? 0.761 124.602 48.012 1.00 48.66 396 ARG A CA 1
ATOM 3157 C C . ARG A 1 396 ? 1.779 123.548 48.492 1.00 52.41 396 ARG A C 1
ATOM 3158 O O . ARG A 1 396 ? 1.385 122.471 48.950 1.00 50.41 396 ARG A O 1
ATOM 3160 N N . PHE A 1 397 ? 3.075 123.837 48.412 1.00 51.30 397 PHE A N 1
ATOM 3161 C CA . PHE A 1 397 ? 4.049 122.838 48.832 1.00 53.29 397 PHE A CA 1
ATOM 3162 C C . PHE A 1 397 ? 3.831 122.437 50.293 1.00 55.62 397 PHE A C 1
ATOM 3163 O O . PHE A 1 397 ? 3.695 121.251 50.594 1.00 56.06 397 PHE A O 1
ATOM 3171 N N . PRO A 1 398 ? 3.789 123.411 51.222 1.00 56.68 398 PRO A N 1
ATOM 3172 C CA . PRO A 1 398 ? 3.578 123.040 52.628 1.00 56.97 398 PRO A CA 1
ATOM 3173 C C . PRO A 1 398 ? 2.323 122.201 52.841 1.00 58.07 398 PRO A C 1
ATOM 3174 O O . PRO A 1 398 ? 2.323 121.252 53.629 1.00 59.95 398 PRO A O 1
ATOM 3178 N N . ARG A 1 399 ? 1.258 122.553 52.128 1.00 57.29 399 ARG A N 1
ATOM 3179 C CA . ARG A 1 399 ? 0.000 121.829 52.236 1.00 57.21 399 ARG A CA 1
ATOM 3180 C C . ARG A 1 399 ? 0.243 120.391 51.779 1.00 57.45 399 ARG A C 1
ATOM 3181 O O . ARG A 1 399 ? -0.248 119.436 52.401 1.00 52.66 399 ARG A O 1
ATOM 3183 N N . PHE A 1 400 ? 1.017 120.248 50.703 1.00 54.32 400 PHE A N 1
ATOM 3184 C CA . PHE A 1 400 ? 1.348 118.933 50.158 1.00 53.29 400 PHE A CA 1
ATOM 3185 C C . PHE A 1 400 ? 1.847 118.007 51.259 1.00 56.19 400 PHE A C 1
ATOM 3186 O O . PHE A 1 400 ? 1.471 116.838 51.304 1.00 61.25 400 PHE A O 1
ATOM 3194 N N . PHE A 1 401 ? 2.695 118.529 52.141 1.00 54.97 401 PHE A N 1
ATOM 3195 C CA . PHE A 1 401 ? 3.231 117.724 53.227 1.00 60.53 401 PHE A CA 1
ATOM 3196 C C . PHE A 1 401 ? 2.178 117.478 54.299 1.00 64.00 401 PHE A C 1
ATOM 3197 O O . PHE A 1 401 ? 2.168 116.427 54.945 1.00 66.88 401 PHE A O 1
ATOM 3205 N N . GLU A 1 402 ? 1.288 118.448 54.486 1.00 66.06 402 GLU A N 1
ATOM 3206 C CA . GLU A 1 402 ? 0.224 118.314 55.472 1.00 63.58 402 GLU A CA 1
ATOM 3207 C C . GLU A 1 402 ? -0.701 117.166 55.069 1.00 63.79 402 GLU A C 1
ATOM 3208 O O . GLU A 1 402 ? -1.167 116.406 55.922 1.00 62.50 402 GLU A O 1
ATOM 3214 N N . GLN A 1 403 ? -0.953 117.045 53.767 1.00 61.35 403 GLN A N 1
ATOM 3215 C CA . GLN A 1 403 ? -1.800 115.983 53.233 1.00 64.85 403 GLN A CA 1
ATOM 3216 C C . GLN A 1 403 ? -1.171 114.620 53.431 1.00 65.26 403 GLN A C 1
ATOM 3217 O O . GLN A 1 403 ? -1.757 113.747 54.053 1.00 69.13 403 GLN A O 1
ATOM 3223 N N . LEU A 1 404 ? 0.022 114.444 52.872 1.00 69.39 404 LEU A N 1
ATOM 3224 C CA . LEU A 1 404 ? 0.748 113.185 52.968 1.00 63.38 404 LEU A CA 1
ATOM 3225 C C . LEU A 1 404 ? 0.676 112.681 54.398 1.00 64.19 404 LEU A C 1
ATOM 3226 O O . LEU A 1 404 ? 0.387 111.508 54.631 1.00 63.02 404 LEU A O 1
ATOM 3231 N N . LEU A 1 405 ? 0.934 113.562 55.361 1.00 64.05 405 LEU A N 1
ATOM 3232 C CA . LEU A 1 405 ? 0.885 113.143 56.758 1.00 69.60 405 LEU A CA 1
ATOM 3233 C C . LEU A 1 405 ? -0.519 112.687 57.145 1.00 70.89 405 LEU A C 1
ATOM 3234 O O . LEU A 1 405 ? -0.683 111.814 57.999 1.00 73.32 405 LEU A O 1
ATOM 3239 N N . ALA A 1 406 ? -1.521 113.289 56.509 1.00 68.81 406 ALA A N 1
ATOM 3240 C CA . ALA A 1 406 ? -2.921 112.971 56.759 1.00 66.78 406 ALA A CA 1
ATOM 3241 C C . ALA A 1 406 ? -3.289 111.628 56.145 1.00 66.83 406 ALA A C 1
ATOM 3242 O O . ALA A 1 406 ? -3.707 110.716 56.859 1.00 65.78 406 ALA A O 1
ATOM 3244 N N . ARG A 1 407 ? -3.153 111.513 54.824 1.00 66.22 407 ARG A N 1
ATOM 3245 C CA . ARG A 1 407 ? -3.448 110.259 54.132 1.00 71.16 407 ARG A CA 1
ATOM 3246 C C . ARG A 1 407 ? -2.856 109.102 54.943 1.00 75.18 407 ARG A C 1
ATOM 3247 O O . ARG A 1 407 ? -3.334 107.968 54.881 1.00 74.43 407 ARG A O 1
ATOM 3255 N N . PHE A 1 408 ? -1.813 109.417 55.708 1.00 78.17 408 PHE A N 1
ATOM 3256 C CA . PHE A 1 408 ? -1.128 108.454 56.561 1.00 81.27 408 PHE A CA 1
ATOM 3257 C C . PHE A 1 408 ? -1.991 108.192 57.798 1.00 84.41 408 PHE A C 1
ATOM 3258 O O . PHE A 1 408 ? -2.279 107.044 58.140 1.00 82.17 408 PHE A O 1
ATOM 3266 N N . GLN A 1 409 ? -2.400 109.272 58.458 1.00 88.47 409 GLN A N 1
ATOM 3267 C CA . GLN A 1 409 ? -3.244 109.191 59.645 1.00 90.36 409 GLN A CA 1
ATOM 3268 C C . GLN A 1 409 ? -4.459 108.334 59.322 1.00 91.18 409 GLN A C 1
ATOM 3269 O O . GLN A 1 409 ? -4.688 107.296 59.943 1.00 89.80 409 GLN A O 1
ATOM 3275 N N . GLN A 1 410 ? -5.227 108.783 58.334 1.00 92.85 410 GLN A N 1
ATOM 3276 C CA . GLN A 1 410 ? -6.436 108.093 57.907 1.00 93.59 410 GLN A CA 1
ATOM 3277 C C . GLN A 1 410 ? -6.159 106.720 57.290 1.00 92.02 410 GLN A C 1
ATOM 3278 O O . GLN A 1 410 ? -6.898 106.252 56.423 1.00 95.52 410 GLN A O 1
ATOM 3284 N N . VAL A 1 411 ? -5.088 106.081 57.750 1.00 88.46 411 VAL A N 1
ATOM 3285 C CA . VAL A 1 411 ? -4.704 104.748 57.295 1.00 83.71 411 VAL A CA 1
ATOM 3286 C C . VAL A 1 411 ? -3.888 104.100 58.415 1.00 82.80 411 VAL A C 1
ATOM 3287 O O . VAL A 1 411 ? -3.086 103.188 58.196 1.00 76.72 411 VAL A O 1
ATOM 3291 N N . GLU A 1 412 ? -4.123 104.596 59.628 1.00 84.12 412 GLU A N 1
ATOM 3292 C CA . GLU A 1 412 ? -3.461 104.109 60.828 1.00 85.10 412 GLU A CA 1
ATOM 3293 C C . GLU A 1 412 ? -1.967 103.886 60.641 1.00 83.82 412 GLU A C 1
ATOM 3294 O O . GLU A 1 412 ? -1.467 102.768 60.746 1.00 83.44 412 GLU A O 1
ATOM 3300 N N . GLN A 1 413 ? -1.272 104.977 60.350 1.00 82.96 413 GLN A N 1
ATOM 3301 C CA . GLN A 1 413 ? 0.172 104.996 60.169 1.00 80.70 413 GLN A CA 1
ATOM 3302 C C . GLN A 1 413 ? 0.797 103.658 59.756 1.00 80.34 413 GLN A C 1
ATOM 3303 O O . GLN A 1 413 ? 1.783 103.205 60.350 1.00 78.23 413 GLN A O 1
ATOM 3309 N N . ASP A 1 414 ? 0.220 103.038 58.728 1.00 77.98 414 ASP A N 1
ATOM 3310 C CA . ASP A 1 414 ? 0.719 101.768 58.212 1.00 73.85 414 ASP A CA 1
ATOM 3311 C C . ASP A 1 414 ? 1.530 102.017 56.944 1.00 70.05 414 ASP A C 1
ATOM 3312 O O . ASP A 1 414 ? 0.984 102.040 55.841 1.00 65.57 414 ASP A O 1
ATOM 3317 N N . VAL A 1 415 ? 2.836 102.194 57.111 1.00 68.51 415 VAL A N 1
ATOM 3318 C CA . VAL A 1 415 ? 3.736 102.450 55.993 1.00 68.25 415 VAL A CA 1
ATOM 3319 C C . VAL A 1 415 ? 3.368 101.707 54.710 1.00 68.56 415 VAL A C 1
ATOM 3320 O O . VAL A 1 415 ? 3.322 102.305 53.637 1.00 72.68 415 VAL A O 1
ATOM 3324 N N . ALA A 1 416 ? 3.105 100.410 54.815 1.00 69.59 416 ALA A N 1
ATOM 3325 C CA . ALA A 1 416 ? 2.764 99.609 53.636 1.00 72.48 416 ALA A CA 1
ATOM 3326 C C . ALA A 1 416 ? 1.425 100.004 53.011 1.00 71.61 416 ALA A C 1
ATOM 3327 O O . ALA A 1 416 ? 1.253 99.957 51.786 1.00 65.97 416 ALA A O 1
ATOM 3329 N N . ARG A 1 417 ? 0.477 100.392 53.853 1.00 72.03 417 ARG A N 1
ATOM 3330 C CA . ARG A 1 417 ? -0.828 100.789 53.358 1.00 78.02 417 ARG A CA 1
ATOM 3331 C C . ARG A 1 417 ? -0.739 102.108 52.590 1.00 81.38 417 ARG A C 1
ATOM 3332 O O . ARG A 1 417 ? -1.320 102.242 51.504 1.00 81.12 417 ARG A O 1
ATOM 3340 N N . LEU A 1 418 ? 0.001 103.072 53.143 1.00 80.04 418 LEU A N 1
ATOM 3341 C CA . LEU A 1 418 ? 0.165 104.375 52.498 1.00 76.46 418 LEU A CA 1
ATOM 3342 C C . LEU A 1 418 ? 0.897 104.240 51.160 1.00 77.87 418 LEU A C 1
ATOM 3343 O O . LEU A 1 418 ? 0.543 104.896 50.179 1.00 77.82 418 LEU A O 1
ATOM 3348 N N . LEU A 1 419 ? 1.921 103.390 51.122 1.00 76.30 419 LEU A N 1
ATOM 3349 C CA . LEU A 1 419 ? 2.669 103.170 49.891 1.00 74.74 419 LEU A CA 1
ATOM 3350 C C . LEU A 1 419 ? 1.764 102.440 48.916 1.00 73.96 419 LEU A C 1
ATOM 3351 O O . LEU A 1 419 ? 1.994 102.431 47.701 1.00 72.84 419 LEU A O 1
ATOM 3356 N N . ALA A 1 420 ? 0.719 101.839 49.473 1.00 74.48 420 ALA A N 1
ATOM 3357 C CA . ALA A 1 420 ? -0.257 101.092 48.699 1.00 71.80 420 ALA A CA 1
ATOM 3358 C C . ALA A 1 420 ? -1.163 102.000 47.871 1.00 66.04 420 ALA A C 1
ATOM 3359 O O . ALA A 1 420 ? -1.476 101.683 46.727 1.00 61.43 420 ALA A O 1
ATOM 3361 N N . GLU A 1 421 ? -1.579 103.127 48.444 1.00 66.42 421 GLU A N 1
ATOM 3362 C CA . GLU A 1 421 ? -2.456 104.051 47.723 1.00 72.07 421 GLU A CA 1
ATOM 3363 C C . GLU A 1 421 ? -1.794 104.534 46.440 1.00 70.83 421 GLU A C 1
ATOM 3364 O O . GLU A 1 421 ? -0.574 104.457 46.299 1.00 72.54 421 GLU A O 1
ATOM 3370 N N . PRO A 1 422 ? -2.594 105.028 45.479 1.00 71.47 422 PRO A N 1
ATOM 3371 C CA . PRO A 1 422 ? -2.076 105.532 44.198 1.00 71.67 422 PRO A CA 1
ATOM 3372 C C . PRO A 1 422 ? -1.186 106.771 44.401 1.00 72.58 422 PRO A C 1
ATOM 3373 O O . PRO A 1 422 ? -1.362 107.519 45.368 1.00 73.56 422 PRO A O 1
ATOM 3377 N N . ALA A 1 423 ? -0.234 106.986 43.498 1.00 69.95 423 ALA A N 1
ATOM 3378 C CA . ALA A 1 423 ? 0.671 108.130 43.611 1.00 67.77 423 ALA A CA 1
ATOM 3379 C C . ALA A 1 423 ? -0.105 109.450 43.661 1.00 67.68 423 ALA A C 1
ATOM 3380 O O . ALA A 1 423 ? 0.153 110.311 44.504 1.00 57.56 423 ALA A O 1
ATOM 3382 N N . ALA A 1 424 ? -1.065 109.588 42.752 1.00 72.37 424 ALA A N 1
ATOM 3383 C CA . ALA A 1 424 ? -1.899 110.782 42.660 1.00 74.06 424 ALA A CA 1
ATOM 3384 C C . ALA A 1 424 ? -2.763 110.993 43.909 1.00 75.27 424 ALA A C 1
ATOM 3385 O O . ALA A 1 424 ? -2.501 110.348 44.947 1.00 76.43 424 ALA A O 1
ATOM 3387 N N . MET B 1 1 ? 46.418 80.079 19.808 1.00 38.10 1 MET B N 1
ATOM 3388 C CA . MET B 1 1 ? 46.688 81.273 18.971 1.00 37.60 1 MET B CA 1
ATOM 3389 C C . MET B 1 1 ? 45.480 82.221 18.926 1.00 41.07 1 MET B C 1
ATOM 3390 O O . MET B 1 1 ? 44.326 81.776 18.873 1.00 36.26 1 MET B O 1
ATOM 3395 N N . LEU B 1 2 ? 45.746 83.525 18.956 1.00 42.13 2 LEU B N 1
ATOM 3396 C CA . LEU B 1 2 ? 44.673 84.513 18.884 1.00 43.06 2 LEU B CA 1
ATOM 3397 C C . LEU B 1 2 ? 44.291 84.725 17.424 1.00 43.43 2 LEU B C 1
ATOM 3398 O O . LEU B 1 2 ? 45.077 84.442 16.512 1.00 40.00 2 LEU B O 1
ATOM 3403 N N . LEU B 1 3 ? 43.088 85.233 17.199 1.00 43.28 3 LEU B N 1
ATOM 3404 C CA . LEU B 1 3 ? 42.646 85.457 15.838 1.00 39.72 3 LEU B CA 1
ATOM 3405 C C . LEU B 1 3 ? 43.589 86.397 15.107 1.00 38.72 3 LEU B C 1
ATOM 3406 O O . LEU B 1 3 ? 43.932 86.166 13.958 1.00 40.33 3 LEU B O 1
ATOM 3411 N N . ALA B 1 4 ? 44.023 87.451 15.779 1.00 34.85 4 ALA B N 1
ATOM 3412 C CA . ALA B 1 4 ? 44.916 88.408 15.160 1.00 31.41 4 ALA B CA 1
ATOM 3413 C C . ALA B 1 4 ? 46.247 87.784 14.777 1.00 37.67 4 ALA B C 1
ATOM 3414 O O . ALA B 1 4 ? 47.000 88.340 13.967 1.00 42.91 4 ALA B O 1
ATOM 3416 N N . GLN B 1 5 ? 46.548 86.630 15.361 1.00 39.07 5 GLN B N 1
ATOM 3417 C CA . GLN B 1 5 ? 47.815 85.963 15.083 1.00 38.57 5 GLN B CA 1
ATOM 3418 C C . GLN B 1 5 ? 47.751 85.026 13.894 1.00 36.78 5 GLN B C 1
ATOM 3419 O O . GLN B 1 5 ? 48.735 84.873 13.175 1.00 39.58 5 GLN B O 1
ATOM 3425 N N . LYS B 1 6 ? 46.587 84.416 13.691 1.00 37.59 6 LYS B N 1
ATOM 3426 C CA . LYS B 1 6 ? 46.366 83.478 12.595 1.00 38.67 6 LYS B CA 1
ATOM 3427 C C . LYS B 1 6 ? 46.832 83.943 11.209 1.00 37.33 6 LYS B C 1
ATOM 3428 O O . LYS B 1 6 ? 47.494 83.193 10.495 1.00 36.85 6 LYS B O 1
ATOM 3434 N N . PRO B 1 7 ? 46.496 85.175 10.802 1.00 37.56 7 PRO B N 1
ATOM 3435 C CA . PRO B 1 7 ? 47.009 85.486 9.467 1.00 36.88 7 PRO B CA 1
ATOM 3436 C C . PRO B 1 7 ? 48.518 85.464 9.358 1.00 36.14 7 PRO B C 1
ATOM 3437 O O . PRO B 1 7 ? 49.053 85.123 8.306 1.00 43.47 7 PRO B O 1
ATOM 3441 N N . PHE B 1 8 ? 49.222 85.812 10.426 1.00 36.87 8 PHE B N 1
ATOM 3442 C CA . PHE B 1 8 ? 50.676 85.775 10.328 1.00 37.98 8 PHE B CA 1
ATOM 3443 C C . PHE B 1 8 ? 51.093 84.322 10.194 1.00 36.74 8 PHE B C 1
ATOM 3444 O O . PHE B 1 8 ? 51.973 84.002 9.409 1.00 41.16 8 PHE B O 1
ATOM 3452 N N . TRP B 1 9 ? 50.444 83.444 10.950 1.00 41.19 9 TRP B N 1
ATOM 3453 C CA . TRP B 1 9 ? 50.770 82.020 10.913 1.00 45.49 9 TRP B CA 1
ATOM 3454 C C . TRP B 1 9 ? 50.613 81.514 9.488 1.00 48.09 9 TRP B C 1
ATOM 3455 O O . TRP B 1 9 ? 51.497 80.840 8.949 1.00 48.15 9 TRP B O 1
ATOM 3466 N N . GLN B 1 10 ? 49.480 81.861 8.885 1.00 51.53 10 GLN B N 1
ATOM 3467 C CA . GLN B 1 10 ? 49.173 81.483 7.511 1.00 49.67 10 GLN B CA 1
ATOM 3468 C C . GLN B 1 10 ? 50.266 81.957 6.565 1.00 46.75 10 GLN B C 1
ATOM 3469 O O . GLN B 1 10 ? 50.811 81.166 5.794 1.00 45.69 10 GLN B O 1
ATOM 3475 N N . ARG B 1 11 ? 50.595 83.242 6.621 1.00 40.52 11 ARG B N 1
ATOM 3476 C CA . ARG B 1 11 ? 51.624 83.745 5.738 1.00 39.88 11 ARG B CA 1
ATOM 3477 C C . ARG B 1 11 ? 52.885 82.905 5.850 1.00 44.55 11 ARG B C 1
ATOM 3478 O O . ARG B 1 11 ? 53.498 82.566 4.843 1.00 48.77 11 ARG B O 1
ATOM 3486 N N . HIS B 1 12 ? 53.271 82.535 7.063 1.00 44.73 12 HIS B N 1
ATOM 3487 C CA . HIS B 1 12 ? 54.471 81.724 7.212 1.00 46.47 12 HIS B CA 1
ATOM 3488 C C . HIS B 1 12 ? 54.357 80.360 6.497 1.00 49.14 12 HIS B C 1
ATOM 3489 O O . HIS B 1 12 ? 55.309 79.911 5.844 1.00 44.17 12 HIS B O 1
ATOM 3496 N N . LEU B 1 13 ? 53.213 79.691 6.640 1.00 48.21 13 LEU B N 1
ATOM 3497 C CA . LEU B 1 13 ? 53.014 78.391 6.002 1.00 47.40 13 LEU B CA 1
ATOM 3498 C C . LEU B 1 13 ? 53.034 78.493 4.496 1.00 48.80 13 LEU B C 1
ATOM 3499 O O . LEU B 1 13 ? 53.568 77.624 3.820 1.00 52.32 13 LEU B O 1
ATOM 3504 N N . ALA B 1 14 ? 52.443 79.559 3.979 1.00 49.27 14 ALA B N 1
ATOM 3505 C CA . ALA B 1 14 ? 52.360 79.785 2.547 1.00 52.02 14 ALA B CA 1
ATOM 3506 C C . ALA B 1 14 ? 53.696 80.152 1.899 1.00 56.91 14 ALA B C 1
ATOM 3507 O O . ALA B 1 14 ? 53.837 80.070 0.678 1.00 62.58 14 ALA B O 1
ATOM 3509 N N . TYR B 1 15 ? 54.669 80.567 2.704 1.00 58.45 15 TYR B N 1
ATOM 3510 C CA . TYR B 1 15 ? 55.991 80.927 2.187 1.00 62.56 15 TYR B CA 1
ATOM 3511 C C . TYR B 1 15 ? 57.041 80.673 3.275 1.00 65.73 15 TYR B C 1
ATOM 3512 O O . TYR B 1 15 ? 57.705 81.595 3.735 1.00 67.05 15 TYR B O 1
ATOM 3521 N N . PRO B 1 16 ? 57.213 79.406 3.683 1.00 71.37 16 PRO B N 1
ATOM 3522 C CA . PRO B 1 16 ? 58.152 78.954 4.715 1.00 76.84 16 PRO B CA 1
ATOM 3523 C C . PRO B 1 16 ? 59.559 79.535 4.669 1.00 81.43 16 PRO B C 1
ATOM 3524 O O . PRO B 1 16 ? 60.145 79.832 5.712 1.00 84.68 16 PRO B O 1
ATOM 3528 N N . HIS B 1 17 ? 60.112 79.683 3.472 1.00 83.36 17 HIS B N 1
ATOM 3529 C CA . HIS B 1 17 ? 61.458 80.225 3.354 1.00 85.67 17 HIS B CA 1
ATOM 3530 C C . HIS B 1 17 ? 61.576 81.648 3.907 1.00 84.58 17 HIS B C 1
ATOM 3531 O O . HIS B 1 17 ? 62.161 81.852 4.975 1.00 86.24 17 HIS B O 1
ATOM 3538 N N . ILE B 1 18 ? 60.998 82.615 3.197 1.00 80.76 18 ILE B N 1
ATOM 3539 C CA . ILE B 1 18 ? 61.043 84.033 3.574 1.00 81.28 18 ILE B CA 1
ATOM 3540 C C . ILE B 1 18 ? 60.468 84.465 4.931 1.00 80.08 18 ILE B C 1
ATOM 3541 O O . ILE B 1 18 ? 59.402 84.004 5.358 1.00 77.93 18 ILE B O 1
ATOM 3546 N N . ASN B 1 19 ? 61.183 85.378 5.587 1.00 76.30 19 ASN B N 1
ATOM 3547 C CA . ASN B 1 19 ? 60.753 85.937 6.864 1.00 70.31 19 ASN B CA 1
ATOM 3548 C C . ASN B 1 19 ? 60.105 87.283 6.521 1.00 64.00 19 ASN B C 1
ATOM 3549 O O . ASN B 1 19 ? 60.720 88.340 6.643 1.00 64.23 19 ASN B O 1
ATOM 3554 N N . LEU B 1 20 ? 58.850 87.204 6.085 1.00 58.22 20 LEU B N 1
ATOM 3555 C CA . LEU B 1 20 ? 58.029 88.349 5.682 1.00 56.96 20 LEU B CA 1
ATOM 3556 C C . LEU B 1 20 ? 57.555 89.342 6.743 1.00 55.57 20 LEU B C 1
ATOM 3557 O O . LEU B 1 20 ? 57.424 90.536 6.473 1.00 52.15 20 LEU B O 1
ATOM 3562 N N . ASP B 1 21 ? 57.273 88.857 7.943 1.00 52.80 21 ASP B N 1
ATOM 3563 C CA . ASP B 1 21 ? 56.775 89.741 8.983 1.00 48.44 21 ASP B CA 1
ATOM 3564 C C . ASP B 1 21 ? 57.696 89.840 10.184 1.00 49.08 21 ASP B C 1
ATOM 3565 O O . ASP B 1 21 ? 57.647 89.032 11.105 1.00 56.51 21 ASP B O 1
ATOM 3570 N N . THR B 1 22 ? 58.542 90.853 10.159 1.00 42.48 22 THR B N 1
ATOM 3571 C CA . THR B 1 22 ? 59.490 91.065 11.221 1.00 39.32 22 THR B CA 1
ATOM 3572 C C . THR B 1 22 ? 59.493 92.520 11.614 1.00 41.93 22 THR B C 1
ATOM 3573 O O . THR B 1 22 ? 59.313 93.394 10.776 1.00 43.19 22 THR B O 1
ATOM 3577 N N . VAL B 1 23 ? 59.684 92.766 12.901 1.00 39.56 23 VAL B N 1
ATOM 3578 C CA . VAL B 1 23 ? 59.757 94.109 13.435 1.00 41.46 23 VAL B CA 1
ATOM 3579 C C . VAL B 1 23 ? 61.115 94.137 14.114 1.00 46.05 23 VAL B C 1
ATOM 3580 O O . VAL B 1 23 ? 61.416 93.303 14.980 1.00 46.63 23 VAL B O 1
ATOM 3584 N N . ALA B 1 24 ? 61.947 95.086 13.714 1.00 43.39 24 ALA B N 1
ATOM 3585 C CA . ALA B 1 24 ? 63.273 95.168 14.275 1.00 40.41 24 ALA B CA 1
ATOM 3586 C C . ALA B 1 24 ? 63.802 96.581 14.304 1.00 42.23 24 ALA B C 1
ATOM 3587 O O . ALA B 1 24 ? 63.879 97.229 13.276 1.00 52.12 24 ALA B O 1
ATOM 3589 N N . HIS B 1 25 ? 64.173 97.053 15.486 1.00 44.11 25 HIS B N 1
ATOM 3590 C CA . HIS B 1 25 ? 64.730 98.392 15.634 1.00 43.87 25 HIS B CA 1
ATOM 3591 C C . HIS B 1 25 ? 66.179 98.315 16.091 1.00 41.23 25 HIS B C 1
ATOM 3592 O O . HIS B 1 25 ? 66.627 97.304 16.612 1.00 46.84 25 HIS B O 1
ATOM 3599 N N . SER B 1 26 ? 66.912 99.393 15.876 1.00 39.25 26 SER B N 1
ATOM 3600 C CA . SER B 1 26 ? 68.283 99.493 16.333 1.00 37.06 26 SER B CA 1
ATOM 3601 C C . SER B 1 26 ? 68.232 100.811 17.094 1.00 37.92 26 SER B C 1
ATOM 3602 O O . SER B 1 26 ? 67.478 101.710 16.721 1.00 40.91 26 SER B O 1
ATOM 3605 N N . LEU B 1 27 ? 68.968 100.915 18.191 1.00 41.17 27 LEU B N 1
ATOM 3606 C CA . LEU B 1 27 ? 68.973 102.158 18.966 1.00 41.18 27 LEU B CA 1
ATOM 3607 C C . LEU B 1 27 ? 70.429 102.478 19.162 1.00 41.22 27 LEU B C 1
ATOM 3608 O O . LEU B 1 27 ? 71.171 101.682 19.750 1.00 40.17 27 LEU B O 1
ATOM 3613 N N . ARG B 1 28 ? 70.853 103.625 18.647 1.00 45.13 28 ARG B N 1
ATOM 3614 C CA . ARG B 1 28 ? 72.241 104.010 18.802 1.00 47.32 28 ARG B CA 1
ATOM 3615 C C . ARG B 1 28 ? 72.313 105.025 19.926 1.00 46.73 28 ARG B C 1
ATOM 3616 O O . ARG B 1 28 ? 71.681 106.079 19.864 1.00 46.70 28 ARG B O 1
ATOM 3624 N N . LEU B 1 29 ? 73.055 104.671 20.970 1.00 44.44 29 LEU B N 1
ATOM 3625 C CA . LEU B 1 29 ? 73.207 105.530 22.132 1.00 48.20 29 LEU B CA 1
ATOM 3626 C C . LEU B 1 29 ? 74.583 106.180 22.169 1.00 47.93 29 LEU B C 1
ATOM 3627 O O . LEU B 1 29 ? 75.618 105.500 22.292 1.00 47.16 29 LEU B O 1
ATOM 3632 N N . THR B 1 30 ? 74.592 107.503 22.067 1.00 44.68 30 THR B N 1
ATOM 3633 C CA . THR B 1 30 ? 75.847 108.240 22.086 1.00 47.27 30 THR B CA 1
ATOM 3634 C C . THR B 1 30 ? 75.930 109.025 23.398 1.00 45.60 30 THR B C 1
ATOM 3635 O O . THR B 1 30 ? 75.038 109.822 23.729 1.00 42.55 30 THR B O 1
ATOM 3639 N N . GLY B 1 31 ? 76.996 108.752 24.154 1.00 46.73 31 GLY B N 1
ATOM 3640 C CA . GLY B 1 31 ? 77.192 109.381 25.454 1.00 52.38 31 GLY B CA 1
ATOM 3641 C C . GLY B 1 31 ? 77.946 108.480 26.432 1.00 55.40 31 GLY B C 1
ATOM 3642 O O . GLY B 1 31 ? 78.495 107.448 26.028 1.00 54.82 31 GLY B O 1
ATOM 3643 N N . PRO B 1 32 ? 78.008 108.847 27.727 1.00 57.35 32 PRO B N 1
ATOM 3644 C CA . PRO B 1 32 ? 78.706 108.069 28.766 1.00 57.28 32 PRO B CA 1
ATOM 3645 C C . PRO B 1 32 ? 77.794 107.050 29.472 1.00 53.71 32 PRO B C 1
ATOM 3646 O O . PRO B 1 32 ? 77.684 107.007 30.692 1.00 53.40 32 PRO B O 1
ATOM 3650 N N . LEU B 1 33 ? 77.138 106.236 28.670 1.00 53.69 33 LEU B N 1
ATOM 3651 C CA . LEU B 1 33 ? 76.233 105.208 29.147 1.00 47.33 33 LEU B CA 1
ATOM 3652 C C . LEU B 1 33 ? 76.944 104.234 30.079 1.00 45.55 33 LEU B C 1
ATOM 3653 O O . LEU B 1 33 ? 78.117 103.938 29.886 1.00 41.59 33 LEU B O 1
ATOM 3658 N N . ASP B 1 34 ? 76.237 103.738 31.091 1.00 43.99 34 ASP B N 1
ATOM 3659 C CA . ASP B 1 34 ? 76.817 102.737 31.984 1.00 39.58 34 ASP B CA 1
ATOM 3660 C C . ASP B 1 34 ? 76.498 101.388 31.300 1.00 40.25 34 ASP B C 1
ATOM 3661 O O . ASP B 1 34 ? 75.383 100.860 31.435 1.00 36.43 34 ASP B O 1
ATOM 3666 N N . THR B 1 35 ? 77.459 100.844 30.555 1.00 35.17 35 THR B N 1
ATOM 3667 C CA . THR B 1 35 ? 77.248 99.586 29.849 1.00 37.15 35 THR B CA 1
ATOM 3668 C C . THR B 1 35 ? 76.572 98.531 30.717 1.00 40.84 35 THR B C 1
ATOM 3669 O O . THR B 1 35 ? 75.468 98.072 30.401 1.00 41.82 35 THR B O 1
ATOM 3673 N N . THR B 1 36 ? 77.219 98.161 31.819 1.00 41.34 36 THR B N 1
ATOM 3674 C CA . THR B 1 36 ? 76.664 97.151 32.709 1.00 37.27 36 THR B CA 1
ATOM 3675 C C . THR B 1 36 ? 75.220 97.391 33.133 1.00 32.83 36 THR B C 1
ATOM 3676 O O . THR B 1 36 ? 74.406 96.474 33.090 1.00 34.94 36 THR B O 1
ATOM 3680 N N . LEU B 1 37 ? 74.893 98.605 33.552 1.00 31.91 37 LEU B N 1
ATOM 3681 C CA . LEU B 1 37 ? 73.521 98.881 33.973 1.00 35.37 37 LEU B CA 1
ATOM 3682 C C . LEU B 1 37 ? 72.542 98.790 32.803 1.00 36.28 37 LEU B C 1
ATOM 3683 O O . LEU B 1 37 ? 71.356 98.527 32.985 1.00 30.91 37 LEU B O 1
ATOM 3688 N N . LEU B 1 38 ? 73.046 99.028 31.599 1.00 36.98 38 LEU B N 1
ATOM 3689 C CA . LEU B 1 38 ? 72.208 98.983 30.42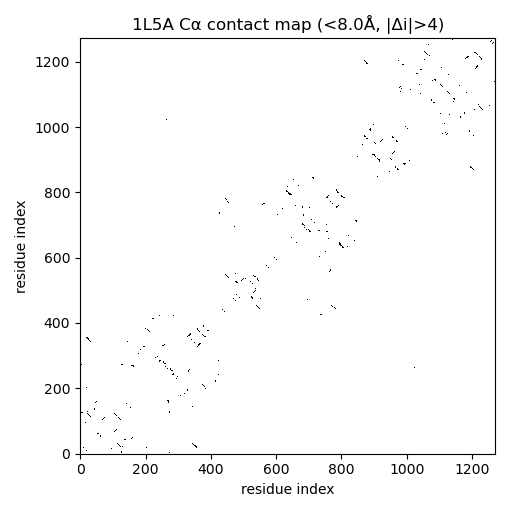5 1.00 34.60 38 LEU B CA 1
ATOM 3690 C C . LEU B 1 38 ? 71.868 97.515 30.199 1.00 35.05 38 LEU B C 1
ATOM 3691 O O . LEU B 1 38 ? 70.690 97.140 30.018 1.00 30.39 38 LEU B O 1
ATOM 3696 N N . LEU B 1 39 ? 72.903 96.682 30.234 1.00 26.46 39 LEU B N 1
ATOM 3697 C CA . LEU B 1 39 ? 72.712 95.260 30.036 1.00 27.83 39 LEU B CA 1
ATOM 3698 C C . LEU B 1 39 ? 71.761 94.676 31.089 1.00 31.96 39 LEU B C 1
ATOM 3699 O O . LEU B 1 39 ? 70.969 93.780 30.797 1.00 32.79 39 LEU B O 1
ATOM 3704 N N . ARG B 1 40 ? 71.818 95.190 32.311 1.00 35.50 40 ARG B N 1
ATOM 3705 C CA . ARG B 1 40 ? 70.934 94.684 33.353 1.00 35.47 40 ARG B CA 1
ATOM 3706 C C . ARG B 1 40 ? 69.516 95.105 33.006 1.00 31.41 40 ARG B C 1
ATOM 3707 O O . ARG B 1 40 ? 68.583 94.306 33.084 1.00 32.57 40 ARG B O 1
ATOM 3715 N N . ALA B 1 41 ? 69.371 96.368 32.620 1.00 32.08 41 ALA B N 1
ATOM 3716 C CA . ALA B 1 41 ? 68.080 96.948 32.240 1.00 33.71 41 ALA B CA 1
ATOM 3717 C C . ALA B 1 41 ? 67.457 96.174 31.079 1.00 34.55 41 ALA B C 1
ATOM 3718 O O . ALA B 1 41 ? 66.263 95.858 31.094 1.00 32.78 41 ALA B O 1
ATOM 3720 N N . LEU B 1 42 ? 68.262 95.871 30.065 1.00 28.54 42 LEU B N 1
ATOM 3721 C CA . LEU B 1 42 ? 67.740 95.111 28.946 1.00 30.68 42 LEU B CA 1
ATOM 3722 C C . LEU B 1 42 ? 67.291 93.737 29.447 1.00 34.07 42 LEU B C 1
ATOM 3723 O O . LEU B 1 42 ? 66.217 93.246 29.086 1.00 38.24 42 LEU B O 1
ATOM 3728 N N . HIS B 1 43 ? 68.113 93.128 30.301 1.00 36.63 43 HIS B N 1
ATOM 3729 C CA . HIS B 1 43 ? 67.807 91.811 30.865 1.00 34.82 43 HIS B CA 1
ATOM 3730 C C . HIS B 1 43 ? 66.488 91.832 31.610 1.00 34.44 43 HIS B C 1
ATOM 3731 O O . HIS B 1 43 ? 65.641 90.957 31.424 1.00 33.29 43 HIS B O 1
ATOM 3738 N N . LEU B 1 44 ? 66.319 92.834 32.466 1.00 33.53 44 LEU B N 1
ATOM 3739 C CA . LEU B 1 44 ? 65.096 92.943 33.242 1.00 37.28 44 LEU B CA 1
ATOM 3740 C C . LEU B 1 44 ? 63.870 93.140 32.364 1.00 40.62 44 LEU B C 1
ATOM 3741 O O . LEU B 1 44 ? 62.809 92.549 32.615 1.00 38.85 44 LEU B O 1
ATOM 3746 N N . THR B 1 45 ? 64.031 93.962 31.328 1.00 35.54 45 THR B N 1
ATOM 3747 C CA . THR B 1 45 ? 62.938 94.272 30.429 1.00 35.02 45 THR B CA 1
ATOM 3748 C C . THR B 1 45 ? 62.421 93.058 29.656 1.00 36.66 45 THR B C 1
ATOM 3749 O O . THR B 1 45 ? 61.218 92.791 29.677 1.00 24.46 45 THR B O 1
ATOM 3753 N N . VAL B 1 46 ? 63.313 92.322 28.985 1.00 34.22 46 VAL B N 1
ATOM 3754 C CA . VAL B 1 46 ? 62.875 91.153 28.230 1.00 32.47 46 VAL B CA 1
ATOM 3755 C C . VAL B 1 46 ? 62.240 90.129 29.154 1.00 34.93 46 VAL B C 1
ATOM 3756 O O . VAL B 1 46 ? 61.374 89.364 28.740 1.00 43.25 46 VAL B O 1
ATOM 3760 N N . SER B 1 47 ? 62.644 90.119 30.419 1.00 32.37 47 SER B N 1
ATOM 3761 C CA . SER B 1 47 ? 62.089 89.137 31.343 1.00 29.85 47 SER B CA 1
ATOM 3762 C C . SER B 1 47 ? 60.699 89.448 31.790 1.00 30.78 47 SER B C 1
ATOM 3763 O O . SER B 1 47 ? 60.048 88.595 32.390 1.00 34.16 47 SER B O 1
ATOM 3766 N N . GLU B 1 48 ? 60.243 90.671 31.535 1.00 25.74 48 GLU B N 1
ATOM 3767 C CA . GLU B 1 48 ? 58.891 91.027 31.923 1.00 24.12 48 GLU B CA 1
ATOM 3768 C C . GLU B 1 48 ? 57.907 90.704 30.793 1.00 31.01 48 GLU B C 1
ATOM 3769 O O . GLU B 1 48 ? 56.704 90.674 31.023 1.00 36.37 48 GLU B O 1
ATOM 3775 N N . ILE B 1 49 ? 58.417 90.430 29.588 1.00 26.07 49 ILE B N 1
ATOM 3776 C CA . ILE B 1 49 ? 57.563 90.171 28.437 1.00 25.97 49 ILE B CA 1
ATOM 3777 C C . ILE B 1 49 ? 57.324 88.697 28.142 1.00 28.64 49 ILE B C 1
ATOM 3778 O O . ILE B 1 49 ? 58.029 88.070 27.351 1.00 29.51 49 ILE B O 1
ATOM 3783 N N . ASP B 1 50 ? 56.303 88.149 28.782 1.00 28.04 50 ASP B N 1
ATOM 3784 C CA . ASP B 1 50 ? 55.958 86.758 28.591 1.00 31.36 50 ASP B CA 1
ATOM 3785 C C . ASP B 1 50 ? 55.938 86.334 27.124 1.00 33.29 50 ASP B C 1
ATOM 3786 O O . ASP B 1 50 ? 56.483 85.296 26.780 1.00 37.61 50 ASP B O 1
ATOM 3791 N N . LEU B 1 51 ? 55.327 87.142 26.262 1.00 30.27 51 LEU B N 1
ATOM 3792 C CA . LEU B 1 51 ? 55.219 86.787 24.853 1.00 31.10 51 LEU B CA 1
ATOM 3793 C C . LEU B 1 51 ? 56.534 86.547 24.107 1.00 31.25 51 LEU B C 1
ATOM 3794 O O . LEU B 1 51 ? 56.531 85.892 23.078 1.00 31.78 51 LEU B O 1
ATOM 3799 N N . PHE B 1 52 ? 57.655 87.069 24.595 1.00 27.03 52 PHE B N 1
ATOM 3800 C CA . PHE B 1 52 ? 58.921 86.805 23.916 1.00 22.69 52 PHE B CA 1
ATOM 3801 C C . PHE B 1 52 ? 59.376 85.343 24.158 1.00 24.18 52 PHE B C 1
ATOM 3802 O O . PHE B 1 52 ? 60.350 84.880 23.584 1.00 21.75 52 PHE B O 1
ATOM 3810 N N . ARG B 1 53 ? 58.666 84.615 25.005 1.00 25.39 53 ARG B N 1
ATOM 3811 C CA . ARG B 1 53 ? 59.010 83.220 25.271 1.00 32.63 53 ARG B CA 1
ATOM 3812 C C . ARG B 1 53 ? 58.091 82.305 24.461 1.00 36.50 53 ARG B C 1
ATOM 3813 O O . ARG B 1 53 ? 58.167 81.079 24.550 1.00 34.56 53 ARG B O 1
ATOM 3821 N N . ALA B 1 54 ? 57.203 82.901 23.677 1.00 37.44 54 ALA B N 1
ATOM 3822 C CA . ALA B 1 54 ? 56.304 82.092 22.864 1.00 38.22 54 ALA B CA 1
ATOM 3823 C C . ALA B 1 54 ? 57.060 81.376 21.743 1.00 37.69 54 ALA B C 1
ATOM 3824 O O . ALA B 1 54 ? 58.004 81.903 21.151 1.00 36.72 54 ALA B O 1
ATOM 3826 N N . ARG B 1 55 ? 56.631 80.160 21.465 1.00 32.65 55 ARG B N 1
ATOM 3827 C CA . ARG B 1 55 ? 57.206 79.384 20.394 1.00 37.97 55 ARG B CA 1
ATOM 3828 C C . ARG B 1 55 ? 56.039 78.663 19.732 1.00 36.91 55 ARG B C 1
ATOM 3829 O O . ARG B 1 55 ? 55.039 78.358 20.395 1.00 30.57 55 ARG B O 1
ATOM 3837 N N . PHE B 1 56 ? 56.155 78.413 18.428 1.00 34.16 56 PHE B N 1
ATOM 3838 C CA . PHE B 1 56 ? 55.095 77.721 17.710 1.00 34.73 56 PHE B CA 1
ATOM 3839 C C . PHE B 1 56 ? 55.480 76.328 17.182 1.00 34.93 56 PHE B C 1
ATOM 3840 O O . PHE B 1 56 ? 56.518 76.141 16.548 1.00 29.96 56 PHE B O 1
ATOM 3848 N N . SER B 1 57 ? 54.629 75.350 17.464 1.00 41.37 57 SER B N 1
ATOM 3849 C CA . SER B 1 57 ? 54.832 73.975 17.004 1.00 46.09 57 SER B CA 1
ATOM 3850 C C . SER B 1 57 ? 54.614 73.866 15.493 1.00 48.35 57 SER B C 1
ATOM 3851 O O . SER B 1 57 ? 54.304 74.844 14.811 1.00 50.96 57 SER B O 1
ATOM 3854 N N . ALA B 1 58 ? 54.750 72.656 14.975 1.00 53.64 58 ALA B N 1
ATOM 3855 C CA . ALA B 1 58 ? 54.561 72.438 13.548 1.00 53.41 58 ALA B CA 1
ATOM 3856 C C . ALA B 1 58 ? 53.090 72.616 13.214 1.00 50.35 58 ALA B C 1
ATOM 3857 O O . ALA B 1 58 ? 52.750 73.121 12.143 1.00 44.67 58 ALA B O 1
ATOM 3859 N N . GLN B 1 59 ? 52.219 72.201 14.128 1.00 46.67 59 GLN B N 1
ATOM 3860 C CA . GLN B 1 59 ? 50.786 72.344 13.894 1.00 51.76 59 GLN B CA 1
ATOM 3861 C C . GLN B 1 59 ? 50.292 73.711 14.346 1.00 53.72 59 GLN B C 1
ATOM 3862 O O . GLN B 1 59 ? 49.093 73.906 14.560 1.00 52.21 59 GLN B O 1
ATOM 3868 N N . GLY B 1 60 ? 51.216 74.651 14.515 1.00 51.73 60 GLY B N 1
ATOM 3869 C CA . GLY B 1 60 ? 50.815 75.986 14.905 1.00 50.08 60 GLY B CA 1
ATOM 3870 C C . GLY B 1 60 ? 50.285 76.171 16.308 1.00 48.18 60 GLY B C 1
ATOM 3871 O O . GLY B 1 60 ? 49.533 77.117 16.567 1.00 47.82 60 GLY B O 1
ATOM 3872 N N . GLU B 1 61 ? 50.653 75.272 17.214 1.00 44.34 61 GLU B N 1
ATOM 3873 C CA . GLU B 1 61 ? 50.232 75.407 18.603 1.00 43.42 61 GLU B CA 1
ATOM 3874 C C . GLU B 1 61 ? 51.250 76.320 19.275 1.00 42.73 61 GLU B C 1
ATOM 3875 O O . GLU B 1 61 ? 52.457 76.136 19.128 1.00 45.60 61 GLU B O 1
ATOM 3881 N N . LEU B 1 62 ? 50.773 77.329 19.982 1.00 40.62 62 LEU B N 1
ATOM 3882 C CA . LEU B 1 62 ? 51.683 78.247 20.647 1.00 40.78 62 LEU B CA 1
ATOM 3883 C C . LEU B 1 62 ? 51.996 77.673 22.017 1.00 38.23 62 LEU B C 1
ATOM 3884 O O . LEU B 1 62 ? 51.088 77.357 22.783 1.00 40.61 62 LEU B O 1
ATOM 3889 N N . TYR B 1 63 ? 53.280 77.508 22.315 1.00 35.98 63 TYR B N 1
ATOM 3890 C CA . TYR B 1 63 ? 53.695 76.988 23.620 1.00 35.50 63 TYR B CA 1
ATOM 3891 C C . TYR B 1 63 ? 54.771 77.916 24.235 1.00 34.47 63 TYR B C 1
ATOM 3892 O O . TYR B 1 63 ? 55.279 78.825 23.576 1.00 33.61 63 TYR B O 1
ATOM 3901 N N . TRP B 1 64 ? 55.127 77.696 25.490 1.00 33.97 64 TRP B N 1
ATOM 3902 C CA . TRP B 1 64 ? 56.070 78.591 26.127 1.00 26.77 64 TRP B CA 1
ATOM 3903 C C . TRP B 1 64 ? 57.451 78.064 26.453 1.00 31.93 64 TRP B C 1
ATOM 3904 O O . TRP B 1 64 ? 57.603 76.982 26.991 1.00 35.37 64 TRP B O 1
ATOM 3915 N N . HIS B 1 65 ? 58.466 78.847 26.130 1.00 30.54 65 HIS B N 1
ATOM 3916 C CA . HIS B 1 65 ? 59.813 78.451 26.442 1.00 29.09 65 HIS B CA 1
ATOM 3917 C C . HIS B 1 65 ? 59.929 78.782 27.926 1.00 32.02 65 HIS B C 1
ATOM 3918 O O . HIS B 1 65 ? 59.335 79.740 28.400 1.00 33.25 65 HIS B O 1
ATOM 3925 N N . PRO B 1 66 ? 60.682 77.982 28.686 1.00 32.22 66 PRO B N 1
ATOM 3926 C CA . PRO B 1 66 ? 60.809 78.265 30.114 1.00 28.87 66 PRO B CA 1
ATOM 3927 C C . PRO B 1 66 ? 61.753 79.398 30.478 1.00 29.53 66 PRO B C 1
ATOM 3928 O O . PRO B 1 66 ? 61.648 79.949 31.575 1.00 36.26 66 PRO B O 1
ATOM 3932 N N . PHE B 1 67 ? 62.653 79.760 29.564 1.00 26.13 67 PHE B N 1
ATOM 3933 C CA . PHE B 1 67 ? 63.645 80.815 29.827 1.00 28.13 67 PHE B CA 1
ATOM 3934 C C . PHE B 1 67 ? 63.424 82.155 29.121 1.00 31.56 67 PHE B C 1
ATOM 3935 O O . PHE B 1 67 ? 62.878 82.217 28.022 1.00 34.59 67 PHE B O 1
ATOM 3943 N N . SER B 1 68 ? 63.864 83.236 29.749 1.00 31.58 68 SER B N 1
ATOM 3944 C CA . SER B 1 68 ? 63.742 84.545 29.124 1.00 33.06 68 SER B CA 1
ATOM 3945 C C . SER B 1 68 ? 64.690 84.547 27.909 1.00 29.47 68 SER B C 1
ATOM 3946 O O . SER B 1 68 ? 65.632 83.771 27.850 1.00 30.98 68 SER B O 1
ATOM 3949 N N . PRO B 1 69 ? 64.447 85.407 26.919 1.00 33.07 69 PRO B N 1
ATOM 3950 C CA . PRO B 1 69 ? 65.365 85.379 25.777 1.00 37.58 69 PRO B CA 1
ATOM 3951 C C . PRO B 1 69 ? 66.758 85.823 26.195 1.00 38.87 69 PRO B C 1
ATOM 3952 O O . PRO B 1 69 ? 66.910 86.670 27.071 1.00 39.49 69 PRO B O 1
ATOM 3956 N N . PRO B 1 70 ? 67.794 85.256 25.571 1.00 34.20 70 PRO B N 1
ATOM 3957 C CA . PRO B 1 70 ? 69.179 85.619 25.893 1.00 34.03 70 PRO B CA 1
ATOM 3958 C C . PRO B 1 70 ? 69.477 87.029 25.392 1.00 37.83 70 PRO B C 1
ATOM 3959 O O . PRO B 1 70 ? 68.821 87.526 24.481 1.00 39.78 70 PRO B O 1
ATOM 3963 N N . ILE B 1 71 ? 70.481 87.657 25.979 1.00 36.61 71 ILE B N 1
ATOM 3964 C CA . ILE B 1 71 ? 70.917 88.968 25.549 1.00 36.08 71 ILE B CA 1
ATOM 3965 C C . ILE B 1 71 ? 72.362 88.733 25.148 1.00 40.53 71 ILE B C 1
ATOM 3966 O O . ILE B 1 71 ? 73.174 88.356 25.981 1.00 48.16 71 ILE B O 1
ATOM 3971 N N . ASP B 1 72 ? 72.683 88.931 23.879 1.00 44.19 72 ASP B N 1
ATOM 3972 C CA . ASP B 1 72 ? 74.045 88.731 23.415 1.00 46.85 72 ASP B CA 1
ATOM 3973 C C . ASP B 1 72 ? 74.794 90.050 23.409 1.00 45.26 72 ASP B C 1
ATOM 3974 O O . ASP B 1 72 ? 74.450 90.970 22.674 1.00 50.50 72 ASP B O 1
ATOM 3979 N N . TYR B 1 73 ? 75.812 90.135 24.259 1.00 42.19 73 TYR B N 1
ATOM 3980 C CA . TYR B 1 73 ? 76.621 91.338 24.389 1.00 34.17 73 TYR B CA 1
ATOM 3981 C C . TYR B 1 73 ? 78.048 91.131 23.920 1.00 38.36 73 TYR B C 1
ATOM 3982 O O . TYR B 1 73 ? 78.668 90.109 24.207 1.00 34.50 73 TYR B O 1
ATOM 3991 N N . GLN B 1 74 ? 78.569 92.108 23.193 1.00 41.00 74 GLN B N 1
ATOM 3992 C CA . GLN B 1 74 ? 79.946 92.044 22.738 1.00 41.42 74 GLN B CA 1
ATOM 3993 C C . GLN B 1 74 ? 80.563 93.419 22.866 1.00 46.31 74 GLN B C 1
ATOM 3994 O O . GLN B 1 74 ? 79.966 94.425 22.447 1.00 46.54 74 GLN B O 1
ATOM 4000 N N . ASP B 1 75 ? 81.742 93.459 23.485 1.00 47.71 75 ASP B N 1
ATOM 4001 C CA . ASP B 1 75 ? 82.498 94.699 23.670 1.00 47.97 75 ASP B CA 1
ATOM 4002 C C . ASP B 1 75 ? 83.416 94.778 22.453 1.00 46.10 75 ASP B C 1
ATOM 4003 O O . ASP B 1 75 ? 84.382 94.032 22.359 1.00 40.10 75 ASP B O 1
ATOM 4008 N N . LEU B 1 76 ? 83.115 95.663 21.513 1.00 45.50 76 LEU B N 1
ATOM 4009 C CA . LEU B 1 76 ? 83.940 95.728 20.319 1.00 53.07 76 LEU B CA 1
ATOM 4010 C C . LEU B 1 76 ? 84.941 96.875 20.364 1.00 57.66 76 LEU B C 1
ATOM 4011 O O . LEU B 1 76 ? 85.608 97.168 19.371 1.00 57.34 76 LEU B O 1
ATOM 4016 N N . SER B 1 77 ? 85.049 97.498 21.536 1.00 61.48 77 SER B N 1
ATOM 4017 C CA . SER B 1 77 ? 85.961 98.616 21.774 1.00 59.92 77 SER B CA 1
ATOM 4018 C C . SER B 1 77 ? 87.402 98.338 21.354 1.00 61.16 77 SER B C 1
ATOM 4019 O O . SER B 1 77 ? 88.046 99.189 20.748 1.00 59.61 77 SER B O 1
ATOM 4022 N N . ILE B 1 78 ? 87.909 97.152 21.679 1.00 62.38 78 ILE B N 1
ATOM 4023 C CA . ILE B 1 78 ? 89.285 96.808 21.347 1.00 65.40 78 ILE B CA 1
ATOM 4024 C C . ILE B 1 78 ? 89.467 96.415 19.885 1.00 69.33 78 ILE B C 1
ATOM 4025 O O . ILE B 1 78 ? 90.577 96.462 19.357 1.00 68.47 78 ILE B O 1
ATOM 4027 N N . HIS B 1 79 ? 88.375 96.032 19.230 1.00 76.03 79 HIS B N 1
ATOM 4028 C CA . HIS B 1 79 ? 88.426 95.620 17.830 1.00 77.48 79 HIS B CA 1
ATOM 4029 C C . HIS B 1 79 ? 88.435 96.825 16.887 1.00 80.08 79 HIS B C 1
ATOM 4030 O O . HIS B 1 79 ? 87.860 97.873 17.187 1.00 77.13 79 HIS B O 1
ATOM 4032 N N . LEU B 1 80 ? 89.100 96.664 15.746 1.00 85.34 80 LEU B N 1
ATOM 4033 C CA . LEU B 1 80 ? 89.203 97.724 14.744 1.00 91.19 80 LEU B CA 1
ATOM 4034 C C . LEU B 1 80 ? 87.989 97.729 13.814 1.00 91.39 80 LEU B C 1
ATOM 4035 O O . LEU B 1 80 ? 87.431 98.787 13.506 1.00 89.89 80 LEU B O 1
ATOM 4040 N N . GLU B 1 81 ? 87.602 96.536 13.364 1.00 91.48 81 GLU B N 1
ATOM 4041 C CA . GLU B 1 81 ? 86.445 96.352 12.486 1.00 89.49 81 GLU B CA 1
ATOM 4042 C C . GLU B 1 81 ? 85.226 96.366 13.418 1.00 85.48 81 GLU B C 1
ATOM 4043 O O . GLU B 1 81 ? 84.501 95.374 13.535 1.00 85.39 81 GLU B O 1
ATOM 4049 N N . ALA B 1 82 ? 85.014 97.502 14.077 1.00 79.75 82 ALA B N 1
ATOM 4050 C CA . ALA B 1 82 ? 83.930 97.658 15.043 1.00 73.13 82 ALA B CA 1
ATOM 4051 C C . ALA B 1 82 ? 82.523 97.584 14.487 1.00 67.48 82 ALA B C 1
ATOM 4052 O O . ALA B 1 82 ? 81.887 96.527 14.496 1.00 66.33 82 ALA B O 1
ATOM 4054 N N . GLU B 1 83 ? 82.037 98.729 14.031 1.00 57.32 83 GLU B N 1
ATOM 4055 C CA . GLU B 1 83 ? 80.697 98.836 13.492 1.00 53.37 83 GLU B CA 1
ATOM 4056 C C . GLU B 1 83 ? 80.375 97.732 12.473 1.00 54.03 83 GLU B C 1
ATOM 4057 O O . GLU B 1 83 ? 79.308 97.118 12.527 1.00 52.82 83 GLU B O 1
ATOM 4063 N N . PRO B 1 84 ? 81.290 97.475 11.525 1.00 49.60 84 PRO B N 1
ATOM 4064 C CA . PRO B 1 84 ? 81.050 96.434 10.528 1.00 46.30 84 PRO B CA 1
ATOM 4065 C C . PRO B 1 84 ? 80.756 95.096 11.184 1.00 48.38 84 PRO B C 1
ATOM 4066 O O . PRO B 1 84 ? 79.902 94.331 10.716 1.00 51.71 84 PRO B O 1
ATOM 4070 N N . LEU B 1 85 ? 81.472 94.812 12.266 1.00 46.69 85 LEU B N 1
ATOM 4071 C CA . LEU B 1 85 ? 81.286 93.561 12.985 1.00 45.25 85 LEU B CA 1
ATOM 4072 C C . LEU B 1 85 ? 79.890 93.542 13.604 1.00 45.21 85 LEU B C 1
ATOM 4073 O O . LEU B 1 85 ? 79.220 92.509 13.605 1.00 49.48 85 LEU B O 1
ATOM 4078 N N . ALA B 1 86 ? 79.447 94.686 14.122 1.00 36.60 86 ALA B N 1
ATOM 4079 C CA . ALA B 1 86 ? 78.125 94.768 14.725 1.00 39.12 86 ALA B CA 1
ATOM 4080 C C . ALA B 1 86 ? 77.045 94.534 13.669 1.00 40.77 86 ALA B C 1
ATOM 4081 O O . ALA B 1 86 ? 76.298 93.552 13.730 1.00 41.01 86 ALA B O 1
ATOM 4083 N N . TRP B 1 87 ? 76.975 95.435 12.695 1.00 43.35 87 TRP B N 1
ATOM 4084 C CA . TRP B 1 87 ? 75.985 95.334 11.623 1.00 48.46 87 TRP B CA 1
ATOM 4085 C C . TRP B 1 87 ? 75.963 94.000 10.883 1.00 49.74 87 TRP B C 1
ATOM 4086 O O . TRP B 1 87 ? 74.902 93.539 10.474 1.00 50.47 87 TRP B O 1
ATOM 4097 N N . ARG B 1 88 ? 77.130 93.387 10.717 1.00 48.11 88 ARG B N 1
ATOM 4098 C CA . ARG B 1 88 ? 77.233 92.104 10.039 1.00 50.17 88 ARG B CA 1
ATOM 4099 C C . ARG B 1 88 ? 76.439 91.036 10.809 1.00 53.19 88 ARG B C 1
ATOM 4100 O O . ARG B 1 88 ? 75.824 90.146 10.223 1.00 56.84 88 ARG B O 1
ATOM 4108 N N . GLN B 1 89 ? 76.443 91.132 12.129 1.00 52.80 89 GLN B N 1
ATOM 4109 C CA . GLN B 1 89 ? 75.717 90.171 12.937 1.00 47.47 89 GLN B CA 1
ATOM 4110 C C . GLN B 1 89 ? 74.250 90.546 12.977 1.00 43.45 89 GLN B C 1
ATOM 4111 O O . GLN B 1 89 ? 73.379 89.692 13.164 1.00 42.39 89 GLN B O 1
ATOM 4117 N N . ILE B 1 90 ? 73.978 91.831 12.815 1.00 41.08 90 ILE B N 1
ATOM 4118 C CA . ILE B 1 90 ? 72.601 92.303 12.810 1.00 41.72 90 ILE B CA 1
ATOM 4119 C C . ILE B 1 90 ? 71.922 91.795 11.525 1.00 46.77 90 ILE B C 1
ATOM 4120 O O . ILE B 1 90 ? 70.873 91.133 11.569 1.00 39.65 90 ILE B O 1
ATOM 4125 N N . GLU B 1 91 ? 72.551 92.100 10.390 1.00 44.44 91 GLU B N 1
ATOM 4126 C CA . GLU B 1 91 ? 72.063 91.693 9.085 1.00 44.01 91 GLU B CA 1
ATOM 4127 C C . GLU B 1 91 ? 71.885 90.192 9.059 1.00 45.14 91 GLU B C 1
ATOM 4128 O O . GLU B 1 91 ? 70.940 89.685 8.454 1.00 42.90 91 GLU B O 1
ATOM 4134 N N . GLN B 1 92 ? 72.795 89.481 9.716 1.00 41.74 92 GLN B N 1
ATOM 4135 C CA . GLN B 1 92 ? 72.709 88.027 9.750 1.00 45.28 92 GLN B CA 1
ATOM 4136 C C . GLN B 1 92 ? 71.390 87.583 10.393 1.00 49.36 92 GLN B C 1
ATOM 4137 O O . GLN B 1 92 ? 70.774 86.617 9.953 1.00 50.19 92 GLN B O 1
ATOM 4143 N N . ASP B 1 93 ? 70.944 88.301 11.420 1.00 50.11 93 ASP B N 1
ATOM 4144 C CA . ASP B 1 93 ? 69.701 87.944 12.087 1.00 45.91 93 ASP B CA 1
ATOM 4145 C C . ASP B 1 93 ? 68.482 88.333 11.249 1.00 47.12 93 ASP B C 1
ATOM 4146 O O . ASP B 1 93 ? 67.501 87.586 11.179 1.00 42.21 93 ASP B O 1
ATOM 4151 N N . LEU B 1 94 ? 68.533 89.515 10.639 1.00 41.87 94 LEU B N 1
ATOM 4152 C CA . LEU B 1 94 ? 67.444 89.959 9.785 1.00 42.02 94 LEU B CA 1
ATOM 4153 C C . LEU B 1 94 ? 67.359 88.933 8.664 1.00 47.80 94 LEU B C 1
ATOM 4154 O O . LEU B 1 94 ? 66.292 88.676 8.115 1.00 49.39 94 LEU B O 1
ATOM 4159 N N . GLN B 1 95 ? 68.507 88.341 8.347 1.00 49.16 95 GLN B N 1
ATOM 4160 C CA . GLN B 1 95 ? 68.613 87.326 7.312 1.00 49.44 95 GLN B CA 1
ATOM 4161 C C . GLN B 1 95 ? 68.610 85.922 7.882 1.00 52.89 95 GLN B C 1
ATOM 4162 O O . GLN B 1 95 ? 69.192 85.006 7.298 1.00 55.26 95 GLN B O 1
ATOM 4168 N N . ARG B 1 96 ? 67.969 85.751 9.029 1.00 59.34 96 ARG B N 1
ATOM 4169 C CA . ARG B 1 96 ? 67.891 84.438 9.656 1.00 61.80 96 ARG B CA 1
ATOM 4170 C C . ARG B 1 96 ? 66.890 83.625 8.841 1.00 69.27 96 ARG B C 1
ATOM 4171 O O . ARG B 1 96 ? 66.185 84.174 7.985 1.00 68.77 96 ARG B O 1
ATOM 4179 N N . SER B 1 97 ? 66.826 82.326 9.114 1.00 74.19 97 SER B N 1
ATOM 4180 C CA . SER B 1 97 ? 65.857 81.456 8.453 1.00 78.95 97 SER B CA 1
ATOM 4181 C C . SER B 1 97 ? 64.644 81.542 9.377 1.00 81.44 97 SER B C 1
ATOM 4182 O O . SER B 1 97 ? 63.553 81.947 8.971 1.00 81.49 97 SER B O 1
ATOM 4185 N N . SER B 1 98 ? 64.891 81.173 10.634 1.00 84.36 98 SER B N 1
ATOM 4186 C CA . SER B 1 98 ? 63.920 81.174 11.726 1.00 85.95 98 SER B CA 1
ATOM 4187 C C . SER B 1 98 ? 62.506 80.774 11.347 1.00 84.53 98 SER B C 1
ATOM 4188 O O . SER B 1 98 ? 61.551 81.516 11.596 1.00 84.74 98 SER B O 1
ATOM 4191 N N . THR B 1 99 ? 62.371 79.605 10.735 1.00 82.06 99 THR B N 1
ATOM 4192 C CA . THR B 1 99 ? 61.051 79.129 10.376 1.00 79.20 99 THR B CA 1
ATOM 4193 C C . THR B 1 99 ? 60.282 79.156 11.685 1.00 76.60 99 THR B C 1
ATOM 4194 O O . THR B 1 99 ? 60.457 78.272 12.513 1.00 82.85 99 THR B O 1
ATOM 4198 N N . LEU B 1 100 ? 59.463 80.185 11.880 1.00 71.33 100 LEU B N 1
ATOM 4199 C CA . LEU B 1 100 ? 58.674 80.338 13.097 1.00 61.55 100 LEU B CA 1
ATOM 4200 C C . LEU B 1 100 ? 58.669 79.139 14.022 1.00 55.09 100 LEU B C 1
ATOM 4201 O O . LEU B 1 100 ? 58.755 79.287 15.238 1.00 60.97 100 LEU B O 1
ATOM 4206 N N . ILE B 1 101 ? 58.551 77.951 13.440 1.00 48.45 101 ILE B N 1
ATOM 4207 C CA . ILE B 1 101 ? 58.492 76.727 14.214 1.00 46.15 101 ILE B CA 1
ATOM 4208 C C . ILE B 1 101 ? 59.684 76.444 15.128 1.00 42.66 101 ILE B C 1
ATOM 4209 O O . ILE B 1 101 ? 60.836 76.465 14.711 1.00 41.65 101 ILE B O 1
ATOM 4214 N N . ASP B 1 102 ? 59.375 76.210 16.397 1.00 38.27 102 ASP B N 1
ATOM 4215 C CA . ASP B 1 102 ? 60.367 75.886 17.407 1.00 42.06 102 ASP B CA 1
ATOM 4216 C C . ASP B 1 102 ? 61.647 76.736 17.377 1.00 38.04 102 ASP B C 1
ATOM 4217 O O . ASP B 1 102 ? 62.752 76.206 17.373 1.00 41.41 102 ASP B O 1
ATOM 4222 N N . ALA B 1 103 ? 61.500 78.052 17.365 1.00 33.54 103 ALA B N 1
ATOM 4223 C CA . ALA B 1 103 ? 62.661 78.934 17.339 1.00 38.45 103 ALA B CA 1
ATOM 4224 C C . ALA B 1 103 ? 62.475 80.177 18.204 1.00 36.14 103 ALA B C 1
ATOM 4225 O O . ALA B 1 103 ? 61.367 80.652 18.408 1.00 33.11 103 ALA B O 1
ATOM 4227 N N . PRO B 1 104 ? 63.570 80.709 18.742 1.00 36.50 104 PRO B N 1
ATOM 4228 C CA . PRO B 1 104 ? 63.390 81.910 19.559 1.00 29.21 104 PRO B CA 1
ATOM 4229 C C . PRO B 1 104 ? 62.681 82.905 18.652 1.00 31.90 104 PRO B C 1
ATOM 4230 O O . PRO B 1 104 ? 63.155 83.193 17.545 1.00 34.65 104 PRO B O 1
ATOM 4234 N N . ILE B 1 105 ? 61.555 83.427 19.115 1.00 27.14 105 ILE B N 1
ATOM 4235 C CA . ILE B 1 105 ? 60.787 84.364 18.327 1.00 31.86 105 ILE B CA 1
ATOM 4236 C C . ILE B 1 105 ? 61.379 85.773 18.286 1.00 33.21 105 ILE B C 1
ATOM 4237 O O . ILE B 1 105 ? 60.952 86.601 17.473 1.00 42.78 105 ILE B O 1
ATOM 4242 N N . THR B 1 106 ? 62.344 86.060 19.154 1.00 26.96 106 THR B N 1
ATOM 4243 C CA . THR B 1 106 ? 62.985 87.385 19.162 1.00 29.23 106 THR B CA 1
ATOM 4244 C C . THR B 1 106 ? 64.501 87.271 19.236 1.00 29.01 106 THR B C 1
ATOM 4245 O O . THR B 1 106 ? 65.042 86.173 19.343 1.00 33.74 106 THR B O 1
ATOM 4249 N N . SER B 1 107 ? 65.177 88.411 19.159 1.00 23.12 107 SER B N 1
ATOM 4250 C CA . SER B 1 107 ? 66.625 88.445 19.263 1.00 27.23 107 SER B CA 1
ATOM 4251 C C . SER B 1 107 ? 67.030 89.766 19.916 1.00 33.12 107 SER B C 1
ATOM 4252 O O . SER B 1 107 ? 66.409 90.816 19.672 1.00 29.12 107 SER B O 1
ATOM 4255 N N . HIS B 1 108 ? 68.061 89.713 20.761 1.00 30.04 108 HIS B N 1
ATOM 4256 C CA . HIS B 1 108 ? 68.519 90.912 21.453 1.00 28.65 108 HIS B CA 1
ATOM 4257 C C . HIS B 1 108 ? 70.019 90.938 21.426 1.00 31.88 108 HIS B C 1
ATOM 4258 O O . HIS B 1 108 ? 70.679 90.044 21.956 1.00 36.47 108 HIS B O 1
ATOM 4265 N N . GLN B 1 109 ? 70.560 91.963 20.780 1.00 33.81 109 GLN B N 1
ATOM 4266 C CA . GLN B 1 109 ? 72.002 92.092 20.642 1.00 37.29 109 GLN B CA 1
ATOM 4267 C C . GLN B 1 109 ? 72.430 93.464 21.110 1.00 41.81 109 GLN B C 1
ATOM 4268 O O . GLN B 1 109 ? 71.781 94.475 20.797 1.00 41.87 109 GLN B O 1
ATOM 4274 N N . VAL B 1 110 ? 73.511 93.503 21.878 1.00 37.80 110 VAL B N 1
ATOM 4275 C CA . VAL B 1 110 ? 74.013 94.773 22.366 1.00 37.57 110 VAL B CA 1
ATOM 4276 C C . VAL B 1 110 ? 75.492 94.898 22.057 1.00 38.53 110 VAL B C 1
ATOM 4277 O O . VAL B 1 110 ? 76.270 93.963 22.256 1.00 32.37 110 VAL B O 1
ATOM 4281 N N . TYR B 1 111 ? 75.873 96.067 21.559 1.00 40.35 111 TYR B N 1
ATOM 4282 C CA . TYR B 1 111 ? 77.255 96.309 21.196 1.00 40.87 111 TYR B CA 1
ATOM 4283 C C . TYR B 1 111 ? 77.824 97.589 21.750 1.00 43.52 111 TYR B C 1
ATOM 4284 O O . TYR B 1 111 ? 77.236 98.663 21.610 1.00 45.77 111 TYR B O 1
ATOM 4293 N N . ARG B 1 112 ? 78.979 97.457 22.382 1.00 45.73 112 ARG B N 1
ATOM 4294 C CA . ARG B 1 112 ? 79.685 98.604 22.915 1.00 49.40 112 ARG B CA 1
ATOM 4295 C C . ARG B 1 112 ? 80.708 98.818 21.805 1.00 45.33 112 ARG B C 1
ATOM 4296 O O . ARG B 1 112 ? 81.525 97.931 21.525 1.00 42.07 112 ARG B O 1
ATOM 4304 N N . LEU B 1 113 ? 80.629 99.966 21.146 1.00 41.26 113 LEU B N 1
ATOM 4305 C CA . LEU B 1 113 ? 81.543 100.281 20.060 1.00 48.54 113 LEU B CA 1
ATOM 4306 C C . LEU B 1 113 ? 82.769 100.958 20.654 1.00 53.12 113 LEU B C 1
ATOM 4307 O O . LEU B 1 113 ? 83.907 100.576 20.373 1.00 57.63 113 LEU B O 1
ATOM 4312 N N . SER B 1 114 ? 82.521 101.957 21.488 1.00 57.97 114 SER B N 1
ATOM 4313 C CA . SER B 1 114 ? 83.571 102.666 22.204 1.00 62.14 114 SER B CA 1
ATOM 4314 C C . SER B 1 114 ? 82.932 102.933 23.565 1.00 64.97 114 SER B C 1
ATOM 4315 O O . SER B 1 114 ? 81.778 102.573 23.778 1.00 72.62 114 SER B O 1
ATOM 4318 N N . HIS B 1 115 ? 83.658 103.543 24.490 1.00 64.89 115 HIS B N 1
ATOM 4319 C CA . HIS B 1 115 ? 83.092 103.838 25.802 1.00 63.77 115 HIS B CA 1
ATOM 4320 C C . HIS B 1 115 ? 81.916 104.810 25.666 1.00 61.23 115 HIS B C 1
ATOM 4321 O O . HIS B 1 115 ? 81.084 104.917 26.559 1.00 62.27 115 HIS B O 1
ATOM 4328 N N . SER B 1 116 ? 81.860 105.513 24.539 1.00 62.28 116 SER B N 1
ATOM 4329 C CA . SER B 1 116 ? 80.817 106.506 24.266 1.00 62.52 116 SER B CA 1
ATOM 4330 C C . SER B 1 116 ? 79.733 106.048 23.282 1.00 58.77 116 SER B C 1
ATOM 4331 O O . SER B 1 116 ? 78.672 106.682 23.160 1.00 52.55 116 SER B O 1
ATOM 4334 N N . GLU B 1 117 ? 80.003 104.955 22.578 1.00 52.02 117 GLU B N 1
ATOM 4335 C CA . GLU B 1 117 ? 79.059 104.457 21.595 1.00 52.88 117 GLU B CA 1
ATOM 4336 C C . GLU B 1 117 ? 78.515 103.057 21.866 1.00 50.71 117 GLU B C 1
ATOM 4337 O O . GLU B 1 117 ? 79.278 102.091 22.002 1.00 46.20 117 GLU B O 1
ATOM 4343 N N . HIS B 1 118 ? 77.187 102.960 21.929 1.00 45.41 118 HIS B N 1
ATOM 4344 C CA . HIS B 1 118 ? 76.506 101.685 22.128 1.00 41.05 118 HIS B CA 1
ATOM 4345 C C . HIS B 1 118 ? 75.415 101.465 21.088 1.00 42.63 118 HIS B C 1
ATOM 4346 O O . HIS B 1 118 ? 74.734 102.406 20.663 1.00 43.95 118 HIS B O 1
ATOM 4353 N N . LEU B 1 119 ? 75.251 100.215 20.671 1.00 44.22 119 LEU B N 1
ATOM 4354 C CA . LEU B 1 119 ? 74.234 99.874 19.677 1.00 41.11 119 LEU B CA 1
ATOM 4355 C C . LEU B 1 119 ? 73.376 98.738 20.186 1.00 40.48 119 LEU B C 1
ATOM 4356 O O . LEU B 1 119 ? 73.895 97.664 20.514 1.00 41.73 119 LEU B O 1
ATOM 4361 N N . ILE B 1 120 ? 72.070 98.979 20.254 1.00 37.20 120 ILE B N 1
ATOM 4362 C CA . ILE B 1 120 ? 71.130 97.969 20.717 1.00 36.29 120 ILE B CA 1
ATOM 4363 C C . ILE B 1 120 ? 70.260 97.514 19.561 1.00 38.50 120 ILE B C 1
ATOM 4364 O O . ILE B 1 120 ? 69.690 98.334 18.851 1.00 33.27 120 ILE B O 1
ATOM 4369 N N . TYR B 1 121 ? 70.163 96.198 19.397 1.00 39.34 121 TYR B N 1
ATOM 4370 C CA . TYR B 1 121 ? 69.372 95.587 18.343 1.00 33.71 121 TYR B CA 1
ATOM 4371 C C . TYR B 1 121 ? 68.260 94.765 18.964 1.00 34.15 121 TYR B C 1
ATOM 4372 O O . TYR B 1 121 ? 68.503 93.942 19.825 1.00 40.93 121 TYR B O 1
ATOM 4381 N N . THR B 1 122 ? 67.036 94.991 18.515 1.00 35.92 122 THR B N 1
ATOM 4382 C CA . THR B 1 122 ? 65.880 94.267 19.016 1.00 34.30 122 THR B CA 1
ATOM 4383 C C . THR B 1 122 ? 65.006 93.785 17.837 1.00 36.85 122 THR B C 1
ATOM 4384 O O . THR B 1 122 ? 64.545 94.582 17.023 1.00 36.37 122 THR B O 1
ATOM 4388 N N . ARG B 1 123 ? 64.798 92.480 17.741 1.00 35.40 123 ARG B N 1
ATOM 4389 C CA . ARG B 1 123 ? 63.961 91.913 16.689 1.00 38.91 123 ARG B CA 1
ATOM 4390 C C . ARG B 1 123 ? 62.923 90.963 17.271 1.00 42.85 123 ARG B C 1
ATOM 4391 O O . ARG B 1 123 ? 63.199 90.197 18.218 1.00 34.50 123 ARG B O 1
ATOM 4399 N N . ALA B 1 124 ? 61.735 91.015 16.679 1.00 38.31 124 ALA B N 1
ATOM 4400 C CA . ALA B 1 124 ? 60.630 90.165 17.074 1.00 36.01 124 ALA B CA 1
ATOM 4401 C C . ALA B 1 124 ? 59.787 89.980 15.838 1.00 35.21 124 ALA B C 1
ATOM 4402 O O . ALA B 1 124 ? 59.758 90.815 14.961 1.00 46.28 124 ALA B O 1
ATOM 4404 N N . HIS B 1 125 ? 59.102 88.862 15.765 1.00 44.09 125 HIS B N 1
ATOM 4405 C CA . HIS B 1 125 ? 58.249 88.583 14.635 1.00 38.79 125 HIS B CA 1
ATOM 4406 C C . HIS B 1 125 ? 56.920 89.298 14.901 1.00 41.94 125 HIS B C 1
ATOM 4407 O O . HIS B 1 125 ? 56.406 89.305 16.020 1.00 40.48 125 HIS B O 1
ATOM 4414 N N . HIS B 1 126 ? 56.363 89.910 13.870 1.00 39.54 126 HIS B N 1
ATOM 4415 C CA . HIS B 1 126 ? 55.123 90.628 14.038 1.00 39.79 126 HIS B CA 1
ATOM 4416 C C . HIS B 1 126 ? 54.040 89.820 14.746 1.00 35.48 126 HIS B C 1
ATOM 4417 O O . HIS B 1 126 ? 53.118 90.399 15.313 1.00 41.21 126 HIS B O 1
ATOM 4424 N N . ILE B 1 127 ? 54.151 88.495 14.738 1.00 26.59 127 ILE B N 1
ATOM 4425 C CA . ILE B 1 127 ? 53.134 87.658 15.375 1.00 25.41 127 ILE B CA 1
ATOM 4426 C C . ILE B 1 127 ? 53.086 87.747 16.914 1.00 30.76 127 ILE B C 1
ATOM 4427 O O . ILE B 1 127 ? 52.149 87.234 17.541 1.00 25.83 127 ILE B O 1
ATOM 4432 N N . VAL B 1 128 ? 54.090 88.378 17.522 1.00 28.95 128 VAL B N 1
ATOM 4433 C CA . VAL B 1 128 ? 54.104 88.536 18.981 1.00 32.30 128 VAL B CA 1
ATOM 4434 C C . VAL B 1 128 ? 54.344 89.982 19.400 1.00 33.68 128 VAL B C 1
ATOM 4435 O O . VAL B 1 128 ? 54.378 90.284 20.580 1.00 39.78 128 VAL B O 1
ATOM 4439 N N . LEU B 1 129 ? 54.509 90.880 18.439 1.00 33.80 129 LEU B N 1
ATOM 4440 C CA . LEU B 1 129 ? 54.752 92.266 18.786 1.00 32.44 129 LEU B CA 1
ATOM 4441 C C . LEU B 1 129 ? 54.394 93.234 17.668 1.00 31.48 129 LEU B C 1
ATOM 4442 O O . LEU B 1 129 ? 54.788 93.030 16.522 1.00 34.32 129 LEU B O 1
ATOM 4447 N N . ASP B 1 130 ? 53.640 94.283 17.999 1.00 29.39 130 ASP B N 1
ATOM 4448 C CA . ASP B 1 130 ? 53.309 95.313 17.019 1.00 31.41 130 ASP B CA 1
ATOM 4449 C C . ASP B 1 130 ? 54.059 96.600 17.382 1.00 34.67 130 ASP B C 1
ATOM 4450 O O . ASP B 1 130 ? 54.913 96.603 18.276 1.00 34.04 130 ASP B O 1
ATOM 4455 N N . GLY B 1 131 ? 53.742 97.686 16.683 1.00 34.43 131 GLY B N 1
ATOM 4456 C CA . GLY B 1 131 ? 54.427 98.951 16.896 1.00 31.79 131 GLY B CA 1
ATOM 4457 C C . GLY B 1 131 ? 54.348 99.487 18.299 1.00 33.85 131 GLY B C 1
ATOM 4458 O O . GLY B 1 131 ? 55.355 99.895 18.890 1.00 31.01 131 GLY B O 1
ATOM 4459 N N . TYR B 1 132 ? 53.141 99.495 18.837 1.00 34.23 132 TYR B N 1
ATOM 4460 C CA . TYR B 1 132 ? 52.955 99.977 20.187 1.00 40.26 132 TYR B CA 1
ATOM 4461 C C . TYR B 1 132 ? 53.841 99.070 21.042 1.00 40.74 132 TYR B C 1
ATOM 4462 O O . TYR B 1 132 ? 54.708 99.544 21.789 1.00 41.04 132 TYR B O 1
ATOM 4471 N N . GLY B 1 133 ? 53.634 97.762 20.893 1.00 34.86 133 GLY B N 1
ATOM 4472 C CA . GLY B 1 133 ? 54.400 96.793 21.646 1.00 26.14 133 GLY B CA 1
ATOM 4473 C C . GLY B 1 133 ? 55.871 97.144 21.671 1.00 32.24 133 GLY B C 1
ATOM 4474 O O . GLY B 1 133 ? 56.499 97.191 22.732 1.00 32.93 133 GLY B O 1
ATOM 4475 N N . MET B 1 134 ? 56.432 97.412 20.503 1.00 28.35 134 MET B N 1
ATOM 4476 C CA . MET B 1 134 ? 57.841 97.741 20.443 1.00 30.81 134 MET B CA 1
ATOM 4477 C C . MET B 1 134 ? 58.129 98.999 21.283 1.00 34.67 134 MET B C 1
ATOM 4478 O O . MET B 1 134 ? 59.130 99.061 21.997 1.00 36.59 134 MET B O 1
ATOM 4483 N N . MET B 1 135 ? 57.242 99.985 21.206 1.00 35.31 135 MET B N 1
ATOM 4484 C CA . MET B 1 135 ? 57.398 101.223 21.969 1.00 37.01 135 MET B CA 1
ATOM 4485 C C . MET B 1 135 ? 57.414 100.927 23.477 1.00 33.12 135 MET B C 1
ATOM 4486 O O . MET B 1 135 ? 58.311 101.387 24.202 1.00 27.45 135 MET B O 1
ATOM 4491 N N . LEU B 1 136 ? 56.422 100.177 23.947 1.00 24.83 136 LEU B N 1
ATOM 4492 C CA . LEU B 1 136 ? 56.387 99.809 25.357 1.00 34.35 136 LEU B CA 1
ATOM 4493 C C . LEU B 1 136 ? 57.733 99.194 25.750 1.00 33.39 136 LEU B C 1
ATOM 4494 O O . LEU B 1 136 ? 58.330 99.559 26.765 1.00 36.59 136 LEU B O 1
ATOM 4499 N N . PHE B 1 137 ? 58.207 98.253 24.944 1.00 31.47 137 PHE B N 1
ATOM 4500 C CA . PHE B 1 137 ? 59.472 97.616 25.239 1.00 33.08 137 PHE B CA 1
ATOM 4501 C C . PHE B 1 137 ? 60.533 98.689 25.439 1.00 37.67 137 PHE B C 1
ATOM 4502 O O . PHE B 1 137 ? 61.208 98.725 26.470 1.00 40.39 137 PHE B O 1
ATOM 4510 N N . GLU B 1 138 ? 60.665 99.577 24.462 1.00 40.05 138 GLU B N 1
ATOM 4511 C CA . GLU B 1 138 ? 61.662 100.639 24.548 1.00 44.22 138 GLU B CA 1
ATOM 4512 C C . GLU B 1 138 ? 61.532 101.520 25.799 1.00 43.72 138 GLU B C 1
ATOM 4513 O O . GLU B 1 138 ? 62.532 101.808 26.453 1.00 42.60 138 GLU B O 1
ATOM 4519 N N . GLN B 1 139 ? 60.316 101.937 26.133 1.00 36.05 139 GLN B N 1
ATOM 4520 C CA . GLN B 1 139 ? 60.110 102.779 27.301 1.00 39.97 139 GLN B CA 1
ATOM 4521 C C . GLN B 1 139 ? 60.477 102.040 28.599 1.00 45.65 139 GLN B C 1
ATOM 4522 O O . GLN B 1 139 ? 61.108 102.613 29.503 1.00 43.07 139 GLN B O 1
ATOM 4528 N N . ARG B 1 140 ? 60.099 100.770 28.693 1.00 37.25 140 ARG B N 1
ATOM 4529 C CA . ARG B 1 140 ? 60.408 100.013 29.890 1.00 35.04 140 ARG B CA 1
ATOM 4530 C C . ARG B 1 140 ? 61.921 99.865 30.087 1.00 30.80 140 ARG B C 1
ATOM 4531 O O . ARG B 1 140 ? 62.395 99.807 31.212 1.00 34.72 140 ARG B O 1
ATOM 4539 N N . LEU B 1 141 ? 62.665 99.824 28.988 1.00 27.94 141 LEU B N 1
ATOM 4540 C CA . LEU B 1 141 ? 64.118 99.690 29.025 1.00 31.12 141 LEU B CA 1
ATOM 4541 C C . LEU B 1 141 ? 64.739 100.959 29.560 1.00 39.91 141 LEU B C 1
ATOM 4542 O O . LEU B 1 141 ? 65.774 100.900 30.219 1.00 48.32 141 LEU B O 1
ATOM 4547 N N . SER B 1 142 ? 64.134 102.109 29.273 1.00 38.71 142 SER B N 1
ATOM 4548 C CA . SER B 1 142 ? 64.702 103.359 29.769 1.00 42.05 142 SER B CA 1
ATOM 4549 C C . SER B 1 142 ? 64.309 103.532 31.228 1.00 36.46 142 SER B C 1
ATOM 4550 O O . SER B 1 142 ? 65.068 104.075 32.017 1.00 39.77 142 SER B O 1
ATOM 4553 N N . GLN B 1 143 ? 63.117 103.076 31.585 1.00 35.49 143 GLN B N 1
ATOM 4554 C CA . GLN B 1 143 ? 62.686 103.163 32.969 1.00 37.25 143 GLN B CA 1
ATOM 4555 C C . GLN B 1 143 ? 63.691 102.387 33.826 1.00 40.11 143 GLN B C 1
ATOM 4556 O O . GLN B 1 143 ? 64.252 102.937 34.778 1.00 42.92 143 GLN B O 1
ATOM 4562 N N . HIS B 1 144 ? 63.932 101.122 33.469 1.00 39.11 144 HIS B N 1
ATOM 4563 C CA . HIS B 1 144 ? 64.855 100.275 34.230 1.00 38.62 144 HIS B CA 1
ATOM 4564 C C . HIS B 1 144 ? 66.248 100.867 34.323 1.00 35.70 144 HIS B C 1
ATOM 4565 O O . HIS B 1 144 ? 66.830 100.924 35.409 1.00 33.16 144 HIS B O 1
ATOM 4572 N N . TYR B 1 145 ? 66.791 101.300 33.193 1.00 32.44 145 TYR B N 1
ATOM 4573 C CA . TYR B 1 145 ? 68.121 101.901 33.206 1.00 37.09 145 TYR B CA 1
ATOM 4574 C C . TYR B 1 145 ? 68.110 103.040 34.228 1.00 42.06 145 TYR B C 1
ATOM 4575 O O . TYR B 1 145 ? 68.830 102.989 35.224 1.00 45.32 145 TYR B O 1
ATOM 4584 N N . GLN B 1 146 ? 67.270 104.048 33.990 1.00 37.50 146 GLN B N 1
ATOM 4585 C CA . GLN B 1 146 ? 67.186 105.205 34.877 1.00 36.10 146 GLN B CA 1
ATOM 4586 C C . GLN B 1 146 ? 67.101 104.764 36.327 1.00 39.86 146 GLN B C 1
ATOM 4587 O O . GLN B 1 146 ? 67.795 105.321 37.185 1.00 40.35 146 GLN B O 1
ATOM 4593 N N . SER B 1 147 ? 66.274 103.753 36.592 1.00 38.87 147 SER B N 1
ATOM 4594 C CA . SER B 1 147 ? 66.115 103.247 37.943 1.00 38.76 147 SER B CA 1
ATOM 4595 C C . SER B 1 147 ? 67.427 102.722 38.504 1.00 39.78 147 SER B C 1
ATOM 4596 O O . SER B 1 147 ? 67.751 102.982 39.650 1.00 38.52 147 SER B O 1
ATOM 4599 N N . LEU B 1 148 ? 68.192 102.001 37.699 1.00 36.39 148 LEU B N 1
ATOM 4600 C CA . LEU B 1 148 ? 69.447 101.477 38.192 1.00 38.29 148 LEU B CA 1
ATOM 4601 C C . LEU B 1 148 ? 70.490 102.562 38.352 1.00 44.22 148 LEU B C 1
ATOM 4602 O O . LEU B 1 148 ? 71.311 102.491 39.265 1.00 45.61 148 LEU B O 1
ATOM 4607 N N . LEU B 1 149 ? 70.461 103.562 37.470 1.00 48.87 149 LEU B N 1
ATOM 4608 C CA . LEU B 1 149 ? 71.423 104.666 37.507 1.00 48.27 149 LEU B CA 1
ATOM 4609 C C . LEU B 1 149 ? 71.211 105.443 38.797 1.00 56.92 149 LEU B C 1
ATOM 4610 O O . LEU B 1 149 ? 72.165 105.756 39.509 1.00 61.04 149 LEU B O 1
ATOM 4615 N N . SER B 1 150 ? 69.958 105.779 39.081 1.00 61.55 150 SER B N 1
ATOM 4616 C CA . SER B 1 150 ? 69.625 106.447 40.334 1.00 64.96 150 SER B CA 1
ATOM 4617 C C . SER B 1 150 ? 69.485 105.217 41.232 1.00 68.18 150 SER B C 1
ATOM 4618 O O . SER B 1 150 ? 69.336 104.110 40.724 1.00 73.21 150 SER B O 1
ATOM 4621 N N . GLY B 1 151 ? 69.539 105.370 42.545 1.00 68.26 151 GLY B N 1
ATOM 4622 C CA . GLY B 1 151 ? 69.424 104.184 43.376 1.00 72.88 151 GLY B CA 1
ATOM 4623 C C . GLY B 1 151 ? 67.994 103.720 43.565 1.00 75.62 151 GLY B C 1
ATOM 4624 O O . GLY B 1 151 ? 67.715 102.861 44.401 1.00 79.48 151 GLY B O 1
ATOM 4625 N N . GLN B 1 152 ? 67.084 104.275 42.773 1.00 75.17 152 GLN B N 1
ATOM 4626 C CA . GLN B 1 152 ? 65.671 103.949 42.890 1.00 72.61 152 GLN B CA 1
ATOM 4627 C C . GLN B 1 152 ? 65.226 102.542 42.483 1.00 73.93 152 GLN B C 1
ATOM 4628 O O . GLN B 1 152 ? 65.778 101.925 41.569 1.00 73.80 152 GLN B O 1
ATOM 4634 N N . THR B 1 153 ? 64.224 102.031 43.191 1.00 73.83 153 THR B N 1
ATOM 4635 C CA . THR B 1 153 ? 63.666 100.727 42.874 1.00 71.19 153 THR B CA 1
ATOM 4636 C C . THR B 1 153 ? 62.694 100.963 41.713 1.00 68.57 153 THR B C 1
ATOM 4637 O O . THR B 1 153 ? 61.932 101.933 41.702 1.00 65.86 153 THR B O 1
ATOM 4641 N N . PRO B 1 154 ? 62.718 100.071 40.718 1.00 63.97 154 PRO B N 1
ATOM 4642 C CA . PRO B 1 154 ? 61.876 100.137 39.522 1.00 59.11 154 PRO B CA 1
ATOM 4643 C C . PRO B 1 154 ? 60.371 100.187 39.761 1.00 53.60 154 PRO B C 1
ATOM 4644 O O . PRO B 1 154 ? 59.876 99.755 40.811 1.00 44.76 154 PRO B O 1
ATOM 4648 N N . THR B 1 155 ? 59.647 100.721 38.780 1.00 43.54 155 THR B N 1
ATOM 4649 C CA . THR B 1 155 ? 58.199 100.779 38.892 1.00 44.43 155 THR B CA 1
ATOM 4650 C C . THR B 1 155 ? 57.654 99.386 38.608 1.00 38.00 155 THR B C 1
ATOM 4651 O O . THR B 1 155 ? 58.423 98.436 38.446 1.00 36.19 155 THR B O 1
ATOM 4655 N N . ALA B 1 156 ? 56.334 99.266 38.529 1.00 40.75 156 ALA B N 1
ATOM 4656 C CA . ALA B 1 156 ? 55.687 97.974 38.278 1.00 41.90 156 ALA B CA 1
ATOM 4657 C C . ALA B 1 156 ? 56.105 97.339 36.949 1.00 43.73 156 ALA B C 1
ATOM 4658 O O . ALA B 1 156 ? 56.367 98.040 35.964 1.00 45.07 156 ALA B O 1
ATOM 4660 N N . ALA B 1 157 ? 56.164 96.009 36.936 1.00 39.22 157 ALA B N 1
ATOM 4661 C CA . ALA B 1 157 ? 56.548 95.255 35.746 1.00 40.95 157 ALA B CA 1
ATOM 4662 C C . ALA B 1 157 ? 55.331 95.114 34.845 1.00 42.68 157 ALA B C 1
ATOM 4663 O O . ALA B 1 157 ? 54.201 95.276 35.305 1.00 47.14 157 ALA B O 1
ATOM 4665 N N . PHE B 1 158 ? 55.553 94.823 33.566 1.00 33.96 158 PHE B N 1
ATOM 4666 C CA . PHE B 1 158 ? 54.429 94.640 32.658 1.00 30.74 158 PHE B CA 1
ATOM 4667 C C . PHE B 1 158 ? 53.608 93.539 33.281 1.00 29.15 158 PHE B C 1
ATOM 4668 O O . PHE B 1 158 ? 54.156 92.653 33.930 1.00 37.72 158 PHE B O 1
ATOM 4676 N N . LYS B 1 159 ? 52.302 93.588 33.099 1.00 26.40 159 LYS B N 1
ATOM 4677 C CA . LYS B 1 159 ? 51.436 92.547 33.623 1.00 31.98 159 LYS B CA 1
ATOM 4678 C C . LYS B 1 159 ? 51.708 91.271 32.805 1.00 33.56 159 LYS B C 1
ATOM 4679 O O . LYS B 1 159 ? 52.239 91.334 31.702 1.00 31.38 159 LYS B O 1
ATOM 4685 N N . PRO B 1 160 ? 51.375 90.094 33.349 1.00 35.98 160 PRO B N 1
ATOM 4686 C CA . PRO B 1 160 ? 51.605 88.840 32.619 1.00 35.96 160 PRO B CA 1
ATOM 4687 C C . PRO B 1 160 ? 50.666 88.671 31.426 1.00 38.88 160 PRO B C 1
ATOM 4688 O O . PRO B 1 160 ? 49.493 89.049 31.493 1.00 37.21 160 PRO B O 1
ATOM 4692 N N . TYR B 1 161 ? 51.179 88.090 30.344 1.00 38.87 161 TYR B N 1
ATOM 4693 C CA . TYR B 1 161 ? 50.379 87.898 29.138 1.00 37.05 161 TYR B CA 1
ATOM 4694 C C . TYR B 1 161 ? 49.083 87.119 29.382 1.00 39.22 161 TYR B C 1
ATOM 4695 O O . TYR B 1 161 ? 48.053 87.416 28.775 1.00 38.91 161 TYR B O 1
ATOM 4704 N N . GLN B 1 162 ? 49.111 86.126 30.266 1.00 38.79 162 GLN B N 1
ATOM 4705 C CA . GLN B 1 162 ? 47.888 85.370 30.523 1.00 41.70 162 GLN B CA 1
ATOM 4706 C C . GLN B 1 162 ? 46.785 86.329 30.980 1.00 36.19 162 GLN B C 1
ATOM 4707 O O . GLN B 1 162 ? 45.603 86.062 30.792 1.00 35.10 162 GLN B O 1
ATOM 4713 N N . SER B 1 163 ? 47.174 87.453 31.572 1.00 38.60 163 SER B N 1
ATOM 4714 C CA . SER B 1 163 ? 46.194 88.432 32.045 1.00 37.07 163 SER B CA 1
ATOM 4715 C C . SER B 1 163 ? 45.374 88.917 30.867 1.00 38.15 163 SER B C 1
ATOM 4716 O O . SER B 1 163 ? 44.140 88.986 30.919 1.00 36.10 163 SER B O 1
ATOM 4719 N N . TYR B 1 164 ? 46.085 89.259 29.803 1.00 38.47 164 TYR B N 1
ATOM 4720 C CA . TYR B 1 164 ? 45.461 89.741 28.592 1.00 39.23 164 TYR B CA 1
ATOM 4721 C C . TYR B 1 164 ? 44.577 88.665 27.940 1.00 38.10 164 TYR B C 1
ATOM 4722 O O . TYR B 1 164 ? 43.459 88.943 27.527 1.00 40.90 164 TYR B O 1
ATOM 4731 N N . LEU B 1 165 ? 45.076 87.441 27.847 1.00 33.03 165 LEU B N 1
ATOM 4732 C CA . LEU B 1 165 ? 44.291 86.379 27.243 1.00 40.71 165 LEU B CA 1
ATOM 4733 C C . LEU B 1 165 ? 42.997 86.220 28.020 1.00 42.78 165 LEU B C 1
ATOM 4734 O O . LEU B 1 165 ? 41.906 86.033 27.442 1.00 38.48 165 LEU B O 1
ATOM 4739 N N . GLU B 1 166 ? 43.119 86.297 29.340 1.00 42.45 166 GLU B N 1
ATOM 4740 C CA . GLU B 1 166 ? 41.953 86.153 30.189 1.00 48.30 166 GLU B CA 1
ATOM 4741 C C . GLU B 1 166 ? 40.950 87.269 29.942 1.00 46.75 166 GLU B C 1
ATOM 4742 O O . GLU B 1 166 ? 39.740 87.032 29.927 1.00 47.73 166 GLU B O 1
ATOM 4748 N N . GLU B 1 167 ? 41.457 88.477 29.724 1.00 40.57 167 GLU B N 1
ATOM 4749 C CA . GLU B 1 167 ? 40.597 89.617 29.455 1.00 39.20 167 GLU B CA 1
ATOM 4750 C C . GLU B 1 167 ? 39.922 89.466 28.091 1.00 40.49 167 GLU B C 1
ATOM 4751 O O . GLU B 1 167 ? 38.731 89.737 27.951 1.00 39.75 167 GLU B O 1
ATOM 4757 N N . GLU B 1 168 ? 40.684 89.028 27.090 1.00 40.90 168 GLU B N 1
ATOM 4758 C CA . GLU B 1 168 ? 40.151 88.888 25.743 1.00 43.52 168 GLU B CA 1
ATOM 4759 C C . GLU B 1 168 ? 39.052 87.847 25.661 1.00 45.60 168 GLU B C 1
ATOM 4760 O O . GLU B 1 168 ? 38.049 88.059 24.981 1.00 45.62 168 GLU B O 1
ATOM 4766 N N . ALA B 1 169 ? 39.249 86.721 26.339 1.00 40.43 169 ALA B N 1
ATOM 4767 C CA . ALA B 1 169 ? 38.244 85.664 26.343 1.00 43.84 169 ALA B CA 1
ATOM 4768 C C . ALA B 1 169 ? 36.947 86.197 26.945 1.00 45.09 169 ALA B C 1
ATOM 4769 O O . ALA B 1 169 ? 35.858 85.890 26.456 1.00 45.67 169 ALA B O 1
ATOM 4771 N N . ALA B 1 170 ? 37.081 86.992 28.007 1.00 43.37 170 ALA B N 1
ATOM 4772 C CA . ALA B 1 170 ? 35.939 87.581 28.701 1.00 42.93 170 ALA B CA 1
ATOM 4773 C C . ALA B 1 170 ? 35.162 88.468 27.753 1.00 47.88 170 ALA B C 1
ATOM 4774 O O . ALA B 1 170 ? 33.926 88.460 27.752 1.00 48.35 170 ALA B O 1
ATOM 4776 N N . TYR B 1 171 ? 35.902 89.235 26.959 1.00 47.44 171 TYR B N 1
ATOM 4777 C CA . TYR B 1 171 ? 35.314 90.130 25.979 1.00 51.56 171 TYR B CA 1
ATOM 4778 C C . TYR B 1 171 ? 34.575 89.336 24.896 1.00 54.66 171 TYR B C 1
ATOM 4779 O O . TYR B 1 171 ? 33.467 89.689 24.503 1.00 59.74 171 TYR B O 1
ATOM 4788 N N . LEU B 1 172 ? 35.189 88.265 24.413 1.00 54.45 172 LEU B N 1
ATOM 4789 C CA . LEU B 1 172 ? 34.571 87.448 23.375 1.00 58.51 172 LEU B CA 1
ATOM 4790 C C . LEU B 1 172 ? 33.223 86.864 23.801 1.00 61.80 172 LEU B C 1
ATOM 4791 O O . LEU B 1 172 ? 32.306 86.747 22.990 1.00 68.82 172 LEU B O 1
ATOM 4796 N N . THR B 1 173 ? 33.104 86.507 25.074 1.00 63.51 173 THR B N 1
ATOM 4797 C CA . THR B 1 173 ? 31.873 85.921 25.589 1.00 60.86 173 THR B CA 1
ATOM 4798 C C . THR B 1 173 ? 30.940 87.000 26.108 1.00 56.57 173 THR B C 1
ATOM 4799 O O . THR B 1 173 ? 29.906 86.695 26.690 1.00 52.85 173 THR B O 1
ATOM 4803 N N . SER B 1 174 ? 31.297 88.261 25.894 1.00 55.10 174 SER B N 1
ATOM 4804 C CA . SER B 1 174 ? 30.469 89.355 26.385 1.00 58.91 174 SER B CA 1
ATOM 4805 C C . SER B 1 174 ? 29.446 89.895 25.377 1.00 60.82 174 SER B C 1
ATOM 4806 O O . SER B 1 174 ? 29.469 89.565 24.188 1.00 58.76 174 SER B O 1
ATOM 4809 N N . HIS B 1 175 ? 28.541 90.726 25.881 1.00 62.25 175 HIS B N 1
ATOM 4810 C CA . HIS B 1 175 ? 27.512 91.336 25.059 1.00 63.09 175 HIS B CA 1
ATOM 4811 C C . HIS B 1 175 ? 28.163 92.442 24.243 1.00 59.50 175 HIS B C 1
ATOM 4812 O O . HIS B 1 175 ? 27.727 92.756 23.136 1.00 58.91 175 HIS B O 1
ATOM 4819 N N . ARG B 1 176 ? 29.211 93.035 24.801 1.00 55.22 176 ARG B N 1
ATOM 4820 C CA . ARG B 1 176 ? 29.940 94.088 24.106 1.00 55.49 176 ARG B CA 1
ATOM 4821 C C . ARG B 1 176 ? 30.420 93.501 22.768 1.00 55.56 176 ARG B C 1
ATOM 4822 O O . ARG B 1 176 ? 30.498 94.193 21.755 1.00 50.43 176 ARG B O 1
ATOM 4830 N N . TYR B 1 177 ? 30.719 92.207 22.774 1.00 54.83 177 TYR B N 1
ATOM 4831 C CA . TYR B 1 177 ? 31.183 91.530 21.572 1.00 57.84 177 TYR B CA 1
ATOM 4832 C C . TYR B 1 177 ? 30.097 91.590 20.504 1.00 59.87 177 TYR B C 1
ATOM 4833 O O . TYR B 1 177 ? 30.361 91.933 19.348 1.00 55.74 177 TYR B O 1
ATOM 4842 N N . TRP B 1 178 ? 28.876 91.256 20.910 1.00 63.28 178 TRP B N 1
ATOM 4843 C CA . TRP B 1 178 ? 27.730 91.262 20.011 1.00 64.62 178 TRP B CA 1
ATOM 4844 C C . TRP B 1 178 ? 27.435 92.673 19.479 1.00 63.55 178 TRP B C 1
ATOM 4845 O O . TRP B 1 178 ? 27.143 92.838 18.289 1.00 59.14 178 TRP B O 1
ATOM 4856 N N . GLN B 1 179 ? 27.521 93.687 20.344 1.00 61.59 179 GLN B N 1
ATOM 4857 C CA . GLN B 1 179 ? 27.272 95.065 19.908 1.00 59.58 179 GLN B CA 1
ATOM 4858 C C . GLN B 1 179 ? 28.250 95.425 18.801 1.00 57.16 179 GLN B C 1
ATOM 4859 O O . GLN B 1 179 ? 27.858 95.924 17.748 1.00 55.95 179 GLN B O 1
ATOM 4865 N N . ASP B 1 180 ? 29.531 95.174 19.044 1.00 58.73 180 ASP B N 1
ATOM 4866 C CA . ASP B 1 180 ? 30.547 95.484 18.052 1.00 56.29 180 ASP B CA 1
ATOM 4867 C C . ASP B 1 180 ? 30.236 94.789 16.736 1.00 54.27 180 ASP B C 1
ATOM 4868 O O . ASP B 1 180 ? 30.386 95.384 15.667 1.00 53.20 180 ASP B O 1
ATOM 4873 N N . LYS B 1 181 ? 29.799 93.535 16.804 1.00 47.26 181 LYS B N 1
ATOM 4874 C CA . LYS B 1 181 ? 29.469 92.816 15.584 1.00 47.47 181 LYS B CA 1
ATOM 4875 C C . LYS B 1 181 ? 28.374 93.586 14.864 1.00 50.67 181 LYS B C 1
ATOM 4876 O O . LYS B 1 181 ? 28.461 93.830 13.658 1.00 47.79 181 LYS B O 1
ATOM 4882 N N . GLN B 1 182 ? 27.346 93.974 15.613 1.00 50.12 182 GLN B N 1
ATOM 4883 C CA . GLN B 1 182 ? 26.243 94.723 15.031 1.00 51.90 182 GLN B CA 1
ATOM 4884 C C . GLN B 1 182 ? 26.755 95.988 14.355 1.00 52.03 182 GLN B C 1
ATOM 4885 O O . GLN B 1 182 ? 26.499 96.213 13.167 1.00 56.91 182 GLN B O 1
ATOM 4891 N N . PHE B 1 183 ? 27.493 96.807 15.097 1.00 48.37 183 PHE B N 1
ATOM 4892 C CA . PHE B 1 183 ? 28.014 98.049 14.541 1.00 46.90 183 PHE B CA 1
ATOM 4893 C C . PHE B 1 183 ? 28.732 97.852 13.210 1.00 51.30 183 PHE B C 1
ATOM 4894 O O . PHE B 1 183 ? 28.456 98.558 12.241 1.00 53.85 183 PHE B O 1
ATOM 4902 N N . TRP B 1 184 ? 29.669 96.909 13.166 1.00 50.54 184 TRP B N 1
ATOM 4903 C CA . TRP B 1 184 ? 30.412 96.663 11.939 1.00 52.09 184 TRP B CA 1
ATOM 4904 C C . TRP B 1 184 ? 29.499 96.199 10.806 1.00 50.70 184 TRP B C 1
ATOM 4905 O O . TRP B 1 184 ? 29.654 96.631 9.656 1.00 51.17 184 TRP B O 1
ATOM 4916 N N . GLN B 1 185 ? 28.539 95.339 11.127 1.00 47.32 185 GLN B N 1
ATOM 4917 C CA . GLN B 1 185 ? 27.607 94.847 10.119 1.00 52.24 185 GLN B CA 1
ATOM 4918 C C . GLN B 1 185 ? 26.906 96.009 9.402 1.00 51.80 185 GLN B C 1
ATOM 4919 O O . GLN B 1 185 ? 27.042 96.172 8.193 1.00 50.73 185 GLN B O 1
ATOM 4925 N N . GLY B 1 186 ? 26.178 96.820 10.162 1.00 49.92 186 GLY B N 1
ATOM 4926 C CA . GLY B 1 186 ? 25.474 97.946 9.581 1.00 55.49 186 GLY B CA 1
ATOM 4927 C C . GLY B 1 186 ? 26.363 98.990 8.924 1.00 60.36 186 GLY B C 1
ATOM 4928 O O . GLY B 1 186 ? 26.076 99.450 7.815 1.00 65.74 186 GLY B O 1
ATOM 4929 N N . TYR B 1 187 ? 27.438 99.376 9.601 1.00 56.74 187 TYR B N 1
ATOM 4930 C CA . TYR B 1 187 ? 28.363 100.376 9.072 1.00 55.70 187 TYR B CA 1
ATOM 4931 C C . TYR B 1 187 ? 28.882 99.995 7.676 1.00 60.38 187 TYR B C 1
ATOM 4932 O O . TYR B 1 187 ? 29.242 100.863 6.878 1.00 58.50 187 TYR B O 1
ATOM 4941 N N . LEU B 1 188 ? 28.905 98.697 7.382 1.00 63.06 188 LEU B N 1
ATOM 4942 C CA . LEU B 1 188 ? 29.373 98.216 6.087 1.00 67.43 188 LEU B CA 1
ATOM 4943 C C . LEU B 1 188 ? 28.245 98.082 5.070 1.00 70.52 188 LEU B C 1
ATOM 4944 O O . LEU B 1 188 ? 28.446 98.337 3.877 1.00 71.12 188 LEU B O 1
ATOM 4949 N N . ARG B 1 189 ? 27.069 97.675 5.550 1.00 73.89 189 ARG B N 1
ATOM 4950 C CA . ARG B 1 189 ? 25.876 97.498 4.714 1.00 74.78 189 ARG B CA 1
ATOM 4951 C C . ARG B 1 189 ? 25.480 98.818 4.066 1.00 74.07 189 ARG B C 1
ATOM 4952 O O . ARG B 1 189 ? 25.188 98.881 2.873 1.00 71.58 189 ARG B O 1
ATOM 4960 N N . GLU B 1 190 ? 25.488 99.873 4.868 1.00 77.21 190 GLU B N 1
ATOM 4961 C CA . GLU B 1 190 ? 25.145 101.206 4.400 1.00 79.60 190 GLU B CA 1
ATOM 4962 C C . GLU B 1 190 ? 26.398 101.920 3.897 1.00 75.42 190 GLU B C 1
ATOM 4963 O O . GLU B 1 190 ? 26.732 103.005 4.380 1.00 77.94 190 GLU B O 1
ATOM 4969 N N . ALA B 1 191 ? 27.090 101.312 2.934 1.00 68.47 191 ALA B N 1
ATOM 4970 C CA . ALA B 1 191 ? 28.309 101.907 2.383 1.00 62.27 191 ALA B CA 1
ATOM 4971 C C . ALA B 1 191 ? 28.879 101.116 1.215 1.00 56.20 191 ALA B C 1
ATOM 4972 O O . ALA B 1 191 ? 28.503 99.970 0.989 1.00 54.48 191 ALA B O 1
ATOM 4974 N N . PRO B 1 192 ? 29.798 101.731 0.450 1.00 53.88 192 PRO B N 1
ATOM 4975 C CA . PRO B 1 192 ? 30.434 101.087 -0.706 1.00 53.00 192 PRO B CA 1
ATOM 4976 C C . PRO B 1 192 ? 31.189 99.823 -0.308 1.00 56.44 192 PRO B C 1
ATOM 4977 O O . PRO B 1 192 ? 31.613 99.662 0.845 1.00 55.90 192 PRO B O 1
ATOM 4981 N N . ASP B 1 193 ? 31.360 98.929 -1.272 1.00 57.86 193 ASP B N 1
ATOM 4982 C CA . ASP B 1 193 ? 32.076 97.687 -1.036 1.00 59.30 193 ASP B CA 1
ATOM 4983 C C . ASP B 1 193 ? 33.534 97.931 -0.685 1.00 58.04 193 ASP B C 1
ATOM 4984 O O . ASP B 1 193 ? 34.153 98.882 -1.165 1.00 54.03 193 ASP B O 1
ATOM 4989 N N . LEU B 1 194 ? 34.074 97.072 0.171 1.00 57.94 194 LEU B N 1
ATOM 4990 C CA . LEU B 1 194 ? 35.485 97.156 0.534 1.00 56.71 194 LEU B CA 1
ATOM 4991 C C . LEU B 1 194 ? 36.202 96.409 -0.593 1.00 51.62 194 LEU B C 1
ATOM 4992 O O . LEU B 1 194 ? 35.638 95.496 -1.192 1.00 54.47 194 LEU B O 1
ATOM 4997 N N . THR B 1 195 ? 37.429 96.812 -0.889 1.00 51.05 195 THR B N 1
ATOM 4998 C CA . THR B 1 195 ? 38.212 96.168 -1.926 1.00 48.08 195 THR B CA 1
ATOM 4999 C C . THR B 1 195 ? 38.874 94.901 -1.383 1.00 50.57 195 THR B C 1
ATOM 5000 O O . THR B 1 195 ? 39.564 94.937 -0.366 1.00 50.59 195 THR B O 1
ATOM 5004 N N . LEU B 1 196 ? 38.659 93.778 -2.056 1.00 48.85 196 LEU B N 1
ATOM 5005 C CA . LEU B 1 196 ? 39.261 92.526 -1.626 1.00 48.05 196 LEU B CA 1
ATOM 5006 C C . LEU B 1 196 ? 40.708 92.449 -2.092 1.00 49.46 196 LEU B C 1
ATOM 5007 O O . LEU B 1 196 ? 41.141 93.242 -2.928 1.00 47.37 196 LEU B O 1
ATOM 5012 N N . THR B 1 197 ? 41.462 91.499 -1.548 1.00 51.84 197 THR B N 1
ATOM 5013 C CA . THR B 1 197 ? 42.859 91.366 -1.934 1.00 54.79 197 THR B CA 1
ATOM 5014 C C . THR B 1 197 ? 42.909 90.664 -3.268 1.00 54.65 197 THR B C 1
ATOM 5015 O O . THR B 1 197 ? 42.232 89.650 -3.457 1.00 49.03 197 THR B O 1
ATOM 5019 N N . SER B 1 198 ? 43.702 91.202 -4.190 1.00 52.33 198 SER B N 1
ATOM 5020 C CA . SER B 1 198 ? 43.840 90.591 -5.506 1.00 55.57 198 SER B CA 1
ATOM 5021 C C . SER B 1 198 ? 44.201 89.126 -5.334 1.00 56.24 198 SER B C 1
ATOM 5022 O O . SER B 1 198 ? 45.012 88.779 -4.475 1.00 57.84 198 SER B O 1
ATOM 5025 N N . ALA B 1 199 ? 43.600 88.262 -6.143 1.00 56.70 199 ALA B N 1
ATOM 5026 C CA . ALA B 1 199 ? 43.888 86.837 -6.044 1.00 58.46 199 ALA B CA 1
ATOM 5027 C C . ALA B 1 199 ? 45.282 86.522 -6.597 1.00 59.14 199 ALA B C 1
ATOM 5028 O O . ALA B 1 199 ? 45.898 85.530 -6.215 1.00 56.38 199 ALA B O 1
ATOM 5030 N N . THR B 1 200 ? 45.781 87.385 -7.476 1.00 61.83 200 THR B N 1
ATOM 5031 C CA . THR B 1 200 ? 47.094 87.188 -8.076 1.00 67.38 200 THR B CA 1
ATOM 5032 C C . THR B 1 200 ? 48.211 87.905 -7.314 1.00 71.27 200 THR B C 1
ATOM 5033 O O . THR B 1 200 ? 49.309 88.093 -7.842 1.00 73.51 200 THR B O 1
ATOM 5037 N N . TYR B 1 201 ? 47.936 88.302 -6.074 1.00 72.69 201 TYR B N 1
ATOM 5038 C CA . TYR B 1 201 ? 48.931 89.003 -5.263 1.00 70.46 201 TYR B CA 1
ATOM 5039 C C . TYR B 1 201 ? 49.885 88.063 -4.545 1.00 67.94 201 TYR B C 1
ATOM 5040 O O . TYR B 1 201 ? 49.462 87.067 -3.954 1.00 64.97 201 TYR B O 1
ATOM 5049 N N . ASP B 1 202 ? 51.172 88.400 -4.595 1.00 64.48 202 ASP B N 1
ATOM 5050 C CA . ASP B 1 202 ? 52.208 87.608 -3.944 1.00 62.24 202 ASP B CA 1
ATOM 5051 C C . ASP B 1 202 ? 52.966 88.488 -2.949 1.00 61.41 202 ASP B C 1
ATOM 5052 O O . ASP B 1 202 ? 53.754 89.348 -3.346 1.00 62.32 202 ASP B O 1
ATOM 5057 N N . PRO B 1 203 ? 52.753 88.268 -1.642 1.00 56.46 203 PRO B N 1
ATOM 5058 C CA . PRO B 1 203 ? 53.410 89.052 -0.590 1.00 52.46 203 PRO B CA 1
ATOM 5059 C C . PRO B 1 203 ? 54.920 89.111 -0.737 1.00 56.59 203 PRO B C 1
ATOM 5060 O O . PRO B 1 203 ? 55.542 90.160 -0.537 1.00 52.81 203 PRO B O 1
ATOM 5064 N N . GLN B 1 204 ? 55.518 87.983 -1.094 1.00 56.78 204 GLN B N 1
ATOM 5065 C CA . GLN B 1 204 ? 56.960 87.956 -1.229 1.00 60.83 204 GLN B CA 1
ATOM 5066 C C . GLN B 1 204 ? 57.477 88.828 -2.355 1.00 59.70 204 GLN B C 1
ATOM 5067 O O . GLN B 1 204 ? 58.634 89.238 -2.341 1.00 61.36 204 GLN B O 1
ATOM 5073 N N . LEU B 1 205 ? 56.621 89.134 -3.320 1.00 59.20 205 LEU B N 1
ATOM 5074 C CA . LEU B 1 205 ? 57.039 89.951 -4.443 1.00 56.84 205 LEU B CA 1
ATOM 5075 C C . LEU B 1 205 ? 56.816 91.440 -4.225 1.00 60.64 205 LEU B C 1
ATOM 5076 O O . LEU B 1 205 ? 56.561 92.178 -5.170 1.00 68.51 205 LEU B O 1
ATOM 5081 N N . SER B 1 206 ? 56.904 91.888 -2.981 1.00 61.12 206 SER B N 1
ATOM 5082 C CA . SER B 1 206 ? 56.730 93.303 -2.697 1.00 64.56 206 SER B CA 1
ATOM 5083 C C . SER B 1 206 ? 57.924 94.053 -3.257 1.00 66.21 206 SER B C 1
ATOM 5084 O O . SER B 1 206 ? 59.039 93.530 -3.296 1.00 69.07 206 SER B O 1
ATOM 5087 N N . HIS B 1 207 ? 57.675 95.283 -3.689 1.00 64.90 207 HIS B N 1
ATOM 5088 C CA . HIS B 1 207 ? 58.698 96.150 -4.262 1.00 63.05 207 HIS B CA 1
ATOM 5089 C C . HIS B 1 207 ? 58.351 97.547 -3.748 1.00 60.74 207 HIS B C 1
ATOM 5090 O O . HIS B 1 207 ? 57.664 98.321 -4.423 1.00 61.47 207 HIS B O 1
ATOM 5097 N N . ALA B 1 208 ? 58.819 97.860 -2.545 1.00 54.91 208 ALA B N 1
ATOM 5098 C CA . ALA B 1 208 ? 58.514 99.140 -1.928 1.00 50.25 208 ALA B CA 1
ATOM 5099 C C . ALA B 1 208 ? 59.295 100.336 -2.447 1.00 51.62 208 ALA B C 1
ATOM 5100 O O . ALA B 1 208 ? 60.429 100.208 -2.894 1.00 54.86 208 ALA B O 1
ATOM 5102 N N . VAL B 1 209 ? 58.655 101.499 -2.393 1.00 51.29 209 VAL B N 1
ATOM 5103 C CA . VAL B 1 209 ? 59.258 102.764 -2.800 1.00 50.14 209 VAL B CA 1
ATOM 5104 C C . VAL B 1 209 ? 58.727 103.754 -1.778 1.00 51.33 209 VAL B C 1
ATOM 5105 O O . VAL B 1 209 ? 57.579 103.642 -1.344 1.00 48.61 209 VAL B O 1
ATOM 5109 N N . SER B 1 210 ? 59.555 104.716 -1.394 1.00 51.75 210 SER B N 1
ATOM 5110 C CA . SER B 1 210 ? 59.157 105.689 -0.391 1.00 56.90 210 SER B CA 1
ATOM 5111 C C . SER B 1 210 ? 59.781 107.052 -0.643 1.00 64.24 210 SER B C 1
ATOM 5112 O O . SER B 1 210 ? 60.704 107.189 -1.449 1.00 68.30 210 SER B O 1
ATOM 5115 N N . LEU B 1 211 ? 59.272 108.062 0.055 1.00 67.71 211 LEU B N 1
ATOM 5116 C CA . LEU B 1 211 ? 59.785 109.416 -0.075 1.00 70.48 211 LEU B CA 1
ATOM 5117 C C . LEU B 1 211 ? 59.188 110.224 1.056 1.00 70.67 211 LEU B C 1
ATOM 5118 O O . LEU B 1 211 ? 57.979 110.181 1.287 1.00 69.36 211 LEU B O 1
ATOM 5123 N N . SER B 1 212 ? 60.034 110.960 1.765 1.00 71.40 212 SER B N 1
ATOM 5124 C CA . SER B 1 212 ? 59.568 111.754 2.893 1.00 74.04 212 SER B CA 1
ATOM 5125 C C . SER B 1 212 ? 59.474 113.252 2.622 1.00 76.13 212 SER B C 1
ATOM 5126 O O . SER B 1 212 ? 60.279 113.816 1.878 1.00 77.47 212 SER B O 1
ATOM 5129 N N . TYR B 1 213 ? 58.468 113.879 3.228 1.00 77.04 213 TYR B N 1
ATOM 5130 C CA . TYR B 1 213 ? 58.231 115.315 3.106 1.00 78.99 213 TYR B CA 1
ATOM 5131 C C . TYR B 1 213 ? 58.112 115.823 4.534 1.00 80.12 213 TYR B C 1
ATOM 5132 O O . TYR B 1 213 ? 57.271 115.344 5.290 1.00 79.07 213 TYR B O 1
ATOM 5134 N N . THR B 1 214 ? 58.960 116.776 4.908 1.00 83.88 214 THR B N 1
ATOM 5135 C CA . THR B 1 214 ? 58.938 117.321 6.268 1.00 87.04 214 THR B CA 1
ATOM 5136 C C . THR B 1 214 ? 58.002 118.525 6.411 1.00 86.21 214 THR B C 1
ATOM 5137 O O . THR B 1 214 ? 58.279 119.608 5.894 1.00 86.07 214 THR B O 1
ATOM 5141 N N . LEU B 1 215 ? 56.897 118.329 7.125 1.00 85.70 215 LEU B N 1
ATOM 5142 C CA . LEU B 1 215 ? 55.922 119.388 7.332 1.00 84.39 215 LEU B CA 1
ATOM 5143 C C . LEU B 1 215 ? 56.527 120.559 8.087 1.00 85.68 215 LEU B C 1
ATOM 5144 O O . LEU B 1 215 ? 56.975 120.419 9.223 1.00 85.71 215 LEU B O 1
ATOM 5149 N N . ASN B 1 216 ? 56.534 121.713 7.425 1.00 87.75 216 ASN B N 1
ATOM 5150 C CA . ASN B 1 216 ? 57.076 122.956 7.960 1.00 88.80 216 ASN B CA 1
ATOM 5151 C C . ASN B 1 216 ? 56.336 123.467 9.200 1.00 89.18 216 ASN B C 1
ATOM 5152 O O . ASN B 1 216 ? 55.102 123.461 9.253 1.00 86.39 216 ASN B O 1
ATOM 5157 N N . SER B 1 217 ? 57.114 123.912 10.188 1.00 90.41 217 SER B N 1
ATOM 5158 C CA . SER B 1 217 ? 56.597 124.424 11.460 1.00 89.99 217 SER B CA 1
ATOM 5159 C C . SER B 1 217 ? 55.313 125.236 11.333 1.00 90.72 217 SER B C 1
ATOM 5160 O O . SER B 1 217 ? 54.386 125.074 12.130 1.00 88.55 217 SER B O 1
ATOM 5163 N N . GLN B 1 218 ? 55.273 126.119 10.341 1.00 92.57 218 GLN B N 1
ATOM 5164 C CA . GLN B 1 218 ? 54.097 126.949 10.093 1.00 94.84 218 GLN B CA 1
ATOM 5165 C C . GLN B 1 218 ? 52.847 126.086 10.243 1.00 93.51 218 GLN B C 1
ATOM 5166 O O . GLN B 1 218 ? 51.914 126.415 10.983 1.00 89.45 218 GLN B O 1
ATOM 5172 N N . LEU B 1 219 ? 52.854 124.966 9.531 1.00 92.81 219 LEU B N 1
ATOM 5173 C CA . LEU B 1 219 ? 51.744 124.035 9.547 1.00 93.24 219 LEU B CA 1
ATOM 5174 C C . LEU B 1 219 ? 51.583 123.355 10.906 1.00 92.58 219 LEU B C 1
ATOM 5175 O O . LEU B 1 219 ? 50.467 123.238 11.419 1.00 91.15 219 LEU B O 1
ATOM 5180 N N . ASN B 1 220 ? 52.697 122.914 11.489 1.00 91.49 220 ASN B N 1
ATOM 5181 C CA . ASN B 1 220 ? 52.665 122.233 12.785 1.00 90.30 220 ASN B CA 1
ATOM 5182 C C . ASN B 1 220 ? 51.793 122.956 13.813 1.00 89.72 220 ASN B C 1
ATOM 5183 O O . ASN B 1 220 ? 50.919 122.342 14.436 1.00 89.25 220 ASN B O 1
ATOM 5188 N N . HIS B 1 221 ? 52.028 124.256 13.985 1.00 87.21 221 HIS B N 1
ATOM 5189 C CA . HIS B 1 221 ? 51.258 125.046 14.940 1.00 81.56 221 HIS B CA 1
ATOM 5190 C C . HIS B 1 221 ? 49.792 125.098 14.522 1.00 77.37 221 HIS B C 1
ATOM 5191 O O . HIS B 1 221 ? 48.902 125.076 15.371 1.00 78.03 221 HIS B O 1
ATOM 5193 N N . LEU B 1 222 ? 49.535 125.165 13.218 1.00 73.15 222 LEU B N 1
ATOM 5194 C CA . LEU B 1 222 ? 48.153 125.194 12.744 1.00 71.03 222 LEU B CA 1
ATOM 5195 C C . LEU B 1 222 ? 47.465 123.860 13.045 1.00 69.45 222 LEU B C 1
ATOM 5196 O O . LEU B 1 222 ? 46.326 123.830 13.521 1.00 67.46 222 LEU B O 1
ATOM 5201 N N . LEU B 1 223 ? 48.167 122.763 12.760 1.00 65.36 223 LEU B N 1
ATOM 5202 C CA . LEU B 1 223 ? 47.643 121.424 12.998 1.00 62.99 223 LEU B CA 1
ATOM 5203 C C . LEU B 1 223 ? 47.142 121.348 14.434 1.00 63.19 223 LEU B C 1
ATOM 5204 O O . LEU B 1 223 ? 45.979 121.022 14.684 1.00 59.31 223 LEU B O 1
ATOM 5209 N N . LEU B 1 224 ? 48.035 121.650 15.374 1.00 64.62 224 LEU B N 1
ATOM 5210 C CA . LEU B 1 224 ? 47.701 121.637 16.795 1.00 67.76 224 LEU B CA 1
ATOM 5211 C C . LEU B 1 224 ? 46.488 122.517 17.033 1.00 69.81 224 LEU B C 1
ATOM 5212 O O . LEU B 1 224 ? 45.521 122.098 17.671 1.00 69.75 224 LEU B O 1
ATOM 5217 N N . LYS B 1 225 ? 46.541 123.736 16.505 1.00 68.88 225 LYS B N 1
ATOM 5218 C CA . LYS B 1 225 ? 45.440 124.673 16.654 1.00 72.10 225 LYS B CA 1
ATOM 5219 C C . LYS B 1 225 ? 44.144 124.013 16.179 1.00 74.14 225 LYS B C 1
ATOM 5220 O O . LYS B 1 225 ? 43.166 123.918 16.928 1.00 73.63 225 LYS B O 1
ATOM 5222 N N . LEU B 1 226 ? 44.143 123.551 14.932 1.00 72.65 226 LEU B N 1
ATOM 5223 C CA . LEU B 1 226 ? 42.971 122.896 14.367 1.00 72.96 226 LEU B CA 1
ATOM 5224 C C . LEU B 1 226 ? 42.466 121.808 15.303 1.00 72.74 226 LEU B C 1
ATOM 5225 O O . LEU B 1 226 ? 41.261 121.624 15.481 1.00 70.13 226 LEU B O 1
ATOM 5230 N N . ALA B 1 227 ? 43.411 121.095 15.904 1.00 74.13 227 ALA B N 1
ATOM 5231 C CA . ALA B 1 227 ? 43.100 120.010 16.819 1.00 73.75 227 ALA B CA 1
ATOM 5232 C C . ALA B 1 227 ? 42.295 120.487 18.019 1.00 71.96 227 ALA B C 1
ATOM 5233 O O . ALA B 1 227 ? 41.247 119.923 18.327 1.00 67.07 227 ALA B O 1
ATOM 5235 N N . ASN B 1 228 ? 42.789 121.527 18.691 1.00 76.71 228 ASN B N 1
ATOM 5236 C CA . ASN B 1 228 ? 42.116 122.081 19.865 1.00 78.37 228 ASN B CA 1
ATOM 5237 C C . ASN B 1 228 ? 40.688 122.472 19.530 1.00 78.90 228 ASN B C 1
ATOM 5238 O O . ASN B 1 228 ? 39.739 121.939 20.104 1.00 78.28 228 ASN B O 1
ATOM 5243 N N . ALA B 1 229 ? 40.553 123.412 18.598 1.00 79.13 229 ALA B N 1
ATOM 5244 C CA . ALA B 1 229 ? 39.252 123.910 18.164 1.00 79.72 229 ALA B CA 1
ATOM 5245 C C . ALA B 1 229 ? 38.159 122.843 18.114 1.00 80.64 229 ALA B C 1
ATOM 5246 O O . ALA B 1 229 ? 37.095 123.005 18.719 1.00 81.38 229 ALA B O 1
ATOM 5248 N N . ASN B 1 230 ? 38.420 121.752 17.401 1.00 78.60 230 ASN B N 1
ATOM 5249 C CA . ASN B 1 230 ? 37.431 120.688 17.281 1.00 78.55 230 ASN B CA 1
ATOM 5250 C C . ASN B 1 230 ? 37.513 119.668 18.405 1.00 77.56 230 ASN B C 1
ATOM 5251 O O . ASN B 1 230 ? 37.061 118.529 18.260 1.00 75.12 230 ASN B O 1
ATOM 5256 N N . GLN B 1 231 ? 38.082 120.095 19.529 1.00 77.79 231 GLN B N 1
ATOM 5257 C CA . GLN B 1 231 ? 38.234 119.251 20.710 1.00 78.07 231 GLN B CA 1
ATOM 5258 C C . GLN B 1 231 ? 38.612 117.822 20.325 1.00 77.57 231 GLN B C 1
ATOM 5259 O O . GLN B 1 231 ? 37.892 116.865 20.621 1.00 78.36 231 GLN B O 1
ATOM 5265 N N . ILE B 1 232 ? 39.763 117.691 19.671 1.00 74.41 232 ILE B N 1
ATOM 5266 C CA . ILE B 1 232 ? 40.241 116.395 19.221 1.00 71.11 232 ILE B CA 1
ATOM 5267 C C . ILE B 1 232 ? 41.781 116.321 19.254 1.00 72.59 232 ILE B C 1
ATOM 5268 O O . ILE B 1 232 ? 42.463 117.350 19.339 1.00 72.16 232 ILE B O 1
ATOM 5273 N N . GLY B 1 233 ? 42.324 115.104 19.208 1.00 71.20 233 GLY B N 1
ATOM 5274 C CA . GLY B 1 233 ? 43.770 114.942 19.230 1.00 65.96 233 GLY B CA 1
ATOM 5275 C C . GLY B 1 233 ? 44.374 115.221 17.866 1.00 61.99 233 GLY B C 1
ATOM 5276 O O . GLY B 1 233 ? 43.725 114.993 16.844 1.00 64.08 233 GLY B O 1
ATOM 5277 N N . TRP B 1 234 ? 45.612 115.701 17.825 1.00 57.01 234 TRP B N 1
ATOM 5278 C CA . TRP B 1 234 ? 46.213 115.992 16.534 1.00 56.60 234 TRP B CA 1
ATOM 5279 C C . TRP B 1 234 ? 46.433 114.764 15.659 1.00 55.12 234 TRP B C 1
ATOM 5280 O O . TRP B 1 234 ? 46.537 114.876 14.446 1.00 51.77 234 TRP B O 1
ATOM 5291 N N . PRO B 1 235 ? 46.561 113.577 16.261 1.00 59.70 235 PRO B N 1
ATOM 5292 C CA . PRO B 1 235 ? 46.746 112.468 15.326 1.00 61.32 235 PRO B CA 1
ATOM 5293 C C . PRO B 1 235 ? 45.408 112.243 14.601 1.00 59.70 235 PRO B C 1
ATOM 5294 O O . PRO B 1 235 ? 45.366 112.033 13.389 1.00 52.51 235 PRO B O 1
ATOM 5298 N N . ASP B 1 236 ? 44.316 112.301 15.359 1.00 59.85 236 ASP B N 1
ATOM 5299 C CA . ASP B 1 236 ? 42.983 112.115 14.795 1.00 61.27 236 ASP B CA 1
ATOM 5300 C C . ASP B 1 236 ? 42.680 113.227 13.795 1.00 62.17 236 ASP B C 1
ATOM 5301 O O . ASP B 1 236 ? 41.954 113.025 12.824 1.00 59.46 236 ASP B O 1
ATOM 5306 N N . ALA B 1 237 ? 43.240 114.405 14.037 1.00 61.10 237 ALA B N 1
ATOM 5307 C CA . ALA B 1 237 ? 43.015 115.529 13.145 1.00 61.81 237 ALA B CA 1
ATOM 5308 C C . ALA B 1 237 ? 43.782 115.317 11.844 1.00 63.17 237 ALA B C 1
ATOM 5309 O O . ALA B 1 237 ? 43.335 115.752 10.776 1.00 69.48 237 ALA B O 1
ATOM 5311 N N . LEU B 1 238 ? 44.932 114.648 11.933 1.00 57.84 238 LEU B N 1
ATOM 5312 C CA . LEU B 1 238 ? 45.758 114.379 10.757 1.00 51.31 238 LEU B CA 1
ATOM 5313 C C . LEU B 1 238 ? 45.051 113.364 9.861 1.00 49.25 238 LEU B C 1
ATOM 5314 O O . LEU B 1 238 ? 45.118 113.460 8.640 1.00 45.99 238 LEU B O 1
ATOM 5319 N N . VAL B 1 239 ? 44.357 112.407 10.469 1.00 43.75 239 VAL B N 1
ATOM 5320 C CA . VAL B 1 239 ? 43.615 111.413 9.707 1.00 45.48 239 VAL B CA 1
ATOM 5321 C C . VAL B 1 239 ? 42.481 112.120 8.968 1.00 52.48 239 VAL B C 1
ATOM 5322 O O . VAL B 1 239 ? 42.290 111.928 7.763 1.00 53.50 239 VAL B O 1
ATOM 5326 N N . ALA B 1 240 ? 41.732 112.943 9.698 1.00 56.87 240 ALA B N 1
ATOM 5327 C CA . ALA B 1 240 ? 40.624 113.693 9.120 1.00 55.61 240 ALA B CA 1
ATOM 5328 C C . ALA B 1 240 ? 41.133 114.471 7.915 1.00 56.04 240 ALA B C 1
ATOM 5329 O O . ALA B 1 240 ? 40.528 114.430 6.845 1.00 58.31 240 ALA B O 1
ATOM 5331 N N . LEU B 1 241 ? 42.251 115.169 8.090 1.00 53.39 241 LEU B N 1
ATOM 5332 C CA . LEU B 1 241 ? 42.846 115.940 7.003 1.00 58.10 241 LEU B CA 1
ATOM 5333 C C . LEU B 1 241 ? 43.291 115.069 5.839 1.00 58.75 241 LEU B C 1
ATOM 5334 O O . LEU B 1 241 ? 43.191 115.474 4.681 1.00 62.65 241 LEU B O 1
ATOM 5339 N N . CYS B 1 242 ? 43.796 113.878 6.142 1.00 59.06 242 CYS B N 1
ATOM 5340 C CA . CYS B 1 242 ? 44.244 112.971 5.098 1.00 55.96 242 CYS B CA 1
ATOM 5341 C C . CYS B 1 242 ? 43.010 112.514 4.333 1.00 56.84 242 CYS B C 1
ATOM 5342 O O . CYS B 1 242 ? 43.010 112.442 3.102 1.00 58.19 242 CYS B O 1
ATOM 5345 N N . ALA B 1 243 ? 41.947 112.220 5.066 1.00 52.89 243 ALA B N 1
ATOM 5346 C CA . ALA B 1 243 ? 40.708 111.807 4.432 1.00 53.22 243 ALA B CA 1
ATOM 5347 C C . ALA B 1 243 ? 40.237 112.944 3.517 1.00 57.28 243 ALA B C 1
ATOM 5348 O O . ALA B 1 243 ? 39.696 112.708 2.436 1.00 56.25 243 ALA B O 1
ATOM 5350 N N . LEU B 1 244 ? 40.449 114.183 3.951 1.00 59.51 244 LEU B N 1
ATOM 5351 C CA . LEU B 1 244 ? 40.038 115.326 3.144 1.00 62.98 244 LEU B CA 1
ATOM 5352 C C . LEU B 1 244 ? 40.873 115.334 1.871 1.00 62.20 244 LEU B C 1
ATOM 5353 O O . LEU B 1 244 ? 40.331 115.238 0.776 1.00 67.75 244 LEU B O 1
ATOM 5358 N N . TYR B 1 245 ? 42.189 115.439 2.013 1.00 61.41 245 TYR B N 1
ATOM 5359 C CA . TYR B 1 245 ? 43.081 115.433 0.853 1.00 63.10 245 TYR B CA 1
ATOM 5360 C C . TYR B 1 245 ? 42.690 114.343 -0.143 1.00 63.53 245 TYR B C 1
ATOM 5361 O O . TYR B 1 245 ? 42.786 114.532 -1.351 1.00 61.33 245 TYR B O 1
ATOM 5370 N N . LEU B 1 246 ? 42.258 113.200 0.379 1.00 67.42 246 LEU B N 1
ATOM 5371 C CA . LEU B 1 246 ? 41.878 112.074 -0.458 1.00 68.33 246 LEU B CA 1
ATOM 5372 C C . LEU B 1 246 ? 40.558 112.271 -1.163 1.00 70.10 246 LEU B C 1
ATOM 5373 O O . LEU B 1 246 ? 40.162 111.443 -1.977 1.00 72.85 246 LEU B O 1
ATOM 5378 N N . GLU B 1 247 ? 39.869 113.362 -0.859 1.00 74.83 247 GLU B N 1
ATOM 5379 C CA . GLU B 1 247 ? 38.587 113.612 -1.498 1.00 79.08 247 GLU B CA 1
ATOM 5380 C C . GLU B 1 247 ? 38.813 113.958 -2.959 1.00 80.62 247 GLU B C 1
ATOM 5381 O O . GLU B 1 247 ? 37.997 113.625 -3.813 1.00 82.52 247 GLU B O 1
ATOM 5387 N N . SER B 1 248 ? 39.932 114.614 -3.245 1.00 83.22 248 SER B N 1
ATOM 5388 C CA . SER B 1 248 ? 40.249 115.003 -4.613 1.00 88.06 248 SER B CA 1
ATOM 5389 C C . SER B 1 248 ? 41.648 114.566 -5.032 1.00 88.51 248 SER B C 1
ATOM 5390 O O . SER B 1 248 ? 42.366 115.302 -5.712 1.00 89.97 248 SER B O 1
ATOM 5393 N N . ALA B 1 249 ? 42.036 113.367 -4.618 1.00 88.15 249 ALA B N 1
ATOM 5394 C CA . ALA B 1 249 ? 43.345 112.830 -4.962 1.00 88.56 249 ALA B CA 1
ATOM 5395 C C . ALA B 1 249 ? 43.158 111.376 -5.366 1.00 89.05 249 ALA B C 1
ATOM 5396 O O . ALA B 1 249 ? 44.014 110.773 -6.017 1.00 90.30 249 ALA B O 1
ATOM 5398 N N . GLU B 1 250 ? 42.015 110.829 -4.977 1.00 88.39 250 GLU B N 1
ATOM 5399 C CA . GLU B 1 250 ? 41.671 109.450 -5.277 1.00 88.32 250 GLU B CA 1
ATOM 5400 C C . GLU B 1 250 ? 40.207 109.308 -4.871 1.00 89.05 250 GLU B C 1
ATOM 5401 O O . GLU B 1 250 ? 39.856 108.451 -4.064 1.00 90.83 250 GLU B O 1
ATOM 5407 N N . PRO B 1 251 ? 39.332 110.161 -5.431 1.00 88.18 251 PRO B N 1
ATOM 5408 C CA . PRO B 1 251 ? 37.894 110.164 -5.143 1.00 88.37 251 PRO B CA 1
ATOM 5409 C C . PRO B 1 251 ? 37.211 108.803 -5.245 1.00 88.67 251 PRO B C 1
ATOM 5410 O O . PRO B 1 251 ? 36.127 108.603 -4.689 1.00 90.88 251 PRO B O 1
ATOM 5414 N N . ASP B 1 252 ? 37.843 107.869 -5.947 1.00 85.72 252 ASP B N 1
ATOM 5415 C CA . ASP B 1 252 ? 37.265 106.541 -6.121 1.00 84.45 252 ASP B CA 1
ATOM 5416 C C . ASP B 1 252 ? 37.521 105.634 -4.916 1.00 81.60 252 ASP B C 1
ATOM 5417 O O . ASP B 1 252 ? 36.999 104.518 -4.849 1.00 78.87 252 ASP B O 1
ATOM 5422 N N . ALA B 1 253 ? 38.329 106.118 -3.974 1.00 75.99 253 ALA B N 1
ATOM 5423 C CA . ALA B 1 253 ? 38.664 105.361 -2.771 1.00 70.11 253 ALA B CA 1
ATOM 5424 C C . ALA B 1 253 ? 37.784 105.812 -1.610 1.00 63.94 253 ALA B C 1
ATOM 5425 O O . ALA B 1 253 ? 38.145 106.708 -0.856 1.00 64.39 253 ALA B O 1
ATOM 5427 N N . PRO B 1 254 ? 36.623 105.177 -1.444 1.00 57.49 254 PRO B N 1
ATOM 5428 C CA . PRO B 1 254 ? 35.706 105.541 -0.364 1.00 58.95 254 PRO B CA 1
ATOM 5429 C C . PRO B 1 254 ? 36.328 105.392 1.022 1.00 62.34 254 PRO B C 1
ATOM 5430 O O . PRO B 1 254 ? 36.129 106.238 1.902 1.00 63.63 254 PRO B O 1
ATOM 5434 N N . TRP B 1 255 ? 37.090 104.316 1.203 1.00 60.25 255 TRP B N 1
ATOM 5435 C CA . TRP B 1 255 ? 37.684 104.015 2.496 1.00 54.14 255 TRP B CA 1
ATOM 5436 C C . TRP B 1 255 ? 39.130 104.419 2.766 1.00 49.88 255 TRP B C 1
ATOM 5437 O O . TRP B 1 255 ? 39.951 104.499 1.859 1.00 50.63 255 TRP B O 1
ATOM 5448 N N . LEU B 1 256 ? 39.418 104.664 4.042 1.00 49.60 256 LEU B N 1
ATOM 5449 C CA . LEU B 1 256 ? 40.764 105.011 4.516 1.00 48.33 256 LEU B CA 1
ATOM 5450 C C . LEU B 1 256 ? 41.015 104.053 5.683 1.00 48.96 256 LEU B C 1
ATOM 5451 O O . LEU B 1 256 ? 40.275 104.069 6.667 1.00 49.53 256 LEU B O 1
ATOM 5456 N N . TRP B 1 257 ? 42.036 103.207 5.568 1.00 51.38 257 TRP B N 1
ATOM 5457 C CA . TRP B 1 257 ? 42.332 102.237 6.623 1.00 48.04 257 TRP B CA 1
ATOM 5458 C C . TRP B 1 257 ? 43.226 102.809 7.717 1.00 46.04 257 TRP B C 1
ATOM 5459 O O . TRP B 1 257 ? 44.232 103.482 7.448 1.00 46.41 257 TRP B O 1
ATOM 5470 N N . LEU B 1 258 ? 42.840 102.517 8.954 1.00 43.40 258 LEU B N 1
ATOM 5471 C CA . LEU B 1 258 ? 43.541 103.016 10.119 1.00 45.57 258 LEU B CA 1
ATOM 5472 C C . LEU B 1 258 ? 43.949 101.923 11.052 1.00 40.08 258 LEU B C 1
ATOM 5473 O O . LEU B 1 258 ? 43.221 100.957 11.230 1.00 39.74 258 LEU B O 1
ATOM 5478 N N . PRO B 1 259 ? 45.118 102.076 11.678 1.00 40.99 259 PRO B N 1
ATOM 5479 C CA . PRO B 1 259 ? 45.575 101.068 12.628 1.00 42.49 259 PRO B CA 1
ATOM 5480 C C . PRO B 1 259 ? 45.036 101.507 13.997 1.00 43.79 259 PRO B C 1
ATOM 5481 O O . PRO B 1 259 ? 45.303 102.622 14.444 1.00 46.72 259 PRO B O 1
ATOM 5485 N N . PHE B 1 260 ? 44.232 100.664 14.630 1.00 37.56 260 PHE B N 1
ATOM 5486 C CA . PHE B 1 260 ? 43.729 100.972 15.956 1.00 36.96 260 PHE B CA 1
ATOM 5487 C C . PHE B 1 260 ? 44.533 100.127 16.968 1.00 36.33 260 PHE B C 1
ATOM 5488 O O . PHE B 1 260 ? 44.358 98.916 17.042 1.00 36.45 260 PHE B O 1
ATOM 5496 N N . MET B 1 261 ? 45.397 100.772 17.747 1.00 37.74 261 MET B N 1
ATOM 5497 C CA . MET B 1 261 ? 46.239 100.079 18.729 1.00 41.36 261 MET B CA 1
ATOM 5498 C C . MET B 1 261 ? 45.511 99.054 19.599 1.00 42.97 261 MET B C 1
ATOM 5499 O O . MET B 1 261 ? 46.067 98.000 19.935 1.00 45.79 261 MET B O 1
ATOM 5504 N N . ASN B 1 262 ? 44.272 99.359 19.957 1.00 39.33 262 ASN B N 1
ATOM 5505 C CA . ASN B 1 262 ? 43.493 98.471 20.801 1.00 39.69 262 ASN B CA 1
ATOM 5506 C C . ASN B 1 262 ? 44.201 98.211 22.153 1.00 44.57 262 ASN B C 1
ATOM 5507 O O . ASN B 1 262 ? 44.254 97.083 22.648 1.00 38.15 262 ASN B O 1
ATOM 5512 N N . ARG B 1 263 ? 44.746 99.278 22.736 1.00 43.90 263 ARG B N 1
ATOM 5513 C CA . ARG B 1 263 ? 45.411 99.218 24.036 1.00 49.91 263 ARG B CA 1
ATOM 5514 C C . ARG B 1 263 ? 44.510 99.997 25.010 1.00 52.26 263 ARG B C 1
ATOM 5515 O O . ARG B 1 263 ? 44.430 99.689 26.206 1.00 43.37 263 ARG B O 1
ATOM 5523 N N . TRP B 1 264 ? 43.826 100.998 24.454 1.00 52.49 264 TRP B N 1
ATOM 5524 C CA . TRP B 1 264 ? 42.890 101.860 25.169 1.00 48.72 264 TRP B CA 1
ATOM 5525 C C . TRP B 1 264 ? 42.025 101.141 26.206 1.00 45.45 264 TRP B C 1
ATOM 5526 O O . TRP B 1 264 ? 41.174 100.326 25.846 1.00 41.72 264 TRP B O 1
ATOM 5537 N N . GLY B 1 265 ? 42.236 101.474 27.482 1.00 38.78 265 GLY B N 1
ATOM 5538 C CA . GLY B 1 265 ? 41.475 100.882 28.574 1.00 36.36 265 GLY B CA 1
ATOM 5539 C C . GLY B 1 265 ? 41.513 99.373 28.675 1.00 44.26 265 GLY B C 1
ATOM 5540 O O . GLY B 1 265 ? 40.478 98.731 28.880 1.00 44.01 265 GLY B O 1
ATOM 5541 N N . SER B 1 266 ? 42.706 98.799 28.538 1.00 44.22 266 SER B N 1
ATOM 5542 C CA . SER B 1 266 ? 42.864 97.345 28.586 1.00 44.34 266 SER B CA 1
ATOM 5543 C C . SER B 1 266 ? 44.197 96.950 29.200 1.00 42.21 266 SER B C 1
ATOM 5544 O O . SER B 1 266 ? 45.185 97.679 29.064 1.00 34.79 266 SER B O 1
ATOM 5547 N N . VAL B 1 267 ? 44.232 95.803 29.872 1.00 34.34 267 VAL B N 1
ATOM 5548 C CA . VAL B 1 267 ? 45.486 95.345 30.449 1.00 33.46 267 VAL B CA 1
ATOM 5549 C C . VAL B 1 267 ? 46.566 95.396 29.369 1.00 36.65 267 VAL B C 1
ATOM 5550 O O . VAL B 1 267 ? 47.741 95.622 29.665 1.00 37.40 267 VAL B O 1
ATOM 5554 N N . ALA B 1 268 ? 46.159 95.214 28.110 1.00 34.36 268 ALA B N 1
ATOM 5555 C CA . ALA B 1 268 ? 47.098 95.242 26.988 1.00 33.15 268 ALA B CA 1
ATOM 5556 C C . ALA B 1 268 ? 47.985 96.467 27.062 1.00 33.42 268 ALA B C 1
ATOM 5557 O O . ALA B 1 268 ? 49.060 96.508 26.466 1.00 25.57 268 ALA B O 1
ATOM 5559 N N . ALA B 1 269 ? 47.517 97.481 27.778 1.00 34.80 269 ALA B N 1
ATOM 5560 C CA . ALA B 1 269 ? 48.279 98.709 27.917 1.00 38.78 269 ALA B CA 1
ATOM 5561 C C . ALA B 1 269 ? 49.592 98.429 28.632 1.00 34.81 269 ALA B C 1
ATOM 5562 O O . ALA B 1 269 ? 50.568 99.142 28.436 1.00 30.37 269 ALA B O 1
ATOM 5564 N N . ASN B 1 270 ? 49.605 97.388 29.460 1.00 35.39 270 ASN B N 1
ATOM 5565 C CA . ASN B 1 270 ? 50.812 97.025 30.202 1.00 47.22 270 ASN B CA 1
ATOM 5566 C C . ASN B 1 270 ? 51.317 95.651 29.813 1.00 45.58 270 ASN B C 1
ATOM 5567 O O . ASN B 1 270 ? 51.992 94.985 30.602 1.00 46.22 270 ASN B O 1
ATOM 5572 N N . VAL B 1 271 ? 50.996 95.231 28.596 1.00 41.35 271 VAL B N 1
ATOM 5573 C CA . VAL B 1 271 ? 51.431 93.935 28.119 1.00 36.85 271 VAL B CA 1
ATOM 5574 C C . VAL B 1 271 ? 51.914 93.990 26.669 1.00 32.62 271 VAL B C 1
ATOM 5575 O O . VAL B 1 271 ? 51.114 93.961 25.744 1.00 33.26 271 VAL B O 1
ATOM 5579 N N . PRO B 1 272 ? 53.237 94.091 26.453 1.00 30.86 272 PRO B N 1
ATOM 5580 C CA . PRO B 1 272 ? 53.743 94.135 25.073 1.00 29.66 272 PRO B CA 1
ATOM 5581 C C . PRO B 1 272 ? 53.222 92.892 24.354 1.00 32.33 272 PRO B C 1
ATOM 5582 O O . PRO B 1 272 ? 53.169 91.809 24.936 1.00 31.49 272 PRO B O 1
ATOM 5586 N N . GLY B 1 273 ? 52.813 93.051 23.105 1.00 30.13 273 GLY B N 1
ATOM 5587 C CA . GLY B 1 273 ? 52.279 91.923 22.372 1.00 34.16 273 GLY B CA 1
ATOM 5588 C C . GLY B 1 273 ? 51.673 92.392 21.070 1.00 35.08 273 GLY B C 1
ATOM 5589 O O . GLY B 1 273 ? 52.013 93.463 20.587 1.00 31.58 273 GLY B O 1
ATOM 5590 N N . LEU B 1 274 ? 50.787 91.586 20.496 1.00 34.14 274 LEU B N 1
ATOM 5591 C CA . LEU B 1 274 ? 50.127 91.942 19.249 1.00 31.70 274 LEU B CA 1
ATOM 5592 C C . LEU B 1 274 ? 48.676 92.296 19.514 1.00 32.04 274 LEU B C 1
ATOM 5593 O O . LEU B 1 274 ? 47.886 91.434 19.891 1.00 27.46 274 LEU B O 1
ATOM 5598 N N . MET B 1 275 ? 48.298 93.552 19.325 1.00 26.66 275 MET B N 1
ATOM 5599 C CA . MET B 1 275 ? 46.896 93.864 19.539 1.00 29.16 275 MET B CA 1
ATOM 5600 C C . MET B 1 275 ? 46.316 94.782 18.457 1.00 31.70 275 MET B C 1
ATOM 5601 O O . MET B 1 275 ? 45.095 94.907 18.312 1.00 35.03 275 MET B O 1
ATOM 5606 N N . VAL B 1 276 ? 47.188 95.404 17.679 1.00 28.00 276 VAL B N 1
ATOM 5607 C CA . VAL B 1 276 ? 46.738 96.326 16.655 1.00 29.27 276 VAL B CA 1
ATOM 5608 C C . VAL B 1 276 ? 45.729 95.724 15.671 1.00 33.82 276 VAL B C 1
ATOM 5609 O O . VAL B 1 276 ? 45.930 94.624 15.132 1.00 28.65 276 VAL B O 1
ATOM 5613 N N . ASN B 1 277 ? 44.639 96.466 15.459 1.00 36.82 277 ASN B N 1
ATOM 5614 C CA . ASN B 1 277 ? 43.554 96.069 14.561 1.00 36.32 277 ASN B CA 1
ATOM 5615 C C . ASN B 1 277 ? 43.419 97.082 13.433 1.00 36.80 277 ASN B C 1
ATOM 5616 O O . ASN B 1 277 ? 43.305 98.284 13.673 1.00 37.87 277 ASN B O 1
ATOM 5621 N N . SER B 1 278 ? 43.460 96.596 12.197 1.00 40.48 278 SER B N 1
ATOM 5622 C CA . SER B 1 278 ? 43.314 97.464 11.025 1.00 38.10 278 SER B CA 1
ATOM 5623 C C . SER B 1 278 ? 41.825 97.589 10.701 1.00 38.88 278 SER B C 1
ATOM 5624 O O . SER B 1 278 ? 41.117 96.580 10.564 1.00 36.88 278 SER B O 1
ATOM 5627 N N . LEU B 1 279 ? 41.352 98.826 10.598 1.00 33.37 279 LEU B N 1
ATOM 5628 C CA . LEU B 1 279 ? 39.941 99.055 10.345 1.00 35.99 279 LEU B CA 1
ATOM 5629 C C . LEU B 1 279 ? 39.705 100.093 9.270 1.00 40.03 279 LEU B C 1
ATOM 5630 O O . LEU B 1 279 ? 40.536 100.993 9.044 1.00 39.07 279 LEU B O 1
ATOM 5635 N N . PRO B 1 280 ? 38.564 99.971 8.575 1.00 37.04 280 PRO B N 1
ATOM 5636 C CA . PRO B 1 280 ? 38.188 100.884 7.502 1.00 38.07 280 PRO B CA 1
ATOM 5637 C C . PRO B 1 280 ? 37.317 102.076 7.923 1.00 39.89 280 PRO B C 1
ATOM 5638 O O . PRO B 1 280 ? 36.211 101.910 8.433 1.00 38.52 280 PRO B O 1
ATOM 5642 N N . LEU B 1 281 ? 37.843 103.276 7.718 1.00 40.19 281 LEU B N 1
ATOM 5643 C CA . LEU B 1 281 ? 37.108 104.500 8.007 1.00 47.48 281 LEU B CA 1
ATOM 5644 C C . LEU B 1 281 ? 36.457 104.946 6.687 1.00 54.35 281 LEU B C 1
ATOM 5645 O O . LEU B 1 281 ? 37.162 105.225 5.702 1.00 48.15 281 LEU B O 1
ATOM 5650 N N . LEU B 1 282 ? 35.125 105.002 6.662 1.00 55.24 282 LEU B N 1
ATOM 5651 C CA . LEU B 1 282 ? 34.418 105.431 5.465 1.00 50.88 282 LEU B CA 1
ATOM 5652 C C . LEU B 1 282 ? 34.597 106.929 5.416 1.00 50.39 282 LEU B C 1
ATOM 5653 O O . LEU B 1 282 ? 34.006 107.654 6.204 1.00 50.16 282 LEU B O 1
ATOM 5658 N N . ARG B 1 283 ? 35.441 107.376 4.494 1.00 54.67 283 ARG B N 1
ATOM 5659 C CA . ARG B 1 283 ? 35.758 108.783 4.334 1.00 58.15 283 ARG B CA 1
ATOM 5660 C C . ARG B 1 283 ? 34.502 109.618 4.159 1.00 59.66 283 ARG B C 1
ATOM 5661 O O . ARG B 1 283 ? 33.620 109.267 3.384 1.00 62.56 283 ARG B O 1
ATOM 5669 N N . LEU B 1 284 ? 34.423 110.720 4.893 1.00 63.47 284 LEU B N 1
ATOM 5670 C CA . LEU B 1 284 ? 33.263 111.605 4.830 1.00 67.21 284 LEU B CA 1
ATOM 5671 C C . LEU B 1 284 ? 33.334 112.570 3.651 1.00 70.96 284 LEU B C 1
ATOM 5672 O O . LEU B 1 284 ? 34.423 112.941 3.198 1.00 69.68 284 LEU B O 1
ATOM 5677 N N . SER B 1 285 ? 32.164 112.979 3.165 1.00 73.00 285 SER B N 1
ATOM 5678 C CA . SER B 1 285 ? 32.066 113.892 2.026 1.00 75.31 285 SER B CA 1
ATOM 5679 C C . SER B 1 285 ? 32.587 115.292 2.307 1.00 71.63 285 SER B C 1
ATOM 5680 O O . SER B 1 285 ? 32.334 115.849 3.369 1.00 77.14 285 SER B O 1
ATOM 5683 N N . ALA B 1 286 ? 33.304 115.863 1.345 1.00 70.79 286 ALA B N 1
ATOM 5684 C CA . ALA B 1 286 ? 33.857 117.207 1.501 1.00 78.49 286 ALA B CA 1
ATOM 5685 C C . ALA B 1 286 ? 33.014 118.257 0.775 1.00 85.02 286 ALA B C 1
ATOM 5686 O O . ALA B 1 286 ? 33.549 119.183 0.159 1.00 88.44 286 ALA B O 1
ATOM 5688 N N . GLN B 1 287 ? 31.695 118.107 0.849 1.00 86.67 287 GLN B N 1
ATOM 5689 C CA . GLN B 1 287 ? 30.782 119.038 0.205 1.00 85.99 287 GLN B CA 1
ATOM 5690 C C . GLN B 1 287 ? 29.577 119.301 1.087 1.00 84.90 287 GLN B C 1
ATOM 5691 O O . GLN B 1 287 ? 28.970 118.366 1.615 1.00 84.43 287 GLN B O 1
ATOM 5697 N N . GLN B 1 288 ? 29.240 120.579 1.237 1.00 80.72 288 GLN B N 1
ATOM 5698 C CA . GLN B 1 288 ? 28.105 121.007 2.046 1.00 80.97 288 GLN B CA 1
ATOM 5699 C C . GLN B 1 288 ? 28.449 120.978 3.530 1.00 80.85 288 GLN B C 1
ATOM 5700 O O . GLN B 1 288 ? 27.602 120.684 4.376 1.00 82.87 288 GLN B O 1
ATOM 5702 N N . THR B 1 289 ? 29.702 121.282 3.837 1.00 77.02 289 THR B N 1
ATOM 5703 C CA . THR B 1 289 ? 30.171 121.316 5.213 1.00 74.97 289 THR B CA 1
ATOM 5704 C C . THR B 1 289 ? 31.439 122.143 5.249 1.00 73.47 289 THR B C 1
ATOM 5705 O O . THR B 1 289 ? 32.196 122.191 4.271 1.00 65.52 289 THR B O 1
ATOM 5709 N N . SER B 1 290 ? 31.660 122.802 6.379 1.00 72.49 290 SER B N 1
ATOM 5710 C CA . SER B 1 290 ? 32.841 123.627 6.555 1.00 72.56 290 SER B CA 1
ATOM 5711 C C . SER B 1 290 ? 34.009 122.770 7.036 1.00 74.96 290 SER B C 1
ATOM 5712 O O . SER B 1 290 ? 33.816 121.649 7.518 1.00 76.17 290 SER B O 1
ATOM 5715 N N . LEU B 1 291 ? 35.221 123.295 6.886 1.00 73.28 291 LEU B N 1
ATOM 5716 C CA . LEU B 1 291 ? 36.415 122.590 7.321 1.00 70.38 291 LEU B CA 1
ATOM 5717 C C . LEU B 1 291 ? 36.238 122.165 8.774 1.00 70.92 291 LEU B C 1
ATOM 5718 O O . LEU B 1 291 ? 36.351 120.982 9.098 1.00 69.84 291 LEU B O 1
ATOM 5723 N N . GLY B 1 292 ? 35.958 123.138 9.639 1.00 70.52 292 GLY B N 1
ATOM 5724 C CA . GLY B 1 292 ? 35.754 122.854 11.050 1.00 71.27 292 GLY B CA 1
ATOM 5725 C C . GLY B 1 292 ? 34.651 121.836 11.295 1.00 73.11 292 GLY B C 1
ATOM 5726 O O . GLY B 1 292 ? 34.692 121.074 12.265 1.00 76.54 292 GLY B O 1
ATOM 5727 N N . ASN B 1 293 ? 33.656 121.814 10.416 1.00 70.66 293 ASN B N 1
ATOM 5728 C CA . ASN B 1 293 ? 32.556 120.870 10.561 1.00 70.87 293 ASN B CA 1
ATOM 5729 C C . ASN B 1 293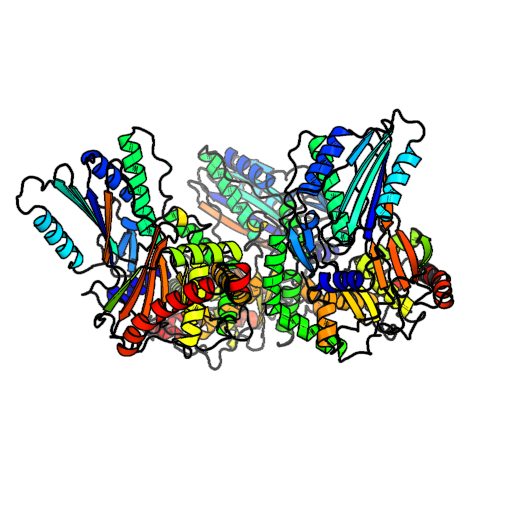 ? 32.965 119.481 10.055 1.00 72.56 293 ASN B C 1
ATOM 5730 O O . ASN B 1 293 ? 32.429 118.458 10.504 1.00 66.76 293 ASN B O 1
ATOM 5735 N N . TYR B 1 294 ? 33.915 119.456 9.118 1.00 72.25 294 TYR B N 1
ATOM 5736 C CA . TYR B 1 294 ? 34.428 118.203 8.555 1.00 68.52 294 TYR B CA 1
ATOM 5737 C C . TYR B 1 294 ? 35.276 117.498 9.624 1.00 62.90 294 TYR B C 1
ATOM 5738 O O . TYR B 1 294 ? 35.075 116.318 9.904 1.00 59.86 294 TYR B O 1
ATOM 5747 N N . LEU B 1 295 ? 36.205 118.241 10.228 1.00 58.03 295 LEU B N 1
ATOM 5748 C CA . LEU B 1 295 ? 37.079 117.703 11.266 1.00 56.29 295 LEU B CA 1
ATOM 5749 C C . LEU B 1 295 ? 36.273 117.156 12.445 1.00 58.64 295 LEU B C 1
ATOM 5750 O O . LEU B 1 295 ? 36.459 116.010 12.854 1.00 57.93 295 LEU B O 1
ATOM 5755 N N . LYS B 1 296 ? 35.375 117.973 12.984 1.00 57.23 296 LYS B N 1
ATOM 5756 C CA . LYS B 1 296 ? 34.559 117.548 14.112 1.00 58.57 296 LYS B CA 1
ATOM 5757 C C . LYS B 1 296 ? 33.810 116.244 13.825 1.00 57.14 296 LYS B C 1
ATOM 5758 O O . LYS B 1 296 ? 33.778 115.339 14.655 1.00 58.27 296 LYS B O 1
ATOM 5760 N N . GLN B 1 297 ? 33.211 116.138 12.648 1.00 61.14 297 GLN B N 1
ATOM 5761 C CA . GLN B 1 297 ? 32.471 114.933 12.307 1.00 61.43 297 GLN B CA 1
ATOM 5762 C C . GLN B 1 297 ? 33.378 113.757 11.931 1.00 61.82 297 GLN B C 1
ATOM 5763 O O . GLN B 1 297 ? 32.994 112.599 12.080 1.00 59.92 297 GLN B O 1
ATOM 5769 N N . SER B 1 298 ? 34.573 114.055 11.436 1.00 60.79 298 SER B N 1
ATOM 5770 C CA . SER B 1 298 ? 35.526 113.009 11.088 1.00 61.58 298 SER B CA 1
ATOM 5771 C C . SER B 1 298 ? 35.961 112.354 12.399 1.00 60.59 298 SER B C 1
ATOM 5772 O O . SER B 1 298 ? 35.992 111.126 12.529 1.00 56.68 298 SER B O 1
ATOM 5775 N N . GLY B 1 299 ? 36.292 113.200 13.368 1.00 56.86 299 GLY B N 1
ATOM 5776 C CA . GLY B 1 299 ? 36.726 112.722 14.662 1.00 55.99 299 GLY B CA 1
ATOM 5777 C C . GLY B 1 299 ? 35.694 111.840 15.319 1.00 57.74 299 GLY B C 1
ATOM 5778 O O . GLY B 1 299 ? 36.050 110.867 15.979 1.00 61.53 299 GLY B O 1
ATOM 5779 N N . GLN B 1 300 ? 34.420 112.167 15.136 1.00 58.06 300 GLN B N 1
ATOM 5780 C CA . GLN B 1 300 ? 33.340 111.381 15.730 1.00 64.20 300 GLN B CA 1
ATOM 5781 C C . GLN B 1 300 ? 33.313 109.975 15.150 1.00 61.04 300 GLN B C 1
ATOM 5782 O O . GLN B 1 300 ? 33.221 108.991 15.885 1.00 58.91 300 GLN B O 1
ATOM 5788 N N . ALA B 1 301 ? 33.366 109.897 13.823 1.00 57.16 301 ALA B N 1
ATOM 5789 C CA . ALA B 1 301 ? 33.360 108.617 13.127 1.00 56.20 301 ALA B CA 1
ATOM 5790 C C . ALA B 1 301 ? 34.623 107.849 13.555 1.00 53.54 301 ALA B C 1
ATOM 5791 O O . ALA B 1 301 ? 34.573 106.657 13.875 1.00 45.22 301 ALA B O 1
ATOM 5793 N N . ILE B 1 302 ? 35.754 108.546 13.568 1.00 46.11 302 ILE B N 1
ATOM 5794 C CA . ILE B 1 302 ? 36.985 107.908 13.970 1.00 48.49 302 ILE B CA 1
ATOM 5795 C C . ILE B 1 302 ? 36.849 107.360 15.386 1.00 50.37 302 ILE B C 1
ATOM 5796 O O . ILE B 1 302 ? 37.309 106.256 15.680 1.00 49.70 302 ILE B O 1
ATOM 5801 N N . ARG B 1 303 ? 36.203 108.126 16.258 1.00 49.24 303 ARG B N 1
ATOM 5802 C CA . ARG B 1 303 ? 36.020 107.697 17.632 1.00 47.50 303 ARG B CA 1
ATOM 5803 C C . ARG B 1 303 ? 35.228 106.414 17.638 1.00 44.39 303 ARG B C 1
ATOM 5804 O O . ARG B 1 303 ? 35.539 105.492 18.377 1.00 52.76 303 ARG B O 1
ATOM 5812 N N . SER B 1 304 ? 34.197 106.354 16.810 1.00 46.36 304 SER B N 1
ATOM 5813 C CA . SER B 1 304 ? 33.364 105.163 16.756 1.00 52.43 304 SER B CA 1
ATOM 5814 C C . SER B 1 304 ? 34.178 103.924 16.415 1.00 54.56 304 SER B C 1
ATOM 5815 O O . SER B 1 304 ? 33.912 102.841 16.945 1.00 57.40 304 SER B O 1
ATOM 5818 N N . LEU B 1 305 ? 35.163 104.071 15.533 1.00 51.28 305 LEU B N 1
ATOM 5819 C CA . LEU B 1 305 ? 35.996 102.932 15.184 1.00 54.82 305 LEU B CA 1
ATOM 5820 C C . LEU B 1 305 ? 36.692 102.433 16.451 1.00 53.74 305 LEU B C 1
ATOM 5821 O O . LEU B 1 305 ? 36.511 101.279 16.851 1.00 52.65 305 LEU B O 1
ATOM 5826 N N . TYR B 1 306 ? 37.465 103.306 17.092 1.00 48.77 306 TYR B N 1
ATOM 5827 C CA . TYR B 1 306 ? 38.176 102.928 18.317 1.00 48.40 306 TYR B CA 1
ATOM 5828 C C . TYR B 1 306 ? 37.220 102.273 19.303 1.00 45.57 306 TYR B C 1
ATOM 5829 O O . TYR B 1 306 ? 37.532 101.229 19.874 1.00 43.08 306 TYR B O 1
ATOM 5838 N N . LEU B 1 307 ? 36.056 102.891 19.500 1.00 43.25 307 LEU B N 1
ATOM 5839 C CA . LEU B 1 307 ? 35.071 102.357 20.430 1.00 47.36 307 LEU B CA 1
ATOM 5840 C C . LEU B 1 307 ? 34.622 100.941 20.075 1.00 48.72 307 LEU B C 1
ATOM 5841 O O . LEU B 1 307 ? 34.297 100.160 20.971 1.00 53.25 307 LEU B O 1
ATOM 5846 N N . HIS B 1 308 ? 34.603 100.601 18.784 1.00 45.30 308 HIS B N 1
ATOM 5847 C CA . HIS B 1 308 ? 34.197 99.252 18.367 1.00 49.46 308 HIS B CA 1
ATOM 5848 C C . HIS B 1 308 ? 35.402 98.462 17.870 1.00 50.62 308 HIS B C 1
ATOM 5849 O O . HIS B 1 308 ? 35.263 97.348 17.353 1.00 43.99 308 HIS B O 1
ATOM 5856 N N . GLY B 1 309 ? 36.578 99.056 18.059 1.00 50.74 309 GLY B N 1
ATOM 5857 C CA . GLY B 1 309 ? 37.828 98.471 17.613 1.00 48.65 309 GLY B CA 1
ATOM 5858 C C . GLY B 1 309 ? 38.258 97.124 18.147 1.00 42.31 309 GLY B C 1
ATOM 5859 O O . GLY B 1 309 ? 39.001 96.420 17.489 1.00 45.21 309 GLY B O 1
ATOM 5860 N N . ARG B 1 310 ? 37.817 96.741 19.328 1.00 45.56 310 ARG B N 1
ATOM 5861 C CA . ARG B 1 310 ? 38.242 95.453 19.821 1.00 45.34 310 ARG B CA 1
ATOM 5862 C C . ARG B 1 310 ? 37.762 94.321 18.911 1.00 43.84 310 ARG B C 1
ATOM 5863 O O . ARG B 1 310 ? 38.404 93.271 18.865 1.00 46.06 310 ARG B O 1
ATOM 5871 N N . TYR B 1 311 ? 36.658 94.512 18.184 1.00 36.73 311 TYR B N 1
ATOM 5872 C CA . TYR B 1 311 ? 36.192 93.448 17.279 1.00 37.82 311 TYR B CA 1
ATOM 5873 C C . TYR B 1 311 ? 37.270 93.288 16.195 1.00 40.00 311 TYR B C 1
ATOM 5874 O O . TYR B 1 311 ? 37.677 94.264 15.546 1.00 37.53 311 TYR B O 1
ATOM 5883 N N . ARG B 1 312 ? 37.731 92.059 16.001 1.00 38.41 312 ARG B N 1
ATOM 5884 C CA . ARG B 1 312 ? 38.790 91.782 15.035 1.00 39.61 312 ARG B CA 1
ATOM 5885 C C . ARG B 1 312 ? 38.419 91.892 13.543 1.00 44.51 312 ARG B C 1
ATOM 5886 O O . ARG B 1 312 ? 37.389 91.364 13.084 1.00 38.15 312 ARG B O 1
ATOM 5894 N N . ILE B 1 313 ? 39.274 92.581 12.790 1.00 41.32 313 ILE B N 1
ATOM 5895 C CA . ILE B 1 313 ? 39.042 92.772 11.364 1.00 44.30 313 ILE B CA 1
ATOM 5896 C C . ILE B 1 313 ? 38.969 91.432 10.632 1.00 46.38 313 ILE B C 1
ATOM 5897 O O . ILE B 1 313 ? 38.246 91.290 9.653 1.00 48.67 313 ILE B O 1
ATOM 5902 N N . GLU B 1 314 ? 39.729 90.457 11.114 1.00 46.82 314 GLU B N 1
ATOM 5903 C CA . GLU B 1 314 ? 39.743 89.124 10.533 1.00 45.19 314 GLU B CA 1
ATOM 5904 C C . GLU B 1 314 ? 38.384 88.510 10.809 1.00 46.60 314 GLU B C 1
ATOM 5905 O O . GLU B 1 314 ? 37.909 87.667 10.052 1.00 48.00 314 GLU B O 1
ATOM 5911 N N . GLN B 1 315 ? 37.771 88.926 11.914 1.00 47.58 315 GLN B N 1
ATOM 5912 C CA . GLN B 1 315 ? 36.455 88.418 12.298 1.00 50.39 315 GLN B CA 1
ATOM 5913 C C . GLN B 1 315 ? 35.382 89.058 11.414 1.00 49.91 315 GLN B C 1
ATOM 5914 O O . GLN B 1 315 ? 34.401 88.416 11.033 1.00 45.37 315 GLN B O 1
ATOM 5920 N N . ILE B 1 316 ? 35.592 90.331 11.098 1.00 50.09 316 ILE B N 1
ATOM 5921 C CA . ILE B 1 316 ? 34.688 91.079 10.243 1.00 50.68 316 ILE B CA 1
ATOM 5922 C C . ILE B 1 316 ? 34.691 90.409 8.871 1.00 52.80 316 ILE B C 1
ATOM 5923 O O . ILE B 1 316 ? 33.634 90.172 8.300 1.00 55.15 316 ILE B O 1
ATOM 5928 N N . GLU B 1 317 ? 35.877 90.091 8.354 1.00 52.59 317 GLU B N 1
ATOM 5929 C CA . GLU B 1 317 ? 35.983 89.439 7.049 1.00 53.96 317 GLU B CA 1
ATOM 5930 C C . GLU B 1 317 ? 35.110 88.200 7.044 1.00 55.11 317 GLU B C 1
ATOM 5931 O O . GLU B 1 317 ? 34.348 87.969 6.109 1.00 58.33 317 GLU B O 1
ATOM 5937 N N . GLN B 1 318 ? 35.226 87.392 8.088 1.00 56.35 318 GLN B N 1
ATOM 5938 C CA . GLN B 1 318 ? 34.436 86.177 8.161 1.00 57.38 318 GLN B CA 1
ATOM 5939 C C . GLN B 1 318 ? 32.963 86.553 8.154 1.00 60.50 318 GLN B C 1
ATOM 5940 O O . GLN B 1 318 ? 32.152 85.908 7.484 1.00 64.19 318 GLN B O 1
ATOM 5946 N N . ASP B 1 319 ? 32.620 87.603 8.893 1.00 58.60 319 ASP B N 1
ATOM 5947 C CA . ASP B 1 319 ? 31.235 88.051 8.963 1.00 58.61 319 ASP B CA 1
ATOM 5948 C C . ASP B 1 319 ? 30.721 88.539 7.596 1.00 58.53 319 ASP B C 1
ATOM 5949 O O . ASP B 1 319 ? 29.584 88.252 7.218 1.00 61.59 319 ASP B O 1
ATOM 5954 N N . GLN B 1 320 ? 31.553 89.265 6.854 1.00 54.73 320 GLN B N 1
ATOM 5955 C CA . GLN B 1 320 ? 31.168 89.760 5.534 1.00 52.20 320 GLN B CA 1
ATOM 5956 C C . GLN B 1 320 ? 31.113 88.628 4.504 1.00 55.86 320 GLN B C 1
ATOM 5957 O O . GLN B 1 320 ? 30.976 88.869 3.301 1.00 53.81 320 GLN B O 1
ATOM 5963 N N . GLY B 1 321 ? 31.226 87.396 4.992 1.00 57.23 321 GLY B N 1
ATOM 5964 C CA . GLY B 1 321 ? 31.175 86.234 4.126 1.00 62.71 321 GLY B CA 1
ATOM 5965 C C . GLY B 1 321 ? 32.385 85.969 3.243 1.00 67.17 321 GLY B C 1
ATOM 5966 O O . GLY B 1 321 ? 32.233 85.435 2.143 1.00 66.65 321 GLY B O 1
ATOM 5967 N N . LEU B 1 322 ? 33.581 86.343 3.694 1.00 71.19 322 LEU B N 1
ATOM 5968 C CA . LEU B 1 322 ? 34.784 86.080 2.907 1.00 70.91 322 LEU B CA 1
ATOM 5969 C C . LEU B 1 322 ? 35.287 84.693 3.286 1.00 70.73 322 LEU B C 1
ATOM 5970 O O . LEU B 1 322 ? 35.044 84.233 4.401 1.00 65.97 322 LEU B O 1
ATOM 5975 N N . ASN B 1 323 ? 35.954 84.018 2.353 1.00 71.84 323 ASN B N 1
ATOM 5976 C CA . ASN B 1 323 ? 36.488 82.682 2.621 1.00 75.50 323 ASN B CA 1
ATOM 5977 C C . ASN B 1 323 ? 37.921 82.805 3.123 1.00 75.01 323 ASN B C 1
ATOM 5978 O O . ASN B 1 323 ? 38.543 83.858 2.984 1.00 76.03 323 ASN B O 1
ATOM 5983 N N . ALA B 1 324 ? 38.444 81.729 3.699 1.00 74.60 324 ALA B N 1
ATOM 5984 C CA . ALA B 1 324 ? 39.804 81.729 4.233 1.00 76.82 324 ALA B CA 1
ATOM 5985 C C . ALA B 1 324 ? 40.865 82.287 3.270 1.00 76.91 324 ALA B C 1
ATOM 5986 O O . ALA B 1 324 ? 41.831 82.926 3.697 1.00 76.71 324 ALA B O 1
ATOM 5988 N N . GLU B 1 325 ? 40.671 82.059 1.974 1.00 77.06 325 GLU B N 1
ATOM 5989 C CA . GLU B 1 325 ? 41.619 82.511 0.954 1.00 77.64 325 GLU B CA 1
ATOM 5990 C C . GLU B 1 325 ? 41.488 83.989 0.597 1.00 74.04 325 GLU B C 1
ATOM 5991 O O . GLU B 1 325 ? 42.188 84.481 -0.296 1.00 71.41 325 GLU B O 1
ATOM 5997 N N . GLN B 1 326 ? 40.595 84.696 1.281 1.00 68.90 326 GLN B N 1
ATOM 5998 C CA . GLN B 1 326 ? 40.375 86.104 0.980 1.00 63.93 326 GLN B CA 1
ATOM 5999 C C . GLN B 1 326 ? 40.609 87.042 2.155 1.00 58.44 326 GLN B C 1
ATOM 6000 O O . GLN B 1 326 ? 40.494 86.650 3.314 1.00 58.83 326 GLN B O 1
ATOM 6006 N N . SER B 1 327 ? 40.927 88.291 1.834 1.00 48.73 327 SER B N 1
ATOM 6007 C CA . SER B 1 327 ? 41.177 89.318 2.834 1.00 49.09 327 SER B CA 1
ATOM 6008 C C . SER B 1 327 ? 40.899 90.698 2.237 1.00 49.47 327 SER B C 1
ATOM 6009 O O . SER B 1 327 ? 40.648 90.823 1.044 1.00 47.34 327 SER B O 1
ATOM 6012 N N . TYR B 1 328 ? 40.951 91.734 3.065 1.00 47.42 328 TYR B N 1
ATOM 6013 C CA . TYR B 1 328 ? 40.717 93.076 2.574 1.00 45.95 328 TYR B CA 1
ATOM 6014 C C . TYR B 1 328 ? 42.026 93.711 2.168 1.00 46.49 328 TYR B C 1
ATOM 6015 O O . TYR B 1 328 ? 43.036 93.578 2.859 1.00 50.63 328 TYR B O 1
ATOM 6024 N N . PHE B 1 329 ? 41.996 94.387 1.027 1.00 46.78 329 PHE B N 1
ATOM 6025 C CA . PHE B 1 329 ? 43.148 95.101 0.510 1.00 46.02 329 PHE B CA 1
ATOM 6026 C C . PHE B 1 329 ? 43.102 96.375 1.338 1.00 45.89 329 PHE B C 1
ATOM 6027 O O . PHE B 1 329 ? 42.225 97.207 1.147 1.00 45.46 329 PHE B O 1
ATOM 6035 N N . MET B 1 330 ? 44.024 96.533 2.277 1.00 48.00 330 MET B N 1
ATOM 6036 C CA . MET B 1 330 ? 43.975 97.717 3.122 1.00 43.11 330 MET B CA 1
ATOM 6037 C C . MET B 1 330 ? 44.779 98.905 2.633 1.00 45.18 330 MET B C 1
ATOM 6038 O O . MET B 1 330 ? 45.807 99.269 3.210 1.00 46.73 330 MET B O 1
ATOM 6043 N N . SER B 1 331 ? 44.275 99.512 1.558 1.00 45.13 331 SER B N 1
ATOM 6044 C CA . SER B 1 331 ? 44.891 100.680 0.926 1.00 43.88 331 SER B CA 1
ATOM 6045 C C . SER B 1 331 ? 43.761 101.614 0.479 1.00 43.60 331 SER B C 1
ATOM 6046 O O . SER B 1 331 ? 42.731 101.150 -0.021 1.00 48.47 331 SER B O 1
ATOM 6049 N N . PRO B 1 332 ? 43.902 102.933 0.697 1.00 42.30 332 PRO B N 1
ATOM 6050 C CA . PRO B 1 332 ? 44.993 103.690 1.319 1.00 40.53 332 PRO B CA 1
ATOM 6051 C C . PRO B 1 332 ? 45.105 103.375 2.820 1.00 43.48 332 PRO B C 1
ATOM 6052 O O . PRO B 1 332 ? 44.158 102.882 3.446 1.00 37.50 332 PRO B O 1
ATOM 6056 N N . PHE B 1 333 ? 46.261 103.682 3.397 1.00 43.55 333 PHE B N 1
ATOM 6057 C CA . PHE B 1 333 ? 46.492 103.420 4.811 1.00 46.01 333 PHE B CA 1
ATOM 6058 C C . PHE B 1 333 ? 47.251 104.582 5.435 1.00 48.86 333 PHE B C 1
ATOM 6059 O O . PHE B 1 333 ? 48.290 105.005 4.919 1.00 47.71 333 PHE B O 1
ATOM 6067 N N . ILE B 1 334 ? 46.730 105.126 6.527 1.00 47.14 334 ILE B N 1
ATOM 6068 C CA . ILE B 1 334 ? 47.460 106.198 7.183 1.00 52.68 334 ILE B CA 1
ATOM 6069 C C . ILE B 1 334 ? 47.937 105.691 8.537 1.00 54.14 334 ILE B C 1
ATOM 6070 O O . ILE B 1 334 ? 47.193 105.052 9.287 1.00 50.45 334 ILE B O 1
ATOM 6075 N N . ASN B 1 335 ? 49.191 105.980 8.843 1.00 55.65 335 ASN B N 1
ATOM 6076 C CA . ASN B 1 335 ? 49.776 105.537 10.086 1.00 55.12 335 ASN B CA 1
ATOM 6077 C C . ASN B 1 335 ? 50.360 106.719 10.827 1.00 55.67 335 ASN B C 1
ATOM 6078 O O . ASN B 1 335 ? 51.091 107.529 10.243 1.00 59.56 335 ASN B O 1
ATOM 6083 N N . ILE B 1 336 ? 50.035 106.831 12.110 1.00 54.98 336 ILE B N 1
ATOM 6084 C CA . ILE B 1 336 ? 50.591 107.911 12.913 1.00 52.12 336 ILE B CA 1
ATOM 6085 C C . ILE B 1 336 ? 51.606 107.353 13.904 1.00 48.95 336 ILE B C 1
ATOM 6086 O O . ILE B 1 336 ? 51.285 106.473 14.704 1.00 43.90 336 ILE B O 1
ATOM 6091 N N . LEU B 1 337 ? 52.829 107.866 13.833 1.00 45.73 337 LEU B N 1
ATOM 6092 C CA . LEU B 1 337 ? 53.907 107.443 14.723 1.00 48.86 337 LEU B CA 1
ATOM 6093 C C . LEU B 1 337 ? 54.379 108.621 15.584 1.00 50.03 337 LEU B C 1
ATOM 6094 O O . LEU B 1 337 ? 55.386 109.277 15.279 1.00 47.75 337 LEU B O 1
ATOM 6099 N N . PRO B 1 338 ? 53.666 108.880 16.694 1.00 48.24 338 PRO B N 1
ATOM 6100 C CA . PRO B 1 338 ? 53.956 109.973 17.629 1.00 48.80 338 PRO B CA 1
ATOM 6101 C C . PRO B 1 338 ? 55.114 109.782 18.616 1.00 51.79 338 PRO B C 1
ATOM 6102 O O . PRO B 1 338 ? 55.898 110.703 18.860 1.00 54.15 338 PRO B O 1
ATOM 6106 N N . PHE B 1 339 ? 55.201 108.581 19.174 1.00 54.76 339 PHE B N 1
ATOM 6107 C CA . PHE B 1 339 ? 56.195 108.190 20.174 1.00 51.31 339 PHE B CA 1
ATOM 6108 C C . PHE B 1 339 ? 57.652 108.564 19.927 1.00 48.93 339 PHE B C 1
ATOM 6109 O O . PHE B 1 339 ? 58.175 108.414 18.824 1.00 48.28 339 PHE B O 1
ATOM 6117 N N . GLU B 1 340 ? 58.310 109.045 20.974 1.00 49.01 340 GLU B N 1
ATOM 6118 C CA . GLU B 1 340 ? 59.716 109.418 20.871 1.00 51.31 340 GLU B CA 1
ATOM 6119 C C . GLU B 1 340 ? 60.587 108.194 21.139 1.00 45.58 340 GLU B C 1
ATOM 6120 O O . GLU B 1 340 ? 60.113 107.183 21.640 1.00 40.35 340 GLU B O 1
ATOM 6126 N N . SER B 1 341 ? 61.870 108.298 20.825 1.00 40.79 341 SER B N 1
ATOM 6127 C CA . SER B 1 341 ? 62.772 107.197 21.051 1.00 44.36 341 SER B CA 1
ATOM 6128 C C . SER B 1 341 ? 63.112 107.118 22.542 1.00 46.89 341 SER B C 1
ATOM 6129 O O . SER B 1 341 ? 62.946 108.089 23.275 1.00 44.85 341 SER B O 1
ATOM 6132 N N . PRO B 1 342 ? 63.576 105.948 23.013 1.00 49.82 342 PRO B N 1
ATOM 6133 C CA . PRO B 1 342 ? 63.918 105.807 24.431 1.00 49.87 342 PRO B CA 1
ATOM 6134 C C . PRO B 1 342 ? 65.022 106.811 24.794 1.00 50.15 342 PRO B C 1
ATOM 6135 O O . PRO B 1 342 ? 65.874 107.136 23.958 1.00 40.00 342 PRO B O 1
ATOM 6139 N N . HIS B 1 343 ? 65.001 107.287 26.037 1.00 47.57 343 HIS B N 1
ATOM 6140 C CA . HIS B 1 343 ? 65.989 108.246 26.516 1.00 50.53 343 HIS B CA 1
ATOM 6141 C C . HIS B 1 343 ? 66.895 107.688 27.626 1.00 43.43 343 HIS B C 1
ATOM 6142 O O . HIS B 1 343 ? 66.439 107.021 28.549 1.00 37.44 343 HIS B O 1
ATOM 6149 N N . PHE B 1 344 ? 68.182 107.980 27.533 1.00 40.99 344 PHE B N 1
ATOM 6150 C CA . PHE B 1 344 ? 69.129 107.526 28.532 1.00 42.56 344 PHE B CA 1
ATOM 6151 C C . PHE B 1 344 ? 69.994 108.697 28.975 1.00 44.24 344 PHE B C 1
ATOM 6152 O O . PHE B 1 344 ? 70.622 109.371 28.152 1.00 43.06 344 PHE B O 1
ATOM 6160 N N . ALA B 1 345 ? 70.019 108.923 30.285 1.00 45.36 345 ALA B N 1
ATOM 6161 C CA . ALA B 1 345 ? 70.776 110.011 30.893 1.00 44.78 345 ALA B CA 1
ATOM 6162 C C . ALA B 1 345 ? 72.096 110.346 30.213 1.00 47.80 345 ALA B C 1
ATOM 6163 O O . ALA B 1 345 ? 72.936 109.468 29.965 1.00 35.93 345 ALA B O 1
ATOM 6165 N N . ASP B 1 346 ? 72.241 111.639 29.903 1.00 48.45 346 ASP B N 1
ATOM 6166 C CA . ASP B 1 346 ? 73.432 112.198 29.278 1.00 49.79 346 ASP B CA 1
ATOM 6167 C C . ASP B 1 346 ? 73.833 111.523 27.953 1.00 52.47 346 ASP B C 1
ATOM 6168 O O . ASP B 1 346 ? 75.010 111.521 27.553 1.00 48.51 346 ASP B O 1
ATOM 6173 N N . CYS B 1 347 ? 72.836 110.988 27.249 1.00 49.23 347 CYS B N 1
ATOM 6174 C CA . CYS B 1 347 ? 73.094 110.312 25.986 1.00 53.19 347 CYS B CA 1
ATOM 6175 C C . CYS B 1 347 ? 72.157 110.703 24.846 1.00 51.84 347 CYS B C 1
ATOM 6176 O O . CYS B 1 347 ? 71.102 111.311 25.053 1.00 48.92 347 CYS B O 1
ATOM 6179 N N . GLN B 1 348 ? 72.564 110.345 23.636 1.00 52.83 348 GLN B N 1
ATOM 6180 C CA . GLN B 1 348 ? 71.780 110.623 22.436 1.00 57.05 348 GLN B CA 1
ATOM 6181 C C . GLN B 1 348 ? 71.230 109.315 21.902 1.00 52.95 348 GLN B C 1
ATOM 6182 O O . GLN B 1 348 ? 71.962 108.328 21.814 1.00 51.90 348 GLN B O 1
ATOM 6188 N N . THR B 1 349 ?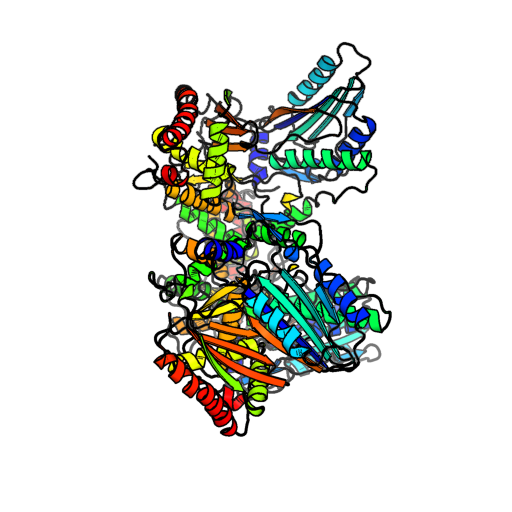 69.949 109.311 21.546 1.00 52.20 349 THR B N 1
ATOM 6189 C CA . THR B 1 349 ? 69.312 108.114 21.001 1.00 54.12 349 THR B CA 1
ATOM 6190 C C . THR B 1 349 ? 68.943 108.269 19.536 1.00 54.70 349 THR B C 1
ATOM 6191 O O . THR B 1 349 ? 68.086 109.081 19.192 1.00 60.59 349 THR B O 1
ATOM 6195 N N . GLU B 1 350 ? 69.581 107.483 18.678 1.00 54.80 350 GLU B N 1
ATOM 6196 C CA . GLU B 1 350 ? 69.283 107.513 17.252 1.00 50.64 350 GLU B CA 1
ATOM 6197 C C . GLU B 1 350 ? 68.561 106.214 16.888 1.00 50.07 350 GLU B C 1
ATOM 6198 O O . GLU B 1 350 ? 69.190 105.185 16.622 1.00 49.66 350 GLU B O 1
ATOM 6204 N N . LEU B 1 351 ? 67.233 106.264 16.901 1.00 46.15 351 LEU B N 1
ATOM 6205 C CA . LEU B 1 351 ? 66.415 105.102 16.568 1.00 50.17 351 LEU B CA 1
ATOM 6206 C C . LEU B 1 351 ? 66.381 104.831 15.054 1.00 52.94 351 LEU B C 1
ATOM 6207 O O . LEU B 1 351 ? 66.348 105.758 14.245 1.00 56.82 351 LEU B O 1
ATOM 6212 N N . LYS B 1 352 ? 66.384 103.560 14.670 1.00 54.44 352 LYS B N 1
ATOM 6213 C CA . LYS B 1 352 ? 66.348 103.208 13.255 1.00 53.51 352 LYS B CA 1
ATOM 6214 C C . LYS B 1 352 ? 65.483 101.961 13.034 1.00 52.28 352 LYS B C 1
ATOM 6215 O O . LYS B 1 352 ? 65.720 100.923 13.654 1.00 54.54 352 LYS B O 1
ATOM 6221 N N . VAL B 1 353 ? 64.473 102.064 12.167 1.00 47.94 353 VAL B N 1
ATOM 6222 C CA . VAL B 1 353 ? 63.591 100.924 11.874 1.00 44.55 353 VAL B CA 1
ATOM 6223 C C . VAL B 1 353 ? 64.228 100.046 10.795 1.00 42.65 353 VAL B C 1
ATOM 6224 O O . VAL B 1 353 ? 64.307 100.461 9.657 1.00 47.23 353 VAL B O 1
ATOM 6228 N N . LEU B 1 354 ? 64.678 98.844 11.150 1.00 42.43 354 LEU B N 1
ATOM 6229 C CA . LEU B 1 354 ? 65.330 97.933 10.201 1.00 41.92 354 LEU B CA 1
ATOM 6230 C C . LEU B 1 354 ? 64.380 96.936 9.557 1.00 43.89 354 LEU B C 1
ATOM 6231 O O . LEU B 1 354 ? 64.768 96.202 8.657 1.00 44.40 354 LEU B O 1
ATOM 6236 N N . ALA B 1 355 ? 63.150 96.885 10.049 1.00 45.54 355 ALA B N 1
ATOM 6237 C CA . ALA B 1 355 ? 62.144 95.984 9.514 1.00 49.04 355 ALA B CA 1
ATOM 6238 C C . ALA B 1 355 ? 60.831 96.328 10.183 1.00 54.42 355 ALA B C 1
ATOM 6239 O O . ALA B 1 355 ? 60.766 96.464 11.403 1.00 58.74 355 ALA B O 1
ATOM 6241 N N . SER B 1 356 ? 59.788 96.482 9.376 1.00 61.08 356 SER B N 1
ATOM 6242 C CA . SER B 1 356 ? 58.468 96.811 9.892 1.00 62.12 356 SER B CA 1
ATOM 6243 C C . SER B 1 356 ? 57.410 96.049 9.118 1.00 65.79 356 SER B C 1
ATOM 6244 O O . SER B 1 356 ? 56.253 96.472 9.044 1.00 62.33 356 SER B O 1
ATOM 6247 N N . GLY B 1 357 ? 57.824 94.921 8.546 1.00 69.91 357 GLY B N 1
ATOM 6248 C CA . GLY B 1 357 ? 56.911 94.092 7.783 1.00 76.86 357 GLY B CA 1
ATOM 6249 C C . GLY B 1 357 ? 56.464 94.754 6.494 1.00 81.42 357 GLY B C 1
ATOM 6250 O O . GLY B 1 357 ? 56.256 95.971 6.435 1.00 84.12 357 GLY B O 1
ATOM 6251 N N . SER B 1 358 ? 56.318 93.947 5.450 1.00 84.18 358 SER B N 1
ATOM 6252 C CA . SER B 1 358 ? 55.896 94.453 4.153 1.00 83.20 358 SER B CA 1
ATOM 6253 C C . SER B 1 358 ? 54.416 94.797 4.183 1.00 77.92 358 SER B C 1
ATOM 6254 O O . SER B 1 358 ? 53.623 94.134 4.860 1.00 71.08 358 SER B O 1
ATOM 6257 N N . ALA B 1 359 ? 54.056 95.848 3.455 1.00 73.66 359 ALA B N 1
ATOM 6258 C CA . ALA B 1 359 ? 52.672 96.286 3.388 1.00 71.55 359 ALA B CA 1
ATOM 6259 C C . ALA B 1 359 ? 52.225 96.436 1.937 1.00 66.15 359 ALA B C 1
ATOM 6260 O O . ALA B 1 359 ? 53.014 96.786 1.066 1.00 60.16 359 ALA B O 1
ATOM 6262 N N . GLU B 1 360 ? 50.951 96.162 1.689 1.00 63.54 360 GLU B N 1
ATOM 6263 C CA . GLU B 1 360 ? 50.399 96.268 0.348 1.00 59.74 360 GLU B CA 1
ATOM 6264 C C . GLU B 1 360 ? 49.907 97.696 0.090 1.00 58.43 360 GLU B C 1
ATOM 6265 O O . GLU B 1 360 ? 49.901 98.534 0.997 1.00 54.96 360 GLU B O 1
ATOM 6267 N N . GLY B 1 361 ? 49.516 97.967 -1.156 1.00 55.36 361 GLY B N 1
ATOM 6268 C CA . GLY B 1 361 ? 49.003 99.277 -1.527 1.00 49.63 361 GLY B CA 1
ATOM 6269 C C . GLY B 1 361 ? 49.903 100.481 -1.308 1.00 48.89 361 GLY B C 1
ATOM 6270 O O . GLY B 1 361 ? 51.111 100.442 -1.550 1.00 47.50 361 GLY B O 1
ATOM 6271 N N . ILE B 1 362 ? 49.300 101.578 -0.872 1.00 48.14 362 ILE B N 1
ATOM 6272 C CA . ILE B 1 362 ? 50.052 102.798 -0.611 1.00 50.40 362 ILE B CA 1
ATOM 6273 C C . ILE B 1 362 ? 49.848 103.227 0.852 1.00 51.39 362 ILE B C 1
ATOM 6274 O O . ILE B 1 362 ? 48.766 103.062 1.414 1.00 46.04 362 ILE B O 1
ATOM 6279 N N . ASN B 1 363 ? 50.895 103.764 1.467 1.00 51.03 363 ASN B N 1
ATOM 6280 C CA . ASN B 1 363 ? 50.812 104.169 2.861 1.00 52.88 363 ASN B CA 1
ATOM 6281 C C . ASN B 1 363 ? 51.267 105.580 3.140 1.00 49.31 363 ASN B C 1
ATOM 6282 O O . ASN B 1 363 ? 52.302 106.021 2.647 1.00 46.60 363 ASN B O 1
ATOM 6287 N N . PHE B 1 364 ? 50.485 106.277 3.952 1.00 50.02 364 PHE B N 1
ATOM 6288 C CA . PHE B 1 364 ? 50.819 107.630 4.374 1.00 52.95 364 PHE B CA 1
ATOM 6289 C C . PHE B 1 364 ? 51.149 107.519 5.862 1.00 51.54 364 PHE B C 1
ATOM 6290 O O . PHE B 1 364 ? 50.282 107.203 6.680 1.00 46.01 364 PHE B O 1
ATOM 6298 N N . THR B 1 365 ? 52.405 107.761 6.208 1.00 54.24 365 THR B N 1
ATOM 6299 C CA . THR B 1 365 ? 52.830 107.667 7.597 1.00 59.15 365 THR B CA 1
ATOM 6300 C C . THR B 1 365 ? 53.360 108.991 8.146 1.00 61.00 365 THR B C 1
ATOM 6301 O O . THR B 1 365 ? 54.245 109.619 7.557 1.00 59.61 365 THR B O 1
ATOM 6305 N N . PHE B 1 366 ? 52.812 109.412 9.280 1.00 63.96 366 PHE B N 1
ATOM 6306 C CA . PHE B 1 366 ? 53.247 110.647 9.919 1.00 66.00 366 PHE B CA 1
ATOM 6307 C C . PHE B 1 366 ? 54.169 110.373 11.116 1.00 66.74 366 PHE B C 1
ATOM 6308 O O . PHE B 1 366 ? 53.732 109.906 12.168 1.00 65.08 366 PHE B O 1
ATOM 6316 N N . ARG B 1 367 ? 55.452 110.667 10.930 1.00 67.58 367 ARG B N 1
ATOM 6317 C CA . ARG B 1 367 ? 56.472 110.448 11.956 1.00 71.51 367 ARG B CA 1
ATOM 6318 C C . ARG B 1 367 ? 56.904 111.732 12.665 1.00 69.50 367 ARG B C 1
ATOM 6319 O O . ARG B 1 367 ? 57.307 112.704 12.020 1.00 67.72 367 ARG B O 1
ATOM 6327 N N . GLY B 1 368 ? 56.839 111.730 13.993 1.00 63.74 368 GLY B N 1
ATOM 6328 C CA . GLY B 1 368 ? 57.248 112.909 14.731 1.00 61.98 368 GLY B CA 1
ATOM 6329 C C . GLY B 1 368 ? 56.149 113.485 15.590 1.00 62.03 368 GLY B C 1
ATOM 6330 O O . GLY B 1 368 ? 55.317 112.757 16.125 1.00 64.21 368 GLY B O 1
ATOM 6331 N N . SER B 1 369 ? 56.131 114.802 15.720 1.00 64.43 369 SER B N 1
ATOM 6332 C CA . SER B 1 369 ? 55.125 115.444 16.550 1.00 70.95 369 SER B CA 1
ATOM 6333 C C . SER B 1 369 ? 55.018 116.926 16.236 1.00 72.63 369 SER B C 1
ATOM 6334 O O . SER B 1 369 ? 56.031 117.611 16.097 1.00 73.74 369 SER B O 1
ATOM 6337 N N . PRO B 1 370 ? 53.785 117.441 16.103 1.00 73.72 370 PRO B N 1
ATOM 6338 C CA . PRO B 1 370 ? 53.616 118.865 15.807 1.00 75.66 370 PRO B CA 1
ATOM 6339 C C . PRO B 1 370 ? 54.318 119.707 16.868 1.00 77.11 370 PRO B C 1
ATOM 6340 O O . PRO B 1 370 ? 54.778 120.814 16.587 1.00 75.81 370 PRO B O 1
ATOM 6344 N N . GLN B 1 371 ? 54.400 119.164 18.083 1.00 78.45 371 GLN B N 1
ATOM 6345 C CA . GLN B 1 371 ? 55.064 119.841 19.192 1.00 82.90 371 GLN B CA 1
ATOM 6346 C C . GLN B 1 371 ? 56.506 120.166 18.778 1.00 86.69 371 GLN B C 1
ATOM 6347 O O . GLN B 1 371 ? 57.031 121.233 19.099 1.00 88.54 371 GLN B O 1
ATOM 6349 N N . HIS B 1 372 ? 57.140 119.242 18.059 1.00 91.26 372 HIS B N 1
ATOM 6350 C CA . HIS B 1 372 ? 58.506 119.441 17.579 1.00 90.19 372 HIS B CA 1
ATOM 6351 C C . HIS B 1 372 ? 58.513 119.344 16.053 1.00 88.48 372 HIS B C 1
ATOM 6352 O O . HIS B 1 372 ? 58.078 120.264 15.361 1.00 87.45 372 HIS B O 1
ATOM 6359 N N . GLU B 1 373 ? 58.983 118.211 15.538 1.00 87.08 373 GLU B N 1
ATOM 6360 C CA . GLU B 1 373 ? 59.072 117.990 14.098 1.00 86.10 373 GLU B CA 1
ATOM 6361 C C . GLU B 1 373 ? 58.400 116.689 13.642 1.00 85.41 373 GLU B C 1
ATOM 6362 O O . GLU B 1 373 ? 58.443 115.668 14.340 1.00 84.29 373 GLU B O 1
ATOM 6368 N N . LEU B 1 374 ? 57.773 116.737 12.469 1.00 82.10 374 LEU B N 1
ATOM 6369 C CA . LEU B 1 374 ? 57.140 115.553 11.899 1.00 80.73 374 LEU B CA 1
ATOM 6370 C C . LEU B 1 374 ? 57.238 115.547 10.369 1.00 78.33 374 LEU B C 1
ATOM 6371 O O . LEU B 1 374 ? 57.150 116.587 9.713 1.00 75.67 374 LEU B O 1
ATOM 6376 N N . CYS B 1 375 ? 57.437 114.357 9.815 1.00 76.55 375 CYS B N 1
ATOM 6377 C CA . CYS B 1 375 ? 57.588 114.193 8.379 1.00 76.83 375 CYS B CA 1
ATOM 6378 C C . CYS B 1 375 ? 56.601 113.189 7.794 1.00 75.90 375 CYS B C 1
ATOM 6379 O O . CYS B 1 375 ? 56.411 112.095 8.334 1.00 78.36 375 CYS B O 1
ATOM 6382 N N . LEU B 1 376 ? 55.978 113.573 6.684 1.00 70.43 376 LEU B N 1
ATOM 6383 C CA . LEU B 1 376 ? 55.026 112.715 6.001 1.00 65.30 376 LEU B CA 1
ATOM 6384 C C . LEU B 1 376 ? 55.802 111.705 5.186 1.00 64.25 376 LEU B C 1
ATOM 6385 O O . LEU B 1 376 ? 56.721 112.061 4.456 1.00 64.55 376 LEU B O 1
ATOM 6390 N N . ASP B 1 377 ? 55.432 110.441 5.317 1.00 64.33 377 ASP B N 1
ATOM 6391 C CA . ASP B 1 377 ? 56.108 109.381 4.591 1.00 64.40 377 ASP B CA 1
ATOM 6392 C C . ASP B 1 377 ? 55.156 108.674 3.651 1.00 64.12 377 ASP B C 1
ATOM 6393 O O . ASP B 1 377 ? 54.262 107.947 4.105 1.00 65.46 377 ASP B O 1
ATOM 6398 N N . ILE B 1 378 ? 55.338 108.885 2.349 1.00 56.55 378 ILE B N 1
ATOM 6399 C CA . ILE B 1 378 ? 54.494 108.220 1.362 1.00 53.87 378 ILE B CA 1
ATOM 6400 C C . ILE B 1 378 ? 55.249 107.008 0.818 1.00 52.75 378 ILE B C 1
ATOM 6401 O O . ILE B 1 378 ? 56.244 107.148 0.104 1.00 56.55 378 ILE B O 1
ATOM 6406 N N . THR B 1 379 ? 54.774 105.819 1.164 1.00 51.34 379 THR B N 1
ATOM 6407 C CA . THR B 1 379 ? 55.399 104.583 0.727 1.00 51.44 379 THR B CA 1
ATOM 6408 C C . THR B 1 379 ? 54.419 103.733 -0.074 1.00 53.55 379 THR B C 1
ATOM 6409 O O . THR B 1 379 ? 53.223 103.692 0.226 1.00 52.93 379 THR B O 1
ATOM 6413 N N . ALA B 1 380 ? 54.931 103.044 -1.087 1.00 54.64 380 ALA B N 1
ATOM 6414 C CA . ALA B 1 380 ? 54.078 102.223 -1.931 1.00 51.42 380 ALA B CA 1
ATOM 6415 C C . ALA B 1 380 ? 54.715 100.906 -2.335 1.00 48.19 380 ALA B C 1
ATOM 6416 O O . ALA B 1 380 ? 55.938 100.791 -2.409 1.00 48.29 380 ALA B O 1
ATOM 6418 N N . ASP B 1 381 ? 53.862 99.916 -2.580 1.00 41.12 381 ASP B N 1
ATOM 6419 C CA . ASP B 1 381 ? 54.285 98.600 -3.028 1.00 41.89 381 ASP B CA 1
ATOM 6420 C C . ASP B 1 381 ? 53.938 98.545 -4.525 1.00 48.13 381 ASP B C 1
ATOM 6421 O O . ASP B 1 381 ? 52.769 98.373 -4.905 1.00 45.45 381 ASP B O 1
ATOM 6426 N N . LEU B 1 382 ? 54.952 98.698 -5.373 1.00 47.68 382 LEU B N 1
ATOM 6427 C CA . LEU B 1 382 ? 54.735 98.682 -6.812 1.00 47.69 382 LEU B CA 1
ATOM 6428 C C . LEU B 1 382 ? 54.097 97.387 -7.308 1.00 48.74 382 LEU B C 1
ATOM 6429 O O . LEU B 1 382 ? 53.432 97.383 -8.337 1.00 53.19 382 LEU B O 1
ATOM 6434 N N . ALA B 1 383 ? 54.276 96.293 -6.578 1.00 44.44 383 ALA B N 1
ATOM 6435 C CA . ALA B 1 383 ? 53.695 95.025 -7.002 1.00 39.86 383 ALA B CA 1
ATOM 6436 C C . ALA B 1 383 ? 52.223 94.973 -6.649 1.00 38.97 383 ALA B C 1
ATOM 6437 O O . ALA B 1 383 ? 51.544 93.969 -6.896 1.00 35.04 383 ALA B O 1
ATOM 6439 N N . SER B 1 384 ? 51.728 96.057 -6.063 1.00 41.67 384 SER B N 1
ATOM 6440 C CA . SER B 1 384 ? 50.319 96.116 -5.681 1.00 46.96 384 SER B CA 1
ATOM 6441 C C . SER B 1 384 ? 49.774 97.540 -5.770 1.00 47.58 384 SER B C 1
ATOM 6442 O O . SER B 1 384 ? 48.656 97.813 -5.328 1.00 43.88 384 SER B O 1
ATOM 6445 N N . TYR B 1 385 ? 50.566 98.441 -6.349 1.00 47.40 385 TYR B N 1
ATOM 6446 C CA . TYR B 1 385 ? 50.159 99.836 -6.489 1.00 50.19 385 TYR B CA 1
ATOM 6447 C C . TYR B 1 385 ? 50.867 100.555 -7.640 1.00 52.83 385 TYR B C 1
ATOM 6448 O O . TYR B 1 385 ? 52.083 100.435 -7.824 1.00 55.83 385 TYR B O 1
ATOM 6457 N N . PRO B 1 386 ? 50.109 101.341 -8.412 1.00 52.35 386 PRO B N 1
ATOM 6458 C CA . PRO B 1 386 ? 50.619 102.093 -9.557 1.00 50.14 386 PRO B CA 1
ATOM 6459 C C . PRO B 1 386 ? 51.716 103.078 -9.207 1.00 53.45 386 PRO B C 1
ATOM 6460 O O . PRO B 1 386 ? 51.454 104.078 -8.548 1.00 60.98 386 PRO B O 1
ATOM 6464 N N . GLN B 1 387 ? 52.940 102.807 -9.653 1.00 53.02 387 GLN B N 1
ATOM 6465 C CA . GLN B 1 387 ? 54.045 103.709 -9.375 1.00 55.29 387 GLN B CA 1
ATOM 6466 C C . GLN B 1 387 ? 53.663 105.132 -9.745 1.00 57.04 387 GLN B C 1
ATOM 6467 O O . GLN B 1 387 ? 54.139 106.090 -9.133 1.00 59.40 387 GLN B O 1
ATOM 6473 N N . SER B 1 388 ? 52.805 105.270 -10.749 1.00 58.20 388 SER B N 1
ATOM 6474 C CA . SER B 1 388 ? 52.381 106.588 -11.198 1.00 61.20 388 SER B CA 1
ATOM 6475 C C . SER B 1 388 ? 51.614 107.279 -10.083 1.00 60.98 388 SER B C 1
ATOM 6476 O O . SER B 1 388 ? 52.015 108.341 -9.598 1.00 63.59 388 SER B O 1
ATOM 6479 N N . HIS B 1 389 ? 50.509 106.668 -9.676 1.00 59.94 389 HIS B N 1
ATOM 6480 C CA . HIS B 1 389 ? 49.690 107.230 -8.618 1.00 63.95 389 HIS B CA 1
ATOM 6481 C C . HIS B 1 389 ? 50.543 107.557 -7.394 1.00 63.43 389 HIS B C 1
ATOM 6482 O O . HIS B 1 389 ? 50.307 108.547 -6.697 1.00 58.96 389 HIS B O 1
ATOM 6489 N N . TRP B 1 390 ? 51.546 106.727 -7.147 1.00 62.31 390 TRP B N 1
ATOM 6490 C CA . TRP B 1 390 ? 52.433 106.951 -6.028 1.00 61.85 390 TRP B CA 1
ATOM 6491 C C . TRP B 1 390 ? 53.119 108.304 -6.204 1.00 63.10 390 TRP B C 1
ATOM 6492 O O . TRP B 1 390 ? 53.047 109.158 -5.320 1.00 67.21 390 TRP B O 1
ATOM 6503 N N . GLN B 1 391 ? 53.781 108.504 -7.342 1.00 66.73 391 GLN B N 1
ATOM 6504 C CA . GLN B 1 391 ? 54.465 109.773 -7.604 1.00 67.83 391 GLN B CA 1
ATOM 6505 C C . GLN B 1 391 ? 53.462 110.900 -7.602 1.00 65.14 391 GLN B C 1
ATOM 6506 O O . GLN B 1 391 ? 53.774 112.028 -7.222 1.00 64.36 391 GLN B O 1
ATOM 6512 N N . SER B 1 392 ? 52.250 110.584 -8.033 1.00 61.17 392 SER B N 1
ATOM 6513 C CA . SER B 1 392 ? 51.191 111.572 -8.045 1.00 62.27 392 SER B CA 1
ATOM 6514 C C . SER B 1 392 ? 51.042 112.067 -6.602 1.00 60.95 392 SER B C 1
ATOM 6515 O O . SER B 1 392 ? 51.135 113.264 -6.334 1.00 61.53 392 SER B O 1
ATOM 6518 N N . HIS B 1 393 ? 50.835 111.127 -5.680 1.00 59.84 393 HIS B N 1
ATOM 6519 C CA . HIS B 1 393 ? 50.661 111.430 -4.262 1.00 54.86 393 HIS B CA 1
ATOM 6520 C C . HIS B 1 393 ? 51.839 112.165 -3.652 1.00 58.00 393 HIS B C 1
ATOM 6521 O O . HIS B 1 393 ? 51.651 113.040 -2.810 1.00 58.63 393 HIS B O 1
ATOM 6528 N N . CYS B 1 394 ? 53.051 111.814 -4.068 1.00 59.69 394 CYS B N 1
ATOM 6529 C CA . CYS B 1 394 ? 54.234 112.464 -3.522 1.00 65.00 394 CYS B CA 1
ATOM 6530 C C . CYS B 1 394 ? 54.266 113.960 -3.804 1.00 69.97 394 CYS B C 1
ATOM 6531 O O . CYS B 1 394 ? 54.724 114.746 -2.973 1.00 71.69 394 CYS B O 1
ATOM 6534 N N . GLU B 1 395 ? 53.783 114.360 -4.976 1.00 69.39 395 GLU B N 1
ATOM 6535 C CA . GLU B 1 395 ? 53.790 115.772 -5.331 1.00 66.71 395 GLU B CA 1
ATOM 6536 C C . GLU B 1 395 ? 52.540 116.477 -4.832 1.00 65.44 395 GLU B C 1
ATOM 6537 O O . GLU B 1 395 ? 52.616 117.583 -4.303 1.00 67.87 395 GLU B O 1
ATOM 6539 N N . ARG B 1 396 ? 51.395 115.820 -4.973 1.00 64.51 396 ARG B N 1
ATOM 6540 C CA . ARG B 1 396 ? 50.128 116.414 -4.577 1.00 68.20 396 ARG B CA 1
ATOM 6541 C C . ARG B 1 396 ? 49.784 116.432 -3.086 1.00 70.58 396 ARG B C 1
ATOM 6542 O O . ARG B 1 396 ? 49.034 117.303 -2.650 1.00 71.30 396 ARG B O 1
ATOM 6550 N N . PHE B 1 397 ? 50.307 115.494 -2.296 1.00 70.81 397 PHE B N 1
ATOM 6551 C CA . PHE B 1 397 ? 49.972 115.505 -0.877 1.00 65.74 397 PHE B CA 1
ATOM 6552 C C . PHE B 1 397 ? 50.615 116.689 -0.179 1.00 63.56 397 PHE B C 1
ATOM 6553 O O . PHE B 1 397 ? 49.949 117.396 0.560 1.00 66.12 397 PHE B O 1
ATOM 6561 N N . PRO B 1 398 ? 51.917 116.930 -0.399 1.00 64.15 398 PRO B N 1
ATOM 6562 C CA . PRO B 1 398 ? 52.536 118.077 0.275 1.00 65.33 398 PRO B CA 1
ATOM 6563 C C . PRO B 1 398 ? 51.843 119.386 -0.104 1.00 66.68 398 PRO B C 1
ATOM 6564 O O . PRO B 1 398 ? 51.505 120.198 0.756 1.00 65.09 398 PRO B O 1
ATOM 6568 N N . ARG B 1 399 ? 51.633 119.576 -1.401 1.00 71.85 399 ARG B N 1
ATOM 6569 C CA . ARG B 1 399 ? 50.970 120.775 -1.910 1.00 78.03 399 ARG B CA 1
ATOM 6570 C C . ARG B 1 399 ? 49.713 121.029 -1.087 1.00 77.61 399 ARG B C 1
ATOM 6571 O O . ARG B 1 399 ? 49.434 122.157 -0.693 1.00 78.57 399 ARG B O 1
ATOM 6579 N N . PHE B 1 400 ? 48.963 119.961 -0.838 1.00 77.56 400 PHE B N 1
ATOM 6580 C CA . PHE B 1 400 ? 47.733 120.022 -0.055 1.00 74.43 400 PHE B CA 1
ATOM 6581 C C . PHE B 1 400 ? 47.981 120.707 1.283 1.00 75.36 400 PHE B C 1
ATOM 6582 O O . PHE B 1 400 ? 47.086 121.346 1.836 1.00 76.42 400 PHE B O 1
ATOM 6590 N N . PHE B 1 401 ? 49.194 120.562 1.807 1.00 74.16 401 PHE B N 1
ATOM 6591 C CA . PHE B 1 401 ? 49.538 121.171 3.079 1.00 76.71 401 PHE B CA 1
ATOM 6592 C C . PHE B 1 401 ? 50.019 122.598 2.908 1.00 78.30 401 PHE B C 1
ATOM 6593 O O . PHE B 1 401 ? 49.908 123.413 3.825 1.00 77.28 401 PHE B O 1
ATOM 6601 N N . GLU B 1 402 ? 50.551 122.903 1.731 1.00 83.94 402 GLU B N 1
ATOM 6602 C CA . GLU B 1 402 ? 51.005 124.259 1.449 1.00 88.59 402 GLU B CA 1
ATOM 6603 C C . GLU B 1 402 ? 49.761 125.112 1.213 1.00 89.83 402 GLU B C 1
ATOM 6604 O O . GLU B 1 402 ? 49.748 126.307 1.508 1.00 92.21 402 GLU B O 1
ATOM 6610 N N . GLN B 1 403 ? 48.715 124.477 0.684 1.00 90.06 403 GLN B N 1
ATOM 6611 C CA . GLN B 1 403 ? 47.449 125.150 0.418 1.00 89.43 403 GLN B CA 1
ATOM 6612 C C . GLN B 1 403 ? 46.780 125.503 1.731 1.00 88.60 403 GLN B C 1
ATOM 6613 O O . GLN B 1 403 ? 46.319 126.626 1.922 1.00 90.17 403 GLN B O 1
ATOM 6619 N N . LEU B 1 404 ? 46.737 124.535 2.639 1.00 88.15 404 LEU B N 1
ATOM 6620 C CA . LEU B 1 404 ? 46.128 124.738 3.944 1.00 85.89 404 LEU B CA 1
ATOM 6621 C C . LEU B 1 404 ? 46.854 125.840 4.714 1.00 85.98 404 LEU B C 1
ATOM 6622 O O . LEU B 1 404 ? 46.218 126.687 5.331 1.00 83.47 404 LEU B O 1
ATOM 6627 N N . LEU B 1 405 ? 48.185 125.819 4.679 1.00 89.41 405 LEU B N 1
ATOM 6628 C CA . LEU B 1 405 ? 48.995 126.828 5.363 1.00 90.75 405 LEU B CA 1
ATOM 6629 C C . LEU B 1 405 ? 48.747 128.191 4.718 1.00 93.73 405 LEU B C 1
ATOM 6630 O O . LEU B 1 405 ? 48.745 129.221 5.396 1.00 95.97 405 LEU B O 1
ATOM 6635 N N . ALA B 1 406 ? 48.538 128.185 3.404 1.00 94.66 406 ALA B N 1
ATOM 6636 C CA . ALA B 1 406 ? 48.295 129.409 2.649 1.00 94.53 406 ALA B CA 1
ATOM 6637 C C . ALA B 1 406 ? 46.882 129.956 2.844 1.00 96.93 406 ALA B C 1
ATOM 6638 O O . ALA B 1 406 ? 46.705 131.159 3.052 1.00 100.80 406 ALA B O 1
ATOM 6640 N N . ARG B 1 407 ? 45.878 129.083 2.772 1.00 94.91 407 ARG B N 1
ATOM 6641 C CA . ARG B 1 407 ? 44.489 129.511 2.951 1.00 95.20 407 ARG B CA 1
ATOM 6642 C C . ARG B 1 407 ? 44.320 130.046 4.374 1.00 94.69 407 ARG B C 1
ATOM 6643 O O . ARG B 1 407 ? 43.359 130.749 4.680 1.00 95.01 407 ARG B O 1
ATOM 6651 N N . PHE B 1 408 ? 45.268 129.702 5.238 1.00 96.11 408 PHE B N 1
ATOM 6652 C CA . PHE B 1 408 ? 45.248 130.143 6.626 1.00 95.34 408 PHE B CA 1
ATOM 6653 C C . PHE B 1 408 ? 45.780 131.568 6.689 1.00 96.45 408 PHE B C 1
ATOM 6654 O O . PHE B 1 408 ? 45.055 132.492 7.065 1.00 97.48 408 PHE B O 1
ATOM 6662 N N . GLN B 1 409 ? 47.044 131.743 6.312 1.00 96.59 409 GLN B N 1
ATOM 6663 C CA . GLN B 1 409 ? 47.663 133.064 6.323 1.00 98.37 409 GLN B CA 1
ATOM 6664 C C . GLN B 1 409 ? 46.758 134.027 5.559 1.00 98.09 409 GLN B C 1
ATOM 6665 O O . GLN B 1 409 ? 46.601 135.189 5.948 1.00 94.40 409 GLN B O 1
ATOM 6667 N N . GLN B 1 410 ? 46.149 133.520 4.486 1.00 99.11 410 GLN B N 1
ATOM 6668 C CA . GLN B 1 410 ? 45.245 134.305 3.642 1.00 100.18 410 GLN B CA 1
ATOM 6669 C C . GLN B 1 410 ? 43.931 134.654 4.349 1.00 97.69 410 GLN B C 1
ATOM 6670 O O . GLN B 1 410 ? 42.973 135.097 3.714 1.00 95.57 410 GLN B O 1
ATOM 6672 N N . VAL B 1 411 ? 43.892 134.433 5.660 1.00 95.59 411 VAL B N 1
ATOM 6673 C CA . VAL B 1 411 ? 42.722 134.756 6.466 1.00 94.33 411 VAL B CA 1
ATOM 6674 C C . VAL B 1 411 ? 43.224 135.312 7.792 1.00 95.56 411 VAL B C 1
ATOM 6675 O O . VAL B 1 411 ? 42.554 135.223 8.823 1.00 95.47 411 VAL B O 1
ATOM 6679 N N . GLU B 1 412 ? 44.427 135.879 7.748 1.00 95.54 412 GLU B N 1
ATOM 6680 C CA . GLU B 1 412 ? 45.036 136.496 8.919 1.00 96.93 412 GLU B CA 1
ATOM 6681 C C . GLU B 1 412 ? 45.013 135.548 10.114 1.00 97.38 412 GLU B C 1
ATOM 6682 O O . GLU B 1 412 ? 44.506 135.899 11.178 1.00 99.91 412 GLU B O 1
ATOM 6688 N N . GLN B 1 413 ? 45.563 134.351 9.935 1.00 95.58 413 GLN B N 1
ATOM 6689 C CA . GLN B 1 413 ? 45.601 133.345 10.994 1.00 93.21 413 GLN B CA 1
ATOM 6690 C C . GLN B 1 413 ? 44.329 133.296 11.830 1.00 92.24 413 GLN B C 1
ATOM 6691 O O . GLN B 1 413 ? 44.382 133.034 13.030 1.00 92.45 413 GLN B O 1
ATOM 6697 N N . ASP B 1 414 ? 43.188 133.549 11.193 1.00 92.96 414 ASP B N 1
ATOM 6698 C CA . ASP B 1 414 ? 41.896 133.528 11.876 1.00 92.00 414 ASP B CA 1
ATOM 6699 C C . ASP B 1 414 ? 41.370 132.100 11.927 1.00 90.09 414 ASP B C 1
ATOM 6700 O O . ASP B 1 414 ? 40.582 131.681 11.076 1.00 87.86 414 ASP B O 1
ATOM 6705 N N . VAL B 1 415 ? 41.810 131.368 12.944 1.00 89.16 415 VAL B N 1
ATOM 6706 C CA . VAL B 1 415 ? 41.438 129.973 13.141 1.00 86.89 415 VAL B CA 1
ATOM 6707 C C . VAL B 1 415 ? 39.961 129.656 12.910 1.00 86.35 415 VAL B C 1
ATOM 6708 O O . VAL B 1 415 ? 39.632 128.758 12.129 1.00 85.98 415 VAL B O 1
ATOM 6712 N N . ALA B 1 416 ? 39.078 130.387 13.588 1.00 83.58 416 ALA B N 1
ATOM 6713 C CA . ALA B 1 416 ? 37.638 130.164 13.466 1.00 78.81 416 ALA B CA 1
ATOM 6714 C C . ALA B 1 416 ? 37.114 130.445 12.060 1.00 78.14 416 ALA B C 1
ATOM 6715 O O . ALA B 1 416 ? 36.048 129.948 11.674 1.00 71.66 416 ALA B O 1
ATOM 6717 N N . ARG B 1 417 ? 37.863 131.243 11.301 1.00 77.05 417 ARG B N 1
ATOM 6718 C CA . ARG B 1 417 ? 37.481 131.575 9.933 1.00 77.55 417 ARG B CA 1
ATOM 6719 C C . ARG B 1 417 ? 37.895 130.450 8.991 1.00 77.24 417 ARG B C 1
ATOM 6720 O O . ARG B 1 417 ? 37.157 130.107 8.062 1.00 76.61 417 ARG B O 1
ATOM 6722 N N . LEU B 1 418 ? 39.080 129.886 9.223 1.00 74.85 418 LEU B N 1
ATOM 6723 C CA . LEU B 1 418 ? 39.551 128.784 8.395 1.00 72.31 418 LEU B CA 1
ATOM 6724 C C . LEU B 1 418 ? 38.515 127.680 8.527 1.00 71.83 418 LEU B C 1
ATOM 6725 O O . LEU B 1 418 ? 38.116 127.066 7.538 1.00 67.25 418 LEU B O 1
ATOM 6727 N N . LEU B 1 419 ? 38.064 127.460 9.760 1.00 74.21 419 LEU B N 1
ATOM 6728 C CA . LEU B 1 419 ? 37.068 126.432 10.068 1.00 80.53 419 LEU B CA 1
ATOM 6729 C C . LEU B 1 419 ? 35.655 126.797 9.603 1.00 82.42 419 LEU B C 1
ATOM 6730 O O . LEU B 1 419 ? 34.711 126.025 9.785 1.00 81.32 419 LEU B O 1
ATOM 6732 N N . ALA B 1 420 ? 35.512 127.975 9.007 1.00 87.47 420 ALA B N 1
ATOM 6733 C CA . ALA B 1 420 ? 34.216 128.421 8.517 1.00 90.07 420 ALA B CA 1
ATOM 6734 C C . ALA B 1 420 ? 34.089 128.158 7.013 1.00 92.01 420 ALA B C 1
ATOM 6735 O O . ALA B 1 420 ? 33.003 127.838 6.523 1.00 90.15 420 ALA B O 1
ATOM 6737 N N . GLU B 1 421 ? 35.199 128.292 6.288 1.00 93.41 421 GLU B N 1
ATOM 6738 C CA . GLU B 1 421 ? 35.203 128.054 4.847 1.00 96.78 421 GLU B CA 1
ATOM 6739 C C . GLU B 1 421 ? 34.886 126.596 4.574 1.00 99.33 421 GLU B C 1
ATOM 6740 O O . GLU B 1 421 ? 35.337 125.716 5.305 1.00 100.92 421 GLU B O 1
ATOM 6746 N N . PRO B 1 422 ? 34.108 126.318 3.512 1.00 100.92 422 PRO B N 1
ATOM 6747 C CA . PRO B 1 422 ? 33.733 124.944 3.148 1.00 100.92 422 PRO B CA 1
ATOM 6748 C C . PRO B 1 422 ? 34.909 123.966 3.075 1.00 99.65 422 PRO B C 1
ATOM 6749 O O . PRO B 1 422 ? 36.072 124.374 3.018 1.00 98.54 422 PRO B O 1
ATOM 6753 N N . ALA B 1 423 ? 34.586 122.676 3.084 1.00 98.44 423 ALA B N 1
ATOM 6754 C CA . ALA B 1 423 ? 35.582 121.608 3.027 1.00 98.02 423 ALA B CA 1
ATOM 6755 C C . ALA B 1 423 ? 36.823 121.966 2.212 1.00 96.48 423 ALA B C 1
ATOM 6756 O O . ALA B 1 423 ? 37.764 122.570 2.726 1.00 95.41 423 ALA B O 1
ATOM 6758 N N . ALA B 1 424 ? 36.829 121.579 0.942 1.00 97.90 424 ALA B N 1
ATOM 6759 C CA . ALA B 1 424 ? 37.959 121.873 0.068 1.00 99.65 424 ALA B CA 1
ATOM 6760 C C . ALA B 1 424 ? 37.684 123.144 -0.727 1.00 99.12 424 ALA B C 1
ATOM 6761 O O . ALA B 1 424 ? 36.560 123.679 -0.602 1.00 96.67 424 ALA B O 1
ATOM 6763 N N . MET C 1 1 ? 20.921 94.294 61.309 1.00 41.53 1 MET C N 1
ATOM 6764 C CA . MET C 1 1 ? 20.965 92.887 60.801 1.00 36.45 1 MET C CA 1
ATOM 6765 C C . MET C 1 1 ? 21.198 92.943 59.306 1.00 39.03 1 MET C C 1
ATOM 6766 O O . MET C 1 1 ? 20.552 93.734 58.605 1.00 43.55 1 MET C O 1
ATOM 6771 N N . LEU C 1 2 ? 22.123 92.128 58.811 1.00 36.75 2 LEU C N 1
ATOM 6772 C CA . LEU C 1 2 ? 22.401 92.097 57.378 1.00 32.83 2 LEU C CA 1
ATOM 6773 C C . LEU C 1 2 ? 21.276 91.414 56.589 1.00 37.79 2 LEU C C 1
ATOM 6774 O O . LEU C 1 2 ? 20.430 90.693 57.147 1.00 36.83 2 LEU C O 1
ATOM 6779 N N . LEU C 1 3 ? 21.273 91.646 55.283 1.00 34.24 3 LEU C N 1
ATOM 6780 C CA . LEU C 1 3 ? 20.267 91.062 54.406 1.00 36.32 3 LEU C CA 1
ATOM 6781 C C . LEU C 1 3 ? 20.381 89.532 54.428 1.00 36.43 3 LEU C C 1
ATOM 6782 O O . LEU C 1 3 ? 19.375 88.820 54.497 1.00 31.74 3 LEU C O 1
ATOM 6787 N N . ALA C 1 4 ? 21.620 89.047 54.378 1.00 30.18 4 ALA C N 1
ATOM 6788 C CA . ALA C 1 4 ? 21.906 87.628 54.399 1.00 26.78 4 ALA C CA 1
ATOM 6789 C C . ALA C 1 4 ? 21.278 86.968 55.616 1.00 33.11 4 ALA C C 1
ATOM 6790 O O . ALA C 1 4 ? 20.955 85.769 55.599 1.00 34.99 4 ALA C O 1
ATOM 6792 N N . GLN C 1 5 ? 21.092 87.751 56.672 1.00 31.73 5 GLN C N 1
ATOM 6793 C CA . GLN C 1 5 ? 20.528 87.222 57.903 1.00 31.43 5 GLN C CA 1
ATOM 6794 C C . GLN C 1 5 ? 19.017 87.228 57.971 1.00 33.29 5 GLN C C 1
ATOM 6795 O O . GLN C 1 5 ? 18.425 86.375 58.631 1.00 36.55 5 GLN C O 1
ATOM 6801 N N . LYS C 1 6 ? 18.403 88.200 57.298 1.00 32.97 6 LYS C N 1
ATOM 6802 C CA . LYS C 1 6 ? 16.950 88.361 57.289 1.00 32.84 6 LYS C CA 1
ATOM 6803 C C . LYS C 1 6 ? 16.169 87.065 57.069 1.00 31.49 6 LYS C C 1
ATOM 6804 O O . LYS C 1 6 ? 15.246 86.762 57.827 1.00 26.93 6 LYS C O 1
ATOM 6810 N N . PRO C 1 7 ? 16.509 86.294 56.019 1.00 28.65 7 PRO C N 1
ATOM 6811 C CA . PRO C 1 7 ? 15.759 85.052 55.802 1.00 31.20 7 PRO C CA 1
ATOM 6812 C C . PRO C 1 7 ? 15.857 84.048 56.951 1.00 35.68 7 PRO C C 1
ATOM 6813 O O . PRO C 1 7 ? 14.888 83.326 57.223 1.00 36.60 7 PRO C O 1
ATOM 6817 N N . PHE C 1 8 ? 17.001 83.988 57.640 1.00 35.33 8 PHE C N 1
ATOM 6818 C CA . PHE C 1 8 ? 17.078 83.065 58.769 1.00 32.06 8 PHE C CA 1
ATOM 6819 C C . PHE C 1 8 ? 16.202 83.641 59.868 1.00 34.22 8 PHE C C 1
ATOM 6820 O O . PHE C 1 8 ? 15.483 82.909 60.554 1.00 36.00 8 PHE C O 1
ATOM 6828 N N . TRP C 1 9 ? 16.236 84.962 60.022 1.00 33.46 9 TRP C N 1
ATOM 6829 C CA . TRP C 1 9 ? 15.414 85.582 61.047 1.00 38.08 9 TRP C CA 1
ATOM 6830 C C . TRP C 1 9 ? 13.928 85.266 60.821 1.00 38.21 9 TRP C C 1
ATOM 6831 O O . TRP C 1 9 ? 13.228 84.815 61.733 1.00 34.97 9 TRP C O 1
ATOM 6842 N N . GLN C 1 10 ? 13.465 85.499 59.598 1.00 37.69 10 GLN C N 1
ATOM 6843 C CA . GLN C 1 10 ? 12.082 85.247 59.230 1.00 41.18 10 GLN C CA 1
ATOM 6844 C C . GLN C 1 10 ? 11.683 83.785 59.420 1.00 39.98 10 GLN C C 1
ATOM 6845 O O . GLN C 1 10 ? 10.604 83.503 59.964 1.00 35.11 10 GLN C O 1
ATOM 6851 N N . ARG C 1 11 ? 12.544 82.858 58.986 1.00 41.31 11 ARG C N 1
ATOM 6852 C CA . ARG C 1 11 ? 12.246 81.427 59.139 1.00 41.37 11 ARG C CA 1
ATOM 6853 C C . ARG C 1 11 ? 12.033 81.095 60.608 1.00 44.14 11 ARG C C 1
ATOM 6854 O O . ARG C 1 11 ? 11.182 80.274 60.973 1.00 45.03 11 ARG C O 1
ATOM 6862 N N . HIS C 1 12 ? 12.789 81.761 61.461 1.00 42.11 12 HIS C N 1
ATOM 6863 C CA . HIS C 1 12 ? 12.650 81.524 62.874 1.00 40.76 12 HIS C CA 1
ATOM 6864 C C . HIS C 1 12 ? 11.297 82.025 63.359 1.00 42.54 12 HIS C C 1
ATOM 6865 O O . HIS C 1 12 ? 10.589 81.320 64.082 1.00 34.04 12 HIS C O 1
ATOM 6872 N N . LEU C 1 13 ? 10.934 83.249 62.976 1.00 44.05 13 LEU C N 1
ATOM 6873 C CA . LEU C 1 13 ? 9.655 83.789 63.425 1.00 48.12 13 LEU C CA 1
ATOM 6874 C C . LEU C 1 13 ? 8.517 82.941 62.882 1.00 49.94 13 LEU C C 1
ATOM 6875 O O . LEU C 1 13 ? 7.537 82.686 63.579 1.00 49.27 13 LEU C O 1
ATOM 6880 N N . ALA C 1 14 ? 8.663 82.470 61.649 1.00 49.53 14 ALA C N 1
ATOM 6881 C CA . ALA C 1 14 ? 7.631 81.635 61.052 1.00 49.59 14 ALA C CA 1
ATOM 6882 C C . ALA C 1 14 ? 7.490 80.288 61.772 1.00 51.23 14 ALA C C 1
ATOM 6883 O O . ALA C 1 14 ? 6.383 79.832 62.021 1.00 54.54 14 ALA C O 1
ATOM 6885 N N . TYR C 1 15 ? 8.604 79.646 62.103 1.00 54.45 15 TYR C N 1
ATOM 6886 C CA . TYR C 1 15 ? 8.544 78.355 62.791 1.00 58.76 15 TYR C CA 1
ATOM 6887 C C . TYR C 1 15 ? 9.455 78.406 64.013 1.00 62.43 15 TYR C C 1
ATOM 6888 O O . TYR C 1 15 ? 10.584 77.912 63.982 1.00 65.42 15 TYR C O 1
ATOM 6897 N N . PRO C 1 16 ? 8.972 79.011 65.111 1.00 64.74 16 PRO C N 1
ATOM 6898 C CA . PRO C 1 16 ? 9.751 79.135 66.349 1.00 67.12 16 PRO C CA 1
ATOM 6899 C C . PRO C 1 16 ? 10.037 77.816 67.047 1.00 68.01 16 PRO C C 1
ATOM 6900 O O . PRO C 1 16 ? 11.075 77.655 67.685 1.00 70.36 16 PRO C O 1
ATOM 6904 N N . HIS C 1 17 ? 9.114 76.874 66.912 1.00 70.12 17 HIS C N 1
ATOM 6905 C CA . HIS C 1 17 ? 9.244 75.579 67.564 1.00 71.79 17 HIS C CA 1
ATOM 6906 C C . HIS C 1 17 ? 10.251 74.593 66.973 1.00 66.99 17 HIS C C 1
ATOM 6907 O O . HIS C 1 17 ? 10.400 73.492 67.502 1.00 67.50 17 HIS C O 1
ATOM 6914 N N . ILE C 1 18 ? 10.942 74.957 65.895 1.00 61.57 18 ILE C N 1
ATOM 6915 C CA . ILE C 1 18 ? 11.920 74.032 65.308 1.00 60.50 18 ILE C CA 1
ATOM 6916 C C . ILE C 1 18 ? 13.267 74.669 64.928 1.00 57.94 18 ILE C C 1
ATOM 6917 O O . ILE C 1 18 ? 13.352 75.860 64.659 1.00 55.52 18 ILE C O 1
ATOM 6922 N N . ASN C 1 19 ? 14.320 73.859 64.917 1.00 58.46 19 ASN C N 1
ATOM 6923 C CA . ASN C 1 19 ? 15.648 74.334 64.562 1.00 60.22 19 ASN C CA 1
ATOM 6924 C C . ASN C 1 19 ? 15.879 74.052 63.098 1.00 58.12 19 ASN C C 1
ATOM 6925 O O . ASN C 1 19 ? 16.402 73.003 62.737 1.00 59.69 19 ASN C O 1
ATOM 6930 N N . LEU C 1 20 ? 15.499 74.981 62.241 1.00 56.09 20 LEU C N 1
ATOM 6931 C CA . LEU C 1 20 ? 15.718 74.757 60.831 1.00 53.54 20 LEU C CA 1
ATOM 6932 C C . LEU C 1 20 ? 17.158 75.044 60.430 1.00 54.10 20 LEU C C 1
ATOM 6933 O O . LEU C 1 20 ? 17.771 74.261 59.708 1.00 57.80 20 LEU C O 1
ATOM 6938 N N . ASP C 1 21 ? 17.708 76.149 60.928 1.00 47.61 21 ASP C N 1
ATOM 6939 C CA . ASP C 1 21 ? 19.048 76.565 60.533 1.00 43.82 21 ASP C CA 1
ATOM 6940 C C . ASP C 1 21 ? 20.129 76.552 61.609 1.00 43.58 21 ASP C C 1
ATOM 6941 O O . ASP C 1 21 ? 20.669 77.598 61.984 1.00 44.72 21 ASP C O 1
ATOM 6946 N N . THR C 1 22 ? 20.452 75.360 62.089 1.00 39.43 22 THR C N 1
ATOM 6947 C CA . THR C 1 22 ? 21.477 75.193 63.103 1.00 33.91 22 THR C CA 1
ATOM 6948 C C . THR C 1 22 ? 22.733 74.551 62.522 1.00 37.41 22 THR C C 1
ATOM 6949 O O . THR C 1 22 ? 22.656 73.678 61.659 1.00 38.47 22 THR C O 1
ATOM 6953 N N . VAL C 1 23 ? 23.892 74.992 62.994 1.00 37.08 23 VAL C N 1
ATOM 6954 C CA . VAL C 1 23 ? 25.159 74.422 62.561 1.00 36.09 23 VAL C CA 1
ATOM 6955 C C . VAL C 1 23 ? 25.764 73.840 63.838 1.00 39.83 23 VAL C C 1
ATOM 6956 O O . VAL C 1 23 ? 25.740 74.484 64.895 1.00 44.26 23 VAL C O 1
ATOM 6960 N N . ALA C 1 24 ? 26.278 72.616 63.756 1.00 36.54 24 ALA C N 1
ATOM 6961 C CA . ALA C 1 24 ? 26.870 71.963 64.926 1.00 30.48 24 ALA C CA 1
ATOM 6962 C C . ALA C 1 24 ? 27.868 70.920 64.507 1.00 33.26 24 ALA C C 1
ATOM 6963 O O . ALA C 1 24 ? 27.589 70.064 63.674 1.00 37.56 24 ALA C O 1
ATOM 6965 N N . HIS C 1 25 ? 29.050 71.008 65.094 1.00 39.21 25 HIS C N 1
ATOM 6966 C CA . HIS C 1 25 ? 30.120 70.081 64.803 1.00 31.36 25 HIS C CA 1
ATOM 6967 C C . HIS C 1 25 ? 30.644 69.445 66.090 1.00 33.60 25 HIS C C 1
ATOM 6968 O O . HIS C 1 25 ? 30.653 70.066 67.161 1.00 27.70 25 HIS C O 1
ATOM 6975 N N . SER C 1 26 ? 31.063 68.193 65.985 1.00 29.91 26 SER C N 1
ATOM 6976 C CA . SER C 1 26 ? 31.639 67.524 67.122 1.00 25.83 26 SER C CA 1
ATOM 6977 C C . SER C 1 26 ? 33.049 67.193 66.680 1.00 28.44 26 SER C C 1
ATOM 6978 O O . SER C 1 26 ? 33.280 66.799 65.530 1.00 27.81 26 SER C O 1
ATOM 6981 N N . LEU C 1 27 ? 34.001 67.415 67.573 1.00 28.94 27 LEU C N 1
ATOM 6982 C CA . LEU C 1 27 ? 35.398 67.089 67.294 1.00 28.21 27 LEU C CA 1
ATOM 6983 C C . LEU C 1 27 ? 35.772 66.127 68.406 1.00 29.83 27 LEU C C 1
ATOM 6984 O O . LEU C 1 27 ? 35.671 66.458 69.600 1.00 24.74 27 LEU C O 1
ATOM 6989 N N . ARG C 1 28 ? 36.145 64.919 68.014 1.00 32.56 28 ARG C N 1
ATOM 6990 C CA . ARG C 1 28 ? 36.542 63.908 68.970 1.00 37.64 28 ARG C CA 1
ATOM 6991 C C . ARG C 1 28 ? 38.050 63.806 68.790 1.00 32.98 28 ARG C C 1
ATOM 6992 O O . ARG C 1 28 ? 38.533 63.590 67.673 1.00 29.44 28 ARG C O 1
ATOM 7000 N N . LEU C 1 29 ? 38.784 63.998 69.882 1.00 28.53 29 LEU C N 1
ATOM 7001 C CA . LEU C 1 29 ? 40.244 63.945 69.846 1.00 32.08 29 LEU C CA 1
ATOM 7002 C C . LEU C 1 29 ? 40.813 62.750 70.620 1.00 30.72 29 LEU C C 1
ATOM 7003 O O . LEU C 1 29 ? 40.555 62.543 71.814 1.00 32.49 29 LEU C O 1
ATOM 7008 N N . THR C 1 30 ? 41.599 61.964 69.918 1.00 29.98 30 THR C N 1
ATOM 7009 C CA . THR C 1 30 ? 42.196 60.779 70.494 1.00 35.45 30 THR C CA 1
ATOM 7010 C C . THR C 1 30 ? 43.688 61.000 70.572 1.00 38.14 30 THR C C 1
ATOM 7011 O O . THR C 1 30 ? 44.358 61.164 69.545 1.00 35.47 30 THR C O 1
ATOM 7015 N N . GLY C 1 31 ? 44.206 61.009 71.794 1.00 35.87 31 GLY C N 1
ATOM 7016 C CA . GLY C 1 31 ? 45.624 61.238 71.975 1.00 34.37 31 GLY C CA 1
ATOM 7017 C C . GLY C 1 31 ? 45.895 61.836 73.338 1.00 38.35 31 GLY C C 1
ATOM 7018 O O . GLY C 1 31 ? 44.976 62.269 74.043 1.00 34.76 31 GLY C O 1
ATOM 7019 N N . PRO C 1 32 ? 47.165 61.863 73.743 1.00 39.36 32 PRO C N 1
ATOM 7020 C CA . PRO C 1 32 ? 47.572 62.407 75.037 1.00 43.07 32 PRO C CA 1
ATOM 7021 C C . PRO C 1 32 ? 47.569 63.941 74.996 1.00 40.76 32 PRO C C 1
ATOM 7022 O O . PRO C 1 32 ? 48.594 64.599 75.105 1.00 51.58 32 PRO C O 1
ATOM 7026 N N . LEU C 1 33 ? 46.385 64.495 74.850 1.00 39.58 33 LEU C N 1
ATOM 7027 C CA . LEU C 1 33 ? 46.200 65.926 74.764 1.00 35.17 33 LEU C CA 1
ATOM 7028 C C . LEU C 1 33 ? 46.209 66.590 76.133 1.00 36.96 33 LEU C C 1
ATOM 7029 O O . LEU C 1 33 ? 45.884 65.962 77.135 1.00 31.96 33 LEU C O 1
ATOM 7034 N N . ASP C 1 34 ? 46.613 67.858 76.171 1.00 36.32 34 ASP C N 1
ATOM 7035 C CA . ASP C 1 34 ? 46.651 68.619 77.416 1.00 34.77 34 ASP C CA 1
ATOM 7036 C C . ASP C 1 34 ? 45.270 69.271 77.628 1.00 36.51 34 ASP C C 1
ATOM 7037 O O . ASP C 1 34 ? 44.950 70.309 77.040 1.00 33.80 34 ASP C O 1
ATOM 7042 N N . THR C 1 35 ? 44.448 68.657 78.471 1.00 36.04 35 THR C N 1
ATOM 7043 C CA . THR C 1 35 ? 43.102 69.167 78.700 1.00 33.21 35 THR C CA 1
ATOM 7044 C C . THR C 1 35 ? 43.046 70.629 79.053 1.00 35.30 35 THR C C 1
ATOM 7045 O O . THR C 1 35 ? 42.317 71.402 78.434 1.00 39.25 35 THR C O 1
ATOM 7049 N N . THR C 1 36 ? 43.812 71.017 80.057 1.00 31.72 36 THR C N 1
ATOM 7050 C CA . THR C 1 36 ? 43.764 72.395 80.478 1.00 32.20 36 THR C CA 1
ATOM 7051 C C . THR C 1 36 ? 44.054 73.386 79.366 1.00 27.38 36 THR C C 1
ATOM 7052 O O . THR C 1 36 ? 43.331 74.359 79.229 1.00 32.36 36 THR C O 1
ATOM 7056 N N . LEU C 1 37 ? 45.080 73.129 78.565 1.00 25.10 37 LEU C N 1
ATOM 7057 C CA . LEU C 1 37 ? 45.430 74.021 77.470 1.00 28.99 37 LEU C CA 1
ATOM 7058 C C . LEU C 1 37 ? 44.398 73.992 76.330 1.00 30.35 37 LEU C C 1
ATOM 7059 O O . LEU C 1 37 ? 44.221 74.984 75.638 1.00 28.07 37 LEU C O 1
ATOM 7064 N N . LEU C 1 38 ? 43.726 72.859 76.132 1.00 33.29 38 LEU C N 1
ATOM 7065 C CA . LEU C 1 38 ? 42.674 72.750 75.114 1.00 32.48 38 LEU C CA 1
ATOM 7066 C C . LEU C 1 38 ? 41.561 73.720 75.539 1.00 33.83 38 LEU C C 1
ATOM 7067 O O . LEU C 1 38 ? 41.063 74.509 74.727 1.00 33.89 38 LEU C O 1
ATOM 7072 N N . LEU C 1 39 ? 41.189 73.656 76.821 1.00 27.55 39 LEU C N 1
ATOM 7073 C CA . LEU C 1 39 ? 40.157 74.521 77.384 1.00 21.29 39 LEU C CA 1
ATOM 7074 C C . LEU C 1 39 ? 40.530 75.988 77.206 1.00 32.19 39 LEU C C 1
ATOM 7075 O O . LEU C 1 39 ? 39.695 76.800 76.804 1.00 28.81 39 LEU C O 1
ATOM 7080 N N . ARG C 1 40 ? 41.782 76.327 77.517 1.00 28.72 40 ARG C N 1
ATOM 7081 C CA . ARG C 1 40 ? 42.255 77.700 77.377 1.00 31.17 40 ARG C CA 1
ATOM 7082 C C . ARG C 1 40 ? 42.130 78.122 75.908 1.00 32.95 40 ARG C C 1
ATOM 7083 O O . ARG C 1 40 ? 41.593 79.187 75.592 1.00 33.80 40 ARG C O 1
ATOM 7091 N N . ALA C 1 41 ? 42.634 77.273 75.020 1.00 26.78 41 ALA C N 1
ATOM 7092 C CA . ALA C 1 41 ? 42.585 77.536 73.596 1.00 25.25 41 ALA C CA 1
ATOM 7093 C C . ALA C 1 41 ? 41.144 77.762 73.133 1.00 31.06 41 ALA C C 1
ATOM 7094 O O . ALA C 1 41 ? 40.880 78.658 72.314 1.00 27.03 41 ALA C O 1
ATOM 7096 N N . LEU C 1 42 ? 40.214 76.957 73.651 1.00 24.76 42 LEU C N 1
ATOM 7097 C CA . LEU C 1 42 ? 38.827 77.122 73.254 1.00 23.42 42 LEU C CA 1
ATOM 7098 C C . LEU C 1 42 ? 38.304 78.435 73.806 1.00 21.32 42 LEU C C 1
ATOM 7099 O O . LEU C 1 42 ? 37.543 79.126 73.141 1.00 26.04 42 LEU C O 1
ATOM 7104 N N . HIS C 1 43 ? 38.733 78.783 75.018 1.00 26.87 43 HIS C N 1
ATOM 7105 C CA . HIS C 1 43 ? 38.320 80.031 75.664 1.00 27.86 43 HIS C CA 1
ATOM 7106 C C . HIS C 1 43 ? 38.759 81.265 74.872 1.00 29.63 43 HIS C C 1
ATOM 7107 O O . HIS C 1 43 ? 37.993 82.224 74.713 1.00 27.32 43 HIS C O 1
ATOM 7114 N N . LEU C 1 44 ? 39.988 81.227 74.374 1.00 25.92 44 LEU C N 1
ATOM 7115 C CA . LEU C 1 44 ? 40.536 82.337 73.610 1.00 31.38 44 LEU C CA 1
ATOM 7116 C C . LEU C 1 44 ? 39.918 82.432 72.223 1.00 35.35 44 LEU C C 1
ATOM 7117 O O . LEU C 1 44 ? 39.661 83.536 71.732 1.00 33.67 44 LEU C O 1
ATOM 7122 N N . THR C 1 45 ? 39.666 81.289 71.588 1.00 35.95 45 THR C N 1
ATOM 7123 C CA . THR C 1 45 ? 39.085 81.317 70.244 1.00 30.74 45 THR C CA 1
ATOM 7124 C C . THR C 1 45 ? 37.677 81.917 70.231 1.00 33.31 45 THR C C 1
ATOM 7125 O O . THR C 1 45 ? 37.379 82.773 69.397 1.00 30.34 45 THR C O 1
ATOM 7129 N N . VAL C 1 46 ? 36.812 81.493 71.148 1.00 26.37 46 VAL C N 1
ATOM 7130 C CA . VAL C 1 46 ? 35.471 82.052 71.155 1.00 29.56 46 VAL C CA 1
ATOM 7131 C C . VAL C 1 46 ? 35.466 83.520 71.529 1.00 29.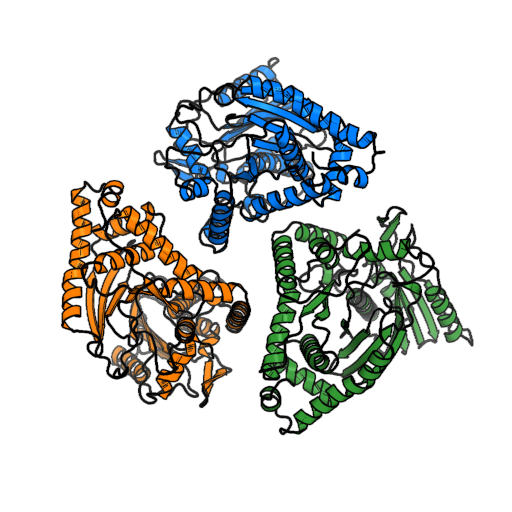22 46 VAL C C 1
ATOM 7132 O O . VAL C 1 46 ? 34.585 84.262 71.108 1.00 38.57 46 VAL C O 1
ATOM 7136 N N . SER C 1 47 ? 36.443 83.953 72.316 1.00 30.35 47 SER C N 1
ATOM 7137 C CA . SER C 1 47 ? 36.474 85.360 72.728 1.00 36.78 47 SER C CA 1
ATOM 7138 C C . SER C 1 47 ? 36.850 86.294 71.588 1.00 29.25 47 SER C C 1
ATOM 7139 O O . SER C 1 47 ? 36.540 87.468 71.631 1.00 37.56 47 SER C O 1
ATOM 7142 N N . GLU C 1 48 ? 37.519 85.763 70.575 1.00 28.25 48 GLU C N 1
ATOM 7143 C CA . GLU C 1 48 ? 37.927 86.551 69.419 1.00 22.78 48 GLU C CA 1
ATOM 7144 C C . GLU C 1 48 ? 36.784 86.697 68.402 1.00 27.44 48 GLU C C 1
ATOM 7145 O O . GLU C 1 48 ? 36.876 87.519 67.495 1.00 30.08 48 GLU C O 1
ATOM 7151 N N . ILE C 1 49 ? 35.718 85.911 68.549 1.00 22.43 49 ILE C N 1
ATOM 7152 C CA . ILE C 1 49 ? 34.606 85.945 67.596 1.00 19.69 49 ILE C CA 1
ATOM 7153 C C . ILE C 1 49 ? 33.457 86.809 68.065 1.00 19.40 49 ILE C C 1
ATOM 7154 O O . ILE C 1 49 ? 32.534 86.339 68.722 1.00 24.36 49 ILE C O 1
ATOM 7159 N N . ASP C 1 50 ? 33.487 88.078 67.701 1.00 28.04 50 ASP C N 1
ATOM 7160 C CA . ASP C 1 50 ? 32.438 88.980 68.131 1.00 25.31 50 ASP C CA 1
ATOM 7161 C C . ASP C 1 50 ? 31.026 88.481 67.901 1.00 25.21 50 ASP C C 1
ATOM 7162 O O . ASP C 1 50 ? 30.201 88.486 68.815 1.00 25.60 50 ASP C O 1
ATOM 7167 N N . LEU C 1 51 ? 30.742 88.036 66.687 1.00 18.80 51 LEU C N 1
ATOM 7168 C CA . LEU C 1 51 ? 29.386 87.618 66.371 1.00 25.72 51 LEU C CA 1
ATOM 7169 C C . LEU C 1 51 ? 28.758 86.581 67.313 1.00 32.55 51 LEU C C 1
ATOM 7170 O O . LEU C 1 51 ? 27.533 86.546 67.429 1.00 31.61 51 LEU C O 1
ATOM 7175 N N . PHE C 1 52 ? 29.564 85.745 67.980 1.00 31.87 52 PHE C N 1
ATOM 7176 C CA . PHE C 1 52 ? 28.994 84.776 68.927 1.00 32.76 52 PHE C CA 1
ATOM 7177 C C . PHE C 1 52 ? 28.364 85.497 70.136 1.00 32.48 52 PHE C C 1
ATOM 7178 O O . PHE C 1 52 ? 27.657 84.891 70.931 1.00 33.80 52 PHE C O 1
ATOM 7186 N N . ARG C 1 53 ? 28.608 86.793 70.271 1.00 31.44 53 ARG C N 1
ATOM 7187 C CA . ARG C 1 53 ? 28.013 87.544 71.370 1.00 36.17 53 ARG C CA 1
ATOM 7188 C C . ARG C 1 53 ? 26.713 88.215 70.906 1.00 34.68 53 ARG C C 1
ATOM 7189 O O . ARG C 1 53 ? 26.075 88.974 71.646 1.00 31.64 53 ARG C O 1
ATOM 7197 N N . ALA C 1 54 ? 26.310 87.920 69.682 1.00 34.45 54 ALA C N 1
ATOM 7198 C CA . ALA C 1 54 ? 25.104 88.522 69.135 1.00 35.22 54 ALA C CA 1
ATOM 7199 C C . ALA C 1 54 ? 23.798 88.005 69.728 1.00 33.57 54 ALA C C 1
ATOM 7200 O O . ALA C 1 54 ? 23.683 86.858 70.145 1.00 31.50 54 ALA C O 1
ATOM 7202 N N . ARG C 1 55 ? 22.811 88.882 69.750 1.00 32.54 55 ARG C N 1
ATOM 7203 C CA . ARG C 1 55 ? 21.490 88.552 70.243 1.00 36.79 55 ARG C CA 1
ATOM 7204 C C . ARG C 1 55 ? 20.481 89.415 69.500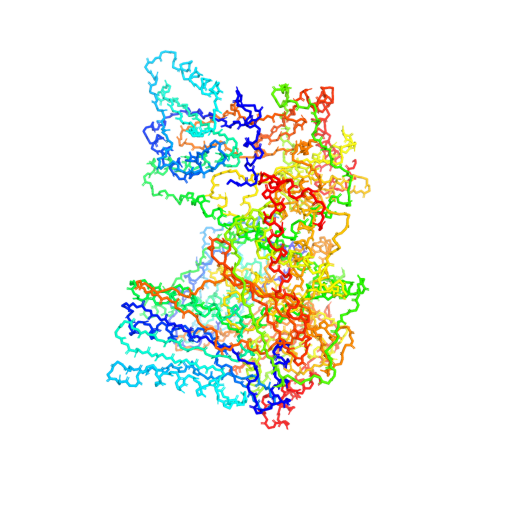 1.00 39.11 55 ARG C C 1
ATOM 7205 O O . ARG C 1 55 ? 20.829 90.455 68.927 1.00 31.91 55 ARG C O 1
ATOM 7213 N N . PHE C 1 56 ? 19.228 88.978 69.505 1.00 45.95 56 PHE C N 1
ATOM 7214 C CA . PHE C 1 56 ? 18.186 89.708 68.800 1.00 45.48 56 PHE C CA 1
ATOM 7215 C C . PHE C 1 56 ? 16.967 89.996 69.676 1.00 47.22 56 PHE C C 1
ATOM 7216 O O . PHE C 1 56 ? 16.554 89.155 70.482 1.00 44.34 56 PHE C O 1
ATOM 7224 N N . SER C 1 57 ? 16.409 91.197 69.515 1.00 47.57 57 SER C N 1
ATOM 7225 C CA . SER C 1 57 ? 15.222 91.619 70.256 1.00 46.33 57 SER C CA 1
ATOM 7226 C C . SER C 1 57 ? 14.054 91.049 69.495 1.00 48.32 57 SER C C 1
ATOM 7227 O O . SER C 1 57 ? 14.211 90.634 68.347 1.00 48.06 57 SER C O 1
ATOM 7230 N N . ALA C 1 58 ? 12.881 91.041 70.118 1.00 48.83 58 ALA C N 1
ATOM 7231 C CA . ALA C 1 58 ? 11.698 90.511 69.456 1.00 47.48 58 ALA C CA 1
ATOM 7232 C C . ALA C 1 58 ? 11.416 91.288 68.169 1.00 48.52 58 ALA C C 1
ATOM 7233 O O . ALA C 1 58 ? 10.673 90.830 67.299 1.00 46.05 58 ALA C O 1
ATOM 7235 N N . GLN C 1 59 ? 12.040 92.453 68.041 1.00 48.82 59 GLN C N 1
ATOM 7236 C CA . GLN C 1 59 ? 11.857 93.284 66.861 1.00 49.03 59 GLN C CA 1
ATOM 7237 C C . GLN C 1 59 ? 12.885 92.979 65.785 1.00 47.98 59 GLN C C 1
ATOM 7238 O O . GLN C 1 59 ? 12.863 93.570 64.709 1.00 43.62 59 GLN C O 1
ATOM 7244 N N . GLY C 1 60 ? 13.797 92.061 66.074 1.00 47.88 60 GLY C N 1
ATOM 7245 C CA . GLY C 1 60 ? 14.805 91.730 65.091 1.00 42.99 60 GLY C CA 1
ATOM 7246 C C . GLY C 1 60 ? 16.016 92.645 65.138 1.00 43.96 60 GLY C C 1
ATOM 7247 O O . GLY C 1 60 ? 16.758 92.751 64.153 1.00 40.71 60 GLY C O 1
ATOM 7248 N N . GLU C 1 61 ? 16.227 93.316 66.269 1.00 44.92 61 GLU C N 1
ATOM 7249 C CA . GLU C 1 61 ? 17.393 94.187 66.406 1.00 50.24 61 GLU C CA 1
ATOM 7250 C C . GLU C 1 61 ? 18.572 93.386 66.953 1.00 51.28 61 GLU C C 1
ATOM 7251 O O . GLU C 1 61 ? 18.446 92.689 67.962 1.00 54.24 61 GLU C O 1
ATOM 7257 N N . LEU C 1 62 ? 19.713 93.469 66.282 1.00 48.71 62 LEU C N 1
ATOM 7258 C CA . LEU C 1 62 ? 20.886 92.748 66.744 1.00 48.36 62 LEU C CA 1
ATOM 7259 C C . LEU C 1 62 ? 21.659 93.653 67.702 1.00 52.32 62 LEU C C 1
ATOM 7260 O O . LEU C 1 62 ? 22.119 94.737 67.312 1.00 50.31 62 LEU C O 1
ATOM 7265 N N . TYR C 1 63 ? 21.764 93.238 68.963 1.00 45.27 63 TYR C N 1
ATOM 7266 C CA . TYR C 1 63 ? 22.540 94.011 69.928 1.00 43.48 63 TYR C CA 1
ATOM 7267 C C . TYR C 1 63 ? 23.661 93.107 70.440 1.00 45.13 63 TYR C C 1
ATOM 7268 O O . TYR C 1 63 ? 23.718 91.916 70.082 1.00 35.85 63 TYR C O 1
ATOM 7277 N N . TRP C 1 64 ? 24.529 93.658 71.287 1.00 38.55 64 TRP C N 1
ATOM 7278 C CA . TRP C 1 64 ? 25.675 92.907 71.763 1.00 33.99 64 TRP C CA 1
ATOM 7279 C C . TRP C 1 64 ? 25.808 92.519 73.231 1.00 36.43 64 TRP C C 1
ATOM 7280 O O . TRP C 1 64 ? 25.811 93.360 74.127 1.00 35.27 64 TRP C O 1
ATOM 7291 N N . HIS C 1 65 ? 25.946 91.222 73.468 1.00 35.21 65 HIS C N 1
ATOM 7292 C CA . HIS C 1 65 ? 26.155 90.739 74.819 1.00 37.10 65 HIS C CA 1
ATOM 7293 C C . HIS C 1 65 ? 27.610 91.101 75.149 1.00 34.96 65 HIS C C 1
ATOM 7294 O O . HIS C 1 65 ? 28.516 90.887 74.328 1.00 35.40 65 HIS C O 1
ATOM 7301 N N . PRO C 1 66 ? 27.858 91.639 76.356 1.00 34.20 66 PRO C N 1
ATOM 7302 C CA . PRO C 1 66 ? 29.216 92.030 76.757 1.00 28.83 66 PRO C CA 1
ATOM 7303 C C . PRO C 1 66 ? 30.183 90.890 77.078 1.00 33.40 66 PRO C C 1
ATOM 7304 O O . PRO C 1 66 ? 31.393 91.105 77.096 1.00 35.88 66 PRO C O 1
ATOM 7308 N N . PHE C 1 67 ? 29.674 89.682 77.318 1.00 25.63 67 PHE C N 1
ATOM 7309 C CA . PHE C 1 67 ? 30.574 88.577 77.650 1.00 29.18 67 PHE C CA 1
ATOM 7310 C C . PHE C 1 67 ? 30.685 87.522 76.545 1.00 33.39 67 PHE C C 1
ATOM 7311 O O . PHE C 1 67 ? 29.727 87.267 75.817 1.00 30.84 67 PHE C O 1
ATOM 7319 N N . SER C 1 68 ? 31.863 86.919 76.419 1.00 35.38 68 SER C N 1
ATOM 7320 C CA . SER C 1 68 ? 32.063 85.888 75.413 1.00 40.66 68 SER C CA 1
ATOM 7321 C C . SER C 1 68 ? 31.199 84.706 75.838 1.00 37.27 68 SER C C 1
ATOM 7322 O O . SER C 1 68 ? 30.702 84.673 76.947 1.00 38.19 68 SER C O 1
ATOM 7325 N N . PRO C 1 69 ? 30.972 83.739 74.952 1.00 41.54 69 PRO C N 1
ATOM 7326 C CA . PRO C 1 69 ? 30.135 82.617 75.389 1.00 39.73 69 PRO C CA 1
ATOM 7327 C C . PRO C 1 69 ? 30.840 81.753 76.432 1.00 34.09 69 PRO C C 1
ATOM 7328 O O . PRO C 1 69 ? 32.060 81.662 76.466 1.00 33.51 69 PRO C O 1
ATOM 7332 N N . PRO C 1 70 ? 30.071 81.111 77.307 1.00 35.99 70 PRO C N 1
ATOM 7333 C CA . PRO C 1 70 ? 30.668 80.255 78.335 1.00 36.27 70 PRO C CA 1
ATOM 7334 C C . PRO C 1 70 ? 31.174 78.976 77.685 1.00 37.92 70 PRO C C 1
ATOM 7335 O O . PRO C 1 70 ? 30.652 78.534 76.647 1.00 31.58 70 PRO C O 1
ATOM 7339 N N . ILE C 1 71 ? 32.187 78.380 78.293 1.00 38.47 71 ILE C N 1
ATOM 7340 C CA . ILE C 1 71 ? 32.702 77.112 77.796 1.00 36.70 71 ILE C CA 1
ATOM 7341 C C . ILE C 1 71 ? 32.370 76.084 78.862 1.00 34.79 71 ILE C C 1
ATOM 7342 O O . ILE C 1 71 ? 33.011 76.065 79.895 1.00 38.80 71 ILE C O 1
ATOM 7347 N N . ASP C 1 72 ? 31.353 75.256 78.621 1.00 34.79 72 ASP C N 1
ATOM 7348 C CA . ASP C 1 72 ? 30.933 74.242 79.584 1.00 38.67 72 ASP C CA 1
ATOM 7349 C C . ASP C 1 72 ? 31.769 72.977 79.472 1.00 41.68 72 ASP C C 1
ATOM 7350 O O . ASP C 1 72 ? 31.698 72.252 78.468 1.00 44.92 72 ASP C O 1
ATOM 7355 N N . TYR C 1 73 ? 32.563 72.732 80.516 1.00 30.60 73 TYR C N 1
ATOM 7356 C CA . TYR C 1 73 ? 33.456 71.586 80.582 1.00 30.80 73 TYR C CA 1
ATOM 7357 C C . TYR C 1 73 ? 33.048 70.583 81.652 1.00 31.50 73 TYR C C 1
ATOM 7358 O O . TYR C 1 73 ? 32.566 70.948 82.720 1.00 30.20 73 TYR C O 1
ATOM 7367 N N . GLN C 1 74 ? 33.257 69.311 81.349 1.00 35.35 74 GLN C N 1
ATOM 7368 C CA . GLN C 1 74 ? 32.941 68.237 82.271 1.00 38.70 74 GLN C CA 1
ATOM 7369 C C . GLN C 1 74 ? 33.984 67.125 82.169 1.00 43.28 74 GLN C C 1
ATOM 7370 O O . GLN C 1 74 ? 34.249 66.603 81.071 1.00 42.66 74 GLN C O 1
ATOM 7376 N N . ASP C 1 75 ? 34.598 66.787 83.300 1.00 42.38 75 ASP C N 1
ATOM 7377 C CA . ASP C 1 75 ? 35.563 65.691 83.321 1.00 44.74 75 ASP C CA 1
ATOM 7378 C C . ASP C 1 75 ? 34.686 64.480 83.593 1.00 42.60 75 ASP C C 1
ATOM 7379 O O . ASP C 1 75 ? 34.045 64.412 84.639 1.00 39.75 75 ASP C O 1
ATOM 7384 N N . LEU C 1 76 ? 34.647 63.532 82.666 1.00 39.23 76 LEU C N 1
ATOM 7385 C CA . LEU C 1 76 ? 33.800 62.362 82.851 1.00 41.88 76 LEU C CA 1
ATOM 7386 C C . LEU C 1 76 ? 34.615 61.090 82.904 1.00 44.88 76 LEU C C 1
ATOM 7387 O O . LEU C 1 76 ? 34.050 60.001 82.907 1.00 46.65 76 LEU C O 1
ATOM 7392 N N . SER C 1 77 ? 35.936 61.221 82.942 1.00 49.47 77 SER C N 1
ATOM 7393 C CA . SER C 1 77 ? 36.812 60.049 82.968 1.00 54.55 77 SER C CA 1
ATOM 7394 C C . SER C 1 77 ? 36.599 59.106 84.149 1.00 58.03 77 SER C C 1
ATOM 7395 O O . SER C 1 77 ? 37.177 58.018 84.185 1.00 58.37 77 SER C O 1
ATOM 7398 N N . ILE C 1 78 ? 35.758 59.515 85.095 1.00 60.71 78 ILE C N 1
ATOM 7399 C CA . ILE C 1 78 ? 35.464 58.701 86.272 1.00 67.43 78 ILE C CA 1
ATOM 7400 C C . ILE C 1 78 ? 34.355 57.683 86.036 1.00 66.88 78 ILE C C 1
ATOM 7401 O O . ILE C 1 78 ? 34.479 56.530 86.451 1.00 70.57 78 ILE C O 1
ATOM 7406 N N . HIS C 1 79 ? 33.279 58.117 85.373 1.00 69.60 79 HIS C N 1
ATOM 7407 C CA . HIS C 1 79 ? 32.110 57.278 85.086 1.00 63.68 79 HIS C CA 1
ATOM 7408 C C . HIS C 1 79 ? 32.394 56.157 84.108 1.00 65.37 79 HIS C C 1
ATOM 7409 O O . HIS C 1 79 ? 33.274 56.268 83.254 1.00 60.94 79 HIS C O 1
ATOM 7416 N N . LEU C 1 80 ? 31.633 55.076 84.243 1.00 70.26 80 LEU C N 1
ATOM 7417 C CA . LEU C 1 80 ? 31.775 53.928 83.360 1.00 74.87 80 LEU C CA 1
ATOM 7418 C C . LEU C 1 80 ? 31.067 54.283 82.050 1.00 75.68 80 LEU C C 1
ATOM 7419 O O . LEU C 1 80 ? 31.537 53.945 80.958 1.00 77.56 80 LEU C O 1
ATOM 7421 N N . GLU C 1 81 ? 29.939 54.981 82.177 1.00 71.52 81 GLU C N 1
ATOM 7422 C CA . GLU C 1 81 ? 29.148 55.414 81.026 1.00 67.94 81 GLU C CA 1
ATOM 7423 C C . GLU C 1 81 ? 29.558 56.841 80.602 1.00 65.16 81 GLU C C 1
ATOM 7424 O O . GLU C 1 81 ? 28.711 57.730 80.462 1.00 65.16 81 GLU C O 1
ATOM 7426 N N . ALA C 1 82 ? 30.856 57.055 80.388 1.00 57.39 82 ALA C N 1
ATOM 7427 C CA . ALA C 1 82 ? 31.353 58.381 80.025 1.00 50.88 82 ALA C CA 1
ATOM 7428 C C . ALA C 1 82 ? 30.860 58.894 78.669 1.00 42.93 82 ALA C C 1
ATOM 7429 O O . ALA C 1 82 ? 30.179 59.919 78.598 1.00 35.76 82 ALA C O 1
ATOM 7431 N N . GLU C 1 83 ? 31.211 58.187 77.599 1.00 35.07 83 GLU C N 1
ATOM 7432 C CA . GLU C 1 83 ? 30.791 58.588 76.267 1.00 35.61 83 GLU C CA 1
ATOM 7433 C C . GLU C 1 83 ? 29.277 58.732 76.198 1.00 39.92 83 GLU C C 1
ATOM 7434 O O . GLU C 1 83 ? 28.766 59.704 75.640 1.00 45.48 83 GLU C O 1
ATOM 7440 N N . PRO C 1 84 ? 28.537 57.751 76.737 1.00 39.74 84 PRO C N 1
ATOM 7441 C CA . PRO C 1 84 ? 27.086 57.901 76.673 1.00 37.47 84 PRO C CA 1
ATOM 7442 C C . PRO C 1 84 ? 26.612 59.147 77.418 1.00 40.32 84 PRO C C 1
ATOM 7443 O O . PRO C 1 84 ? 25.666 59.800 76.992 1.00 41.23 84 PRO C O 1
ATOM 7447 N N . LEU C 1 85 ? 27.262 59.502 78.519 1.00 37.40 85 LEU C N 1
ATOM 7448 C CA . LEU C 1 85 ? 26.801 60.683 79.227 1.00 37.15 85 LEU C CA 1
ATOM 7449 C C . LEU C 1 85 ? 27.042 61.930 78.374 1.00 41.73 85 LEU C C 1
ATOM 7450 O O . LEU C 1 85 ? 26.212 62.847 78.360 1.00 40.59 85 LEU C O 1
ATOM 7455 N N . ALA C 1 86 ? 28.163 61.952 77.649 1.00 30.52 86 ALA C N 1
ATOM 7456 C CA . ALA C 1 86 ? 28.499 63.096 76.810 1.00 33.86 86 ALA C CA 1
ATOM 7457 C C . ALA C 1 86 ? 27.454 63.277 75.701 1.00 37.94 86 ALA C C 1
ATOM 7458 O O . ALA C 1 86 ? 26.796 64.334 75.598 1.00 33.02 86 ALA C O 1
ATOM 7460 N N . TRP C 1 87 ? 27.295 62.225 74.897 1.00 33.17 87 TRP C N 1
ATOM 7461 C CA . TRP C 1 87 ? 26.367 62.231 73.779 1.00 30.47 87 TRP C CA 1
ATOM 7462 C C . TRP C 1 87 ? 24.906 62.490 74.142 1.00 31.63 87 TRP C C 1
ATOM 7463 O O . TRP C 1 87 ? 24.147 63.030 73.355 1.00 31.96 87 TRP C O 1
ATOM 7474 N N . ARG C 1 88 ? 24.521 62.128 75.349 1.00 34.99 88 ARG C N 1
ATOM 7475 C CA . ARG C 1 88 ? 23.163 62.330 75.784 1.00 36.70 88 ARG C CA 1
ATOM 7476 C C . ARG C 1 88 ? 22.948 63.827 75.941 1.00 38.22 88 ARG C C 1
ATOM 7477 O O . ARG C 1 88 ? 21.873 64.345 75.642 1.00 42.03 88 ARG C O 1
ATOM 7485 N N . GLN C 1 89 ? 23.975 64.535 76.395 1.00 40.80 89 GLN C N 1
ATOM 7486 C CA . GLN C 1 89 ? 23.843 65.975 76.585 1.00 35.84 89 GLN C CA 1
ATOM 7487 C C . GLN C 1 89 ? 23.919 66.704 75.255 1.00 37.46 89 GLN C C 1
ATOM 7488 O O . GLN C 1 89 ? 23.266 67.729 75.054 1.00 37.26 89 GLN C O 1
ATOM 7494 N N . ILE C 1 90 ? 24.733 66.186 74.348 1.00 33.01 90 ILE C N 1
ATOM 7495 C CA . ILE C 1 90 ? 24.842 66.794 73.039 1.00 34.84 90 ILE C CA 1
ATOM 7496 C C . ILE C 1 90 ? 23.487 66.690 72.332 1.00 36.93 90 ILE C C 1
ATOM 7497 O O . ILE C 1 90 ? 22.945 67.689 71.860 1.00 37.78 90 ILE C O 1
ATOM 7502 N N . GLU C 1 91 ? 22.944 65.479 72.281 1.00 36.36 91 GLU C N 1
ATOM 7503 C CA . GLU C 1 91 ? 21.667 65.234 71.634 1.00 36.68 91 GLU C CA 1
ATOM 7504 C C . GLU C 1 91 ? 20.621 66.155 72.225 1.00 39.86 91 GLU C C 1
ATOM 7505 O O . GLU C 1 91 ? 19.722 66.628 71.529 1.00 36.00 91 GLU C O 1
ATOM 7511 N N . GLN C 1 92 ? 20.742 66.406 73.519 1.00 41.35 92 GLN C N 1
ATOM 7512 C CA . GLN C 1 92 ? 19.797 67.276 74.191 1.00 46.52 92 GLN C CA 1
ATOM 7513 C C . GLN C 1 92 ? 19.899 68.683 73.599 1.00 46.68 92 GLN C C 1
ATOM 7514 O O . GLN C 1 92 ? 18.893 69.324 73.313 1.00 49.45 92 GLN C O 1
ATOM 7520 N N . ASP C 1 93 ? 21.117 69.165 73.404 1.00 43.83 93 ASP C N 1
ATOM 7521 C CA . ASP C 1 93 ? 21.273 70.488 72.853 1.00 43.14 93 ASP C CA 1
ATOM 7522 C C . ASP C 1 93 ? 20.747 70.487 71.426 1.00 43.38 93 ASP C C 1
ATOM 7523 O O . ASP C 1 93 ? 20.039 71.404 71.017 1.00 45.73 93 ASP C O 1
ATOM 7528 N N . LEU C 1 94 ? 21.102 69.468 70.656 1.00 37.00 94 LEU C N 1
ATOM 7529 C CA . LEU C 1 94 ? 20.608 69.381 69.290 1.00 38.58 94 LEU C CA 1
ATOM 7530 C C . LEU C 1 94 ? 19.075 69.340 69.316 1.00 36.21 94 LEU C C 1
ATOM 7531 O O . LEU C 1 94 ? 18.429 69.493 68.300 1.00 39.80 94 LEU C O 1
ATOM 7536 N N . GLN C 1 95 ? 18.498 69.138 70.491 1.00 37.84 95 GLN C N 1
ATOM 7537 C CA . GLN C 1 95 ? 17.055 69.092 70.614 1.00 42.80 95 GLN C CA 1
ATOM 7538 C C . GLN C 1 95 ? 16.466 70.282 71.356 1.00 48.75 95 GLN C C 1
ATOM 7539 O O . GLN C 1 95 ? 15.257 70.338 71.553 1.00 57.37 95 GLN C O 1
ATOM 7545 N N . ARG C 1 96 ? 17.296 71.224 71.792 1.00 52.16 96 ARG C N 1
ATOM 7546 C CA . ARG C 1 96 ? 16.762 72.383 72.492 1.00 55.85 96 ARG C CA 1
ATOM 7547 C C . ARG C 1 96 ? 15.940 73.186 71.486 1.00 62.19 96 ARG C C 1
ATOM 7548 O O . ARG C 1 96 ? 16.234 73.186 70.289 1.00 56.14 96 ARG C O 1
ATOM 7556 N N . SER C 1 97 ? 14.888 73.844 71.956 1.00 71.22 97 SER C N 1
ATOM 7557 C CA . SER C 1 97 ? 14.085 74.661 71.053 1.00 80.51 97 SER C CA 1
ATOM 7558 C C . SER C 1 97 ? 14.815 75.981 70.875 1.00 80.73 97 SER C C 1
ATOM 7559 O O . SER C 1 97 ? 14.911 76.783 71.810 1.00 81.47 97 SER C O 1
ATOM 7562 N N . SER C 1 98 ? 15.351 76.192 69.681 1.00 80.08 98 SER C N 1
ATOM 7563 C CA . SER C 1 98 ? 16.065 77.428 69.396 1.00 83.19 98 SER C CA 1
ATOM 7564 C C . SER C 1 98 ? 15.228 78.636 69.811 1.00 82.46 98 SER C C 1
ATOM 7565 O O . SER C 1 98 ? 13.988 78.595 69.781 1.00 84.04 98 SER C O 1
ATOM 7568 N N . THR C 1 99 ? 15.906 79.702 70.219 1.00 72.40 99 THR C N 1
ATOM 7569 C CA . THR C 1 99 ? 15.223 80.926 70.610 1.00 70.97 99 THR C CA 1
ATOM 7570 C C . THR C 1 99 ? 16.153 82.089 70.333 1.00 68.81 99 THR C C 1
ATOM 7571 O O . THR C 1 99 ? 16.950 82.489 71.179 1.00 69.65 99 THR C O 1
ATOM 7575 N N . LEU C 1 100 ? 16.054 82.622 69.127 1.00 59.68 100 LEU C N 1
ATOM 7576 C CA . LEU C 1 100 ? 16.906 83.711 68.739 1.00 56.58 100 LEU C CA 1
ATOM 7577 C C . LEU C 1 100 ? 16.589 84.992 69.494 1.00 58.38 100 LEU C C 1
ATOM 7578 O O . LEU C 1 100 ? 17.321 85.982 69.376 1.00 66.64 100 LEU C O 1
ATOM 7583 N N . ILE C 1 101 ? 15.516 84.995 70.276 1.00 51.37 101 ILE C N 1
ATOM 7584 C CA . ILE C 1 101 ? 15.189 86.223 71.001 1.00 51.02 101 ILE C CA 1
ATOM 7585 C C . ILE C 1 101 ? 15.905 86.352 72.344 1.00 49.10 101 ILE C C 1
ATOM 7586 O O . ILE C 1 101 ? 15.819 85.469 73.202 1.00 39.93 101 ILE C O 1
ATOM 7591 N N . ASP C 1 102 ? 16.592 87.478 72.509 1.00 50.94 102 ASP C N 1
ATOM 7592 C CA . ASP C 1 102 ? 17.317 87.801 73.731 1.00 50.11 102 ASP C CA 1
ATOM 7593 C C . ASP C 1 102 ? 17.950 86.557 74.340 1.00 51.23 102 ASP C C 1
ATOM 7594 O O . ASP C 1 102 ? 17.748 86.273 75.517 1.00 52.83 102 ASP C O 1
ATOM 7599 N N . ALA C 1 103 ? 18.726 85.821 73.548 1.00 47.72 103 ALA C N 1
ATOM 7600 C CA . ALA C 1 103 ? 19.347 84.605 74.043 1.00 43.14 103 ALA C CA 1
ATOM 7601 C C . ALA C 1 103 ? 20.675 84.320 73.369 1.00 47.00 103 ALA C C 1
ATOM 7602 O O . ALA C 1 103 ? 20.917 84.777 72.259 1.00 55.32 103 ALA C O 1
ATOM 7604 N N . PRO C 1 104 ? 21.550 83.539 74.027 1.00 43.38 104 PRO C N 1
ATOM 7605 C CA . PRO C 1 104 ? 22.845 83.231 73.418 1.00 36.97 104 PRO C CA 1
ATOM 7606 C C . PRO C 1 104 ? 22.621 82.366 72.184 1.00 39.61 104 PRO C C 1
ATOM 7607 O O . PRO C 1 104 ? 21.792 81.461 72.208 1.00 37.58 104 PRO C O 1
ATOM 7611 N N . ILE C 1 105 ? 23.368 82.637 71.117 1.00 38.12 105 ILE C N 1
ATOM 7612 C CA . ILE C 1 105 ? 23.210 81.899 69.867 1.00 36.98 105 ILE C CA 1
ATOM 7613 C C . ILE C 1 105 ? 24.182 80.730 69.711 1.00 35.98 105 ILE C C 1
ATOM 7614 O O . ILE C 1 105 ? 24.042 79.905 68.797 1.00 34.17 105 ILE C O 1
ATOM 7619 N N . THR C 1 106 ? 25.184 80.643 70.572 1.00 30.97 106 THR C N 1
ATOM 7620 C CA . THR C 1 106 ? 26.105 79.526 70.432 1.00 33.13 106 THR C CA 1
ATOM 7621 C C . THR C 1 106 ? 26.198 78.744 71.715 1.00 30.17 106 THR C C 1
ATOM 7622 O O . THR C 1 106 ? 25.741 79.197 72.750 1.00 31.09 106 THR C O 1
ATOM 7626 N N . SER C 1 107 ? 26.776 77.554 71.631 1.00 35.22 107 SER C N 1
ATOM 7627 C CA . SER C 1 107 ? 26.958 76.695 72.792 1.00 32.64 107 SER C CA 1
ATOM 7628 C C . SER C 1 107 ? 28.308 76.042 72.615 1.00 30.85 107 SER C C 1
ATOM 7629 O O . SER C 1 107 ? 28.680 75.698 71.489 1.00 33.44 107 SER C O 1
ATOM 7632 N N . HIS C 1 108 ? 29.054 75.883 73.708 1.00 28.59 108 HIS C N 1
ATOM 7633 C CA . HIS C 1 108 ? 30.372 75.243 73.633 1.00 30.12 108 HIS C CA 1
ATOM 7634 C C . HIS C 1 108 ? 30.541 74.269 74.809 1.00 34.95 108 HIS C C 1
ATOM 7635 O O . HIS C 1 108 ? 30.537 74.655 75.978 1.00 31.05 108 HIS C O 1
ATOM 7642 N N . GLN C 1 109 ? 30.679 72.992 74.485 1.00 35.95 109 GLN C N 1
ATOM 7643 C CA . GLN C 1 109 ? 30.811 71.977 75.508 1.00 39.34 109 GLN C CA 1
ATOM 7644 C C . GLN C 1 109 ? 32.051 71.138 75.260 1.00 34.80 109 GLN C C 1
ATOM 7645 O O . GLN C 1 109 ? 32.306 70.723 74.130 1.00 31.56 109 GLN C O 1
ATOM 7651 N N . VAL C 1 110 ? 32.831 70.905 76.310 1.00 31.77 110 VAL C N 1
ATOM 7652 C CA . VAL C 1 110 ? 34.017 70.061 76.181 1.00 30.13 110 VAL C CA 1
ATOM 7653 C C . VAL C 1 110 ? 33.861 68.896 77.134 1.00 27.85 110 VAL C C 1
ATOM 7654 O O . VAL C 1 110 ? 33.380 69.057 78.254 1.00 32.18 110 VAL C O 1
ATOM 7658 N N . TYR C 1 111 ? 34.280 67.721 76.703 1.00 30.57 111 TYR C N 1
ATOM 7659 C CA . TYR C 1 111 ? 34.173 66.548 77.559 1.00 31.92 111 TYR C CA 1
ATOM 7660 C C . TYR C 1 111 ? 35.476 65.788 77.638 1.00 32.49 111 TYR C C 1
ATOM 7661 O O . TYR C 1 111 ? 36.051 65.419 76.611 1.00 31.96 111 TYR C O 1
ATOM 7670 N N . ARG C 1 112 ? 35.949 65.568 78.860 1.00 32.67 112 ARG C N 1
ATOM 7671 C CA . ARG C 1 112 ? 37.145 64.765 79.037 1.00 37.65 112 ARG C CA 1
ATOM 7672 C C . ARG C 1 112 ? 36.583 63.361 79.312 1.00 36.70 112 ARG C C 1
ATOM 7673 O O . ARG C 1 112 ? 36.027 63.094 80.382 1.00 30.66 112 ARG C O 1
ATOM 7681 N N . LEU C 1 113 ? 36.699 62.482 78.325 1.00 33.43 113 LEU C N 1
ATOM 7682 C CA . LEU C 1 113 ? 36.192 61.123 78.466 1.00 37.82 113 LEU C CA 1
ATOM 7683 C C . LEU C 1 113 ? 37.199 60.216 79.174 1.00 40.67 113 LEU C C 1
ATOM 7684 O O . LEU C 1 113 ? 36.838 59.366 79.982 1.00 46.81 113 LEU C O 1
ATOM 7689 N N . SER C 1 114 ? 38.469 60.408 78.864 1.00 44.47 114 SER C N 1
ATOM 7690 C CA . SER C 1 114 ? 39.537 59.625 79.463 1.00 46.52 114 SER C CA 1
ATOM 7691 C C . SER C 1 114 ? 40.820 60.421 79.184 1.00 46.08 114 SER C C 1
ATOM 7692 O O . SER C 1 114 ? 40.809 61.326 78.356 1.00 45.96 114 SER C O 1
ATOM 7695 N N . HIS C 1 115 ? 41.918 60.093 79.855 1.00 46.39 115 HIS C N 1
ATOM 7696 C CA . HIS C 1 115 ? 43.148 60.842 79.638 1.00 49.18 115 HIS C CA 1
ATOM 7697 C C . HIS C 1 115 ? 43.483 61.008 78.167 1.00 45.08 115 HIS C C 1
ATOM 7698 O O . HIS C 1 115 ? 44.120 61.983 77.788 1.00 53.77 115 HIS C O 1
ATOM 7705 N N . SER C 1 116 ? 43.052 60.073 77.330 1.00 46.34 116 SER C N 1
ATOM 7706 C CA . SER C 1 116 ? 43.343 60.194 75.909 1.00 40.43 116 SER C CA 1
ATOM 7707 C C . SER C 1 116 ? 42.144 60.365 75.001 1.00 33.09 116 SER C C 1
ATOM 7708 O O . SER C 1 116 ? 42.242 60.183 73.789 1.00 32.14 116 SER C O 1
ATOM 7711 N N . GLU C 1 117 ? 41.014 60.736 75.577 1.00 29.46 117 GLU C N 1
ATOM 7712 C CA . GLU C 1 117 ? 39.843 60.954 74.761 1.00 29.81 117 GLU C CA 1
ATOM 7713 C C . GLU C 1 117 ? 39.120 62.238 75.132 1.00 29.17 117 GLU C C 1
ATOM 7714 O O . GLU C 1 117 ? 38.753 62.455 76.299 1.00 25.30 117 GLU C O 1
ATOM 7720 N N . HIS C 1 118 ? 38.918 63.102 74.142 1.00 24.97 118 HIS C N 1
ATOM 7721 C CA . HIS C 1 118 ? 38.169 64.340 74.394 1.00 30.46 118 HIS C CA 1
ATOM 7722 C C . HIS C 1 118 ? 37.163 64.578 73.286 1.00 28.41 118 HIS C C 1
ATOM 7723 O O . HIS C 1 118 ? 37.411 64.246 72.118 1.00 31.88 118 HIS C O 1
ATOM 7730 N N . LEU C 1 119 ? 36.029 65.160 73.663 1.00 29.39 119 LEU C N 1
ATOM 7731 C CA . LEU C 1 119 ? 34.965 65.462 72.719 1.00 26.82 119 LEU C CA 1
ATOM 7732 C C . LEU C 1 119 ? 34.585 66.924 72.832 1.00 26.06 119 LEU C C 1
ATOM 7733 O O . LEU C 1 119 ? 34.239 67.411 73.903 1.00 21.09 119 LEU C O 1
ATOM 7738 N N . ILE C 1 120 ? 34.673 67.625 71.713 1.00 27.61 120 ILE C N 1
ATOM 7739 C CA . ILE C 1 120 ? 34.330 69.031 71.669 1.00 27.68 120 ILE C CA 1
ATOM 7740 C C . ILE C 1 120 ? 33.067 69.220 70.839 1.00 30.13 120 ILE C C 1
ATOM 7741 O O . ILE C 1 120 ? 32.973 68.744 69.698 1.00 29.85 120 ILE C O 1
ATOM 7746 N N . TYR C 1 121 ? 32.100 69.916 71.411 1.00 28.17 121 TYR C N 1
ATOM 7747 C CA . TYR C 1 121 ? 30.857 70.182 70.714 1.00 28.87 121 TYR C CA 1
ATOM 7748 C C . TYR C 1 121 ? 30.698 71.684 70.557 1.00 30.77 121 TYR C C 1
ATOM 7749 O O . TYR C 1 121 ? 30.747 72.442 71.537 1.00 30.24 121 TYR C O 1
ATOM 7758 N N . THR C 1 122 ? 30.514 72.104 69.312 1.00 26.34 122 THR C N 1
ATOM 7759 C CA . THR C 1 122 ? 30.329 73.512 68.978 1.00 24.47 122 THR C CA 1
ATOM 7760 C C . THR C 1 122 ? 29.009 73.697 68.219 1.00 28.58 122 THR C C 1
ATOM 7761 O O . THR C 1 122 ? 28.800 73.087 67.166 1.00 28.03 122 THR C O 1
ATOM 7765 N N . ARG C 1 123 ? 28.116 74.523 68.743 1.00 27.82 123 ARG C N 1
ATOM 7766 C CA . ARG C 1 123 ? 26.842 74.768 68.067 1.00 30.15 123 ARG C CA 1
ATOM 7767 C C . ARG C 1 123 ? 26.540 76.253 67.878 1.00 28.08 123 ARG C C 1
ATOM 7768 O O . ARG C 1 123 ? 26.670 77.063 68.799 1.00 23.01 123 ARG C O 1
ATOM 7776 N N . ALA C 1 124 ? 26.103 76.591 66.677 1.00 31.01 124 ALA C N 1
ATOM 7777 C CA . ALA C 1 124 ? 25.741 77.963 66.350 1.00 32.13 124 ALA C CA 1
ATOM 7778 C C . ALA C 1 124 ? 24.549 77.931 65.408 1.00 28.64 124 ALA C C 1
ATOM 7779 O O . ALA C 1 124 ? 24.322 76.945 64.731 1.00 37.06 124 ALA C O 1
ATOM 7781 N N . HIS C 1 125 ? 23.780 79.006 65.380 1.00 32.03 125 HIS C N 1
ATOM 7782 C CA . HIS C 1 125 ? 22.649 79.098 64.474 1.00 23.72 125 HIS C CA 1
ATOM 7783 C C . HIS C 1 125 ? 23.254 79.625 63.173 1.00 27.14 125 HIS C C 1
ATOM 7784 O O . HIS C 1 125 ? 24.211 80.406 63.196 1.00 28.64 125 HIS C O 1
ATOM 7791 N N . HIS C 1 126 ? 22.713 79.204 62.036 1.00 26.95 126 HIS C N 1
ATOM 7792 C CA . HIS C 1 126 ? 23.248 79.641 60.756 1.00 31.67 126 HIS C CA 1
ATOM 7793 C C . HIS C 1 126 ? 23.248 81.172 60.571 1.00 33.94 126 HIS C C 1
ATOM 7794 O O . HIS C 1 126 ? 24.024 81.705 59.771 1.00 37.12 126 HIS C O 1
ATOM 7801 N N . ILE C 1 127 ? 22.394 81.882 61.308 1.00 26.93 127 ILE C N 1
ATOM 7802 C CA . ILE C 1 127 ? 22.335 83.331 61.180 1.00 28.33 127 ILE C CA 1
ATOM 7803 C C . ILE C 1 127 ? 23.605 84.075 61.657 1.00 32.24 127 ILE C C 1
ATOM 7804 O O . ILE C 1 127 ? 23.742 85.270 61.434 1.00 27.85 127 ILE C O 1
ATOM 7809 N N . VAL C 1 128 ? 24.532 83.378 62.311 1.00 32.94 128 VAL C N 1
ATOM 7810 C CA . VAL C 1 128 ? 25.769 84.024 62.750 1.00 28.81 128 VAL C CA 1
ATOM 7811 C C . VAL C 1 128 ? 26.976 83.258 62.278 1.00 27.94 128 VAL C C 1
ATOM 7812 O O . VAL C 1 128 ? 28.110 83.706 62.476 1.00 29.78 128 VAL C O 1
ATOM 7816 N N . LEU C 1 129 ? 26.756 82.123 61.625 1.00 26.23 129 LEU C N 1
ATOM 7817 C CA . LEU C 1 129 ? 27.900 81.335 61.187 1.00 27.36 129 LEU C CA 1
ATOM 7818 C C . LEU C 1 129 ? 27.654 80.400 60.016 1.00 27.82 129 LEU C C 1
ATOM 7819 O O . LEU C 1 129 ? 26.672 79.647 59.998 1.00 29.13 129 LEU C O 1
ATOM 7824 N N . ASP C 1 130 ? 28.556 80.440 59.041 1.00 26.71 130 ASP C N 1
ATOM 7825 C CA . ASP C 1 130 ? 28.451 79.547 57.902 1.00 26.06 130 ASP C CA 1
ATOM 7826 C C . ASP C 1 130 ? 29.588 78.532 57.880 1.00 29.73 130 ASP C C 1
ATOM 7827 O O . ASP C 1 130 ? 30.362 78.401 58.845 1.00 24.65 130 ASP C O 1
ATOM 7832 N N . GLY C 1 131 ? 29.703 77.837 56.756 1.00 23.24 131 GLY C N 1
ATOM 7833 C CA . GLY C 1 131 ? 30.704 76.803 56.642 1.00 19.77 131 GLY C CA 1
ATOM 7834 C C . GLY C 1 131 ? 32.087 77.297 56.881 1.00 24.26 131 GLY C C 1
ATOM 7835 O O . GLY C 1 131 ? 32.773 76.819 57.770 1.00 26.65 131 GLY C O 1
ATOM 7836 N N . TYR C 1 132 ? 32.483 78.258 56.058 1.00 27.10 132 TYR C N 1
ATOM 7837 C CA . TYR C 1 132 ? 33.801 78.846 56.108 1.00 28.86 132 TYR C CA 1
ATOM 7838 C C . TYR C 1 132 ? 34.075 79.338 57.527 1.00 30.64 132 TYR C C 1
ATOM 7839 O O . TYR C 1 132 ? 35.168 79.150 58.070 1.00 34.86 132 TYR C O 1
ATOM 7848 N N . GLY C 1 133 ? 33.067 79.949 58.130 1.00 25.67 133 GLY C N 1
ATOM 7849 C CA . GLY C 1 133 ? 33.223 80.448 59.479 1.00 30.91 133 GLY C CA 1
ATOM 7850 C C . GLY C 1 133 ? 33.567 79.366 60.482 1.00 31.34 133 GLY C C 1
ATOM 7851 O O . GLY C 1 133 ? 34.436 79.550 61.336 1.00 31.43 133 GLY C O 1
ATOM 7852 N N . MET C 1 134 ? 32.891 78.230 60.370 1.00 29.29 134 MET C N 1
ATOM 7853 C CA . MET C 1 134 ? 33.125 77.123 61.273 1.00 23.12 134 MET C CA 1
ATOM 7854 C C . MET C 1 134 ? 34.565 76.674 61.180 1.00 24.97 134 MET C C 1
ATOM 7855 O O . MET C 1 134 ? 35.213 76.419 62.213 1.00 23.19 134 MET C O 1
ATOM 7860 N N . MET C 1 135 ? 35.077 76.583 59.955 1.00 18.10 135 MET C N 1
ATOM 7861 C CA . MET C 1 135 ? 36.451 76.149 59.793 1.00 27.81 135 MET C CA 1
ATOM 7862 C C . MET C 1 135 ? 37.424 77.180 60.362 1.00 30.83 135 MET C C 1
ATOM 7863 O O . MET C 1 135 ? 38.462 76.810 60.920 1.00 34.88 135 MET C O 1
ATOM 7868 N N . LEU C 1 136 ? 37.110 78.466 60.226 1.00 28.66 136 LEU C N 1
ATOM 7869 C CA . LEU C 1 136 ? 38.009 79.475 60.780 1.00 32.37 136 LEU C CA 1
ATOM 7870 C C . LEU C 1 136 ? 38.077 79.235 62.285 1.00 32.34 136 LEU C C 1
ATOM 7871 O O . LEU C 1 136 ? 39.153 79.311 62.881 1.00 30.73 136 LEU C O 1
ATOM 7876 N N . PHE C 1 137 ? 36.925 78.925 62.878 1.00 26.13 137 PHE C N 1
ATOM 7877 C CA . PHE C 1 137 ? 36.822 78.641 64.307 1.00 26.71 137 PHE C CA 1
ATOM 7878 C C . PHE C 1 137 ? 37.669 77.432 64.717 1.00 30.69 137 PHE C C 1
ATOM 7879 O O . PHE C 1 137 ? 38.363 77.473 65.739 1.00 26.68 137 PHE C O 1
ATOM 7887 N N . GLU C 1 138 ? 37.597 76.357 63.925 1.00 33.57 138 GLU C N 1
ATOM 7888 C CA . GLU C 1 138 ? 38.345 75.133 64.220 1.00 27.14 138 GLU C CA 1
ATOM 7889 C C . GLU C 1 138 ? 39.835 75.362 64.070 1.00 25.31 138 GLU C C 1
ATOM 7890 O O . GLU C 1 138 ? 40.615 74.941 64.919 1.00 26.22 138 GLU C O 1
ATOM 7896 N N . GLN C 1 139 ? 40.227 76.036 62.994 1.00 25.47 139 GLN C N 1
ATOM 7897 C CA . GLN C 1 139 ? 41.636 76.310 62.736 1.00 27.74 139 GLN C CA 1
ATOM 7898 C C . GLN C 1 139 ? 42.214 77.189 63.835 1.00 31.76 139 GLN C C 1
ATOM 7899 O O . GLN C 1 139 ? 43.332 76.941 64.329 1.00 27.93 139 GLN C O 1
ATOM 7905 N N . ARG C 1 140 ? 41.438 78.205 64.223 1.00 24.21 140 ARG C N 1
ATOM 7906 C CA . ARG C 1 140 ? 41.874 79.126 65.256 1.00 26.08 140 ARG C CA 1
ATOM 7907 C C . ARG C 1 140 ? 42.069 78.352 66.543 1.00 29.87 140 ARG C C 1
ATOM 7908 O O . ARG C 1 140 ? 43.045 78.581 67.251 1.00 32.14 140 ARG C O 1
ATOM 7916 N N . LEU C 1 141 ? 41.141 77.437 66.837 1.00 25.19 141 LEU C N 1
ATOM 7917 C CA . LEU C 1 141 ? 41.235 76.607 68.033 1.00 25.67 141 LEU C CA 1
ATOM 7918 C C . LEU C 1 141 ? 42.548 75.840 67.965 1.00 24.57 141 LEU C C 1
ATOM 7919 O O . LEU C 1 141 ? 43.298 75.771 68.939 1.00 23.83 141 LEU C O 1
ATOM 7924 N N . SER C 1 142 ? 42.833 75.279 66.799 1.00 21.46 142 SER C N 1
ATOM 7925 C CA . SER C 1 142 ? 44.058 74.526 66.631 1.00 28.02 142 SER C CA 1
ATOM 7926 C C . SER C 1 142 ? 45.285 75.426 66.869 1.00 32.83 142 SER C C 1
ATOM 7927 O O . SER C 1 142 ? 46.207 75.047 67.593 1.00 34.36 142 SER C O 1
ATOM 7930 N N . GLN C 1 143 ? 45.299 76.606 66.254 1.00 29.26 143 GLN C N 1
ATOM 7931 C CA . GLN C 1 143 ? 46.410 77.529 66.436 1.00 28.74 143 GLN C CA 1
ATOM 7932 C C . GLN C 1 143 ? 46.675 77.824 67.905 1.00 30.32 143 GLN C C 1
ATOM 7933 O O . GLN C 1 143 ? 47.795 77.649 68.399 1.00 30.14 143 GLN C O 1
ATOM 7939 N N . HIS C 1 144 ? 45.648 78.268 68.613 1.00 26.60 144 HIS C N 1
ATOM 7940 C CA . HIS C 1 144 ? 45.825 78.571 70.017 1.00 29.67 144 HIS C CA 1
ATOM 7941 C C . HIS C 1 144 ? 46.342 77.395 70.818 1.00 34.30 144 HIS C C 1
ATOM 7942 O O . HIS C 1 144 ? 47.248 77.570 71.634 1.00 38.80 144 HIS C O 1
ATOM 7949 N N . TYR C 1 145 ? 45.780 76.201 70.616 1.00 27.66 145 TYR C N 1
ATOM 7950 C CA . TYR C 1 145 ? 46.262 75.062 71.389 1.00 26.03 145 TYR C CA 1
ATOM 7951 C C . TYR C 1 145 ? 47.743 74.793 71.124 1.00 26.77 145 TYR C C 1
ATOM 7952 O O . TYR C 1 145 ? 48.491 74.473 72.037 1.00 31.46 145 TYR C O 1
ATOM 7961 N N . GLN C 1 146 ? 48.161 74.913 69.873 1.00 25.26 146 GLN C N 1
ATOM 7962 C CA . GLN C 1 146 ? 49.551 74.686 69.512 1.00 24.22 146 GLN C CA 1
ATOM 7963 C C . GLN C 1 146 ? 50.456 75.767 70.140 1.00 30.13 146 GLN C C 1
ATOM 7964 O O . GLN C 1 146 ? 51.527 75.441 70.664 1.00 31.05 146 GLN C O 1
ATOM 7970 N N . SER C 1 147 ? 50.011 77.031 70.129 1.00 26.21 147 SER C N 1
ATOM 7971 C CA . SER C 1 147 ? 50.795 78.116 70.720 1.00 27.36 147 SER C CA 1
ATOM 7972 C C . SER C 1 147 ? 50.993 77.893 72.202 1.00 32.14 147 SER C C 1
ATOM 7973 O O . SER C 1 147 ? 52.103 78.026 72.713 1.00 36.52 147 SER C O 1
ATOM 7976 N N . LEU C 1 148 ? 49.917 77.566 72.900 1.00 30.60 148 LEU C N 1
ATOM 7977 C CA . LEU C 1 148 ? 50.009 77.326 74.326 1.00 29.29 148 LEU C CA 1
ATOM 7978 C C . LEU C 1 148 ? 50.909 76.128 74.651 1.00 34.87 148 LEU C C 1
ATOM 7979 O O . LEU C 1 148 ? 51.691 76.165 75.600 1.00 30.08 148 LEU C O 1
ATOM 7984 N N . LEU C 1 149 ? 50.816 75.071 73.860 1.00 33.43 149 LEU C N 1
ATOM 7985 C CA . LEU C 1 149 ? 51.613 73.891 74.152 1.00 40.33 149 LEU C CA 1
ATOM 7986 C C . LEU C 1 149 ? 53.111 74.153 74.019 1.00 42.62 149 LEU C C 1
ATOM 7987 O O . LEU C 1 149 ? 53.907 73.671 74.828 1.00 42.21 149 LEU C O 1
ATOM 7992 N N . SER C 1 150 ? 53.496 74.933 73.017 1.00 42.82 150 SER C N 1
ATOM 7993 C CA . SER C 1 150 ? 54.910 75.214 72.790 1.00 42.25 150 SER C CA 1
ATOM 7994 C C . SER C 1 150 ? 55.392 76.487 73.478 1.00 43.07 150 SER C C 1
ATOM 7995 O O . SER C 1 150 ? 56.581 76.797 73.465 1.00 40.04 150 SER C O 1
ATOM 7998 N N . GLY C 1 151 ? 54.473 77.220 74.089 1.00 48.73 151 GLY C N 1
ATOM 7999 C CA . GLY C 1 151 ? 54.868 78.446 74.750 1.00 55.58 151 GLY C CA 1
ATOM 8000 C C . GLY C 1 151 ? 54.823 79.647 73.813 1.00 63.99 151 GLY C C 1
ATOM 8001 O O . GLY C 1 151 ? 54.534 80.755 74.262 1.00 67.94 151 GLY C O 1
ATOM 8002 N N . GLN C 1 152 ? 55.091 79.445 72.519 1.00 60.75 152 GLN C N 1
ATOM 8003 C CA . GLN C 1 152 ? 55.062 80.543 71.544 1.00 58.61 152 GLN C CA 1
ATOM 8004 C C . GLN C 1 152 ? 53.852 81.479 71.642 1.00 60.95 152 GLN C C 1
ATOM 8005 O O . GLN C 1 152 ? 52.824 81.144 72.243 1.00 57.66 152 GLN C O 1
ATOM 8011 N N . THR C 1 153 ? 53.992 82.667 71.054 1.00 62.30 153 THR C N 1
ATOM 8012 C CA . THR C 1 153 ? 52.908 83.638 71.052 1.00 59.48 153 THR C CA 1
ATOM 8013 C C . THR C 1 153 ? 52.003 83.320 69.871 1.00 52.98 153 THR C C 1
ATOM 8014 O O . THR C 1 153 ? 52.459 82.957 68.785 1.00 54.89 153 THR C O 1
ATOM 8018 N N . PRO C 1 154 ? 50.699 83.449 70.073 1.00 46.64 154 PRO C N 1
ATOM 8019 C CA . PRO C 1 154 ? 49.773 83.148 68.981 1.00 46.74 154 PRO C CA 1
ATOM 8020 C C . PRO C 1 154 ? 49.811 84.178 67.868 1.00 43.84 154 PRO C C 1
ATOM 8021 O O . PRO C 1 154 ? 50.158 85.333 68.087 1.00 45.05 154 PRO C O 1
ATOM 8025 N N . THR C 1 155 ? 49.459 83.759 66.666 1.00 42.98 155 THR C N 1
ATOM 8026 C CA . THR C 1 155 ? 49.441 84.689 65.557 1.00 38.33 155 THR C CA 1
ATOM 8027 C C . THR C 1 155 ? 48.248 85.606 65.761 1.00 37.14 155 THR C C 1
ATOM 8028 O O . THR C 1 155 ? 47.464 85.410 66.691 1.00 38.60 155 THR C O 1
ATOM 8032 N N . ALA C 1 156 ? 48.088 86.596 64.897 1.00 33.43 156 ALA C N 1
ATOM 8033 C CA . ALA C 1 156 ? 47.004 87.560 65.087 1.00 32.00 156 ALA C CA 1
ATOM 8034 C C . ALA C 1 156 ? 45.584 86.998 65.246 1.00 32.75 156 ALA C C 1
ATOM 8035 O O . ALA C 1 156 ? 45.211 85.997 64.637 1.00 35.34 156 ALA C O 1
ATOM 8037 N N . ALA C 1 157 ? 44.812 87.676 66.086 1.00 24.39 157 ALA C N 1
ATOM 8038 C CA . ALA C 1 157 ? 43.438 87.331 66.382 1.00 24.91 157 ALA C CA 1
ATOM 8039 C C . ALA C 1 157 ? 42.479 87.791 65.287 1.00 27.82 157 ALA C C 1
ATOM 8040 O O . ALA C 1 157 ? 42.798 88.645 64.466 1.00 31.22 157 ALA C O 1
ATOM 8042 N N . PHE C 1 158 ? 41.284 87.224 65.299 1.00 22.62 158 PHE C N 1
ATOM 8043 C CA . PHE C 1 158 ? 40.284 87.590 64.331 1.00 25.37 158 PHE C CA 1
ATOM 8044 C C . PHE C 1 158 ? 40.010 89.104 64.443 1.00 28.29 158 PHE C C 1
ATOM 8045 O O . PHE C 1 158 ? 39.966 89.675 65.546 1.00 20.51 158 PHE C O 1
ATOM 8053 N N . LYS C 1 159 ? 39.807 89.740 63.296 1.00 25.74 159 LYS C N 1
ATOM 8054 C CA . LYS C 1 159 ? 39.491 91.148 63.258 1.00 24.66 159 LYS C CA 1
ATOM 8055 C C . LYS C 1 159 ? 38.123 91.308 63.916 1.00 26.57 159 LYS C C 1
ATOM 8056 O O . LYS C 1 159 ? 37.379 90.349 64.100 1.00 29.96 159 LYS C O 1
ATOM 8062 N N . PRO C 1 160 ? 37.771 92.525 64.291 1.00 26.82 160 PRO C N 1
ATOM 8063 C CA . PRO C 1 160 ? 36.454 92.622 64.915 1.00 28.66 160 PRO C CA 1
ATOM 8064 C C . PRO C 1 160 ? 35.342 92.624 63.885 1.00 29.88 160 PRO C C 1
ATOM 8065 O O . PRO C 1 160 ? 35.532 93.083 62.759 1.00 33.90 160 PRO C O 1
ATOM 8069 N N . TYR C 1 161 ? 34.176 92.124 64.271 1.00 26.82 161 TYR C N 1
ATOM 8070 C CA . TYR C 1 161 ? 33.061 92.038 63.336 1.00 29.18 161 TYR C CA 1
ATOM 8071 C C . TYR C 1 161 ? 32.685 93.408 62.804 1.00 33.97 161 TYR C C 1
ATOM 8072 O O . TYR C 1 161 ? 32.214 93.533 61.681 1.00 41.35 161 TYR C O 1
ATOM 8081 N N . GLN C 1 162 ? 32.902 94.433 63.621 1.00 36.71 162 GLN C N 1
ATOM 8082 C CA . GLN C 1 162 ? 32.594 95.814 63.257 1.00 33.88 162 GLN C CA 1
ATOM 8083 C C . GLN C 1 162 ? 33.279 96.199 61.939 1.00 33.37 162 GLN C C 1
ATOM 8084 O O . GLN C 1 162 ? 32.706 96.923 61.109 1.00 30.10 162 GLN C O 1
ATOM 8090 N N . SER C 1 163 ? 34.506 95.712 61.760 1.00 27.65 163 SER C N 1
ATOM 8091 C CA . SER C 1 163 ? 35.267 95.975 60.548 1.00 30.20 163 SER C CA 1
ATOM 8092 C C . SER C 1 163 ? 34.547 95.418 59.317 1.00 35.54 163 SER C C 1
ATOM 8093 O O . SER C 1 163 ? 34.533 96.059 58.257 1.00 34.03 163 SER C O 1
ATOM 8096 N N . TYR C 1 164 ? 33.968 94.224 59.451 1.00 29.48 164 TYR C N 1
ATOM 8097 C CA . TYR C 1 164 ? 33.229 93.639 58.342 1.00 33.09 164 TYR C CA 1
ATOM 8098 C C . TYR C 1 164 ? 31.986 94.509 58.097 1.00 33.10 164 TYR C C 1
ATOM 8099 O O . TYR C 1 164 ? 31.734 94.943 56.969 1.00 27.46 164 TYR C O 1
ATOM 8108 N N . LEU C 1 165 ? 31.218 94.773 59.151 1.00 24.43 165 LEU C N 1
ATOM 8109 C CA . LEU C 1 165 ? 30.033 95.592 58.985 1.00 30.26 165 LEU C CA 1
ATOM 8110 C C . LEU C 1 165 ? 30.363 96.830 58.173 1.00 35.00 165 LEU C C 1
ATOM 8111 O O . LEU C 1 165 ? 29.644 97.174 57.222 1.00 31.34 165 LEU C O 1
ATOM 8116 N N . GLU C 1 166 ? 31.465 97.483 58.535 1.00 34.32 166 GLU C N 1
ATOM 8117 C CA . GLU C 1 166 ? 31.887 98.692 57.838 1.00 37.39 166 GLU C CA 1
ATOM 8118 C C . GLU C 1 166 ? 32.220 98.465 56.368 1.00 34.48 166 GLU C C 1
ATOM 8119 O O . GLU C 1 166 ? 31.754 99.202 55.490 1.00 35.31 166 GLU C O 1
ATOM 8125 N N . GLU C 1 167 ? 33.006 97.435 56.096 1.00 31.28 167 GLU C N 1
ATOM 8126 C CA . GLU C 1 167 ? 33.376 97.114 54.728 1.00 27.89 167 GLU C CA 1
ATOM 8127 C C . GLU C 1 167 ? 32.122 96.793 53.916 1.00 31.13 167 GLU C C 1
ATOM 8128 O O . GLU C 1 167 ? 31.958 97.238 52.784 1.00 32.87 167 GLU C O 1
ATOM 8134 N N . GLU C 1 168 ? 31.223 96.029 54.511 1.00 30.72 168 GLU C N 1
ATOM 8135 C CA . GLU C 1 168 ? 30.005 95.676 53.823 1.00 36.33 168 GLU C CA 1
ATOM 8136 C C . GLU C 1 168 ? 29.226 96.964 53.503 1.00 39.30 168 GLU C C 1
ATOM 8137 O O . GLU C 1 168 ? 28.795 97.167 52.365 1.00 41.58 168 GLU C O 1
ATOM 8143 N N . ALA C 1 169 ? 29.068 97.827 54.509 1.00 38.79 169 ALA C N 1
ATOM 8144 C CA . ALA C 1 169 ? 28.353 99.098 54.367 1.00 37.44 169 ALA C CA 1
ATOM 8145 C C . ALA C 1 169 ? 28.907 99.948 53.233 1.00 39.09 169 ALA C C 1
ATOM 8146 O O . ALA C 1 169 ? 28.144 100.623 52.520 1.00 35.59 169 ALA C O 1
ATOM 8148 N N . ALA C 1 170 ? 30.228 99.913 53.066 1.00 27.80 170 ALA C N 1
ATOM 8149 C CA . ALA C 1 170 ? 30.860 100.694 52.019 1.00 31.04 170 ALA C CA 1
ATOM 8150 C C . ALA C 1 170 ? 30.542 100.104 50.645 1.00 38.47 170 ALA C C 1
ATOM 8151 O O . ALA C 1 170 ? 30.275 100.840 49.687 1.00 44.91 170 ALA C O 1
ATOM 8153 N N . TYR C 1 171 ? 30.567 98.779 50.549 1.00 40.81 171 TYR C N 1
ATOM 8154 C CA . TYR C 1 171 ? 30.283 98.118 49.284 1.00 35.88 171 TYR C CA 1
ATOM 8155 C C . TYR C 1 171 ? 28.861 98.434 48.850 1.00 33.67 171 TYR C C 1
ATOM 8156 O O . TYR C 1 171 ? 28.606 98.677 47.669 1.00 34.67 171 TYR C O 1
ATOM 8165 N N . LEU C 1 172 ? 27.938 98.429 49.805 1.00 29.18 172 LEU C N 1
ATOM 8166 C CA . LEU C 1 172 ? 26.534 98.702 49.499 1.00 37.06 172 LEU C CA 1
ATOM 8167 C C . LEU C 1 172 ? 26.323 100.101 48.916 1.00 37.99 172 LEU C C 1
ATOM 8168 O O . LEU C 1 172 ? 25.310 100.373 48.267 1.00 42.02 172 LEU C O 1
ATOM 8173 N N . THR C 1 173 ? 27.312 100.961 49.148 1.00 38.60 173 THR C N 1
ATOM 8174 C CA . THR C 1 173 ? 27.314 102.363 48.741 1.00 38.50 173 THR C CA 1
ATOM 8175 C C . THR C 1 173 ? 28.167 102.656 47.507 1.00 39.31 173 THR C C 1
ATOM 8176 O O . THR C 1 173 ? 28.058 103.735 46.899 1.00 37.53 173 THR C O 1
ATOM 8180 N N . SER C 1 174 ? 28.999 101.689 47.135 1.00 29.29 174 SER C N 1
ATOM 8181 C CA . SER C 1 174 ? 29.908 101.853 46.011 1.00 30.66 174 SER C CA 1
ATOM 8182 C C . SER C 1 174 ? 29.315 101.733 44.615 1.00 31.26 174 SER C C 1
ATOM 8183 O O . SER C 1 174 ? 28.160 101.321 44.425 1.00 25.53 174 SER C O 1
ATOM 8186 N N . HIS C 1 175 ? 30.138 102.090 43.634 1.00 28.65 175 HIS C N 1
ATOM 8187 C CA . HIS C 1 175 ? 29.743 101.974 42.245 1.00 36.21 175 HIS C CA 1
ATOM 8188 C C . HIS C 1 175 ? 29.611 100.476 41.910 1.00 35.57 175 HIS C C 1
ATOM 8189 O O . HIS C 1 175 ? 28.716 100.070 41.174 1.00 34.25 175 HIS C O 1
ATOM 8196 N N . ARG C 1 176 ? 30.508 99.666 42.469 1.00 38.50 176 ARG C N 1
ATOM 8197 C CA . ARG C 1 176 ? 30.513 98.214 42.254 1.00 38.27 176 ARG C CA 1
ATOM 8198 C C . ARG C 1 176 ? 29.109 97.658 42.524 1.00 34.55 176 ARG C C 1
ATOM 8199 O O . ARG C 1 176 ? 28.573 96.898 41.744 1.00 25.12 176 ARG C O 1
ATOM 8207 N N . TYR C 1 177 ? 28.515 98.046 43.642 1.00 34.13 177 TYR C N 1
ATOM 8208 C CA . TYR C 1 177 ? 27.187 97.564 43.969 1.00 34.91 177 TYR C CA 1
ATOM 8209 C C . TYR C 1 177 ? 26.283 97.702 42.733 1.00 35.09 177 TYR C C 1
ATOM 8210 O O . TYR C 1 177 ? 25.656 96.728 42.309 1.00 38.62 177 TYR C O 1
ATOM 8219 N N . TRP C 1 178 ? 26.227 98.892 42.137 1.00 35.59 178 TRP C N 1
ATOM 8220 C CA . TRP C 1 178 ? 25.392 99.085 40.953 1.00 34.97 178 TRP C CA 1
ATOM 8221 C C . TRP C 1 178 ? 25.900 98.313 39.719 1.00 34.87 178 TRP C C 1
ATOM 8222 O O . TRP C 1 178 ? 25.108 97.882 38.879 1.00 31.60 178 TRP C O 1
ATOM 8233 N N . GLN C 1 179 ? 27.208 98.113 39.621 1.00 29.99 179 GLN C N 1
ATOM 8234 C CA . GLN C 1 179 ? 27.751 97.316 38.533 1.00 34.52 179 GLN C CA 1
ATOM 8235 C C . GLN C 1 179 ? 27.237 95.883 38.710 1.00 38.89 179 GLN C C 1
ATOM 8236 O O . GLN C 1 179 ? 26.822 95.238 37.744 1.00 42.56 179 GLN C O 1
ATOM 8242 N N . ASP C 1 180 ? 27.274 95.398 39.954 1.00 37.99 180 ASP C N 1
ATOM 8243 C CA . ASP C 1 180 ? 26.817 94.052 40.281 1.00 37.17 180 ASP C CA 1
ATOM 8244 C C . ASP C 1 180 ? 25.317 93.960 40.016 1.00 36.26 180 ASP C C 1
ATOM 8245 O O . ASP C 1 180 ? 24.843 92.950 39.529 1.00 34.52 180 ASP C O 1
ATOM 8250 N N . LYS C 1 181 ? 24.564 95.006 40.334 1.00 35.31 181 LYS C N 1
ATOM 8251 C CA . LYS C 1 181 ? 23.121 94.958 40.097 1.00 33.79 181 LYS C CA 1
ATOM 8252 C C . LYS C 1 181 ? 22.791 94.812 38.623 1.00 39.52 181 LYS C C 1
ATOM 8253 O O . LYS C 1 181 ? 21.952 93.988 38.226 1.00 33.19 181 LYS C O 1
ATOM 8259 N N . GLN C 1 182 ? 23.444 95.624 37.804 1.00 44.98 182 GLN C N 1
ATOM 8260 C CA . GLN C 1 182 ? 23.169 95.564 36.385 1.00 52.37 182 GLN C CA 1
ATOM 8261 C C . GLN C 1 182 ? 23.513 94.165 35.874 1.00 51.38 182 GLN C C 1
ATOM 8262 O O . GLN C 1 182 ? 22.722 93.545 35.153 1.00 43.40 182 GLN C O 1
ATOM 8268 N N . PHE C 1 183 ? 24.680 93.664 36.268 1.00 46.83 183 PHE C N 1
ATOM 8269 C CA . PHE C 1 183 ? 25.107 92.342 35.845 1.00 45.39 183 PHE C CA 1
ATOM 8270 C C . PHE C 1 183 ? 24.038 91.252 36.070 1.00 42.77 183 PHE C C 1
ATOM 8271 O O . PHE C 1 183 ? 23.573 90.622 35.125 1.00 44.19 183 PHE C O 1
ATOM 8279 N N . TRP C 1 184 ? 23.648 91.032 37.316 1.00 35.68 184 TRP C N 1
ATOM 8280 C CA . TRP C 1 184 ? 22.659 90.012 37.601 1.00 42.28 184 TRP C CA 1
ATOM 8281 C C . TRP C 1 184 ? 21.372 90.294 36.855 1.00 40.33 184 TRP C C 1
ATOM 8282 O O . TRP C 1 184 ? 20.568 89.399 36.611 1.00 44.66 184 TRP C O 1
ATOM 8293 N N . GLN C 1 185 ? 21.182 91.540 36.469 1.00 40.71 185 GLN C N 1
ATOM 8294 C CA . GLN C 1 185 ? 19.970 91.908 35.749 1.00 45.93 185 GLN C CA 1
ATOM 8295 C C . GLN C 1 185 ? 20.081 91.442 34.289 1.00 43.59 185 GLN C C 1
ATOM 8296 O O . GLN C 1 185 ? 19.114 90.976 33.689 1.00 41.89 185 GLN C O 1
ATOM 8302 N N . GLY C 1 186 ? 21.280 91.560 33.738 1.00 38.39 186 GLY C N 1
ATOM 8303 C CA . GLY C 1 186 ? 21.512 91.155 32.374 1.00 40.10 186 GLY C CA 1
ATOM 8304 C C . GLY C 1 186 ? 21.539 89.651 32.308 1.00 48.98 186 GLY C C 1
ATOM 8305 O O . GLY C 1 186 ? 20.844 89.044 31.497 1.00 57.47 186 GLY C O 1
ATOM 8306 N N . TYR C 1 187 ? 22.341 89.048 33.176 1.00 46.53 187 TYR C N 1
ATOM 8307 C CA . TYR C 1 187 ? 22.470 87.603 33.244 1.00 39.24 187 TYR C CA 1
ATOM 8308 C C . TYR C 1 187 ? 21.108 86.908 33.261 1.00 38.12 187 TYR C C 1
ATOM 8309 O O . TYR C 1 187 ? 20.883 85.964 32.514 1.00 35.73 187 TYR C O 1
ATOM 8318 N N . LEU C 1 188 ? 20.198 87.376 34.105 1.00 35.45 188 LEU C N 1
ATOM 8319 C CA . LEU C 1 188 ? 18.890 86.741 34.202 1.00 42.84 188 LEU C CA 1
ATOM 8320 C C . LEU C 1 188 ? 17.956 87.078 33.047 1.00 48.29 188 LEU C C 1
ATOM 8321 O O . LEU C 1 188 ? 16.946 86.413 32.846 1.00 56.05 188 LEU C O 1
ATOM 8326 N N . ARG C 1 189 ? 18.282 88.107 32.282 1.00 54.12 189 ARG C N 1
ATOM 8327 C CA . ARG C 1 189 ? 17.433 88.470 31.158 1.00 58.06 189 ARG C CA 1
ATOM 8328 C C . ARG C 1 189 ? 17.762 87.506 30.001 1.00 57.29 189 ARG C C 1
ATOM 8329 O O . ARG C 1 189 ? 16.875 86.940 29.372 1.00 56.88 189 ARG C O 1
ATOM 8337 N N . GLU C 1 190 ? 19.050 87.302 29.759 1.00 55.66 190 GLU C N 1
ATOM 8338 C CA . GLU C 1 190 ? 19.517 86.406 28.711 1.00 59.86 190 GLU C CA 1
ATOM 8339 C C . GLU C 1 190 ? 19.391 84.932 29.111 1.00 59.69 190 GLU C C 1
ATOM 8340 O O . GLU C 1 190 ? 20.273 84.126 28.775 1.00 58.45 190 GLU C O 1
ATOM 8346 N N . ALA C 1 191 ? 18.319 84.556 29.810 1.00 50.29 191 ALA C N 1
ATOM 8347 C CA . ALA C 1 191 ? 18.220 83.166 30.223 1.00 40.02 191 ALA C CA 1
ATOM 8348 C C . ALA C 1 191 ? 16.860 82.670 30.697 1.00 37.60 191 ALA C C 1
ATOM 8349 O O . ALA C 1 191 ? 15.953 83.456 30.969 1.00 33.14 191 ALA C O 1
ATOM 8351 N N . PRO C 1 192 ? 16.708 81.334 30.784 1.00 31.71 192 PRO C N 1
ATOM 8352 C CA . PRO C 1 192 ? 15.478 80.665 31.223 1.00 32.14 192 PRO C CA 1
ATOM 8353 C C . PRO C 1 192 ? 15.068 81.123 32.618 1.00 39.16 192 PRO C C 1
ATOM 8354 O O . PRO C 1 192 ? 15.907 81.495 33.428 1.00 43.12 192 PRO C O 1
ATOM 8358 N N . ASP C 1 193 ? 13.775 81.084 32.898 1.00 40.82 193 ASP C N 1
ATOM 8359 C CA . ASP C 1 193 ? 13.280 81.462 34.201 1.00 43.41 193 ASP C CA 1
ATOM 8360 C C . ASP C 1 193 ? 13.950 80.596 35.269 1.00 48.58 193 ASP C C 1
ATOM 8361 O O . ASP C 1 193 ? 14.327 79.449 35.006 1.00 53.67 193 ASP C O 1
ATOM 8366 N N . LEU C 1 194 ? 14.105 81.147 36.468 1.00 44.49 194 LEU C N 1
ATOM 8367 C CA . LEU C 1 194 ? 14.668 80.402 37.586 1.00 37.98 194 LEU C CA 1
ATOM 8368 C C . LEU C 1 194 ? 13.438 79.849 38.276 1.00 39.34 194 LEU C C 1
ATOM 8369 O O . LEU C 1 194 ? 12.349 80.384 38.099 1.00 46.29 194 LEU C O 1
ATOM 8374 N N . THR C 1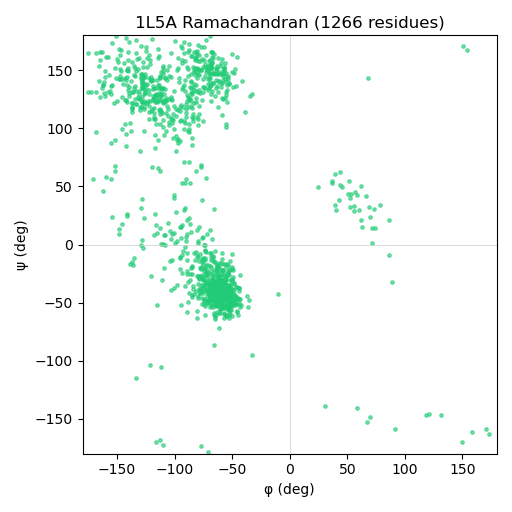 195 ? 13.583 78.794 39.067 1.00 40.17 195 THR C N 1
ATOM 8375 C CA . THR C 1 195 ? 12.422 78.235 39.746 1.00 32.06 195 THR C CA 1
ATOM 8376 C C . THR C 1 195 ? 12.146 78.869 41.096 1.00 34.70 195 THR C C 1
ATOM 8377 O O . THR C 1 195 ? 13.062 79.233 41.819 1.00 38.75 195 THR C O 1
ATOM 8381 N N . LEU C 1 196 ? 10.869 78.996 41.428 1.00 34.89 196 LEU C N 1
ATOM 8382 C CA . LEU C 1 196 ? 10.450 79.586 42.688 1.00 34.71 196 LEU C CA 1
ATOM 8383 C C . LEU C 1 196 ? 10.028 78.488 43.646 1.00 41.13 196 LEU C C 1
ATOM 8384 O O . LEU C 1 196 ? 9.448 77.482 43.245 1.00 46.49 196 LEU C O 1
ATOM 8389 N N . THR C 1 197 ? 10.315 78.692 44.919 1.00 35.75 197 THR C N 1
ATOM 8390 C CA . THR C 1 197 ? 9.945 77.742 45.939 1.00 32.71 197 THR C CA 1
ATOM 8391 C C . THR C 1 197 ? 8.437 77.503 45.847 1.00 34.77 197 THR C C 1
ATOM 8392 O O . THR C 1 197 ? 7.672 78.448 45.820 1.00 39.93 197 THR C O 1
ATOM 8396 N N . SER C 1 198 ? 8.012 76.243 45.790 1.00 40.82 198 SER C N 1
ATOM 8397 C CA . SER C 1 198 ? 6.591 75.934 45.734 1.00 38.91 198 SER C CA 1
ATOM 8398 C C . SER C 1 198 ? 5.924 76.742 46.834 1.00 41.92 198 SER C C 1
ATOM 8399 O O . SER C 1 198 ? 6.525 76.982 47.874 1.00 46.21 198 SER C O 1
ATOM 8402 N N . ALA C 1 199 ? 4.688 77.165 46.616 1.00 41.16 199 ALA C N 1
ATOM 8403 C CA . ALA C 1 199 ? 4.007 77.943 47.632 1.00 44.24 199 ALA C CA 1
ATOM 8404 C C . ALA C 1 199 ? 3.466 77.043 48.734 1.00 50.32 199 ALA C C 1
ATOM 8405 O O . ALA C 1 199 ? 3.092 77.524 49.806 1.00 53.56 199 ALA C O 1
ATOM 8407 N N . THR C 1 200 ? 3.417 75.738 48.484 1.00 46.56 200 THR C N 1
ATOM 8408 C CA . THR C 1 200 ? 2.917 74.828 49.508 1.00 49.71 200 THR C CA 1
ATOM 8409 C C . THR C 1 200 ? 4.011 74.152 50.331 1.00 52.19 200 THR C C 1
ATOM 8410 O O . THR C 1 200 ? 3.721 73.325 51.197 1.00 55.39 200 THR C O 1
ATOM 8414 N N . TYR C 1 201 ? 5.264 74.503 50.066 1.00 49.51 201 TYR C N 1
ATOM 8415 C CA . TYR C 1 201 ? 6.378 73.920 50.798 1.00 50.84 201 TYR C CA 1
ATOM 8416 C C . TYR C 1 201 ? 6.427 74.341 52.263 1.00 53.36 201 TYR C C 1
ATOM 8417 O O . TYR C 1 201 ? 6.481 75.530 52.579 1.00 58.45 201 TYR C O 1
ATOM 8426 N N . ASP C 1 202 ? 6.417 73.361 53.156 1.00 50.86 202 ASP C N 1
ATOM 8427 C CA . ASP C 1 202 ? 6.483 73.628 54.584 1.00 53.93 202 ASP C CA 1
ATOM 8428 C C . ASP C 1 202 ? 7.848 73.156 55.060 1.00 54.65 202 ASP C C 1
ATOM 8429 O O . ASP C 1 202 ? 8.105 71.958 55.169 1.00 49.54 202 ASP C O 1
ATOM 8434 N N . PRO C 1 203 ? 8.738 74.099 55.371 1.00 57.38 203 PRO C N 1
ATOM 8435 C CA . PRO C 1 203 ? 10.097 73.801 55.834 1.00 56.29 203 PRO C CA 1
ATOM 8436 C C . PRO C 1 203 ? 10.206 72.692 56.885 1.00 56.00 203 PRO C C 1
ATOM 8437 O O . PRO C 1 203 ? 11.149 71.898 56.848 1.00 54.37 203 PRO C O 1
ATOM 8441 N N . GLN C 1 204 ? 9.257 72.620 57.813 1.00 48.65 204 GLN C N 1
ATOM 8442 C CA . GLN C 1 204 ? 9.358 71.596 58.843 1.00 54.80 204 GLN C CA 1
ATOM 8443 C C . GLN C 1 204 ? 9.057 70.182 58.376 1.00 58.11 204 GLN C C 1
ATOM 8444 O O . GLN C 1 204 ? 9.573 69.217 58.948 1.00 61.77 204 GLN C O 1
ATOM 8450 N N . LEU C 1 205 ? 8.239 70.043 57.338 1.00 55.17 205 LEU C N 1
ATOM 8451 C CA . LEU C 1 205 ? 7.915 68.715 56.848 1.00 49.45 205 LEU C CA 1
ATOM 8452 C C . LEU C 1 205 ? 9.041 68.077 56.061 1.00 46.10 205 LEU C C 1
ATOM 8453 O O . LEU C 1 205 ? 8.878 67.003 55.498 1.00 40.42 205 LEU C O 1
ATOM 8458 N N . SER C 1 206 ? 10.188 68.748 56.050 1.00 42.64 206 SER C N 1
ATOM 8459 C CA . SER C 1 206 ? 11.390 68.259 55.380 1.00 42.90 206 SER C CA 1
ATOM 8460 C C . SER C 1 206 ? 11.613 66.799 55.758 1.00 39.83 206 SER C C 1
ATOM 8461 O O . SER C 1 206 ? 11.240 66.383 56.846 1.00 46.00 206 SER C O 1
ATOM 8464 N N . HIS C 1 207 ? 12.233 66.037 54.865 1.00 35.38 207 HIS C N 1
ATOM 8465 C CA . HIS C 1 207 ? 12.492 64.618 55.083 1.00 39.43 207 HIS C CA 1
ATOM 8466 C C . HIS C 1 207 ? 13.698 64.279 54.213 1.00 42.90 207 HIS C C 1
ATOM 8467 O O . HIS C 1 207 ? 13.552 63.854 53.067 1.00 51.91 207 HIS C O 1
ATOM 8474 N N . ALA C 1 208 ? 14.892 64.476 54.766 1.00 40.98 208 ALA C N 1
ATOM 8475 C CA . ALA C 1 208 ? 16.135 64.251 54.042 1.00 37.59 208 ALA C CA 1
ATOM 8476 C C . ALA C 1 208 ? 16.654 62.829 53.988 1.00 39.55 208 ALA C C 1
ATOM 8477 O O . ALA C 1 208 ? 16.712 62.144 55.001 1.00 46.15 208 ALA C O 1
ATOM 8479 N N . VAL C 1 209 ? 17.038 62.409 52.786 1.00 37.14 209 VAL C N 1
ATOM 8480 C CA . VAL C 1 209 ? 17.607 61.096 52.527 1.00 36.92 209 VAL C CA 1
ATOM 8481 C C . VAL C 1 209 ? 18.977 61.371 51.934 1.00 42.04 209 VAL C C 1
ATOM 8482 O O . VAL C 1 209 ? 19.136 62.295 51.136 1.00 47.41 209 VAL C O 1
ATOM 8486 N N . SER C 1 210 ? 19.963 60.563 52.304 1.00 42.76 210 SER C N 1
ATOM 8487 C CA . SER C 1 210 ? 21.319 60.784 51.832 1.00 40.10 210 SER C CA 1
ATOM 8488 C C . SER C 1 210 ? 22.078 59.543 51.453 1.00 37.50 210 SER C C 1
ATOM 8489 O O . SER C 1 210 ? 21.613 58.434 51.643 1.00 47.41 210 SER C O 1
ATOM 8492 N N . LEU C 1 211 ? 23.266 59.743 50.914 1.00 44.89 211 LEU C N 1
ATOM 8493 C CA . LEU C 1 211 ? 24.108 58.632 50.512 1.00 53.03 211 LEU C CA 1
ATOM 8494 C C . LEU C 1 211 ? 25.458 59.139 50.033 1.00 56.16 211 LEU C C 1
ATOM 8495 O O . LEU C 1 211 ? 25.518 60.064 49.226 1.00 57.89 211 LEU C O 1
ATOM 8500 N N . SER C 1 212 ? 26.528 58.527 50.540 1.00 56.82 212 SER C N 1
ATOM 8501 C CA . SER C 1 212 ? 27.894 58.888 50.171 1.00 57.24 212 SER C CA 1
ATOM 8502 C C . SER C 1 212 ? 28.419 58.010 49.045 1.00 63.53 212 SER C C 1
ATOM 8503 O O . SER C 1 212 ? 27.790 57.026 48.663 1.00 68.65 212 SER C O 1
ATOM 8506 N N . TYR C 1 213 ? 29.578 58.379 48.515 1.00 71.11 213 TYR C N 1
ATOM 8507 C CA . TYR C 1 213 ? 30.230 57.641 47.434 1.00 75.95 213 TYR C CA 1
ATOM 8508 C C . TYR C 1 213 ? 31.650 58.151 47.259 1.00 81.27 213 TYR C C 1
ATOM 8509 O O . TYR C 1 213 ? 31.871 59.161 46.588 1.00 85.52 213 TYR C O 1
ATOM 8518 N N . THR C 1 214 ? 32.614 57.457 47.855 1.00 83.30 214 THR C N 1
ATOM 8519 C CA . THR C 1 214 ? 34.003 57.875 47.749 1.00 83.28 214 THR C CA 1
ATOM 8520 C C . THR C 1 214 ? 34.501 57.678 46.326 1.00 83.61 214 THR C C 1
ATOM 8521 O O . THR C 1 214 ? 34.177 56.681 45.676 1.00 81.66 214 THR C O 1
ATOM 8525 N N . LEU C 1 215 ? 35.281 58.641 45.844 1.00 82.25 215 LEU C N 1
ATOM 8526 C CA . LEU C 1 215 ? 35.834 58.578 44.495 1.00 75.80 215 LEU C CA 1
ATOM 8527 C C . LEU C 1 215 ? 37.200 57.891 44.572 1.00 73.74 215 LEU C C 1
ATOM 8528 O O . LEU C 1 215 ? 38.036 58.224 45.423 1.00 64.75 215 LEU C O 1
ATOM 8533 N N . ASN C 1 216 ? 37.428 56.926 43.690 1.00 73.92 216 ASN C N 1
ATOM 8534 C CA . ASN C 1 216 ? 38.694 56.225 43.710 1.00 76.22 216 ASN C CA 1
ATOM 8535 C C . ASN C 1 216 ? 39.818 57.215 43.463 1.00 77.72 216 ASN C C 1
ATOM 8536 O O . ASN C 1 216 ? 39.624 58.257 42.832 1.00 79.50 216 ASN C O 1
ATOM 8541 N N . SER C 1 217 ? 40.992 56.880 43.978 1.00 76.06 217 SER C N 1
ATOM 8542 C CA . SER C 1 217 ? 42.175 57.714 43.851 1.00 69.80 217 SER C CA 1
ATOM 8543 C C . SER C 1 217 ? 42.452 58.158 42.423 1.00 68.18 217 SER C C 1
ATOM 8544 O O . SER C 1 217 ? 42.796 59.317 42.189 1.00 69.76 217 SER C O 1
ATOM 8547 N N . GLN C 1 218 ? 42.304 57.243 41.470 1.00 62.09 218 GLN C N 1
ATOM 8548 C CA . GLN C 1 218 ? 42.565 57.568 40.073 1.00 63.72 218 GLN C CA 1
ATOM 8549 C C . GLN C 1 218 ? 41.739 58.752 39.560 1.00 63.96 218 GLN C C 1
ATOM 8550 O O . GLN C 1 218 ? 42.197 59.496 38.689 1.00 58.66 218 GLN C O 1
ATOM 8552 N N . LEU C 1 219 ? 40.528 58.926 40.088 1.00 65.35 219 LEU C N 1
ATOM 8553 C CA . LEU C 1 219 ? 39.687 60.051 39.674 1.00 71.80 219 LEU C CA 1
ATOM 8554 C C . LEU C 1 219 ? 40.258 61.337 40.290 1.00 69.86 219 LEU C C 1
ATOM 8555 O O . LEU C 1 219 ? 40.515 62.315 39.580 1.00 65.15 219 LEU C O 1
ATOM 8557 N N . ASN C 1 220 ? 40.458 61.323 41.608 1.00 66.63 220 ASN C N 1
ATOM 8558 C CA . ASN C 1 220 ? 41.013 62.473 42.314 1.00 68.46 220 ASN C CA 1
ATOM 8559 C C . ASN C 1 220 ? 42.255 63.003 41.607 1.00 71.18 220 ASN C C 1
ATOM 8560 O O . ASN C 1 220 ? 42.440 64.213 41.474 1.00 71.40 220 ASN C O 1
ATOM 8565 N N . HIS C 1 221 ? 43.109 62.089 41.162 1.00 68.88 221 HIS C N 1
ATOM 8566 C CA . HIS C 1 221 ? 44.318 62.477 40.465 1.00 69.01 221 HIS C CA 1
ATOM 8567 C C . HIS C 1 221 ? 43.874 63.142 39.169 1.00 66.30 221 HIS C C 1
ATOM 856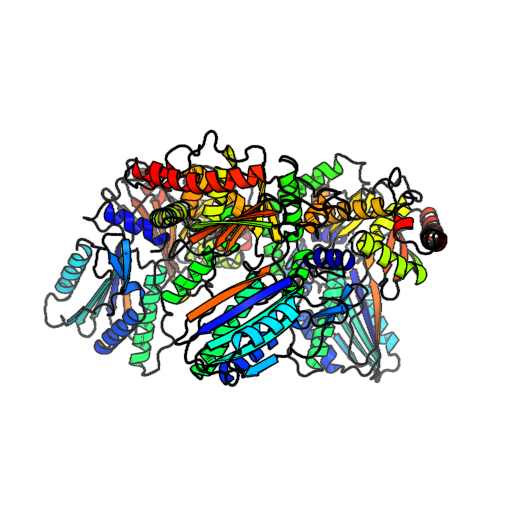8 O O . HIS C 1 221 ? 44.369 64.211 38.799 1.00 64.76 221 HIS C O 1
ATOM 8575 N N . LEU C 1 222 ? 42.931 62.501 38.485 1.00 60.71 222 LEU C N 1
ATOM 8576 C CA . LEU C 1 222 ? 42.404 63.026 37.230 1.00 58.62 222 LEU C CA 1
ATOM 8577 C C . LEU C 1 222 ? 41.795 64.426 37.438 1.00 56.73 222 LEU C C 1
ATOM 8578 O O . LEU C 1 222 ? 42.035 65.339 36.641 1.00 53.61 222 LEU C O 1
ATOM 8583 N N . LEU C 1 223 ? 41.017 64.592 38.505 1.00 47.73 223 LEU C N 1
ATOM 8584 C CA . LEU C 1 223 ? 40.408 65.885 38.796 1.00 49.25 223 LEU C CA 1
ATOM 8585 C C . LEU C 1 223 ? 41.528 66.934 38.850 1.00 53.83 223 LEU C C 1
ATOM 8586 O O . LEU C 1 223 ? 41.471 67.958 38.160 1.00 53.97 223 LEU C O 1
ATOM 8591 N N . LEU C 1 224 ? 42.553 66.669 39.659 1.00 51.00 224 LEU C N 1
ATOM 8592 C CA . LEU C 1 224 ? 43.680 67.586 39.780 1.00 49.13 224 LEU C CA 1
ATOM 8593 C C . LEU C 1 224 ? 44.390 67.820 38.450 1.00 51.18 224 LEU C C 1
ATOM 8594 O O . LEU C 1 224 ? 44.677 68.962 38.089 1.00 49.11 224 LEU C O 1
ATOM 8599 N N . LYS C 1 225 ? 44.672 66.744 37.721 1.00 48.46 225 LYS C N 1
ATOM 8600 C CA . LYS C 1 225 ? 45.352 66.879 36.448 1.00 46.30 225 LYS C CA 1
ATOM 8601 C C . LYS C 1 225 ? 44.507 67.720 35.505 1.00 52.16 225 LYS C C 1
ATOM 8602 O O . LYS C 1 225 ? 45.047 68.531 34.744 1.00 58.96 225 LYS C O 1
ATOM 8604 N N . LEU C 1 226 ? 43.187 67.550 35.556 1.00 43.75 226 LEU C N 1
ATOM 8605 C CA . LEU C 1 226 ? 42.306 68.328 34.690 1.00 45.23 226 LEU C CA 1
ATOM 8606 C C . LEU C 1 226 ? 42.268 69.802 35.079 1.00 44.19 226 LEU C C 1
ATOM 8607 O O . LEU C 1 226 ? 42.303 70.687 34.219 1.00 47.22 226 LEU C O 1
ATOM 8612 N N . ALA C 1 227 ? 42.172 70.061 36.376 1.00 39.67 227 ALA C N 1
ATOM 8613 C CA . ALA C 1 227 ? 42.137 71.429 36.867 1.00 40.66 227 ALA C CA 1
ATOM 8614 C C . ALA C 1 227 ? 43.414 72.160 36.467 1.00 43.37 227 ALA C C 1
ATOM 8615 O O . ALA C 1 227 ? 43.356 73.225 35.836 1.00 42.30 227 ALA C O 1
ATOM 8617 N N . ASN C 1 228 ? 44.560 71.584 36.838 1.00 42.61 228 ASN C N 1
ATOM 8618 C CA . ASN C 1 228 ? 45.860 72.186 36.540 1.00 39.76 228 ASN C CA 1
ATOM 8619 C C . ASN C 1 228 ? 45.925 72.523 35.069 1.00 39.77 228 ASN C C 1
ATOM 8620 O O . ASN C 1 228 ? 46.302 73.631 34.683 1.00 39.46 228 ASN C O 1
ATOM 8625 N N . ALA C 1 229 ? 45.528 71.556 34.254 1.00 39.41 229 ALA C N 1
ATOM 8626 C CA . ALA C 1 229 ? 45.563 71.709 32.814 1.00 43.68 229 ALA C CA 1
ATOM 8627 C C . ALA C 1 229 ? 44.762 72.905 32.310 1.00 45.02 229 ALA C C 1
ATOM 8628 O O . ALA C 1 229 ? 45.187 73.591 31.384 1.00 45.35 229 ALA C O 1
ATOM 8630 N N . ASN C 1 230 ? 43.607 73.172 32.902 1.00 45.61 230 ASN C N 1
ATOM 8631 C CA . ASN C 1 230 ? 42.822 74.309 32.436 1.00 52.69 230 ASN C CA 1
ATOM 8632 C C . ASN C 1 230 ? 43.083 75.576 33.268 1.00 49.11 230 ASN C C 1
ATOM 8633 O O . ASN C 1 230 ? 42.345 76.562 33.196 1.00 43.63 230 ASN C O 1
ATOM 8638 N N . GLN C 1 231 ? 44.163 75.529 34.043 1.00 47.84 231 GLN C N 1
ATOM 8639 C CA . GLN C 1 231 ? 44.580 76.636 34.890 1.00 46.65 231 GLN C CA 1
ATOM 8640 C C . GLN C 1 231 ? 43.459 77.146 35.799 1.00 44.63 231 GLN C C 1
ATOM 8641 O O . GLN C 1 231 ? 43.315 78.346 36.005 1.00 48.49 231 GLN C O 1
ATOM 8643 N N . ILE C 1 232 ? 42.678 76.218 36.351 1.00 45.35 232 ILE C N 1
ATOM 8644 C CA . ILE C 1 232 ? 41.584 76.554 37.261 1.00 39.19 232 ILE C CA 1
ATOM 8645 C C . ILE C 1 232 ? 41.695 75.682 38.506 1.00 42.45 232 ILE C C 1
ATOM 8646 O O . ILE C 1 232 ? 42.352 74.641 38.483 1.00 40.19 232 ILE C O 1
ATOM 8651 N N . GLY C 1 233 ? 41.053 76.112 39.592 1.00 44.27 233 GLY C N 1
ATOM 8652 C CA . GLY C 1 233 ? 41.084 75.349 40.831 1.00 42.16 233 GLY C CA 1
ATOM 8653 C C . GLY C 1 233 ? 40.220 74.106 40.720 1.00 45.70 233 GLY C C 1
ATOM 8654 O O . GLY C 1 233 ? 39.202 74.112 40.017 1.00 45.85 233 GLY C O 1
ATOM 8655 N N . TRP C 1 234 ? 40.599 73.040 41.420 1.00 45.14 234 TRP C N 1
ATOM 8656 C CA . TRP C 1 234 ? 39.833 71.805 41.332 1.00 44.47 234 TRP C CA 1
ATOM 8657 C C . TRP C 1 234 ? 38.351 71.929 41.691 1.00 38.88 234 TRP C C 1
ATOM 8658 O O . TRP C 1 234 ? 37.526 71.203 41.150 1.00 41.56 234 TRP C O 1
ATOM 8669 N N . PRO C 1 235 ? 37.996 72.828 42.620 1.00 35.87 235 PRO C N 1
ATOM 8670 C CA . PRO C 1 235 ? 36.579 72.975 42.971 1.00 36.06 235 PRO C CA 1
ATOM 8671 C C . PRO C 1 235 ? 35.758 73.420 41.751 1.00 36.70 235 PRO C C 1
ATOM 8672 O O . PRO C 1 235 ? 34.662 72.916 41.492 1.00 38.05 235 PRO C O 1
ATOM 8676 N N . ASP C 1 236 ? 36.294 74.359 40.991 1.00 33.15 236 ASP C N 1
ATOM 8677 C CA . ASP C 1 236 ? 35.596 74.812 39.809 1.00 39.36 236 ASP C CA 1
ATOM 8678 C C . ASP C 1 236 ? 35.598 73.707 38.764 1.00 36.97 236 ASP C C 1
ATOM 8679 O O . ASP C 1 236 ? 34.635 73.557 38.022 1.00 41.58 236 ASP C O 1
ATOM 8684 N N . ALA C 1 237 ? 36.684 72.940 38.715 1.00 34.30 237 ALA C N 1
ATOM 8685 C CA . ALA C 1 237 ? 36.812 71.817 37.792 1.00 32.47 237 ALA C CA 1
ATOM 8686 C C . ALA C 1 237 ? 35.694 70.817 38.118 1.00 34.58 237 ALA C C 1
ATOM 8687 O O . ALA C 1 237 ? 34.998 70.290 37.236 1.00 28.55 237 ALA C O 1
ATOM 8689 N N . LEU C 1 238 ? 35.549 70.561 39.408 1.00 25.07 238 LEU C N 1
ATOM 8690 C CA . LEU C 1 238 ? 34.542 69.662 39.900 1.00 35.11 238 LEU C CA 1
ATOM 8691 C C . LEU C 1 238 ? 33.161 70.256 39.603 1.00 38.84 238 LEU C C 1
ATOM 8692 O O . LEU C 1 238 ? 32.236 69.534 39.243 1.00 42.68 238 LEU C O 1
ATOM 8697 N N . VAL C 1 239 ? 33.014 71.568 39.743 1.00 34.68 239 VAL C N 1
ATOM 8698 C CA . VAL C 1 239 ? 31.728 72.173 39.438 1.00 35.01 239 VAL C CA 1
ATOM 8699 C C . VAL C 1 239 ? 31.405 71.968 37.971 1.00 37.98 239 VAL C C 1
ATOM 8700 O O . VAL C 1 239 ? 30.271 71.652 37.622 1.00 38.98 239 VAL C O 1
ATOM 8704 N N . ALA C 1 240 ? 32.401 72.148 37.112 1.00 36.57 240 ALA C N 1
ATOM 8705 C CA . ALA C 1 240 ? 32.193 71.965 35.679 1.00 40.69 240 ALA C CA 1
ATOM 8706 C C . ALA C 1 240 ? 31.725 70.547 35.375 1.00 42.52 240 ALA C C 1
ATOM 8707 O O . ALA C 1 240 ? 30.725 70.344 34.678 1.00 41.87 240 ALA C O 1
ATOM 8709 N N . LEU C 1 241 ? 32.462 69.571 35.898 1.00 38.22 241 LEU C N 1
ATOM 8710 C CA . LEU C 1 241 ? 32.131 68.181 35.671 1.00 39.61 241 LEU C CA 1
ATOM 8711 C C . LEU C 1 241 ? 30.708 67.864 36.094 1.00 44.28 241 LEU C C 1
ATOM 8712 O O . LEU C 1 241 ? 30.075 66.987 35.502 1.00 44.20 241 LEU C O 1
ATOM 8717 N N . CYS C 1 242 ? 30.202 68.567 37.107 1.00 40.80 242 CYS C N 1
ATOM 8718 C CA . CYS C 1 242 ? 28.840 68.334 37.558 1.00 40.89 242 CYS C CA 1
ATOM 8719 C C . CYS C 1 242 ? 27.913 68.958 36.550 1.00 42.32 242 CYS C C 1
ATOM 8720 O O . CYS C 1 242 ? 26.865 68.399 36.219 1.00 45.73 242 CYS C O 1
ATOM 8723 N N . ALA C 1 243 ? 28.304 70.130 36.072 1.00 44.01 243 ALA C N 1
ATOM 8724 C CA . ALA C 1 243 ? 27.501 70.858 35.103 1.00 48.27 243 ALA C CA 1
ATOM 8725 C C . ALA C 1 243 ? 27.287 69.941 33.919 1.00 47.23 243 ALA C C 1
ATOM 8726 O O . ALA C 1 243 ? 26.171 69.790 33.433 1.00 45.53 243 ALA C O 1
ATOM 8728 N N . LEU C 1 244 ? 28.377 69.320 33.486 1.00 45.94 244 LEU C N 1
ATOM 8729 C CA . LEU C 1 244 ? 28.379 68.382 32.375 1.00 43.28 244 LEU C CA 1
ATOM 8730 C C . LEU C 1 244 ? 27.509 67.145 32.689 1.00 47.35 244 LEU C C 1
ATOM 8731 O O . LEU C 1 244 ? 26.685 66.721 31.871 1.00 48.29 244 LEU C O 1
ATOM 8736 N N . TYR C 1 245 ? 27.695 66.563 33.870 1.00 43.08 245 TYR C N 1
ATOM 8737 C CA . TYR C 1 245 ? 26.915 65.398 34.264 1.00 43.61 245 TYR C CA 1
ATOM 8738 C C . TYR C 1 245 ? 25.424 65.705 34.219 1.00 48.91 245 TYR C C 1
ATOM 8739 O O . TYR C 1 245 ? 24.617 64.874 33.801 1.00 53.47 245 TYR C O 1
ATOM 8748 N N . LEU C 1 246 ? 25.064 66.900 34.670 1.00 50.08 246 LEU C N 1
ATOM 8749 C CA . LEU C 1 246 ? 23.676 67.323 34.695 1.00 44.08 246 LEU C CA 1
ATOM 8750 C C . LEU C 1 246 ? 23.093 67.491 33.311 1.00 47.50 246 LEU C C 1
ATOM 8751 O O . LEU C 1 246 ? 21.906 67.263 33.123 1.00 54.58 246 LEU C O 1
ATOM 8756 N N . GLU C 1 247 ? 23.925 67.880 32.348 1.00 45.95 247 GLU C N 1
ATOM 8757 C CA . GLU C 1 247 ? 23.483 68.077 30.970 1.00 50.06 247 GLU C CA 1
ATOM 8758 C C . GLU C 1 247 ? 22.726 66.851 30.455 1.00 56.09 247 GLU C C 1
ATOM 8759 O O . GLU C 1 247 ? 21.775 66.976 29.677 1.00 58.39 247 GLU C O 1
ATOM 8765 N N . SER C 1 248 ? 23.141 65.667 30.893 1.00 53.99 248 SER C N 1
ATOM 8766 C CA . SER C 1 248 ? 22.490 64.439 30.455 1.00 58.09 248 SER C CA 1
ATOM 8767 C C . SER C 1 248 ? 21.556 63.874 31.516 1.00 60.78 248 SER C C 1
ATOM 8768 O O . SER C 1 248 ? 20.475 63.387 31.202 1.00 62.22 248 SER C O 1
ATOM 8771 N N . ALA C 1 249 ? 21.977 63.951 32.773 1.00 64.87 249 ALA C N 1
ATOM 8772 C CA . ALA C 1 249 ? 21.201 63.425 33.889 1.00 67.00 249 ALA C CA 1
ATOM 8773 C C . ALA C 1 249 ? 19.963 64.232 34.242 1.00 69.42 249 ALA C C 1
ATOM 8774 O O . ALA C 1 249 ? 19.020 63.696 34.827 1.00 71.51 249 ALA C O 1
ATOM 8776 N N . GLU C 1 250 ? 19.959 65.515 33.899 1.00 72.31 250 GLU C N 1
ATOM 8777 C CA . GLU C 1 250 ? 18.814 66.364 34.225 1.00 75.24 250 GLU C CA 1
ATOM 8778 C C . GLU C 1 250 ? 18.709 67.566 33.285 1.00 72.53 250 GLU C C 1
ATOM 8779 O O . GLU C 1 250 ? 18.664 68.709 33.732 1.00 71.25 250 GLU C O 1
ATOM 8785 N N . PRO C 1 251 ? 18.635 67.310 31.969 1.00 73.04 251 PRO C N 1
ATOM 8786 C CA . PRO C 1 251 ? 18.540 68.315 30.898 1.00 76.42 251 PRO C CA 1
ATOM 8787 C C . PRO C 1 251 ? 17.397 69.336 30.970 1.00 75.95 251 PRO C C 1
ATOM 8788 O O . PRO C 1 251 ? 17.463 70.378 30.327 1.00 75.00 251 PRO C O 1
ATOM 8792 N N . ASP C 1 252 ? 16.355 69.046 31.741 1.00 77.39 252 ASP C N 1
ATOM 8793 C CA . ASP C 1 252 ? 15.235 69.978 31.857 1.00 79.34 252 ASP C CA 1
ATOM 8794 C C . ASP C 1 252 ? 15.414 70.951 33.027 1.00 74.56 252 ASP C C 1
ATOM 8795 O O . ASP C 1 252 ? 14.445 71.408 33.636 1.00 75.63 252 ASP C O 1
ATOM 8800 N N . ALA C 1 253 ? 16.670 71.253 33.332 1.00 64.03 253 ALA C N 1
ATOM 8801 C CA . ALA C 1 253 ? 17.022 72.173 34.406 1.00 57.24 253 ALA C CA 1
ATOM 8802 C C . ALA C 1 253 ? 18.241 72.939 33.903 1.00 49.41 253 ALA C C 1
ATOM 8803 O O . ALA C 1 253 ? 19.345 72.419 33.879 1.00 43.06 253 ALA C O 1
ATOM 8805 N N . PRO C 1 254 ? 18.052 74.189 33.476 1.00 47.04 254 PRO C N 1
ATOM 8806 C CA . PRO C 1 254 ? 19.237 74.900 32.986 1.00 43.17 254 PRO C CA 1
ATOM 8807 C C . PRO C 1 254 ? 20.193 75.445 34.037 1.00 41.03 254 PRO C C 1
ATOM 8808 O O . PRO C 1 254 ? 21.394 75.565 33.777 1.00 46.40 254 PRO C O 1
ATOM 8812 N N . TRP C 1 255 ? 19.684 75.762 35.223 1.00 36.34 255 TRP C N 1
ATOM 8813 C CA . TRP C 1 255 ? 20.545 76.318 36.265 1.00 39.42 255 TRP C CA 1
ATOM 8814 C C . TRP C 1 255 ? 21.146 75.321 37.243 1.00 38.79 255 TRP C C 1
ATOM 8815 O O . TRP C 1 255 ? 20.606 74.242 37.464 1.00 44.80 255 TRP C O 1
ATOM 8826 N N . LEU C 1 256 ? 22.267 75.720 37.837 1.00 36.82 256 LEU C N 1
ATOM 8827 C CA . LEU C 1 256 ? 22.986 74.922 38.832 1.00 32.96 256 LEU C CA 1
ATOM 8828 C C . LEU C 1 256 ? 23.407 75.906 39.974 1.00 32.94 256 LEU C C 1
ATOM 8829 O O . LEU C 1 256 ? 24.210 76.805 39.761 1.00 36.30 256 LEU C O 1
ATOM 8834 N N . TRP C 1 257 ? 22.868 75.747 41.176 1.00 32.14 257 TRP C N 1
ATOM 8835 C CA . TRP C 1 257 ? 23.201 76.660 42.274 1.00 29.24 257 TRP C CA 1
ATOM 8836 C C . TRP C 1 257 ? 24.512 76.408 43.025 1.00 32.59 257 TRP C C 1
ATOM 8837 O O . TRP C 1 257 ? 24.801 75.282 43.426 1.00 36.50 257 TRP C O 1
ATOM 8848 N N . LEU C 1 258 ? 25.282 77.489 43.205 1.00 28.79 258 LEU C N 1
ATOM 8849 C CA . LEU C 1 258 ? 26.596 77.479 43.850 1.00 27.34 258 LEU C CA 1
ATOM 8850 C C . LEU C 1 258 ? 26.727 78.424 45.029 1.00 26.12 258 LEU C C 1
ATOM 8851 O O . LEU C 1 258 ? 26.053 79.450 45.104 1.00 29.74 258 LEU C O 1
ATOM 8856 N N . PRO C 1 259 ? 27.616 78.090 45.968 1.00 27.44 259 PRO C N 1
ATOM 8857 C CA . PRO C 1 259 ? 27.804 78.956 47.128 1.00 27.97 259 PRO C CA 1
ATOM 8858 C C . PRO C 1 259 ? 29.069 79.795 46.910 1.00 29.80 259 PRO C C 1
ATOM 8859 O O . PRO C 1 259 ? 30.099 79.267 46.503 1.00 29.04 259 PRO C O 1
ATOM 8863 N N . PHE C 1 260 ? 28.978 81.101 47.130 1.00 32.40 260 PHE C N 1
ATOM 8864 C CA . PHE C 1 260 ? 30.149 81.963 46.986 1.00 34.42 260 PHE C CA 1
ATOM 8865 C C . PHE C 1 260 ? 30.478 82.449 48.377 1.00 33.48 260 PHE C C 1
ATOM 8866 O O . PHE C 1 260 ? 29.682 83.160 49.008 1.00 31.39 260 PHE C O 1
ATOM 8874 N N . MET C 1 261 ? 31.644 82.019 48.848 1.00 30.39 261 MET C N 1
ATOM 8875 C CA . MET C 1 261 ? 32.138 82.324 50.194 1.00 35.68 261 MET C CA 1
ATOM 8876 C C . MET C 1 261 ? 32.129 83.786 50.599 1.00 34.74 261 MET C C 1
ATOM 8877 O O . MET C 1 261 ? 31.713 84.102 51.707 1.00 39.27 261 MET C O 1
ATOM 8882 N N . ASN C 1 262 ? 32.585 84.663 49.706 1.00 34.04 262 ASN C N 1
ATOM 8883 C CA . ASN C 1 262 ? 32.666 86.092 49.990 1.00 31.26 262 ASN C CA 1
ATOM 8884 C C . ASN C 1 262 ? 33.703 86.280 51.081 1.00 29.34 262 ASN C C 1
ATOM 8885 O O . ASN C 1 262 ? 33.493 87.041 52.008 1.00 28.97 262 ASN C O 1
ATOM 8890 N N . ARG C 1 263 ? 34.815 85.564 50.986 1.00 29.96 263 ARG C N 1
ATOM 8891 C CA . ARG C 1 263 ? 35.855 85.661 51.997 1.00 27.34 263 ARG C CA 1
ATOM 8892 C C . ARG C 1 263 ? 37.104 86.245 51.396 1.00 30.39 263 ARG C C 1
ATOM 8893 O O . ARG C 1 263 ? 37.682 87.200 51.920 1.00 31.98 263 ARG C O 1
ATOM 8901 N N . TRP C 1 264 ? 37.537 85.653 50.294 1.00 28.79 264 TRP C N 1
ATOM 8902 C CA . TRP C 1 264 ? 38.741 86.126 49.646 1.00 33.63 264 TRP C CA 1
ATOM 8903 C C . TRP C 1 264 ? 38.698 87.641 49.364 1.00 35.28 264 TRP C C 1
ATOM 8904 O O . TRP C 1 264 ? 37.668 88.197 48.955 1.00 27.14 264 TRP C O 1
ATOM 8915 N N . GLY C 1 265 ? 39.828 88.295 49.604 1.00 31.34 265 GLY C N 1
ATOM 8916 C CA . GLY C 1 265 ? 39.931 89.726 49.389 1.00 33.24 265 GLY C CA 1
ATOM 8917 C C . GLY C 1 265 ? 39.180 90.618 50.372 1.00 34.27 265 GLY C C 1
ATOM 8918 O O . GLY C 1 265 ? 39.220 91.836 50.246 1.00 34.43 265 GLY C O 1
ATOM 8919 N N . SER C 1 266 ? 38.511 90.037 51.361 1.00 30.57 266 SER C N 1
ATOM 8920 C CA . SER C 1 266 ? 37.744 90.833 52.321 1.00 31.43 266 SER C CA 1
ATOM 8921 C C . SER C 1 266 ? 38.166 90.586 53.765 1.00 32.72 266 SER C C 1
ATOM 8922 O O . SER C 1 266 ? 38.798 89.566 54.056 1.00 29.64 266 SER C O 1
ATOM 8925 N N . VAL C 1 267 ? 37.844 91.518 54.669 1.00 30.20 267 VAL C N 1
ATOM 8926 C CA . VAL C 1 267 ? 38.189 91.295 56.071 1.00 30.84 267 VAL C CA 1
ATOM 8927 C C . VAL C 1 267 ? 37.449 90.052 56.527 1.00 30.53 267 VAL C C 1
ATOM 8928 O O . VAL C 1 267 ? 37.844 89.406 57.504 1.00 32.40 267 VAL C O 1
ATOM 8932 N N . ALA C 1 268 ? 36.360 89.727 55.835 1.00 22.96 268 ALA C N 1
ATOM 8933 C CA . ALA C 1 268 ? 35.596 88.535 56.204 1.00 29.95 268 ALA C CA 1
ATOM 8934 C C . ALA C 1 268 ? 36.503 87.305 56.270 1.00 25.40 268 ALA C C 1
ATOM 8935 O O . ALA C 1 268 ? 36.176 86.340 56.951 1.00 24.26 268 ALA C O 1
ATOM 8937 N N . ALA C 1 269 ? 37.642 87.342 55.582 1.00 20.77 269 ALA C N 1
ATOM 8938 C CA . ALA C 1 269 ? 38.557 86.208 55.619 1.00 26.07 269 ALA C CA 1
ATOM 8939 C C . ALA C 1 269 ? 39.139 86.036 57.029 1.00 25.88 269 ALA C C 1
ATOM 8940 O O . ALA C 1 269 ? 39.699 84.989 57.355 1.00 31.02 269 ALA C O 1
ATOM 8942 N N . ASN C 1 270 ? 38.990 87.063 57.860 1.00 29.96 270 ASN C N 1
ATOM 8943 C CA . ASN C 1 270 ? 39.517 87.056 59.227 1.00 25.40 270 ASN C CA 1
ATOM 8944 C C . ASN C 1 270 ? 38.439 87.385 60.235 1.00 28.60 270 ASN C C 1
ATOM 8945 O O . ASN C 1 270 ? 38.728 87.843 61.343 1.00 26.16 270 ASN C O 1
ATOM 8950 N N . VAL C 1 271 ? 37.192 87.154 59.842 1.00 27.96 271 VAL C N 1
ATOM 8951 C CA . VAL C 1 271 ? 36.064 87.413 60.716 1.00 30.27 271 VAL C CA 1
ATOM 8952 C C . VAL C 1 271 ? 35.029 86.305 60.605 1.00 30.74 271 VAL C C 1
ATOM 8953 O O . VAL C 1 271 ? 34.285 86.227 59.634 1.00 33.14 271 VAL C O 1
ATOM 8957 N N . PRO C 1 272 ? 34.970 85.426 61.604 1.00 32.99 272 PRO C N 1
ATOM 8958 C CA . PRO C 1 272 ? 33.966 84.362 61.496 1.00 30.68 272 PRO C CA 1
ATOM 8959 C C . PRO C 1 272 ? 32.569 84.978 61.479 1.00 28.68 272 PRO C C 1
ATOM 8960 O O . PRO C 1 272 ? 32.335 86.014 62.102 1.00 33.78 272 PRO C O 1
ATOM 8964 N N . GLY C 1 273 ? 31.646 84.343 60.762 1.00 33.59 273 GLY C N 1
ATOM 8965 C CA . GLY C 1 273 ? 30.273 84.836 60.686 1.00 25.86 273 GLY C CA 1
ATOM 8966 C C . GLY C 1 273 ? 29.552 84.306 59.452 1.00 27.88 273 GLY C C 1
ATOM 8967 O O . GLY C 1 273 ? 29.988 83.333 58.833 1.00 27.63 273 GLY C O 1
ATOM 8968 N N . LEU C 1 274 ? 28.462 84.963 59.077 1.00 25.14 274 LEU C N 1
ATOM 8969 C CA . LEU C 1 274 ? 27.664 84.572 57.928 1.00 23.13 274 LEU C CA 1
ATOM 8970 C C . LEU C 1 274 ? 27.902 85.412 56.672 1.00 28.06 274 LEU C C 1
ATOM 8971 O O . LEU C 1 274 ? 27.442 86.535 56.604 1.00 29.32 274 LEU C O 1
ATOM 8976 N N . MET C 1 275 ? 28.566 84.862 55.662 1.00 27.84 275 MET C N 1
ATOM 8977 C CA . MET C 1 275 ? 28.815 85.633 54.437 1.00 31.00 275 MET C CA 1
ATOM 8978 C C . MET C 1 275 ? 28.569 84.899 53.111 1.00 30.49 275 MET C C 1
ATOM 8979 O O . MET C 1 275 ? 28.554 85.516 52.046 1.00 30.03 275 MET C O 1
ATOM 8984 N N . VAL C 1 276 ? 28.383 83.586 53.182 1.00 25.17 276 VAL C N 1
ATOM 8985 C CA . VAL C 1 276 ? 28.179 82.780 52.003 1.00 14.08 276 VAL C CA 1
ATOM 8986 C C . VAL C 1 276 ? 26.933 83.249 51.247 1.00 23.32 276 VAL C C 1
ATOM 8987 O O . VAL C 1 276 ? 25.910 83.570 51.840 1.00 19.26 276 VAL C O 1
ATOM 8991 N N . ASN C 1 277 ? 27.039 83.292 49.926 1.00 27.49 277 ASN C N 1
ATOM 8992 C CA . ASN C 1 277 ? 25.952 83.741 49.065 1.00 24.20 277 ASN C CA 1
ATOM 8993 C C . ASN C 1 277 ? 25.677 82.644 48.023 1.00 27.94 277 ASN C C 1
ATOM 8994 O O . ASN C 1 277 ? 26.603 82.141 47.380 1.00 27.01 277 ASN C O 1
ATOM 8999 N N . SER C 1 278 ? 24.411 82.262 47.870 1.00 32.84 278 SER C N 1
ATOM 9000 C CA . SER C 1 278 ? 24.028 81.235 46.892 1.00 30.44 278 SER C CA 1
ATOM 9001 C C . SER C 1 278 ? 23.619 81.922 45.606 1.00 30.06 278 SER C C 1
ATOM 9002 O O . SER C 1 278 ? 22.684 82.716 45.591 1.00 38.39 278 SER C O 1
ATOM 9005 N N . LEU C 1 279 ? 24.317 81.607 44.528 1.00 25.86 279 LEU C N 1
ATOM 9006 C CA . LEU C 1 279 ? 24.056 82.240 43.245 1.00 31.14 279 LEU C CA 1
ATOM 9007 C C . LEU C 1 279 ? 23.843 81.194 42.150 1.00 31.72 279 LEU C C 1
ATOM 9008 O O . LEU C 1 279 ? 24.469 80.132 42.162 1.00 27.76 279 LEU C O 1
ATOM 9013 N N . PRO C 1 280 ? 22.955 81.484 41.182 1.00 35.49 280 PRO C N 1
ATOM 9014 C CA . PRO C 1 280 ? 22.686 80.529 40.100 1.00 34.06 280 PRO C CA 1
ATOM 9015 C C . PRO C 1 280 ? 23.656 80.616 38.929 1.00 32.17 280 PRO C C 1
ATOM 9016 O O . PRO C 1 280 ? 23.921 81.694 38.417 1.00 36.45 280 PRO C O 1
ATOM 9020 N N . LEU C 1 281 ? 24.206 79.466 38.542 1.00 32.34 281 LEU C N 1
ATOM 9021 C CA . LEU C 1 281 ? 25.114 79.351 37.405 1.00 35.06 281 LEU C CA 1
ATOM 9022 C C . LEU C 1 281 ? 24.327 78.739 36.227 1.00 40.23 281 LEU C C 1
ATOM 9023 O O . LEU C 1 281 ? 23.715 77.678 36.381 1.00 41.00 281 LEU C O 1
ATOM 9028 N N . LEU C 1 282 ? 24.319 79.405 35.071 1.00 41.30 282 LEU C N 1
ATOM 9029 C CA . LEU C 1 282 ? 23.617 78.875 33.900 1.00 38.12 282 LEU C CA 1
ATOM 9030 C C . LEU C 1 282 ? 24.559 77.875 33.233 1.00 40.97 282 LEU C C 1
ATOM 9031 O O . LEU C 1 282 ? 25.680 78.222 32.846 1.00 42.44 282 LEU C O 1
ATOM 9036 N N . ARG C 1 283 ? 24.103 76.632 33.110 1.00 40.25 283 ARG C N 1
ATOM 9037 C CA . ARG C 1 283 ? 24.919 75.573 32.532 1.00 41.31 283 ARG C CA 1
ATOM 9038 C C . ARG C 1 283 ? 25.269 75.808 31.092 1.00 43.86 283 ARG C C 1
ATOM 9039 O O . ARG C 1 283 ? 24.401 76.174 30.310 1.00 49.36 283 ARG C O 1
ATOM 9047 N N . LEU C 1 284 ? 26.533 75.594 30.735 1.00 44.84 284 LEU C N 1
ATOM 9048 C CA . LEU C 1 284 ? 26.952 75.740 29.345 1.00 46.16 284 LEU C CA 1
ATOM 9049 C C . LEU C 1 284 ? 26.605 74.431 28.626 1.00 55.01 284 LEU C C 1
ATOM 9050 O O . LEU C 1 284 ? 26.671 73.342 29.218 1.00 50.82 284 LEU C O 1
ATOM 9055 N N . SER C 1 285 ? 26.231 74.531 27.354 1.00 61.34 285 SER C N 1
ATOM 9056 C CA . SER C 1 285 ? 25.888 73.339 26.579 1.00 65.42 285 SER C CA 1
ATOM 9057 C C . SER C 1 285 ? 27.134 72.504 26.267 1.00 63.70 285 SER C C 1
ATOM 9058 O O . SER C 1 285 ? 28.214 73.049 26.001 1.00 59.16 285 SER C O 1
ATOM 9061 N N . ALA C 1 286 ? 26.977 71.183 26.295 1.00 61.08 286 ALA C N 1
ATOM 9062 C CA . ALA C 1 286 ? 28.090 70.287 26.021 1.00 65.29 286 ALA C CA 1
ATOM 9063 C C . ALA C 1 286 ? 28.199 69.978 24.531 1.00 66.72 286 ALA C C 1
ATOM 9064 O O . ALA C 1 286 ? 29.158 69.343 24.079 1.00 71.69 286 ALA C O 1
ATOM 9066 N N . GLN C 1 287 ? 27.215 70.434 23.766 1.00 68.11 287 GLN C N 1
ATOM 9067 C CA . GLN C 1 287 ? 27.215 70.207 22.327 1.00 69.12 287 GLN C CA 1
ATOM 9068 C C . GLN C 1 287 ? 28.342 71.014 21.683 1.00 67.89 287 GLN C C 1
ATOM 9069 O O . GLN C 1 287 ? 28.739 72.052 22.204 1.00 67.81 287 GLN C O 1
ATOM 9075 N N . GLN C 1 288 ? 28.861 70.526 20.560 1.00 69.05 288 GLN C N 1
ATOM 9076 C CA . GLN C 1 288 ? 29.915 71.226 19.819 1.00 71.63 288 GLN C CA 1
ATOM 9077 C C . GLN C 1 288 ? 31.054 71.783 20.665 1.00 71.66 288 GLN C C 1
ATOM 9078 O O . GLN C 1 288 ? 31.410 72.953 20.499 1.00 74.15 288 GLN C O 1
ATOM 9084 N N . THR C 1 289 ? 31.634 70.980 21.556 1.00 66.48 289 THR C N 1
ATOM 9085 C CA . THR C 1 289 ? 32.725 71.482 22.399 1.00 62.11 289 THR C CA 1
ATOM 9086 C C . THR C 1 289 ? 33.597 70.359 22.918 1.00 56.42 289 THR C C 1
ATOM 9087 O O . THR C 1 289 ? 33.105 69.274 23.215 1.00 53.61 289 THR C O 1
ATOM 9091 N N . SER C 1 290 ? 34.889 70.623 23.051 1.00 52.85 290 SER C N 1
ATOM 9092 C CA . SER C 1 290 ? 35.787 69.610 23.581 1.00 53.63 290 SER C CA 1
ATOM 9093 C C . SER C 1 290 ? 35.662 69.655 25.101 1.00 56.54 290 SER C C 1
ATOM 9094 O O . SER C 1 290 ? 35.207 70.648 25.667 1.00 53.37 290 SER C O 1
ATOM 9097 N N . LEU C 1 291 ? 36.057 68.578 25.763 1.00 55.97 291 LEU C N 1
ATOM 9098 C CA . LEU C 1 291 ? 35.988 68.543 27.212 1.00 53.95 291 LEU C CA 1
ATOM 9099 C C . LEU C 1 291 ? 36.793 69.718 27.744 1.00 53.57 291 LEU C C 1
ATOM 9100 O O . LEU C 1 291 ? 36.345 70.457 28.620 1.00 53.42 291 LEU C O 1
ATOM 9105 N N . GLY C 1 292 ? 37.989 69.878 27.192 1.00 52.47 292 GLY C N 1
ATOM 9106 C CA . GLY C 1 292 ? 38.869 70.943 27.615 1.00 52.24 292 GLY C CA 1
ATOM 9107 C C . GLY C 1 292 ? 38.214 72.293 27.479 1.00 51.95 292 GLY C C 1
ATOM 9108 O O . GLY C 1 292 ? 38.260 73.105 28.393 1.00 55.43 292 GLY C O 1
ATOM 9109 N N . ASN C 1 293 ? 37.595 72.541 26.337 1.00 55.09 293 ASN C N 1
ATOM 9110 C CA . ASN C 1 293 ? 36.943 73.824 26.112 1.00 58.05 293 ASN C CA 1
ATOM 9111 C C . ASN C 1 293 ? 35.792 74.026 27.108 1.00 53.19 293 ASN C C 1
ATOM 9112 O O . ASN C 1 293 ? 35.517 75.150 27.529 1.00 52.04 293 ASN C O 1
ATOM 9117 N N . TYR C 1 294 ? 35.141 72.928 27.493 1.00 51.48 294 TYR C N 1
ATOM 9118 C CA . TYR C 1 294 ? 34.009 72.967 28.422 1.00 46.57 294 TYR C CA 1
ATOM 9119 C C . TYR C 1 294 ? 34.476 73.378 29.808 1.00 47.91 294 TYR C C 1
ATOM 9120 O O . TYR C 1 294 ? 33.831 74.187 30.480 1.00 44.53 294 TYR C O 1
ATOM 9129 N N . LEU C 1 295 ? 35.591 72.794 30.232 1.00 42.76 295 LEU C N 1
ATOM 9130 C CA . LEU C 1 295 ? 36.151 73.085 31.532 1.00 42.95 295 LEU C CA 1
ATOM 9131 C C . LEU C 1 295 ? 36.596 74.540 31.612 1.00 43.57 295 LEU C C 1
ATOM 9132 O O . LEU C 1 295 ? 36.205 75.270 32.524 1.00 42.90 295 LEU C O 1
ATOM 9137 N N . LYS C 1 296 ? 37.400 74.968 30.647 1.00 44.01 296 LYS C N 1
ATOM 9138 C CA . LYS C 1 296 ? 37.903 76.332 30.642 1.00 48.16 296 LYS C CA 1
ATOM 9139 C C . LYS C 1 296 ? 36.784 77.370 30.598 1.00 51.54 296 LYS C C 1
ATOM 9140 O O . LYS C 1 296 ? 36.759 78.304 31.408 1.00 49.23 296 LYS C O 1
ATOM 9142 N N . GLN C 1 297 ? 35.851 77.209 29.666 1.00 51.58 297 GLN C N 1
ATOM 9143 C CA . GLN C 1 297 ? 34.764 78.166 29.554 1.00 53.54 297 GLN C CA 1
ATOM 9144 C C . GLN C 1 297 ? 33.793 78.139 30.721 1.00 53.93 297 GLN C C 1
ATOM 9145 O O . GLN C 1 297 ? 33.088 79.125 30.964 1.00 54.73 297 GLN C O 1
ATOM 9151 N N . SER C 1 298 ? 33.741 77.020 31.440 1.00 50.65 298 SER C N 1
ATOM 9152 C CA . SER C 1 298 ? 32.879 76.946 32.615 1.00 49.25 298 SER C CA 1
ATOM 9153 C C . SER C 1 298 ? 33.604 77.770 33.674 1.00 45.27 298 SER C C 1
ATOM 9154 O O . SER C 1 298 ? 33.017 78.650 34.313 1.00 39.38 298 SER C O 1
ATOM 9157 N N . GLY C 1 299 ? 34.897 77.496 33.823 1.00 39.74 299 GLY C N 1
ATOM 9158 C CA . GLY C 1 299 ? 35.704 78.222 34.784 1.00 40.84 299 GLY C CA 1
ATOM 9159 C C . GLY C 1 299 ? 35.621 79.723 34.562 1.00 40.98 299 GLY C C 1
ATOM 9160 O O . GLY C 1 299 ? 35.516 80.503 35.508 1.00 43.20 299 GLY C O 1
ATOM 9161 N N . GLN C 1 300 ? 35.669 80.137 33.303 1.00 39.60 300 GLN C N 1
ATOM 9162 C CA . GLN C 1 300 ? 35.589 81.549 32.993 1.00 38.42 300 GLN C CA 1
ATOM 9163 C C . GLN C 1 300 ? 34.229 82.083 33.459 1.00 38.30 300 GLN C C 1
ATOM 9164 O O . GLN C 1 300 ? 34.143 83.204 33.965 1.00 38.01 300 GLN C O 1
ATOM 9166 N N . ALA C 1 301 ? 33.184 81.263 33.322 1.00 37.29 301 ALA C N 1
ATOM 9167 C CA . ALA C 1 301 ? 31.820 81.633 33.720 1.00 34.39 301 ALA C CA 1
ATOM 9168 C C . ALA C 1 301 ? 31.691 81.698 35.236 1.00 38.90 301 ALA C C 1
ATOM 9169 O O . ALA C 1 301 ? 31.129 82.646 35.780 1.00 39.48 301 ALA C O 1
ATOM 9171 N N . ILE C 1 302 ? 32.180 80.665 35.919 1.00 38.58 302 ILE C N 1
ATOM 9172 C CA . ILE C 1 302 ? 32.124 80.636 37.376 1.00 38.08 302 ILE C CA 1
ATOM 9173 C C . ILE C 1 302 ? 32.787 81.913 37.886 1.00 38.60 302 ILE C C 1
ATOM 9174 O O . ILE C 1 302 ? 32.207 82.621 38.702 1.00 34.79 302 ILE C O 1
ATOM 9179 N N . ARG C 1 303 ? 33.994 82.197 37.380 1.00 36.75 303 ARG C N 1
ATOM 9180 C CA . ARG C 1 303 ? 34.760 83.387 37.760 1.00 38.84 303 ARG C CA 1
ATOM 9181 C C . ARG C 1 303 ? 33.954 84.670 37.542 1.00 40.38 303 ARG C C 1
ATOM 9182 O O . ARG C 1 303 ? 34.054 85.620 38.323 1.00 39.51 303 ARG C O 1
ATOM 9184 N N . SER C 1 304 ? 33.153 84.695 36.486 1.00 36.96 304 SER C N 1
ATOM 9185 C CA . SER C 1 304 ? 32.351 85.870 36.210 1.00 40.55 304 SER C CA 1
ATOM 9186 C C . SER C 1 304 ? 31.344 86.023 37.328 1.00 40.32 304 SER C C 1
ATOM 9187 O O . SER C 1 304 ? 31.071 87.135 37.772 1.00 49.53 304 SER C O 1
ATOM 9190 N N . LEU C 1 305 ? 30.790 84.908 37.782 1.00 34.79 305 LEU C N 1
ATOM 9191 C CA . LEU C 1 305 ? 29.834 84.945 38.875 1.00 37.51 305 LEU C CA 1
ATOM 9192 C C . LEU C 1 305 ? 30.575 85.353 40.155 1.00 38.06 305 LEU C C 1
ATOM 9193 O O . LEU C 1 305 ? 30.044 86.084 40.975 1.00 38.73 305 LEU C O 1
ATOM 9198 N N . TYR C 1 306 ? 31.802 84.871 40.324 1.00 30.15 306 TYR C N 1
ATOM 9199 C CA . TYR C 1 306 ? 32.587 85.217 41.492 1.00 40.29 306 TYR C CA 1
ATOM 9200 C C . TYR C 1 306 ? 32.648 86.750 41.662 1.00 41.77 306 TYR C C 1
ATOM 9201 O O . TYR C 1 306 ? 32.225 87.288 42.679 1.00 33.73 306 TYR C O 1
ATOM 9210 N N . LEU C 1 307 ? 33.185 87.430 40.649 1.00 42.12 307 LEU C N 1
ATOM 9211 C CA . LEU C 1 307 ? 33.324 88.885 40.619 1.00 40.27 307 LEU C CA 1
ATOM 9212 C C . LEU C 1 307 ? 32.076 89.674 41.063 1.00 40.46 307 LEU C C 1
ATOM 9213 O O . LEU C 1 307 ? 32.186 90.721 41.696 1.00 37.34 307 LEU C O 1
ATOM 9218 N N . HIS C 1 308 ? 30.889 89.184 40.737 1.00 33.36 308 HIS C N 1
ATOM 9219 C CA . HIS C 1 308 ? 29.676 89.888 41.131 1.00 30.49 308 HIS C CA 1
ATOM 9220 C C . HIS C 1 308 ? 29.037 89.171 42.302 1.00 31.09 308 HIS C C 1
ATOM 9221 O O . HIS C 1 308 ? 27.910 89.484 42.698 1.00 32.29 308 HIS C O 1
ATOM 9228 N N . GLY C 1 309 ? 29.789 88.239 42.877 1.00 21.94 309 GLY C N 1
ATOM 9229 C CA . GLY C 1 309 ? 29.288 87.428 43.970 1.00 27.06 309 GLY C CA 1
ATOM 9230 C C . GLY C 1 309 ? 28.910 88.101 45.270 1.00 27.49 309 GLY C C 1
ATOM 9231 O O . GLY C 1 309 ? 28.165 87.540 46.075 1.00 25.25 309 GLY C O 1
ATOM 9232 N N . ARG C 1 310 ? 29.412 89.302 45.487 1.00 24.72 310 ARG C N 1
ATOM 9233 C CA . ARG C 1 310 ? 29.100 89.989 46.725 1.00 26.87 310 ARG C CA 1
ATOM 9234 C C . ARG C 1 310 ? 27.696 90.524 46.704 1.00 29.61 310 ARG C C 1
ATOM 9235 O O . ARG C 1 310 ? 27.192 90.963 47.740 1.00 36.41 310 ARG C O 1
ATOM 9243 N N . TYR C 1 311 ? 27.064 90.504 45.531 1.00 25.42 311 TYR C N 1
ATOM 9244 C CA . TYR C 1 311 ? 25.696 91.003 45.422 1.00 25.52 311 TYR C CA 1
ATOM 9245 C C . TYR C 1 311 ? 24.753 89.933 46.010 1.00 31.10 311 TYR C C 1
ATOM 9246 O O . TYR C 1 311 ? 24.753 88.775 45.603 1.00 30.32 311 TYR C O 1
ATOM 9255 N N . ARG C 1 312 ? 23.944 90.326 46.977 1.00 29.26 312 ARG C N 1
ATOM 9256 C CA . ARG C 1 312 ? 23.061 89.389 47.650 1.00 27.56 312 ARG C CA 1
ATOM 9257 C C . ARG C 1 312 ? 21.914 88.790 46.864 1.00 33.59 312 ARG C C 1
ATOM 9258 O O . ARG C 1 312 ? 21.105 89.501 46.243 1.00 31.51 312 ARG C O 1
ATOM 9266 N N . ILE C 1 313 ? 21.822 87.467 46.936 1.00 30.78 313 ILE C N 1
ATOM 9267 C CA . ILE C 1 313 ? 20.761 86.752 46.253 1.00 25.91 313 ILE C CA 1
ATOM 9268 C C . ILE C 1 313 ? 19.399 87.281 46.689 1.00 30.63 313 ILE C C 1
ATOM 9269 O O . ILE C 1 313 ? 18.485 87.393 45.873 1.00 32.16 313 ILE C O 1
ATOM 9274 N N . GLU C 1 314 ? 19.250 87.606 47.970 1.00 24.48 314 GLU C N 1
ATOM 9275 C CA . GLU C 1 314 ? 17.973 88.124 48.435 1.00 29.41 314 GLU C CA 1
ATOM 9276 C C . GLU C 1 314 ? 17.672 89.447 47.720 1.00 38.31 314 GLU C C 1
ATOM 9277 O O . GLU C 1 314 ? 16.508 89.772 47.451 1.00 39.15 314 GLU C O 1
ATOM 9283 N N . GLN C 1 315 ? 18.728 90.207 47.419 1.00 36.60 315 GLN C N 1
ATOM 9284 C CA . GLN C 1 315 ? 18.586 91.485 46.728 1.00 32.64 315 GLN C CA 1
ATOM 9285 C C . GLN C 1 315 ? 18.140 91.186 45.295 1.00 38.85 315 GLN C C 1
ATOM 9286 O O . GLN C 1 315 ? 17.241 91.831 44.747 1.00 34.92 315 GLN C O 1
ATOM 9292 N N . ILE C 1 316 ? 18.788 90.196 44.693 1.00 37.35 316 ILE C N 1
ATOM 9293 C CA . ILE C 1 316 ? 18.452 89.805 43.346 1.00 32.97 316 ILE C CA 1
ATOM 9294 C C . ILE C 1 316 ? 16.962 89.433 43.291 1.00 36.05 316 ILE C C 1
ATOM 9295 O O . ILE C 1 316 ? 16.259 89.884 42.399 1.00 33.56 316 ILE C O 1
ATOM 9300 N N . GLU C 1 317 ? 16.473 88.653 44.258 1.00 33.08 317 GLU C N 1
ATOM 9301 C CA . GLU C 1 317 ? 15.068 88.249 44.246 1.00 39.27 317 GLU C CA 1
ATOM 9302 C C . GLU C 1 317 ? 14.177 89.492 44.213 1.00 44.90 317 GLU C C 1
ATOM 9303 O O . GLU C 1 317 ? 13.104 89.510 43.585 1.00 43.28 317 GLU C O 1
ATOM 9309 N N . GLN C 1 318 ? 14.609 90.537 44.900 1.00 42.71 318 GLN C N 1
ATOM 9310 C CA . GLN C 1 318 ? 13.791 91.724 44.923 1.00 42.90 318 GLN C CA 1
ATOM 9311 C C . GLN C 1 318 ? 13.893 92.393 43.568 1.00 38.28 318 GLN C C 1
ATOM 9312 O O . GLN C 1 318 ? 12.883 92.743 42.963 1.00 40.61 318 GLN C O 1
ATOM 9318 N N . ASP C 1 319 ? 15.113 92.536 43.077 1.00 32.42 319 ASP C N 1
ATOM 9319 C CA . ASP C 1 319 ? 15.315 93.174 41.794 1.00 35.11 319 ASP C CA 1
ATOM 9320 C C . ASP C 1 319 ? 14.484 92.503 40.709 1.00 43.57 319 ASP C C 1
ATOM 9321 O O . ASP C 1 319 ? 13.985 93.167 39.804 1.00 45.92 319 ASP C O 1
ATOM 9326 N N . GLN C 1 320 ? 14.325 91.188 40.814 1.00 45.19 320 GLN C N 1
ATOM 9327 C CA . GLN C 1 320 ? 13.583 90.428 39.822 1.00 37.77 320 GLN C CA 1
ATOM 9328 C C . GLN C 1 320 ? 12.102 90.335 40.132 1.00 39.18 320 GLN C C 1
ATOM 9329 O O . GLN C 1 320 ? 11.401 89.440 39.661 1.00 45.03 320 GLN C O 1
ATOM 9335 N N . GLY C 1 321 ? 11.619 91.255 40.946 1.00 35.86 321 GLY C N 1
ATOM 9336 C CA . GLY C 1 321 ? 10.201 91.253 41.236 1.00 35.90 321 GLY C CA 1
ATOM 9337 C C . GLY C 1 321 ? 9.539 90.198 42.104 1.00 39.92 321 GLY C C 1
ATOM 9338 O O . GLY C 1 321 ? 8.315 90.111 42.072 1.00 41.20 321 GLY C O 1
ATOM 9339 N N . LEU C 1 322 ? 10.276 89.392 42.864 1.00 38.96 322 LEU C N 1
ATOM 9340 C CA . LEU C 1 322 ? 9.581 88.437 43.729 1.00 42.26 322 LEU C CA 1
ATOM 9341 C C . LEU C 1 322 ? 9.020 89.267 44.878 1.00 41.77 322 LEU C C 1
ATOM 9342 O O . LEU C 1 322 ? 9.501 90.370 45.139 1.00 41.93 322 LEU C O 1
ATOM 9347 N N . ASN C 1 323 ? 8.009 88.752 45.568 1.00 45.98 323 ASN C N 1
ATOM 9348 C CA . ASN C 1 323 ? 7.447 89.498 46.682 1.00 52.95 323 ASN C CA 1
ATOM 9349 C C . ASN C 1 323 ? 8.012 88.967 47.978 1.00 54.46 323 ASN C C 1
ATOM 9350 O O . ASN C 1 323 ? 8.747 87.982 47.986 1.00 57.43 323 ASN C O 1
ATOM 9355 N N . ALA C 1 324 ? 7.658 89.623 49.072 1.00 55.15 324 ALA C N 1
ATOM 9356 C CA . ALA C 1 324 ? 8.134 89.246 50.395 1.00 58.77 324 ALA C CA 1
ATOM 9357 C C . ALA C 1 324 ? 7.898 87.780 50.791 1.00 59.70 324 ALA C C 1
ATOM 9358 O O . ALA C 1 324 ? 8.594 87.248 51.652 1.00 61.71 324 ALA C O 1
ATOM 9360 N N . GLU C 1 325 ? 6.927 87.125 50.172 1.00 60.16 325 GLU C N 1
ATOM 9361 C CA . GLU C 1 325 ? 6.636 85.741 50.524 1.00 60.74 325 GLU C CA 1
ATOM 9362 C C . GLU C 1 325 ? 7.178 84.719 49.524 1.00 57.96 325 GLU C C 1
ATOM 9363 O O . GLU C 1 325 ? 6.870 83.532 49.625 1.00 60.42 325 GLU C O 1
ATOM 9365 N N . GLN C 1 326 ? 7.992 85.170 48.575 1.00 51.28 326 GLN C N 1
ATOM 9366 C CA . GLN C 1 326 ? 8.557 84.268 47.575 1.00 45.59 326 GLN C CA 1
ATOM 9367 C C . GLN C 1 326 ? 10.075 84.127 47.691 1.00 45.17 326 GLN C C 1
ATOM 9368 O O . GLN C 1 326 ? 10.734 84.880 48.412 1.00 46.77 326 GLN C O 1
ATOM 9374 N N . SER C 1 327 ? 10.625 83.149 46.981 1.00 40.17 327 SER C N 1
ATOM 9375 C CA . SER C 1 327 ? 12.065 82.927 46.982 1.00 40.74 327 SER C CA 1
ATOM 9376 C C . SER C 1 327 ? 12.422 81.946 45.887 1.00 41.18 327 SER C C 1
ATOM 9377 O O . SER C 1 327 ? 11.559 81.271 45.342 1.00 44.75 327 SER C O 1
ATOM 9380 N N . TYR C 1 328 ? 13.700 81.883 45.552 1.00 43.77 328 TYR C N 1
ATOM 9381 C CA . TYR C 1 328 ? 14.172 80.967 44.529 1.00 41.31 328 TYR C CA 1
ATOM 9382 C C . TYR C 1 328 ? 14.330 79.549 45.082 1.00 43.52 328 TYR C C 1
ATOM 9383 O O . TYR C 1 328 ? 14.626 79.351 46.265 1.00 43.12 328 TYR C O 1
ATOM 9392 N N . PHE C 1 329 ? 14.083 78.562 44.232 1.00 41.22 329 PHE C N 1
ATOM 9393 C CA . PHE C 1 329 ? 14.238 77.171 44.619 1.00 36.56 329 PHE C CA 1
ATOM 9394 C C . PHE C 1 329 ? 15.673 76.931 44.212 1.00 33.38 329 PHE C C 1
ATOM 9395 O O . PHE C 1 329 ? 15.965 76.826 43.032 1.00 35.25 329 PHE C O 1
ATOM 9403 N N . MET C 1 330 ? 16.582 76.874 45.178 1.00 36.40 330 MET C N 1
ATOM 9404 C CA . MET C 1 330 ? 17.984 76.713 44.822 1.00 38.53 330 MET C CA 1
ATOM 9405 C C . MET C 1 330 ? 18.424 75.258 44.670 1.00 35.84 330 MET C C 1
ATOM 9406 O O . MET C 1 330 ? 19.178 74.720 45.471 1.00 35.85 330 MET C O 1
ATOM 9411 N N . SER C 1 331 ? 17.951 74.639 43.595 1.00 36.51 331 SER C N 1
ATOM 9412 C CA . SER C 1 331 ? 18.245 73.245 43.303 1.00 29.48 331 SER C CA 1
ATOM 9413 C C . SER C 1 331 ? 18.304 73.055 41.784 1.00 28.64 331 SER C C 1
ATOM 9414 O O . SER C 1 331 ? 17.547 73.669 41.047 1.00 25.61 331 SER C O 1
ATOM 9417 N N . PRO C 1 332 ? 19.224 72.219 41.297 1.00 28.29 332 PRO C N 1
ATOM 9418 C CA . PRO C 1 332 ? 20.192 71.465 42.099 1.00 29.28 332 PRO C CA 1
ATOM 9419 C C . PRO C 1 332 ? 21.202 72.411 42.736 1.00 35.77 332 PRO C C 1
ATOM 9420 O O . PRO C 1 332 ? 21.283 73.579 42.361 1.00 36.68 332 PRO C O 1
ATOM 9424 N N . PHE C 1 333 ? 21.951 71.903 43.709 1.00 36.11 333 PHE C N 1
ATOM 9425 C CA . PHE C 1 333 ? 22.947 72.694 44.426 1.00 34.50 333 PHE C CA 1
ATOM 9426 C C . PHE C 1 333 ? 24.228 71.867 44.601 1.00 38.11 333 PHE C C 1
ATOM 9427 O O . PHE C 1 333 ? 24.181 70.695 44.980 1.00 33.93 333 PHE C O 1
ATOM 9435 N N . ILE C 1 334 ? 25.371 72.452 44.280 1.00 37.34 334 ILE C N 1
ATOM 9436 C CA . ILE C 1 334 ? 26.609 71.731 44.482 1.00 42.14 334 ILE C CA 1
ATOM 9437 C C . ILE C 1 334 ? 27.454 72.548 45.445 1.00 42.88 334 ILE C C 1
ATOM 9438 O O . ILE C 1 334 ? 27.858 73.667 45.173 1.00 47.40 334 ILE C O 1
ATOM 9443 N N . ASN C 1 335 ? 27.675 71.953 46.602 1.00 43.86 335 ASN C N 1
ATOM 9444 C CA . ASN C 1 335 ? 28.405 72.549 47.691 1.00 40.92 335 ASN C CA 1
ATOM 9445 C C . ASN C 1 335 ? 29.731 71.805 47.849 1.00 42.60 335 ASN C C 1
ATOM 9446 O O . ASN C 1 335 ? 29.745 70.584 48.004 1.00 48.72 335 ASN C O 1
ATOM 9451 N N . ILE C 1 336 ? 30.843 72.530 47.777 1.00 39.55 336 ILE C N 1
ATOM 9452 C CA . ILE C 1 336 ? 32.156 71.906 47.941 1.00 42.07 336 ILE C CA 1
ATOM 9453 C C . ILE C 1 336 ? 32.809 72.417 49.213 1.00 42.09 336 ILE C C 1
ATOM 9454 O O . ILE C 1 336 ? 32.905 73.620 49.432 1.00 43.41 336 ILE C O 1
ATOM 9459 N N . LEU C 1 337 ? 33.239 71.491 50.058 1.00 45.39 337 LEU C N 1
ATOM 9460 C CA . LEU C 1 337 ? 33.884 71.842 51.323 1.00 51.07 337 LEU C CA 1
ATOM 9461 C C . LEU C 1 337 ? 35.216 71.103 51.358 1.00 47.94 337 LEU C C 1
ATOM 9462 O O . LEU C 1 337 ? 35.286 69.912 51.691 1.00 47.44 337 LEU C O 1
ATOM 9467 N N . PRO C 1 338 ? 36.289 71.807 50.986 1.00 46.74 338 PRO C N 1
ATOM 9468 C CA . PRO C 1 338 ? 37.660 71.289 50.932 1.00 48.93 338 PRO C CA 1
ATOM 9469 C C . PRO C 1 338 ? 38.414 71.196 52.263 1.00 52.50 338 PRO C C 1
ATOM 9470 O O . PRO C 1 338 ? 39.272 70.334 52.449 1.00 57.65 338 PRO C O 1
ATOM 9474 N N . PHE C 1 339 ? 38.085 72.087 53.181 1.00 47.40 339 PHE C N 1
ATOM 9475 C CA . PHE C 1 339 ? 38.728 72.150 54.480 1.00 43.73 339 PHE C CA 1
ATOM 9476 C C . PHE C 1 339 ? 39.014 70.818 55.185 1.00 37.33 339 PHE C C 1
ATOM 9477 O O . PHE C 1 339 ? 38.213 69.895 55.151 1.00 42.32 339 PHE C O 1
ATOM 9485 N N . GLU C 1 340 ? 40.169 70.735 55.833 1.00 32.35 340 GLU C N 1
ATOM 9486 C CA . GLU C 1 340 ? 40.539 69.547 56.583 1.00 33.44 340 GLU C CA 1
ATOM 9487 C C . GLU C 1 340 ? 40.188 69.817 58.050 1.00 33.15 340 GLU C C 1
ATOM 9488 O O . GLU C 1 340 ? 40.017 70.963 58.454 1.00 28.80 340 GLU C O 1
ATOM 9490 N N . SER C 1 341 ? 40.060 68.765 58.842 1.00 29.56 341 SER C N 1
ATOM 9491 C CA . SER C 1 341 ? 39.732 68.926 60.249 1.00 34.44 341 SER C CA 1
ATOM 9492 C C . SER C 1 341 ? 40.893 69.593 60.973 1.00 32.24 341 SER C C 1
ATOM 9493 O O . SER C 1 341 ? 42.031 69.530 60.514 1.00 28.41 341 SER C O 1
ATOM 9496 N N . PRO C 1 342 ? 40.621 70.245 62.108 1.00 29.47 342 PRO C N 1
ATOM 9497 C CA . PRO C 1 342 ? 41.720 70.894 62.836 1.00 33.20 342 PRO C CA 1
ATOM 9498 C C . PRO C 1 342 ? 42.643 69.831 63.459 1.00 36.87 342 PRO C C 1
ATOM 9499 O O . PRO C 1 342 ? 42.189 68.750 63.847 1.00 33.61 342 PRO C O 1
ATOM 9503 N N . HIS C 1 343 ? 43.930 70.143 63.559 1.00 37.40 343 HIS C N 1
ATOM 9504 C CA . HIS C 1 343 ? 44.899 69.200 64.111 1.00 38.78 343 HIS C CA 1
ATOM 9505 C C . HIS C 1 343 ? 45.456 69.595 65.472 1.00 37.64 343 HIS C C 1
ATOM 9506 O O . HIS C 1 343 ? 45.583 70.775 65.788 1.00 34.96 343 HIS C O 1
ATOM 9513 N N . PHE C 1 344 ? 45.787 68.579 66.266 1.00 37.18 344 PHE C N 1
ATOM 9514 C CA . PHE C 1 344 ? 46.365 68.749 67.589 1.00 33.20 344 PHE C CA 1
ATOM 9515 C C . PHE C 1 344 ? 47.457 67.691 67.750 1.00 37.55 344 PHE C C 1
ATOM 9516 O O . PHE C 1 344 ? 47.270 66.533 67.383 1.00 40.61 344 PHE C O 1
ATOM 9524 N N . ALA C 1 345 ? 48.602 68.111 68.280 1.00 36.51 345 ALA C N 1
ATOM 9525 C CA . ALA C 1 345 ? 49.761 67.241 68.484 1.00 34.69 345 ALA C CA 1
ATOM 9526 C C . ALA C 1 345 ? 49.469 65.923 69.186 1.00 33.92 345 ALA C C 1
ATOM 9527 O O . ALA C 1 345 ? 48.758 65.889 70.192 1.00 33.38 345 ALA C O 1
ATOM 9529 N N . ASP C 1 346 ? 50.038 64.840 68.658 1.00 36.41 346 ASP C N 1
ATOM 9530 C CA . ASP C 1 346 ? 49.867 63.499 69.241 1.00 38.40 346 ASP C CA 1
ATOM 9531 C C . ASP C 1 346 ? 48.418 63.053 69.229 1.00 38.62 346 ASP C C 1
ATOM 9532 O O . ASP C 1 346 ? 48.038 62.171 69.998 1.00 42.81 346 ASP C O 1
ATOM 9537 N N . CYS C 1 347 ? 47.602 63.653 68.373 1.00 37.14 347 CYS C N 1
ATOM 9538 C CA . CYS C 1 347 ? 46.198 63.300 68.357 1.00 33.75 347 CYS C CA 1
ATOM 9539 C C . CYS C 1 347 ? 45.587 63.040 66.991 1.00 31.06 347 CYS C C 1
ATOM 9540 O O . CYS C 1 347 ? 46.103 63.454 65.971 1.00 34.29 347 CYS C O 1
ATOM 9543 N N . GLN C 1 348 ? 44.469 62.332 66.993 1.00 35.68 348 GLN C N 1
ATOM 9544 C CA . GLN C 1 348 ? 43.732 62.076 65.778 1.00 34.49 348 GLN C CA 1
ATOM 9545 C C . GLN C 1 348 ? 42.445 62.849 65.978 1.00 32.86 348 GLN C C 1
ATOM 9546 O O . GLN C 1 348 ? 41.926 62.938 67.091 1.00 32.82 348 GLN C O 1
ATOM 9552 N N . THR C 1 349 ? 41.935 63.427 64.905 1.00 29.46 349 THR C N 1
ATOM 9553 C CA . THR C 1 349 ? 40.731 64.216 64.999 1.00 28.58 349 THR C CA 1
ATOM 9554 C C . THR C 1 349 ? 39.588 63.599 64.220 1.00 29.20 349 THR C C 1
ATOM 9555 O O . THR C 1 349 ? 39.752 63.263 63.057 1.00 28.98 349 THR C O 1
ATOM 9559 N N . GLU C 1 350 ? 38.434 63.435 64.862 1.00 34.17 350 GLU C N 1
ATOM 9560 C CA . GLU C 1 350 ? 37.257 62.908 64.167 1.00 35.45 350 GLU C CA 1
ATOM 9561 C C . GLU C 1 350 ? 36.195 64.011 64.189 1.00 35.74 350 GLU C C 1
ATOM 9562 O O . GLU C 1 350 ? 35.604 64.322 65.222 1.00 33.20 350 GLU C O 1
ATOM 9568 N N . LEU C 1 351 ? 35.971 64.607 63.031 1.00 37.19 351 LEU C N 1
ATOM 9569 C CA . LEU C 1 351 ? 35.004 65.681 62.876 1.00 32.84 351 LEU C CA 1
ATOM 9570 C C . LEU C 1 351 ? 33.693 65.040 62.452 1.00 32.99 351 LEU C C 1
ATOM 9571 O O . LEU C 1 351 ? 33.674 64.158 61.603 1.00 36.01 351 LEU C O 1
ATOM 9576 N N . LYS C 1 352 ? 32.596 65.457 63.057 1.00 32.28 352 LYS C N 1
ATOM 9577 C CA . LYS C 1 352 ? 31.307 64.917 62.677 1.00 32.57 352 LYS C CA 1
ATOM 9578 C C . LYS C 1 352 ? 30.307 66.077 62.591 1.00 32.53 352 LYS C C 1
ATOM 9579 O O . LYS C 1 352 ? 30.137 66.822 63.549 1.00 34.57 352 LYS C O 1
ATOM 9585 N N . VAL C 1 353 ? 29.693 66.251 61.419 1.00 29.14 353 VAL C N 1
ATOM 9586 C CA . VAL C 1 353 ? 28.711 67.306 61.196 1.00 23.41 353 VAL C CA 1
ATOM 9587 C C . VAL C 1 353 ? 27.382 66.851 61.772 1.00 24.81 353 VAL C C 1
ATOM 9588 O O . VAL C 1 353 ? 26.686 66.053 61.163 1.00 34.27 353 VAL C O 1
ATOM 9592 N N . LEU C 1 354 ? 27.025 67.372 62.939 1.00 30.01 354 LEU C N 1
ATOM 9593 C CA . LEU C 1 354 ? 25.797 66.987 63.624 1.00 28.07 354 LEU C CA 1
ATOM 9594 C C . LEU C 1 354 ? 24.573 67.753 63.173 1.00 33.49 354 LEU C C 1
ATOM 9595 O O . LEU C 1 354 ? 23.451 67.318 63.409 1.00 32.41 354 LEU C O 1
ATOM 9600 N N . ALA C 1 355 ? 24.777 68.901 62.538 1.00 35.96 355 ALA C N 1
ATOM 9601 C CA . ALA C 1 355 ? 23.644 69.685 62.051 1.00 36.80 355 ALA C CA 1
ATOM 9602 C C . ALA C 1 355 ? 24.140 70.728 61.095 1.00 40.79 355 ALA C C 1
ATOM 9603 O O . ALA C 1 355 ? 25.197 71.311 61.311 1.00 42.12 355 ALA C O 1
ATOM 9605 N N . SER C 1 356 ? 23.382 70.948 60.027 1.00 39.82 356 SER C N 1
ATOM 9606 C CA . SER C 1 356 ? 23.733 71.955 59.036 1.00 49.75 356 SER C CA 1
ATOM 9607 C C . SER C 1 356 ? 22.469 72.246 58.257 1.00 55.03 356 SER C C 1
ATOM 9608 O O . SER C 1 356 ? 21.793 71.326 57.814 1.00 65.92 356 SER C O 1
ATOM 9611 N N . GLY C 1 357 ? 22.147 73.525 58.109 1.00 59.79 357 GLY C N 1
ATOM 9612 C CA . GLY C 1 357 ? 20.945 73.911 57.396 1.00 66.02 357 GLY C CA 1
ATOM 9613 C C . GLY C 1 357 ? 19.855 72.870 57.535 1.00 64.86 357 GLY C C 1
ATOM 9614 O O . GLY C 1 357 ? 19.644 72.306 58.611 1.00 60.64 357 GLY C O 1
ATOM 9615 N N . SER C 1 358 ? 19.163 72.628 56.432 1.00 66.25 358 SER C N 1
ATOM 9616 C CA . SER C 1 358 ? 18.094 71.641 56.359 1.00 72.09 358 SER C CA 1
ATOM 9617 C C . SER C 1 358 ? 17.921 71.374 54.874 1.00 68.21 358 SER C C 1
ATOM 9618 O O . SER C 1 358 ? 18.000 72.288 54.054 1.00 65.36 358 SER C O 1
ATOM 9621 N N . ALA C 1 359 ? 17.711 70.116 54.524 1.00 67.05 359 ALA C N 1
ATOM 9622 C CA . ALA C 1 359 ? 17.594 69.753 53.121 1.00 65.48 359 ALA C CA 1
ATOM 9623 C C . ALA C 1 359 ? 16.504 70.508 52.355 1.00 60.72 359 ALA C C 1
ATOM 9624 O O . ALA C 1 359 ? 15.439 70.803 52.896 1.00 61.65 359 ALA C O 1
ATOM 9626 N N . GLU C 1 360 ? 16.810 70.836 51.102 1.00 53.65 360 GLU C N 1
ATOM 9627 C CA . GLU C 1 360 ? 15.884 71.509 50.188 1.00 53.29 360 GLU C CA 1
ATOM 9628 C C . GLU C 1 360 ? 16.317 71.080 48.777 1.00 47.76 360 GLU C C 1
ATOM 9629 O O . GLU C 1 360 ? 17.468 71.273 48.379 1.00 45.87 360 GLU C O 1
ATOM 9631 N N . GLY C 1 361 ? 15.414 70.469 48.027 1.00 36.56 361 GLY C N 1
ATOM 9632 C CA . GLY C 1 361 ? 15.799 70.033 46.701 1.00 35.90 361 GLY C CA 1
ATOM 9633 C C . GLY C 1 361 ? 16.828 68.911 46.729 1.00 33.63 361 GLY C C 1
ATOM 9634 O O . GLY C 1 361 ? 16.890 68.111 47.659 1.00 33.65 361 GLY C O 1
ATOM 9635 N N . ILE C 1 362 ? 17.635 68.834 45.686 1.00 30.97 362 ILE C N 1
ATOM 9636 C CA . ILE C 1 362 ? 18.642 67.809 45.613 1.00 32.14 362 ILE C CA 1
ATOM 9637 C C . ILE C 1 362 ? 19.992 68.530 45.750 1.00 41.51 362 ILE C C 1
ATOM 9638 O O . ILE C 1 362 ? 20.244 69.571 45.132 1.00 31.89 362 ILE C O 1
ATOM 9643 N N . ASN C 1 363 ? 20.857 67.961 46.579 1.00 44.62 363 ASN C N 1
ATOM 9644 C CA . ASN C 1 363 ? 22.131 68.578 46.892 1.00 39.50 363 ASN C CA 1
ATOM 9645 C C . ASN C 1 363 ? 23.338 67.676 46.674 1.00 37.27 363 ASN C C 1
ATOM 9646 O O . ASN C 1 363 ? 23.352 66.551 47.148 1.00 38.93 363 ASN C O 1
ATOM 9651 N N . PHE C 1 364 ? 24.339 68.173 45.950 1.00 32.81 364 PHE C N 1
ATOM 9652 C CA . PHE C 1 364 ? 25.570 67.425 45.716 1.00 36.55 364 PHE C CA 1
ATOM 9653 C C . PHE C 1 364 ? 26.694 68.075 46.550 1.00 41.90 364 PHE C C 1
ATOM 9654 O O . PHE C 1 364 ? 27.280 69.074 46.145 1.00 45.37 364 PHE C O 1
ATOM 9662 N N . THR C 1 365 ? 26.982 67.516 47.721 1.00 40.33 365 THR C N 1
ATOM 9663 C CA . THR C 1 365 ? 28.020 68.053 48.584 1.00 41.25 365 THR C CA 1
ATOM 9664 C C . THR C 1 365 ? 29.316 67.240 48.510 1.00 45.66 365 THR C C 1
ATOM 9665 O O . THR C 1 365 ? 29.311 66.035 48.715 1.00 41.01 365 THR C O 1
ATOM 9669 N N . PHE C 1 366 ? 30.423 67.898 48.184 1.00 42.39 366 PHE C N 1
ATOM 9670 C CA . PHE C 1 366 ? 31.695 67.207 48.131 1.00 42.34 366 PHE C CA 1
ATOM 9671 C C . PHE C 1 366 ? 32.535 67.646 49.347 1.00 49.21 366 PHE C C 1
ATOM 9672 O O . PHE C 1 366 ? 32.724 68.842 49.599 1.00 51.30 366 PHE C O 1
ATOM 9680 N N . ARG C 1 367 ? 33.012 66.686 50.129 1.00 53.99 367 ARG C N 1
ATOM 9681 C CA . ARG C 1 367 ? 33.831 67.020 51.293 1.00 54.12 367 ARG C CA 1
ATOM 9682 C C . ARG C 1 367 ? 35.161 66.312 51.123 1.00 53.84 367 ARG C C 1
ATOM 9683 O O . ARG C 1 367 ? 35.213 65.127 50.766 1.00 55.60 367 ARG C O 1
ATOM 9685 N N . GLY C 1 368 ? 36.243 67.044 51.348 1.00 55.76 368 GLY C N 1
ATOM 9686 C CA . GLY C 1 368 ? 37.550 66.434 51.210 1.00 57.28 368 GLY C CA 1
ATOM 9687 C C . GLY C 1 368 ? 38.526 67.236 50.379 1.00 59.13 368 GLY C C 1
ATOM 9688 O O . GLY C 1 368 ? 38.504 68.470 50.372 1.00 57.18 368 GLY C O 1
ATOM 9689 N N . SER C 1 369 ? 39.390 66.513 49.678 1.00 62.06 369 SER C N 1
ATOM 9690 C CA . SER C 1 369 ? 40.409 67.111 48.833 1.00 61.17 369 SER C CA 1
ATOM 9691 C C . SER C 1 369 ? 40.951 66.028 47.924 1.00 60.10 369 SER C C 1
ATOM 9692 O O . SER C 1 369 ? 41.378 64.986 48.394 1.00 60.83 369 SER C O 1
ATOM 9695 N N . PRO C 1 370 ? 40.951 66.268 46.606 1.00 60.99 370 PRO C N 1
ATOM 9696 C CA . PRO C 1 370 ? 41.439 65.317 45.601 1.00 61.68 370 PRO C CA 1
ATOM 9697 C C . PRO C 1 370 ? 42.829 64.728 45.857 1.00 67.26 370 PRO C C 1
ATOM 9698 O O . PRO C 1 370 ? 43.270 63.818 45.152 1.00 67.25 370 PRO C O 1
ATOM 9702 N N . GLN C 1 371 ? 43.519 65.245 46.862 1.00 72.44 371 GLN C N 1
ATOM 9703 C CA . GLN C 1 371 ? 44.854 64.759 47.180 1.00 83.41 371 GLN C CA 1
ATOM 9704 C C . GLN C 1 371 ? 44.774 63.675 48.243 1.00 88.14 371 GLN C C 1
ATOM 9705 O O . GLN C 1 371 ? 45.657 62.820 48.349 1.00 88.58 371 GLN C O 1
ATOM 9711 N N . HIS C 1 372 ? 43.695 63.724 49.020 1.00 92.86 372 HIS C N 1
ATOM 9712 C CA . HIS C 1 372 ? 43.444 62.788 50.116 1.00 93.41 372 HIS C CA 1
ATOM 9713 C C . HIS C 1 372 ? 42.250 61.890 49.779 1.00 92.35 372 HIS C C 1
ATOM 9714 O O . HIS C 1 372 ? 42.349 60.969 48.962 1.00 87.38 372 HIS C O 1
ATOM 9721 N N . GLU C 1 373 ? 41.124 62.175 50.429 1.00 93.09 373 GLU C N 1
ATOM 9722 C CA . GLU C 1 373 ? 39.886 61.441 50.207 1.00 91.30 373 GLU C CA 1
ATOM 9723 C C . GLU C 1 373 ? 38.759 62.442 49.929 1.00 89.41 373 GLU C C 1
ATOM 9724 O O . GLU C 1 373 ? 38.549 63.394 50.694 1.00 86.51 373 GLU C O 1
ATOM 9726 N N . LEU C 1 374 ? 38.060 62.235 48.816 1.00 86.15 374 LEU C N 1
ATOM 9727 C CA . LEU C 1 374 ? 36.946 63.095 48.429 1.00 82.49 374 LEU C CA 1
ATOM 9728 C C . LEU C 1 374 ? 35.681 62.238 48.285 1.00 79.74 374 LEU C C 1
ATOM 9729 O O . LEU C 1 374 ? 35.598 61.359 47.412 1.00 74.39 374 LEU C O 1
ATOM 9731 N N . CYS C 1 375 ? 34.709 62.486 49.163 1.00 77.06 375 CYS C N 1
ATOM 9732 C CA . CYS C 1 375 ? 33.447 61.750 49.136 1.00 78.99 375 CYS C CA 1
ATOM 9733 C C . CYS C 1 375 ? 32.257 62.629 48.727 1.00 76.67 375 CYS C C 1
ATOM 9734 O O . CYS C 1 375 ? 32.029 63.703 49.299 1.00 69.72 375 CYS C O 1
ATOM 9737 N N . LEU C 1 376 ? 31.522 62.141 47.723 1.00 70.91 376 LEU C N 1
ATOM 9738 C CA . LEU C 1 376 ? 30.347 62.790 47.149 1.00 60.71 376 LEU C CA 1
ATOM 9739 C C . LEU C 1 376 ? 29.094 62.410 47.908 1.00 60.57 376 LEU C C 1
ATOM 9740 O O . LEU C 1 376 ? 28.781 61.234 48.019 1.00 63.80 376 LEU C O 1
ATOM 9745 N N . ASP C 1 377 ? 28.360 63.402 48.401 1.00 58.66 377 ASP C N 1
ATOM 9746 C CA . ASP C 1 377 ? 27.141 63.143 49.163 1.00 53.66 377 ASP C CA 1
ATOM 9747 C C . ASP C 1 377 ? 25.863 63.657 48.526 1.00 55.80 377 ASP C C 1
ATOM 9748 O O . ASP C 1 377 ? 25.563 64.853 48.582 1.00 58.99 377 ASP C O 1
ATOM 9753 N N . ILE C 1 378 ? 25.097 62.738 47.948 1.00 50.47 378 ILE C N 1
ATOM 9754 C CA . ILE C 1 378 ? 23.839 63.069 47.301 1.00 40.65 378 ILE C CA 1
ATOM 9755 C C . ILE C 1 378 ? 22.734 63.130 48.354 1.00 38.52 378 ILE C C 1
ATOM 9756 O O . ILE C 1 378 ? 22.315 62.108 48.864 1.00 44.48 378 ILE C O 1
ATOM 9761 N N . THR C 1 379 ? 22.283 64.326 48.703 1.00 36.85 379 THR C N 1
ATOM 9762 C CA . THR C 1 379 ? 21.205 64.471 49.677 1.00 38.89 379 THR C CA 1
ATOM 9763 C C . THR C 1 379 ? 19.956 65.084 49.026 1.00 38.95 379 THR C C 1
ATOM 9764 O O . THR C 1 379 ? 20.041 65.968 48.166 1.00 36.09 379 THR C O 1
ATOM 9768 N N . ALA C 1 380 ? 18.791 64.591 49.420 1.00 36.54 380 ALA C N 1
ATOM 9769 C CA . ALA C 1 380 ? 17.555 65.099 48.860 1.00 33.14 380 ALA C CA 1
ATOM 9770 C C . ALA C 1 380 ? 16.529 65.166 49.934 1.00 34.42 380 ALA C C 1
ATOM 9771 O O . ALA C 1 380 ? 16.576 64.395 50.895 1.00 35.02 380 ALA C O 1
ATOM 9773 N N . ASP C 1 381 ? 15.626 66.126 49.784 1.00 34.61 381 ASP C N 1
ATOM 9774 C CA . ASP C 1 381 ? 14.521 66.307 50.712 1.00 33.43 381 ASP C CA 1
ATOM 9775 C C . ASP C 1 381 ? 13.258 65.910 49.965 1.00 38.08 381 ASP C C 1
ATOM 9776 O O . ASP C 1 381 ? 12.725 66.692 49.160 1.00 31.88 381 ASP C O 1
ATOM 9781 N N . LEU C 1 382 ? 12.784 64.699 50.241 1.00 40.44 382 LEU C N 1
ATOM 9782 C CA . LEU C 1 382 ? 11.600 64.164 49.584 1.00 43.70 382 LEU C CA 1
ATOM 9783 C C . LEU C 1 382 ? 10.378 65.078 49.715 1.00 44.26 382 LEU C C 1
ATOM 9784 O O . LEU C 1 382 ? 9.409 64.951 48.965 1.00 46.60 382 LEU C O 1
ATOM 9789 N N . ALA C 1 383 ? 10.434 66.022 50.648 1.00 42.62 383 ALA C N 1
ATOM 9790 C CA . ALA C 1 383 ? 9.321 66.951 50.829 1.00 43.37 383 ALA C CA 1
ATOM 9791 C C . ALA C 1 383 ? 9.350 68.038 49.745 1.00 38.35 383 ALA C C 1
ATOM 9792 O O . ALA C 1 383 ? 8.417 68.820 49.611 1.00 37.72 383 ALA C O 1
ATOM 9794 N N . SER C 1 384 ? 10.418 68.070 48.961 1.00 30.35 384 SER C N 1
ATOM 9795 C CA . SER C 1 384 ? 10.527 69.068 47.918 1.00 31.95 384 SER C CA 1
ATOM 9796 C C . SER C 1 384 ? 11.293 68.547 46.716 1.00 32.72 384 SER C C 1
ATOM 9797 O O . SER C 1 384 ? 11.693 69.326 45.851 1.00 38.32 384 SER C O 1
ATOM 9800 N N . TYR C 1 385 ? 11.514 67.241 46.650 1.00 34.18 385 TYR C N 1
ATOM 9801 C CA . TYR C 1 385 ? 12.262 66.689 45.527 1.00 35.34 385 TYR C CA 1
ATOM 9802 C C . TYR C 1 385 ? 11.872 65.235 45.295 1.00 35.08 385 TYR C C 1
ATOM 9803 O O . TYR C 1 385 ? 11.716 64.476 46.234 1.00 40.35 385 TYR C O 1
ATOM 9812 N N . PRO C 1 386 ? 11.688 64.844 44.032 1.00 42.04 386 PRO C N 1
ATOM 9813 C CA . PRO C 1 386 ? 11.303 63.504 43.570 1.00 45.69 386 PRO C CA 1
ATOM 9814 C C . PRO C 1 386 ? 12.196 62.369 44.028 1.00 49.75 386 PRO C C 1
ATOM 9815 O O . PRO C 1 386 ? 13.287 62.155 43.489 1.00 49.36 386 PRO C O 1
ATOM 9819 N N . GLN C 1 387 ? 11.709 61.620 45.005 1.00 46.95 387 GLN C N 1
ATOM 9820 C CA . GLN C 1 387 ? 12.452 60.497 45.545 1.00 43.94 387 GLN C CA 1
ATOM 9821 C C . GLN C 1 387 ? 13.093 59.652 44.439 1.00 43.07 387 GLN C C 1
ATOM 9822 O O . GLN C 1 387 ? 14.275 59.312 44.497 1.00 49.14 387 GLN C O 1
ATOM 9828 N N . SER C 1 388 ? 12.316 59.327 43.418 1.00 44.39 388 SER C N 1
ATOM 9829 C CA . SER C 1 388 ? 12.819 58.505 42.327 1.00 44.75 388 SER C CA 1
ATOM 9830 C C . SER C 1 388 ? 13.993 59.174 41.624 1.00 45.48 388 SER C C 1
ATOM 9831 O O . SER C 1 388 ? 14.965 58.515 41.257 1.00 51.40 388 SER C O 1
ATOM 9834 N N . HIS C 1 389 ? 13.901 60.483 41.429 1.00 47.43 389 HIS C N 1
ATOM 9835 C CA . HIS C 1 389 ? 14.981 61.226 40.800 1.00 45.52 389 HIS C CA 1
ATOM 9836 C C . HIS C 1 389 ? 16.235 61.106 41.663 1.00 44.30 389 HIS C C 1
ATOM 9837 O O . HIS C 1 389 ? 17.334 60.864 41.150 1.00 41.64 389 HIS C O 1
ATOM 9844 N N . TRP C 1 390 ? 16.063 61.264 42.975 1.00 37.51 390 TRP C N 1
ATOM 9845 C CA . TRP C 1 390 ? 17.174 61.155 43.896 1.00 41.68 390 TRP C CA 1
ATOM 9846 C C . TRP C 1 390 ? 17.911 59.828 43.719 1.00 50.99 390 TRP C C 1
ATOM 9847 O O . TRP C 1 390 ? 19.130 59.811 43.529 1.00 50.95 390 TRP C O 1
ATOM 9858 N N . GLN C 1 391 ? 17.172 58.719 43.788 1.00 55.96 391 GLN C N 1
ATOM 9859 C CA . GLN C 1 391 ? 17.774 57.392 43.618 1.00 54.00 391 GLN C CA 1
ATOM 9860 C C . GLN C 1 391 ? 18.474 57.320 42.277 1.00 47.09 391 GLN C C 1
ATOM 9861 O O . GLN C 1 391 ? 19.579 56.793 42.160 1.00 48.59 391 GLN C O 1
ATOM 9867 N N . SER C 1 392 ? 17.827 57.846 41.252 1.00 40.92 392 SER C N 1
ATOM 9868 C CA . SER C 1 392 ? 18.423 57.791 39.938 1.00 41.11 392 SER C CA 1
ATOM 9869 C C . SER C 1 392 ? 19.761 58.528 39.899 1.00 48.72 392 SER C C 1
ATOM 9870 O O . SER C 1 392 ? 20.652 58.148 39.129 1.00 55.09 392 SER C O 1
ATOM 9873 N N . HIS C 1 393 ? 19.909 59.574 40.722 1.00 49.56 393 HIS C N 1
ATOM 9874 C CA . HIS C 1 393 ? 21.168 60.338 40.764 1.00 44.89 393 HIS C CA 1
ATOM 9875 C C . HIS C 1 393 ? 22.249 59.532 41.461 1.00 43.88 393 HIS C C 1
ATOM 9876 O O . HIS C 1 393 ? 23.411 59.603 41.079 1.00 48.15 393 HIS C O 1
ATOM 9883 N N . CYS C 1 394 ? 21.864 58.780 42.490 1.00 40.64 394 CYS C N 1
ATOM 9884 C CA . CYS C 1 394 ? 22.810 57.961 43.238 1.00 42.85 394 CYS C CA 1
ATOM 9885 C C . CYS C 1 394 ? 23.428 56.892 42.360 1.00 45.80 394 CYS C C 1
ATOM 9886 O O . CYS C 1 394 ? 24.562 56.482 42.564 1.00 45.09 394 CYS C O 1
ATOM 9889 N N . GLU C 1 395 ? 22.669 56.445 41.374 1.00 54.06 395 GLU C N 1
ATOM 9890 C CA . GLU C 1 395 ? 23.147 55.427 40.462 1.00 59.61 395 GLU C CA 1
ATOM 9891 C C . GLU C 1 395 ? 24.036 56.025 39.382 1.00 58.31 395 GLU C C 1
ATOM 9892 O O . GLU C 1 395 ? 25.191 55.635 39.242 1.00 60.97 395 GLU C O 1
ATOM 9898 N N . ARG C 1 396 ? 23.511 56.990 38.637 1.00 56.46 396 ARG C N 1
ATOM 9899 C CA . ARG C 1 396 ? 24.279 57.549 37.536 1.00 60.54 396 ARG C CA 1
ATOM 9900 C C . ARG C 1 396 ? 25.407 58.535 37.802 1.00 59.95 396 ARG C C 1
ATOM 9901 O O . ARG C 1 396 ? 26.282 58.699 36.949 1.00 60.25 396 ARG C O 1
ATOM 9909 N N . PHE C 1 397 ? 25.415 59.197 38.951 1.00 55.41 397 PHE C N 1
ATOM 9910 C CA . PHE C 1 397 ? 26.487 60.148 39.182 1.00 54.26 397 PHE C CA 1
ATOM 9911 C C . PHE C 1 397 ? 27.811 59.377 39.387 1.00 51.45 397 PHE C C 1
ATOM 9912 O O . PHE C 1 397 ? 28.844 59.698 38.759 1.00 40.82 397 PHE C O 1
ATOM 9920 N N . PRO C 1 398 ? 27.802 58.340 40.246 1.00 48.30 398 PRO C N 1
ATOM 9921 C CA . PRO C 1 398 ? 29.069 57.615 40.414 1.00 48.41 398 PRO C CA 1
ATOM 9922 C C . PRO C 1 398 ? 29.482 56.970 39.089 1.00 50.92 398 PRO C C 1
ATOM 9923 O O . PRO C 1 398 ? 30.669 56.892 38.770 1.00 59.69 398 PRO C O 1
ATOM 9927 N N . ARG C 1 399 ? 28.502 56.533 38.309 1.00 48.28 399 ARG C N 1
ATOM 9928 C CA . ARG C 1 399 ? 28.790 55.927 37.013 1.00 56.04 399 ARG C CA 1
ATOM 9929 C C . ARG C 1 399 ? 29.426 56.972 36.091 1.00 56.32 399 ARG C C 1
ATOM 9930 O O . ARG C 1 399 ? 30.313 56.649 35.295 1.00 59.37 399 ARG C O 1
ATOM 9938 N N . PHE C 1 400 ? 28.958 58.217 36.195 1.00 54.42 400 PHE C N 1
ATOM 9939 C CA . PHE C 1 400 ? 29.481 59.322 35.392 1.00 47.36 400 PHE C CA 1
ATOM 9940 C C . PHE C 1 400 ? 30.963 59.451 35.683 1.00 47.29 400 PHE C C 1
ATOM 9941 O O . PHE C 1 400 ? 31.770 59.660 34.776 1.00 43.45 400 PHE C O 1
ATOM 9949 N N . PHE C 1 401 ? 31.319 59.324 36.956 1.00 43.68 401 PHE C N 1
ATOM 9950 C CA . PHE C 1 401 ? 32.716 59.431 37.339 1.00 53.82 401 PHE C CA 1
ATOM 9951 C C . PHE C 1 401 ? 33.500 58.207 36.893 1.00 56.98 401 PHE C C 1
ATOM 9952 O O . PHE C 1 401 ? 34.681 58.310 36.550 1.00 59.59 401 PHE C O 1
ATOM 9960 N N . GLU C 1 402 ? 32.845 57.050 36.896 1.00 58.10 402 GLU C N 1
ATOM 9961 C CA . GLU C 1 402 ? 33.497 55.817 36.476 1.00 53.34 402 GLU C CA 1
ATOM 9962 C C . GLU C 1 402 ? 33.750 55.853 34.974 1.00 54.96 402 GLU C C 1
ATOM 9963 O O . GLU C 1 402 ? 34.818 55.437 34.511 1.00 57.55 402 GLU C O 1
ATOM 9969 N N . GLN C 1 403 ? 32.789 56.360 34.204 1.00 53.09 403 GLN C N 1
ATOM 9970 C CA . GLN C 1 403 ? 32.990 56.446 32.756 1.00 57.44 403 GLN C CA 1
ATOM 9971 C C . GLN C 1 403 ? 34.095 57.444 32.442 1.00 55.70 403 GLN C C 1
ATOM 9972 O O . GLN C 1 403 ? 34.790 57.306 31.437 1.00 57.92 403 GLN C O 1
ATOM 9978 N N . LEU C 1 404 ? 34.249 58.454 33.294 1.00 56.84 404 LEU C N 1
ATOM 9979 C CA . LEU C 1 404 ? 35.269 59.473 33.069 1.00 56.59 404 LEU C CA 1
ATOM 9980 C C . LEU C 1 404 ? 36.673 58.905 33.188 1.00 54.79 404 LEU C C 1
ATOM 9981 O O . LEU C 1 404 ? 37.513 59.159 32.324 1.00 53.06 404 LEU C O 1
ATOM 9986 N N . LEU C 1 405 ? 36.929 58.144 34.251 1.00 56.10 405 LEU C N 1
ATOM 9987 C CA . LEU C 1 405 ? 38.242 57.525 34.447 1.00 62.33 405 LEU C CA 1
ATOM 9988 C C . LEU C 1 405 ? 38.481 56.594 33.260 1.00 66.59 405 LEU C C 1
ATOM 9989 O O . LEU C 1 405 ? 39.575 56.544 32.689 1.00 66.48 405 LEU C O 1
ATOM 9991 N N . ALA C 1 406 ? 37.425 55.876 32.887 1.00 70.18 406 ALA C N 1
ATOM 9992 C CA . ALA C 1 406 ? 37.456 54.935 31.777 1.00 70.12 406 ALA C CA 1
ATOM 9993 C C . ALA C 1 406 ? 37.873 55.586 30.463 1.00 69.89 406 ALA C C 1
ATOM 9994 O O . ALA C 1 406 ? 38.859 55.174 29.855 1.00 76.14 406 ALA C O 1
ATOM 9996 N N . ARG C 1 407 ? 37.120 56.583 30.006 1.00 67.49 407 ARG C N 1
ATOM 9997 C CA . ARG C 1 407 ? 37.469 57.262 28.760 1.00 68.67 407 ARG C CA 1
ATOM 9998 C C . ARG C 1 407 ? 38.920 57.744 28.846 1.00 72.09 407 ARG C C 1
ATOM 9999 O O . ARG C 1 407 ? 39.590 57.912 27.826 1.00 73.85 407 ARG C O 1
ATOM 10001 N N . PHE C 1 408 ? 39.393 57.959 30.074 1.00 73.29 408 PHE C N 1
ATOM 10002 C CA . PHE C 1 408 ? 40.762 58.403 30.328 1.00 75.58 408 PHE C CA 1
ATOM 10003 C C . PHE C 1 408 ? 41.693 57.223 30.033 1.00 78.38 408 PHE C C 1
ATOM 10004 O O . PHE C 1 408 ? 42.665 57.364 29.283 1.00 75.05 408 PHE C O 1
ATOM 10012 N N . GLN C 1 409 ? 41.378 56.062 30.615 1.00 82.92 409 GLN C N 1
ATOM 10013 C CA . GLN C 1 409 ? 42.153 54.832 30.400 1.00 85.13 409 GLN C CA 1
ATOM 10014 C C . GLN C 1 409 ? 42.272 54.601 28.898 1.00 88.20 409 GLN C C 1
ATOM 10015 O O . GLN C 1 409 ? 43.299 54.133 28.409 1.00 88.59 409 GLN C O 1
ATOM 10021 N N . GLN C 1 410 ? 41.196 54.938 28.186 1.00 91.08 410 GLN C N 1
ATOM 10022 C CA . GLN C 1 410 ? 41.097 54.779 26.738 1.00 93.93 410 GLN C CA 1
ATOM 10023 C C . GLN C 1 410 ? 42.239 55.381 25.922 1.00 95.44 410 GLN C C 1
ATOM 10024 O O . GLN C 1 410 ? 42.689 54.764 24.955 1.00 96.08 410 GLN C O 1
ATOM 10026 N N . VAL C 1 411 ? 42.703 56.578 26.276 1.00 96.83 411 VAL C N 1
ATOM 10027 C CA . VAL C 1 411 ? 43.803 57.167 25.516 1.00 98.43 411 VAL C CA 1
ATOM 10028 C C . VAL C 1 411 ? 45.091 57.275 26.318 1.00 97.77 411 VAL C C 1
ATOM 10029 O O . VAL C 1 411 ? 45.602 58.367 26.570 1.00 95.34 411 VAL C O 1
ATOM 10033 N N . GLU C 1 412 ? 45.602 56.113 26.709 1.00 99.23 412 GLU C N 1
ATOM 10034 C CA . GLU C 1 412 ? 46.843 55.997 27.462 1.00 100.92 412 GLU C CA 1
ATOM 10035 C C . GLU C 1 412 ? 46.997 57.024 28.582 1.00 99.37 412 GLU C C 1
ATOM 10036 O O . GLU C 1 412 ? 48.094 57.534 28.813 1.00 100.69 412 GLU C O 1
ATOM 10038 N N . GLN C 1 413 ? 45.902 57.323 29.276 1.00 94.67 413 GLN C N 1
ATOM 10039 C CA . GLN C 1 413 ? 45.944 58.279 30.375 1.00 90.23 413 GLN C CA 1
ATOM 10040 C C . GLN C 1 413 ? 46.588 59.601 29.956 1.00 88.87 413 GLN C C 1
ATOM 10041 O O . GLN C 1 413 ? 47.229 60.279 30.764 1.00 85.17 413 GLN C O 1
ATOM 10047 N N . ASP C 1 414 ? 46.395 59.955 28.685 1.00 85.67 414 ASP C N 1
ATOM 10048 C CA . ASP C 1 414 ? 46.934 61.181 28.101 1.00 84.00 414 ASP C CA 1
ATOM 10049 C C . ASP C 1 414 ? 45.982 62.359 28.301 1.00 82.37 414 ASP C C 1
ATOM 10050 O O . ASP C 1 414 ? 44.980 62.487 27.591 1.00 80.99 414 ASP C O 1
ATOM 10055 N N . VAL C 1 415 ? 46.310 63.233 29.248 1.00 77.44 415 VAL C N 1
ATOM 10056 C CA . VAL C 1 415 ? 45.465 64.388 29.542 1.00 73.89 415 VAL C CA 1
ATOM 10057 C C . VAL C 1 415 ? 45.105 65.258 28.326 1.00 70.99 415 VAL C C 1
ATOM 10058 O O . VAL C 1 415 ? 43.950 65.668 28.168 1.00 67.63 415 VAL C O 1
ATOM 10062 N N . ALA C 1 416 ? 46.077 65.548 27.470 1.00 68.20 416 ALA C N 1
ATOM 10063 C CA . ALA C 1 416 ? 45.788 66.362 26.295 1.00 68.62 416 ALA C CA 1
ATOM 10064 C C . ALA C 1 416 ? 44.730 65.633 25.485 1.00 68.71 416 ALA C C 1
ATOM 10065 O O . ALA C 1 416 ? 43.754 66.223 25.009 1.00 65.80 416 ALA C O 1
ATOM 10067 N N . ARG C 1 417 ? 44.934 64.328 25.351 1.00 70.59 417 ARG C N 1
ATOM 10068 C CA . ARG C 1 417 ? 44.033 63.480 24.589 1.00 69.96 417 ARG C CA 1
ATOM 10069 C C . ARG C 1 417 ? 42.612 63.572 25.121 1.00 66.94 417 ARG C C 1
ATOM 10070 O O . ARG C 1 417 ? 41.698 64.027 24.423 1.00 64.16 417 ARG C O 1
ATOM 10072 N N . LEU C 1 418 ? 42.438 63.145 26.366 1.00 65.23 418 LEU C N 1
ATOM 10073 C CA . LEU C 1 418 ? 41.132 63.162 27.006 1.00 64.42 418 LEU C CA 1
ATOM 10074 C C . LEU C 1 418 ? 40.429 64.513 26.884 1.00 66.53 418 LEU C C 1
ATOM 10075 O O . LEU C 1 418 ? 39.200 64.576 26.802 1.00 68.38 418 LEU C O 1
ATOM 10080 N N . LEU C 1 419 ? 41.208 65.588 26.852 1.00 62.63 419 LEU C N 1
ATOM 10081 C CA . LEU C 1 419 ? 40.644 66.925 26.755 1.00 63.31 419 LEU C CA 1
ATOM 10082 C C . LEU C 1 419 ? 40.193 67.331 25.349 1.00 66.89 419 LEU C C 1
ATOM 10083 O O . LEU C 1 419 ? 39.259 68.127 25.195 1.00 63.86 419 LEU C O 1
ATOM 10088 N N . ALA C 1 420 ? 40.845 66.783 24.325 1.00 73.09 420 ALA C N 1
ATOM 10089 C CA . ALA C 1 420 ? 40.499 67.110 22.942 1.00 70.03 420 ALA C CA 1
ATOM 10090 C C . ALA C 1 420 ? 39.178 66.485 22.510 1.00 67.90 420 ALA C C 1
ATOM 10091 O O . ALA C 1 420 ? 38.514 67.004 21.618 1.00 67.23 420 ALA C O 1
ATOM 10093 N N . GLU C 1 421 ? 38.798 65.376 23.141 1.00 67.34 421 GLU C N 1
ATOM 10094 C CA . GLU C 1 421 ? 37.541 64.703 22.814 1.00 75.19 421 GLU C CA 1
ATOM 10095 C C . GLU C 1 421 ? 36.342 65.603 23.106 1.00 79.19 421 GLU C C 1
ATOM 10096 O O . GLU C 1 421 ? 36.452 66.568 23.865 1.00 84.25 421 GLU C O 1
ATOM 10102 N N . PRO C 1 422 ? 35.179 65.298 22.505 1.00 79.08 422 PRO C N 1
ATOM 10103 C CA . PRO C 1 422 ? 33.953 66.078 22.715 1.00 78.32 422 PRO C CA 1
ATOM 10104 C C . PRO C 1 422 ? 33.494 66.019 24.172 1.00 78.36 422 PRO C C 1
ATOM 10105 O O . PRO C 1 422 ? 33.773 65.051 24.880 1.00 76.75 422 PRO C O 1
ATOM 10109 N N . ALA C 1 423 ? 32.780 67.054 24.607 1.00 81.67 423 ALA C N 1
ATOM 10110 C CA . ALA C 1 423 ? 32.293 67.146 25.982 1.00 82.11 423 ALA C CA 1
ATOM 10111 C C . ALA C 1 423 ? 31.505 65.925 26.448 1.00 81.10 423 ALA C C 1
ATOM 10112 O O . ALA C 1 423 ? 31.911 65.239 27.388 1.00 76.17 423 ALA C O 1
ATOM 10114 N N . ALA C 1 424 ? 30.374 65.658 25.803 1.00 79.37 424 ALA C N 1
ATOM 10115 C CA . ALA C 1 424 ? 29.559 64.514 26.187 1.00 81.07 424 ALA C CA 1
ATOM 10116 C C . ALA C 1 424 ? 30.066 63.221 25.537 1.00 84.69 424 ALA C C 1
ATOM 10117 O O . ALA C 1 424 ? 30.327 62.245 26.282 1.00 85.35 424 ALA C O 1
#

InterPro domains:
  IPR001242 Condensation domain [PF00668] (5-416)
  IPR023213 Chloramphenicol acetyltransferase-like domain superfamily [G3DSA:3.30.559.10] (1-160)

CATH classification: 3.30.559.10 (+2 more: 6.10.250.80, 3.30.559.30)